Protein AF-0000000074462343 (afdb_homodimer)

Foldseek 3Di:
DAADDDDDWDDDAQKWKKKKWAAALDLPDATEIEIDIDHLPDLQCQQAEEEQEDQDDPVQDWDWHHYPNHIDIGGPQVRLVSSLVHHHPGIHMYDYCVPGFPPVDQVRNLRVLVNVLSVLLSHNEYEYELGEDDLLLVLLQVQLLVQLVCVVVVHPDDRDPDPSNVRNVLVSLPGLSLQAQLLCSNLLNHQWYWYDYHNDIDTLLSNLSSVVVVVVSHDLSNLVSSVSSNCNNVDDSDDPPDDPAAALLQVCQARLLGDDPDNLCSRSSNLSRHPCSVVQPVSRDDPVDFPQVNLVSVLCVQANVPWQWGDDHPFQKIKIKFKKFFFFWWADWDDDSWKIKTWTWGWAQFPVRDIDIFIAIWIFTDGPADGDTGFIWMGTPPHPFIFTWDDAQQAIEGNRGGTDTDDDDDPRHDDVVVCVVGHPGDMAIHIYMYHSDDDPPDSVVVLQNSLVSVVDPNLVSSLVSNLSSLLNLLSHQDLVVLRLVSSLLSLLSSLVVCCVRVNQPDLLNLLSLLSNLLSCQSSVAQVDQPVQFSDHCVVLNVLSCVQLVPDPPDGSQPQLHDCSVPDSSSPPPCSRVVNDDHDDDPVRRVSSVVNSVRSVDDGDGRHDDPD/DAADDDDDWDDDAQKWKKKKWAAALDLPDATEIEIDIDHLPDLQCQQAEEEQEDQDDPVQDWDWHHYPNHIDIGGPQVRLVSSLVHHHPGIHMYDYCVPGFPPVDQVRNLRVLVNVLSVLLSHNEYEYELGEDDLLLVLLQVQLLVQLVCVVVVHPDDRDPDPSNVRNVLVSLPGLSLQAQLLCSNLLNHQWYWYDYHNDIDTLLSNLSSVVVVVVSHDLSNLVSSVSSNCNNVDDSDDPPDDPAAALLQVCQARLLGDDPDNLCSRSSNLSRHPCSVVQPVSRDDPVDFPQVNLVSVLCVQANVVWQWGDDHPFQKIKIKFKKFFFWWWADWDDDSWKIKTWTWGWAQFPVRDIDIFIAIWIFTDGPADGDTGFIWMGTPPHPFIFTWDDAQQAIEGNRGGTDTDDDDDPRHDDVVVCVVRHPGDMAIHIYMYHSDDDPPDSVVVLQNSLVSVVDPNLVSSLVSNLSVLLNLLSHADLVVLRLVSSLLSLLSSLVVCCVRVNQPDLLNLLSLLSNLLSCQSSVAQVDQPVQFSDHCVVLNVLSCVQLVPDPPDGSQPQLPDCSVPDSSSPPPCSRVVNDDHDDDPVRRVSSVVNSVRSVDDTDGRHDDPD

Solvent-accessible surface area (backbone atoms only — not comparable to full-atom values): 66151 Å² total; per-residue (Å²): 112,58,73,60,73,87,74,82,72,62,88,68,82,54,50,46,36,35,35,35,39,48,43,42,77,54,80,82,56,82,54,42,32,40,74,43,75,40,72,58,78,65,73,76,56,44,78,30,30,29,57,44,67,55,66,70,59,77,87,72,40,71,39,75,34,27,41,71,79,13,34,40,79,39,35,47,54,53,50,53,49,50,59,67,68,46,26,49,83,46,65,44,46,32,34,40,66,87,69,45,36,59,82,88,37,65,69,57,42,38,54,47,59,71,39,43,42,56,52,29,44,40,21,49,28,30,41,36,46,76,46,68,70,52,71,50,33,65,54,16,51,49,52,27,34,52,39,22,43,24,56,72,69,68,41,88,65,72,77,74,83,52,61,63,46,51,53,6,40,49,51,56,68,64,42,66,64,52,38,36,33,56,47,52,38,48,40,58,40,16,42,30,48,36,36,33,40,46,83,43,41,43,36,24,45,30,48,25,49,6,44,57,74,49,40,91,71,47,52,70,52,46,51,53,51,31,51,36,33,44,52,16,46,52,46,76,70,42,74,82,69,71,70,91,51,41,45,54,51,52,50,45,44,42,45,57,70,42,39,58,97,49,73,62,42,64,52,48,33,46,43,64,46,23,64,50,43,85,77,39,72,87,62,53,71,55,85,84,55,53,62,44,57,50,52,46,51,50,50,29,65,70,47,34,82,81,53,46,70,34,62,43,85,95,49,62,42,35,20,38,44,42,46,24,25,76,35,36,32,31,33,37,62,45,75,57,97,62,32,28,43,32,35,32,42,35,50,33,37,40,93,82,73,45,76,42,79,41,52,29,62,44,33,32,66,46,48,66,54,82,72,50,52,67,28,34,30,28,36,44,64,84,35,92,46,41,22,34,32,34,85,49,68,48,31,32,32,51,61,32,77,47,46,67,72,47,92,64,90,58,90,86,48,57,58,64,71,59,46,62,73,46,42,66,62,69,72,35,61,42,54,33,38,40,60,51,56,88,75,74,76,60,66,73,52,52,39,54,47,44,16,61,43,67,74,51,56,67,68,61,16,43,50,48,44,36,49,33,38,44,50,48,35,50,61,62,41,37,74,73,90,58,39,30,59,70,23,40,56,49,30,50,50,36,31,51,50,33,33,73,73,64,28,72,81,31,67,64,29,50,47,31,48,49,54,38,43,43,44,32,42,74,51,44,43,28,78,47,68,40,76,77,48,76,43,80,37,40,69,42,40,53,49,48,34,60,67,67,68,49,69,78,97,67,64,49,44,62,78,81,36,82,64,35,82,79,41,68,65,80,71,41,64,37,63,62,71,68,66,55,87,65,91,90,60,89,77,47,60,70,51,47,56,53,38,52,64,61,61,64,74,77,74,80,78,73,61,74,69,90,120,112,57,73,59,75,86,72,83,71,60,87,67,82,53,50,46,37,36,35,35,38,48,43,44,79,54,79,82,55,82,54,43,32,38,73,42,76,40,71,58,77,64,73,78,56,45,78,32,32,28,57,44,68,55,65,71,59,77,88,74,42,72,38,76,35,28,42,71,79,13,35,41,80,39,35,46,54,52,48,51,50,50,58,66,68,48,25,50,83,46,64,45,46,32,35,39,66,86,71,46,36,59,82,88,35,64,69,57,41,39,53,46,60,70,39,44,44,57,53,30,44,40,22,49,28,31,42,36,47,76,47,68,71,51,70,50,34,64,55,16,51,49,51,26,36,53,38,21,41,25,56,73,70,69,40,86,64,72,77,75,84,52,62,63,45,51,53,7,40,48,50,58,69,64,41,68,64,52,40,36,34,56,46,52,38,47,40,58,42,16,41,32,46,36,38,32,40,46,82,43,42,42,36,23,45,31,48,26,48,7,45,59,74,47,38,92,72,49,53,69,52,46,51,52,53,32,50,36,33,44,51,15,48,51,45,75,69,41,73,84,66,72,68,91,49,40,47,53,52,52,50,46,43,42,45,56,70,42,40,56,97,50,71,63,43,61,53,47,34,45,41,66,47,24,64,51,44,85,78,38,72,87,63,52,71,56,86,84,57,52,63,42,59,52,53,47,50,51,51,30,65,70,47,33,81,84,52,46,68,33,61,43,86,96,49,60,43,35,20,36,42,43,47,26,27,75,34,35,31,30,33,37,61,46,76,56,97,61,32,27,41,32,36,33,43,35,51,33,37,39,94,82,73,44,77,41,79,42,53,29,64,44,32,31,68,46,48,66,54,82,72,49,54,66,27,32,31,27,37,43,64,84,34,91,46,40,21,35,31,34,86,48,69,49,31,31,32,52,61,34,77,49,46,66,73,46,92,66,92,58,90,85,48,58,58,63,71,58,45,62,72,46,43,65,62,71,71,34,59,42,53,34,38,41,61,49,56,87,75,76,75,61,67,72,53,51,39,54,47,46,15,60,44,68,73,51,55,67,67,61,15,42,51,48,44,35,48,35,36,44,51,46,36,49,63,62,40,37,74,75,90,58,38,3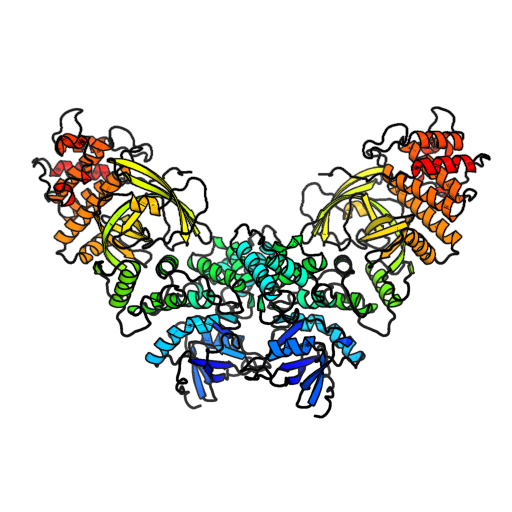1,58,71,24,40,56,49,30,50,50,35,30,50,49,33,34,72,75,64,28,73,82,32,68,65,28,50,47,33,49,50,53,38,43,45,45,32,44,76,51,43,44,27,77,48,70,42,74,77,47,76,44,82,38,40,69,42,41,53,51,48,31,60,69,66,66,46,64,85,97,63,60,50,45,62,78,78,38,82,66,37,81,79,43,69,65,86,70,39,65,37,62,63,71,67,64,55,88,65,88,90,60,89,78,46,60,68,51,47,55,53,38,51,65,60,61,64,73,77,74,81,78,75,62,74,70,90,120

Structure (mmCIF, N/CA/C/O backbone):
data_AF-0000000074462343-model_v1
#
loop_
_entity.id
_entity.type
_entity.pdbx_description
1 polymer 'Heterokaryon incompatibility domain-containing protein'
#
loop_
_atom_site.group_PDB
_atom_site.id
_atom_site.type_symbol
_atom_site.label_atom_id
_atom_site.label_alt_id
_atom_site.label_comp_id
_atom_site.label_asym_id
_atom_site.label_entity_id
_atom_site.label_seq_id
_atom_site.pdbx_PDB_ins_code
_atom_site.Cartn_x
_atom_site.Cartn_y
_atom_site.Cartn_z
_atom_site.occupancy
_atom_site.B_iso_or_equiv
_atom_site.auth_seq_id
_atom_site.auth_comp_id
_atom_site.auth_asym_id
_atom_site.auth_atom_id
_atom_site.pdbx_PDB_model_num
ATOM 1 N N . MET A 1 1 ? -38.562 -26.109 9.062 1 72.12 1 MET A N 1
ATOM 2 C CA . MET A 1 1 ? -38.406 -25.203 7.938 1 72.12 1 MET A CA 1
ATOM 3 C C . MET A 1 1 ? -38.188 -25.953 6.637 1 72.12 1 MET A C 1
ATOM 5 O O . MET A 1 1 ? -37.531 -27 6.617 1 72.12 1 MET A O 1
ATOM 9 N N . PRO A 1 2 ? -39.031 -25.703 5.617 1 83.88 2 PRO A N 1
ATOM 10 C CA . PRO A 1 2 ? -38.812 -26.391 4.34 1 83.88 2 PRO A CA 1
ATOM 11 C C . PRO A 1 2 ? -37.406 -26.266 3.816 1 83.88 2 PRO A C 1
ATOM 13 O O . PRO A 1 2 ? -36.688 -25.344 4.191 1 83.88 2 PRO A O 1
ATOM 16 N N . VAL A 1 3 ? -37.031 -27.266 3.111 1 89.31 3 VAL A N 1
ATOM 17 C CA . VAL A 1 3 ? -35.688 -27.297 2.547 1 89.31 3 VAL A CA 1
ATOM 18 C C . VAL A 1 3 ? -35.594 -26.328 1.365 1 89.31 3 VAL A C 1
ATOM 20 O O . VAL A 1 3 ? -36.531 -26.266 0.537 1 89.31 3 VAL A O 1
ATOM 23 N N . PHE A 1 4 ? -34.625 -25.672 1.251 1 93.88 4 PHE A N 1
ATOM 24 C CA . PHE A 1 4 ? -34.406 -24.625 0.249 1 93.88 4 PHE A CA 1
ATOM 25 C C . PHE A 1 4 ? -34.25 -25.234 -1.14 1 93.88 4 PHE A C 1
ATOM 27 O O . PHE A 1 4 ? -33.594 -26.266 -1.305 1 93.88 4 PHE A O 1
ATOM 34 N N . GLN A 1 5 ? -34.938 -24.625 -2.068 1 93.69 5 GLN A N 1
ATOM 35 C CA . GLN A 1 5 ? -34.812 -25.016 -3.469 1 93.69 5 GLN A CA 1
ATOM 36 C C . GLN A 1 5 ? -34.375 -23.844 -4.332 1 93.69 5 GLN A C 1
ATOM 38 O O . GLN A 1 5 ? -34.938 -22.75 -4.23 1 93.69 5 GLN A O 1
ATOM 43 N N . TYR A 1 6 ? -33.438 -24.109 -5.164 1 95.88 6 TYR A N 1
ATOM 44 C CA . TYR A 1 6 ? -32.906 -23.047 -6.016 1 95.88 6 TYR A CA 1
ATOM 45 C C . TYR A 1 6 ? -33.938 -22.672 -7.098 1 95.88 6 TYR A C 1
ATOM 47 O O . TYR A 1 6 ? -34.562 -23.547 -7.688 1 95.88 6 TYR A O 1
ATOM 55 N N . SER A 1 7 ? -34.031 -21.375 -7.309 1 92.94 7 SER A N 1
ATOM 56 C CA . SER A 1 7 ? -34.719 -20.906 -8.492 1 92.94 7 SER A CA 1
ATOM 57 C C . SER A 1 7 ? -33.812 -20.859 -9.703 1 92.94 7 SER A C 1
ATOM 59 O O . SER A 1 7 ? -32.594 -20.625 -9.562 1 92.94 7 SER A O 1
ATOM 61 N N . PRO A 1 8 ? -34.406 -21.094 -10.883 1 93.56 8 PRO A N 1
ATOM 62 C CA . PRO A 1 8 ? -33.562 -21.016 -12.07 1 93.56 8 PRO A CA 1
ATOM 63 C C . PRO A 1 8 ? -32.969 -19.625 -12.273 1 93.56 8 PRO A C 1
ATOM 65 O O . PRO A 1 8 ? -33.594 -18.625 -11.938 1 93.56 8 PRO A O 1
ATOM 68 N N . LEU A 1 9 ? -31.781 -19.609 -12.812 1 94.88 9 LEU A N 1
ATOM 69 C CA . LEU A 1 9 ? -31.109 -18.359 -13.133 1 94.88 9 LEU A CA 1
ATOM 70 C C . LEU A 1 9 ? -31.797 -17.656 -14.305 1 94.88 9 LEU A C 1
ATOM 72 O O . LEU A 1 9 ? -32.469 -18.312 -15.117 1 94.88 9 LEU A O 1
ATOM 76 N N . ASP A 1 10 ? -31.688 -16.312 -14.312 1 91.62 10 ASP A N 1
ATOM 77 C CA . ASP A 1 10 ? -32.219 -15.562 -15.438 1 91.62 10 ASP A CA 1
ATOM 78 C C . ASP A 1 10 ? -31.562 -16 -16.75 1 91.62 10 ASP A C 1
ATOM 80 O O . ASP A 1 10 ? -30.391 -16.406 -16.766 1 91.62 10 ASP A O 1
ATOM 84 N N . GLN A 1 11 ? -32.375 -15.773 -17.703 1 86.62 11 GLN A N 1
ATOM 85 C CA . GLN A 1 11 ? -31.875 -16.125 -19.031 1 86.62 11 GLN A CA 1
ATOM 86 C C . GLN A 1 11 ? -30.891 -15.086 -19.531 1 86.62 11 GLN A C 1
ATOM 88 O O . GLN A 1 11 ? -31 -13.898 -19.219 1 86.62 11 GLN A O 1
ATOM 93 N N . GLY A 1 12 ? -29.797 -15.469 -20.109 1 82.5 12 GLY A N 1
ATOM 94 C CA . GLY A 1 12 ? -28.812 -14.547 -20.656 1 82.5 12 GLY A CA 1
ATOM 95 C C . GLY A 1 12 ? -27.422 -14.742 -20.062 1 82.5 12 GLY A C 1
ATOM 96 O O . GLY A 1 12 ? -27.25 -15.547 -19.141 1 82.5 12 GLY A O 1
ATOM 97 N N . PRO A 1 13 ? -26.562 -13.898 -20.562 1 86.94 13 PRO A N 1
ATOM 98 C CA . PRO A 1 13 ? -25.172 -14.047 -20.109 1 86.94 13 PRO A CA 1
ATOM 99 C C . PRO A 1 13 ? -24.922 -13.352 -18.766 1 86.94 13 PRO A C 1
ATOM 101 O O . PRO A 1 13 ? -25.641 -12.406 -18.422 1 86.94 13 PRO A O 1
ATOM 104 N N . PHE A 1 14 ? -24.109 -13.922 -17.969 1 91.12 14 PHE A N 1
ATOM 105 C CA . PHE A 1 14 ? -23.562 -13.273 -16.781 1 91.12 14 PHE A CA 1
ATOM 106 C C . PHE A 1 14 ? -24.609 -13.18 -15.688 1 91.12 14 PHE A C 1
ATOM 108 O O . PHE A 1 14 ? -24.734 -12.141 -15.031 1 91.12 14 PHE A O 1
ATOM 115 N N . SER A 1 15 ? -25.406 -14.195 -15.648 1 94.19 15 SER A N 1
ATOM 116 C CA . SER A 1 15 ? -26.375 -14.281 -14.555 1 94.19 15 SER A CA 1
ATOM 117 C C . SER A 1 15 ? -25.797 -15.062 -13.375 1 94.19 15 SER A C 1
ATOM 119 O O . SER A 1 15 ? -25.125 -16.078 -13.562 1 94.19 15 SER A O 1
ATOM 121 N N . THR A 1 16 ? -26.031 -14.594 -12.211 1 95.81 16 THR A N 1
ATOM 122 C CA . THR A 1 16 ? -25.625 -15.281 -10.992 1 95.81 16 THR A CA 1
ATOM 123 C C . THR A 1 16 ? -26.625 -14.992 -9.867 1 95.81 16 THR A C 1
ATOM 125 O O . THR A 1 16 ? -27.766 -14.602 -10.117 1 95.81 16 THR A O 1
ATOM 128 N N . ARG A 1 17 ? -26.344 -15.406 -8.703 1 96.94 17 ARG A N 1
ATOM 129 C CA . ARG A 1 17 ? -27.141 -15.094 -7.52 1 96.94 17 ARG A CA 1
ATOM 130 C C . ARG A 1 17 ? -26.344 -14.289 -6.504 1 96.94 17 ARG A C 1
ATOM 132 O O . ARG A 1 17 ? -25.109 -14.281 -6.547 1 96.94 17 ARG A O 1
ATOM 139 N N . ILE A 1 18 ? -27.078 -13.562 -5.738 1 96.38 18 ILE A N 1
ATOM 140 C CA . ILE A 1 18 ? -26.453 -12.766 -4.691 1 96.38 18 ILE A CA 1
ATOM 141 C C . ILE A 1 18 ? -27.125 -13.039 -3.352 1 96.38 18 ILE A C 1
ATOM 143 O O . ILE A 1 18 ? -28.344 -13.25 -3.293 1 96.38 18 ILE A O 1
ATOM 147 N N . LEU A 1 19 ? -26.281 -13.109 -2.383 1 97.75 19 LEU A N 1
ATOM 148 C CA . LEU A 1 19 ? -26.719 -13.43 -1.034 1 97.75 19 LEU A CA 1
ATOM 149 C C . LEU A 1 19 ? -26.812 -12.18 -0.171 1 97.75 19 LEU A C 1
ATOM 151 O O . LEU A 1 19 ? -25.828 -11.445 -0.044 1 97.75 19 LEU A O 1
ATOM 155 N N . ARG A 1 20 ? -27.922 -11.906 0.387 1 96.75 20 ARG A N 1
ATOM 156 C CA . ARG A 1 20 ? -28.078 -10.852 1.382 1 96.75 20 ARG A CA 1
ATOM 157 C C . ARG A 1 20 ? -28.062 -11.422 2.795 1 96.75 20 ARG A C 1
ATOM 159 O O . ARG A 1 20 ? -28.969 -12.164 3.178 1 96.75 20 ARG A O 1
ATOM 166 N N . LEU A 1 21 ? -27.062 -11.148 3.543 1 97.31 21 LEU A N 1
ATOM 167 C CA . LEU A 1 21 ? -26.922 -11.57 4.934 1 97.31 21 LEU A CA 1
ATOM 168 C C . LEU A 1 21 ? -27.656 -10.609 5.867 1 97.31 21 LEU A C 1
ATOM 170 O O . LEU A 1 21 ? -27.25 -9.461 6.027 1 97.31 21 LEU A O 1
ATOM 174 N N . LEU A 1 22 ? -28.672 -11.109 6.516 1 97.12 22 LEU A N 1
ATOM 175 C CA . LEU A 1 22 ? -29.531 -10.25 7.336 1 97.12 22 LEU A CA 1
ATOM 176 C C . LEU A 1 22 ? -28.875 -9.969 8.688 1 97.12 22 LEU A C 1
ATOM 178 O O . LEU A 1 22 ? -28.25 -10.859 9.273 1 97.12 22 LEU A O 1
ATOM 182 N N . PRO A 1 23 ? -29.031 -8.758 9.156 1 94.31 23 PRO A N 1
ATOM 183 C CA . PRO A 1 23 ? -28.375 -8.367 10.398 1 94.31 23 PRO A CA 1
ATOM 184 C C . PRO A 1 23 ? -29.047 -8.945 11.641 1 94.31 23 PRO A C 1
ATOM 186 O O . PRO A 1 23 ? -30.172 -9.43 11.562 1 94.31 23 PRO A O 1
ATOM 189 N N . SER A 1 24 ? -28.25 -8.984 12.672 1 93.81 24 SER A N 1
ATOM 190 C CA . SER A 1 24 ? -28.766 -9.328 14 1 93.81 24 SER A CA 1
ATOM 191 C C . SER A 1 24 ? -27.906 -8.719 15.102 1 93.81 24 SER A C 1
ATOM 193 O O . SER A 1 24 ? -26.672 -8.773 15.039 1 93.81 24 SER A O 1
ATOM 195 N N . LYS A 1 25 ? -28.516 -8.117 16.109 1 89.69 25 LYS A N 1
ATOM 196 C CA . LYS A 1 25 ? -27.781 -7.562 17.234 1 89.69 25 LYS A CA 1
ATOM 197 C C . LYS A 1 25 ? -27.25 -8.672 18.141 1 89.69 25 LYS A C 1
ATOM 199 O O . LYS A 1 25 ? -26.25 -8.477 18.844 1 89.69 25 LYS A O 1
ATOM 204 N N . ASP A 1 26 ? -28 -9.812 18.031 1 91.44 26 ASP A N 1
ATOM 205 C CA . ASP A 1 26 ? -27.547 -10.984 18.781 1 91.44 26 ASP A CA 1
ATOM 206 C C . ASP A 1 26 ? -26.578 -11.828 17.953 1 91.44 26 ASP A C 1
ATOM 208 O O . ASP A 1 26 ? -26.969 -12.484 17 1 91.44 26 ASP A O 1
ATOM 212 N N . ARG A 1 27 ? -25.469 -11.914 18.406 1 84.75 27 ARG A N 1
ATOM 213 C CA . ARG A 1 27 ? -24.406 -12.617 17.672 1 84.75 27 ARG A CA 1
ATOM 214 C C . ARG A 1 27 ? -24.672 -14.125 17.641 1 84.75 27 ARG A C 1
ATOM 216 O O . ARG A 1 27 ? -24.219 -14.82 16.734 1 84.75 27 ARG A O 1
ATOM 223 N N . ALA A 1 28 ? -25.344 -14.594 18.531 1 89.25 28 ALA A N 1
ATOM 224 C CA . ALA A 1 28 ? -25.578 -16.031 18.641 1 89.25 28 ALA A CA 1
ATOM 225 C C . ALA A 1 28 ? -26.844 -16.438 17.891 1 89.25 28 ALA A C 1
ATOM 227 O O . ALA A 1 28 ? -27.125 -17.625 17.719 1 89.25 28 ALA A O 1
ATOM 228 N N . ALA A 1 29 ? -27.578 -15.508 17.375 1 94.38 29 ALA A N 1
ATOM 229 C CA . ALA A 1 29 ? -28.812 -15.805 16.656 1 94.38 29 ALA A CA 1
ATOM 230 C C . ALA A 1 29 ? -28.531 -16.594 15.383 1 94.38 29 ALA A C 1
ATOM 232 O O . ALA A 1 29 ? -27.453 -16.469 14.789 1 94.38 29 ALA A O 1
ATOM 233 N N . PRO A 1 30 ? -29.484 -17.438 15.039 1 96 30 PRO A N 1
ATOM 234 C CA . PRO A 1 30 ? -29.297 -18.172 13.781 1 96 30 PRO A CA 1
ATOM 235 C C . PRO A 1 30 ? -29.109 -17.25 12.586 1 96 30 PRO A C 1
ATOM 237 O O . PRO A 1 30 ? -29.688 -16.156 12.539 1 96 30 PRO A O 1
ATOM 240 N N . ILE A 1 31 ? -28.391 -17.688 11.617 1 97.38 31 ILE A N 1
ATOM 241 C CA . ILE A 1 31 ? -28.078 -16.891 10.43 1 97.38 31 ILE A CA 1
ATOM 242 C C . ILE A 1 31 ? -29.266 -16.922 9.461 1 97.38 31 ILE A C 1
ATOM 244 O O . ILE A 1 31 ? -29.766 -18 9.133 1 97.38 31 ILE A O 1
ATOM 248 N N . ALA A 1 32 ? -29.672 -15.805 9.094 1 97.75 32 ALA A N 1
ATOM 249 C CA . ALA A 1 32 ? -30.75 -15.656 8.109 1 97.75 32 ALA A CA 1
ATOM 250 C C . ALA A 1 32 ? -30.266 -14.891 6.883 1 97.75 32 ALA A C 1
ATOM 252 O O . ALA A 1 32 ? -29.531 -13.898 7.012 1 97.75 32 ALA A O 1
ATOM 253 N N . CYS A 1 33 ? -30.656 -15.422 5.672 1 98.06 33 CYS A N 1
ATOM 254 C CA . CYS A 1 33 ? -30.219 -14.805 4.426 1 98.06 33 CYS A CA 1
ATOM 255 C C . CYS A 1 33 ? -31.344 -14.75 3.412 1 98.06 33 CYS A C 1
ATOM 257 O O . CYS A 1 33 ? -32.406 -15.359 3.615 1 98.06 33 CYS A O 1
ATOM 259 N N . GLN A 1 34 ? -31.141 -13.93 2.479 1 97.56 34 GLN A N 1
ATOM 260 C CA . GLN A 1 34 ? -31.969 -13.883 1.28 1 97.56 34 GLN A CA 1
ATOM 261 C C . GLN A 1 34 ? -31.141 -14.07 0.021 1 97.56 34 GLN A C 1
ATOM 263 O O . GLN A 1 34 ? -30.016 -13.562 -0.067 1 97.56 34 GLN A O 1
ATOM 268 N N . LEU A 1 35 ? -31.641 -14.922 -0.888 1 97.5 35 LEU A N 1
ATOM 269 C CA . LEU A 1 35 ? -30.938 -15.203 -2.137 1 97.5 35 LEU A CA 1
ATOM 270 C C . LEU A 1 35 ? -31.766 -14.75 -3.336 1 97.5 35 LEU A C 1
ATOM 272 O O . LEU A 1 35 ? -32.969 -15.039 -3.42 1 97.5 35 LEU A O 1
ATOM 276 N N . SER A 1 36 ? -31.172 -13.961 -4.215 1 95.19 36 SER A N 1
ATOM 277 C CA . SER A 1 36 ? -31.875 -13.469 -5.395 1 95.19 36 SER A CA 1
ATOM 278 C C . SER A 1 36 ? -30.969 -13.492 -6.621 1 95.19 36 SER A C 1
ATOM 280 O O . SER A 1 36 ? -29.75 -13.531 -6.496 1 95.19 36 SER A O 1
ATOM 282 N N . ASN A 1 37 ? -31.578 -13.539 -7.773 1 94.69 37 ASN A N 1
ATOM 283 C CA . ASN A 1 37 ? -30.812 -13.461 -9.016 1 94.69 37 ASN A CA 1
ATOM 284 C C . ASN A 1 37 ? -30.156 -12.094 -9.188 1 94.69 37 ASN A C 1
ATOM 286 O O . ASN A 1 37 ? -30.672 -11.094 -8.68 1 94.69 37 ASN A O 1
ATOM 290 N N . TYR A 1 38 ? -29.062 -12.094 -9.812 1 93.25 38 TYR A N 1
ATOM 291 C CA . TYR A 1 38 ? -28.281 -10.883 -10.016 1 93.25 38 TYR A CA 1
ATOM 292 C C . TYR A 1 38 ? -27.578 -10.906 -11.375 1 93.25 38 TYR A C 1
ATOM 294 O O . TYR A 1 38 ? -27.094 -11.945 -11.812 1 93.25 38 TYR A O 1
ATOM 302 N N . SER A 1 39 ? -27.578 -9.758 -12.078 1 91.88 39 SER A N 1
ATOM 303 C CA . SER A 1 39 ? -26.922 -9.641 -13.383 1 91.88 39 SER A CA 1
ATOM 304 C C . SER A 1 39 ? -25.562 -8.953 -13.258 1 91.88 39 SER A C 1
ATOM 306 O O . SER A 1 39 ? -25.453 -7.887 -12.641 1 91.88 39 SER A O 1
ATOM 308 N N . LEU A 1 40 ? -24.547 -9.516 -13.859 1 90 40 LEU A N 1
ATOM 309 C CA . LEU A 1 40 ? -23.188 -8.961 -13.852 1 90 40 LEU A CA 1
ATOM 310 C C . LEU A 1 40 ? -22.969 -8.047 -15.055 1 90 40 LEU A C 1
ATOM 312 O O . LEU A 1 40 ? -21.844 -7.676 -15.352 1 90 40 LEU A O 1
ATOM 316 N N . LEU A 1 41 ? -23.969 -7.719 -15.727 1 84.06 41 LEU A N 1
ATOM 317 C CA . LEU A 1 41 ? -23.844 -6.941 -16.953 1 84.06 41 LEU A CA 1
ATOM 318 C C . LEU A 1 41 ? -23.312 -5.543 -16.672 1 84.06 41 LEU A C 1
ATOM 320 O O . LEU A 1 41 ? -22.5 -5.008 -17.438 1 84.06 41 LEU A O 1
ATOM 324 N N . ASP A 1 42 ? -23.75 -4.977 -15.57 1 75.69 42 ASP A N 1
ATOM 325 C CA . ASP A 1 42 ? -23.234 -3.66 -15.203 1 75.69 42 ASP A CA 1
ATOM 326 C C . ASP A 1 42 ? -21.922 -3.771 -14.445 1 75.69 42 ASP A C 1
ATOM 328 O O . ASP A 1 42 ? -21.906 -4.121 -13.266 1 75.69 42 ASP A O 1
ATOM 332 N N . ASP A 1 43 ? -20.859 -3.369 -15.062 1 65.88 43 ASP A N 1
ATOM 333 C CA . ASP A 1 43 ? -19.516 -3.623 -14.539 1 65.88 43 ASP A CA 1
ATOM 334 C C . ASP A 1 43 ? -19.062 -2.49 -13.617 1 65.88 43 ASP A C 1
ATOM 336 O O . ASP A 1 43 ? -17.984 -2.557 -13.023 1 65.88 43 ASP A O 1
ATOM 340 N N . THR A 1 44 ? -19.875 -1.553 -13.398 1 65.88 44 THR A N 1
ATOM 341 C CA . THR A 1 44 ? -19.406 -0.437 -12.594 1 65.88 44 THR A CA 1
ATOM 342 C C . THR A 1 44 ? -20.094 -0.416 -11.234 1 65.88 44 THR A C 1
ATOM 344 O O . THR A 1 44 ? -19.688 0.323 -10.336 1 65.88 44 THR A O 1
ATOM 347 N N . ALA A 1 45 ? -21.031 -1.249 -11 1 66.25 45 ALA A N 1
ATOM 348 C CA . ALA A 1 45 ? -21.906 -1.116 -9.836 1 66.25 45 ALA A CA 1
ATOM 349 C C . ALA A 1 45 ? -21.172 -1.52 -8.555 1 66.25 45 ALA A C 1
ATOM 351 O O . ALA A 1 45 ? -21.281 -0.849 -7.531 1 66.25 45 ALA A O 1
ATOM 352 N N . GLN A 1 46 ? -20.188 -2.443 -8.508 1 74.06 46 GLN A N 1
ATOM 353 C CA . GLN A 1 46 ? -19.453 -2.961 -7.355 1 74.06 46 GLN A CA 1
ATOM 354 C C . GLN A 1 46 ? -20.312 -2.961 -6.102 1 74.06 46 GLN A C 1
ATOM 356 O O . GLN A 1 46 ? -19.969 -2.32 -5.105 1 74.06 46 GLN A O 1
ATOM 361 N N . GLU A 1 47 ? -21.344 -3.834 -6.027 1 86.12 47 GLU A N 1
ATOM 362 C CA . GLU A 1 47 ? -22.406 -3.727 -5.031 1 86.12 47 GLU A CA 1
ATOM 363 C C . GLU A 1 47 ? -22.344 -4.883 -4.035 1 86.12 47 GLU A C 1
ATOM 365 O O . GLU A 1 47 ? -23.219 -5 -3.162 1 86.12 47 GLU A O 1
ATOM 370 N N . TYR A 1 48 ? -21.422 -5.723 -4.242 1 93 48 TYR A N 1
ATOM 371 C CA . TYR A 1 48 ? -21.328 -6.867 -3.342 1 93 48 TYR A CA 1
ATOM 372 C C . TYR A 1 48 ? -19.875 -7.164 -2.988 1 93 48 TYR A C 1
ATOM 374 O O . TYR A 1 48 ? -18.969 -6.691 -3.662 1 93 48 TYR A O 1
ATOM 382 N N . ASP A 1 49 ? -19.766 -7.871 -1.874 1 94.94 49 ASP A N 1
ATOM 383 C CA . ASP A 1 49 ? -18.484 -8.461 -1.524 1 94.94 49 ASP A CA 1
ATOM 384 C C . ASP A 1 49 ? -18.438 -9.945 -1.881 1 94.94 49 ASP A C 1
ATOM 386 O O . ASP A 1 49 ? -19.453 -10.641 -1.792 1 94.94 49 ASP A O 1
ATOM 390 N N . ALA A 1 50 ? -17.344 -10.367 -2.396 1 97.44 50 ALA A N 1
ATOM 391 C CA . ALA A 1 50 ? -17.172 -11.789 -2.689 1 97.44 50 ALA A CA 1
ATOM 392 C C . ALA A 1 50 ? -16.328 -12.477 -1.615 1 97.44 50 ALA A C 1
ATOM 394 O O . ALA A 1 50 ? -15.336 -11.914 -1.141 1 97.44 50 ALA A O 1
ATOM 395 N N . LEU A 1 51 ? -16.75 -13.641 -1.25 1 98.19 51 LEU A N 1
ATOM 396 C CA . LEU A 1 51 ? -16.062 -14.367 -0.18 1 98.19 51 LEU A CA 1
ATOM 397 C C . LEU A 1 51 ? -15.078 -15.367 -0.749 1 98.19 51 LEU A C 1
ATOM 399 O O . LEU A 1 51 ? -15.398 -16.109 -1.685 1 98.19 51 LEU A O 1
ATOM 403 N N . SER A 1 52 ? -13.844 -15.352 -0.317 1 97.81 52 SER A N 1
ATOM 404 C CA . SER A 1 52 ? -12.812 -16.359 -0.588 1 97.81 52 SER A CA 1
ATOM 405 C C . SER A 1 52 ? -12.469 -17.141 0.668 1 97.81 52 SER A C 1
ATOM 407 O O . SER A 1 52 ? -11.977 -16.578 1.648 1 97.81 52 SER A O 1
ATOM 409 N N . TYR A 1 53 ? -12.773 -18.422 0.664 1 96.69 53 TYR A N 1
ATOM 410 C CA . TYR A 1 53 ? -12.602 -19.281 1.832 1 96.69 53 TYR A CA 1
ATOM 411 C C . TYR A 1 53 ? -12.43 -20.734 1.419 1 96.69 53 TYR A C 1
ATOM 413 O O . TYR A 1 53 ? -12.562 -21.078 0.241 1 96.69 53 TYR A O 1
ATOM 421 N N . VAL A 1 54 ? -12.047 -21.562 2.381 1 94.06 54 VAL A N 1
ATOM 422 C CA . VAL A 1 54 ? -11.953 -23 2.135 1 94.06 54 VAL A CA 1
ATOM 423 C C . VAL A 1 54 ? -13.242 -23.688 2.6 1 94.06 54 VAL A C 1
ATOM 425 O O . VAL A 1 54 ? -13.742 -23.406 3.691 1 94.06 54 VAL A O 1
ATOM 428 N N . TRP A 1 55 ? -13.758 -24.469 1.785 1 88.31 55 TRP A N 1
ATOM 429 C CA . TRP A 1 55 ? -15.008 -25.156 2.113 1 88.31 55 TRP A CA 1
ATOM 430 C C . TRP A 1 55 ? -14.836 -26.031 3.344 1 88.31 55 TRP A C 1
ATOM 432 O O . TRP A 1 55 ? -15.719 -26.094 4.203 1 88.31 55 TRP A O 1
ATOM 442 N N . GLY A 1 56 ? -13.594 -26.609 3.504 1 80.81 56 GLY A N 1
ATOM 443 C CA . GLY A 1 56 ? -13.375 -27.578 4.566 1 80.81 56 GLY A CA 1
ATOM 444 C C . GLY A 1 56 ? -13.75 -28.984 4.164 1 80.81 56 GLY A C 1
ATOM 445 O O . GLY A 1 56 ? -14.227 -29.219 3.049 1 80.81 56 GLY A O 1
ATOM 446 N N . ASP A 1 57 ? -13.445 -29.875 5.117 1 78.25 57 ASP A N 1
ATOM 447 C CA . ASP A 1 57 ? -13.742 -31.297 4.883 1 78.25 57 ASP A CA 1
ATOM 448 C C . ASP A 1 57 ? -15.18 -31.625 5.262 1 78.25 57 ASP A C 1
ATOM 450 O O . ASP A 1 57 ? -15.703 -31.109 6.258 1 78.25 57 ASP A O 1
ATOM 454 N N . LYS A 1 58 ? -15.805 -32.312 4.473 1 75.5 58 LYS A N 1
ATOM 455 C CA . LYS A 1 58 ? -17.188 -32.719 4.734 1 75.5 58 LYS A CA 1
ATOM 456 C C . LYS A 1 58 ? -17.312 -33.344 6.117 1 75.5 58 LYS A C 1
ATOM 458 O O . LYS A 1 58 ? -18.359 -33.219 6.758 1 75.5 58 LYS A O 1
ATOM 463 N N . ALA A 1 59 ? -16.156 -33.969 6.5 1 73.12 59 ALA A N 1
ATOM 464 C CA . ALA A 1 59 ? -16.156 -34.656 7.77 1 73.12 59 ALA A CA 1
ATOM 465 C C . ALA A 1 59 ? -16.297 -33.719 8.945 1 73.12 59 ALA A C 1
ATOM 467 O O . ALA A 1 59 ? -16.672 -34.094 10.047 1 73.12 59 ALA A O 1
ATOM 468 N N . ASP A 1 60 ? -16.109 -32.406 8.688 1 79.12 60 ASP A N 1
ATOM 469 C CA . ASP A 1 60 ? -16.109 -31.422 9.758 1 79.12 60 ASP A CA 1
ATOM 470 C C . ASP A 1 60 ? -17.531 -31.094 10.195 1 79.12 60 ASP A C 1
ATOM 472 O O . ASP A 1 60 ? -17.75 -30.531 11.266 1 79.12 60 ASP A O 1
ATOM 476 N N . GLY A 1 61 ? -18.469 -31.469 9.508 1 83 61 GLY A N 1
ATOM 477 C CA . GLY A 1 61 ? -19.859 -31.25 9.898 1 83 61 GLY A CA 1
ATOM 478 C C . GLY A 1 61 ? -20.5 -30.094 9.148 1 83 61 GLY A C 1
ATOM 479 O O . GLY A 1 61 ? -19.844 -29.406 8.375 1 83 61 GLY A O 1
ATOM 480 N N . GLN A 1 62 ? -21.844 -30.047 9.289 1 90.62 62 GLN A N 1
ATOM 481 C CA . GLN A 1 62 ? -22.641 -29.016 8.617 1 90.62 62 GLN A CA 1
ATOM 482 C C . GLN A 1 62 ? -23.438 -28.203 9.633 1 90.62 62 GLN A C 1
ATOM 484 O O . GLN A 1 62 ? -23.656 -28.641 10.758 1 90.62 62 GLN A O 1
ATOM 489 N N . CYS A 1 63 ? -23.672 -26.984 9.297 1 93.62 63 CYS A N 1
ATOM 490 C CA . CYS A 1 63 ? -24.5 -26.078 10.07 1 93.62 63 CYS A CA 1
ATOM 491 C C . CYS A 1 63 ? -25.672 -25.562 9.234 1 93.62 63 CYS A C 1
ATOM 493 O O . CYS A 1 63 ? -25.594 -25.531 8.008 1 93.62 63 CYS A O 1
ATOM 495 N N . ASN A 1 64 ? -26.703 -25.203 9.945 1 94.19 64 ASN A N 1
ATOM 496 C CA . ASN A 1 64 ? -27.891 -24.75 9.234 1 94.19 64 ASN A CA 1
ATOM 497 C C . ASN A 1 64 ? -28 -23.219 9.219 1 94.19 64 ASN A C 1
ATOM 499 O O . ASN A 1 64 ? -27.719 -22.562 10.227 1 94.19 64 ASN A O 1
ATOM 503 N N . ILE A 1 65 ? -28.375 -22.719 8.062 1 96.94 65 ILE A N 1
ATOM 504 C CA . ILE A 1 65 ? -28.781 -21.328 7.914 1 96.94 65 ILE A CA 1
ATOM 505 C C . ILE A 1 65 ? -30.141 -21.234 7.227 1 96.94 65 ILE A C 1
ATOM 507 O O . ILE A 1 65 ? -30.672 -22.25 6.785 1 96.94 65 ILE A O 1
ATOM 511 N N . SER A 1 66 ? -30.688 -20.078 7.277 1 97.5 66 SER A N 1
ATOM 512 C CA . SER A 1 66 ? -31.953 -19.891 6.594 1 97.5 66 SER A CA 1
ATOM 513 C C . SER A 1 66 ? -31.797 -19.031 5.355 1 97.5 66 SER A C 1
ATOM 515 O O . SER A 1 66 ? -31.156 -17.969 5.406 1 97.5 66 SER A O 1
ATOM 517 N N . ILE A 1 67 ? -32.312 -19.516 4.258 1 97.69 67 ILE A N 1
ATOM 518 C CA . ILE A 1 67 ? -32.375 -18.734 3.025 1 97.69 67 ILE A CA 1
ATOM 519 C C . ILE A 1 67 ? -33.844 -18.562 2.602 1 97.69 67 ILE A C 1
ATOM 521 O O . ILE A 1 67 ? -34.531 -19.547 2.301 1 97.69 67 ILE A O 1
ATOM 525 N N . ASN A 1 68 ? -34.281 -17.359 2.518 1 96.62 68 ASN A N 1
ATOM 526 C CA . ASN A 1 68 ? -35.688 -17.109 2.174 1 96.62 68 ASN A CA 1
ATOM 527 C C . ASN A 1 68 ? -36.625 -17.891 3.072 1 96.62 68 ASN A C 1
ATOM 529 O O . ASN A 1 68 ? -37.562 -18.531 2.586 1 96.62 68 ASN A O 1
ATOM 533 N N . ASN A 1 69 ? -36.281 -17.938 4.301 1 94.94 69 ASN A N 1
ATOM 534 C CA . ASN A 1 69 ? -37.062 -18.594 5.34 1 94.94 69 ASN A CA 1
ATOM 535 C C . ASN A 1 69 ? -37.125 -20.109 5.145 1 94.94 69 ASN A C 1
ATOM 537 O O . ASN A 1 69 ? -38.062 -20.766 5.582 1 94.94 69 ASN A O 1
ATOM 541 N N . GLN A 1 70 ? -36.219 -20.594 4.473 1 96.88 70 GLN A N 1
ATOM 542 C CA . GLN A 1 70 ? -36.031 -22.031 4.289 1 96.88 70 GLN A CA 1
ATOM 543 C C . GLN A 1 70 ? -34.688 -22.5 4.797 1 96.88 70 GLN A C 1
ATOM 545 O O . GLN A 1 70 ? -33.719 -21.75 4.762 1 96.88 70 GLN A O 1
ATOM 550 N N . ALA A 1 71 ? -34.594 -23.719 5.121 1 96.56 71 ALA A N 1
ATOM 551 C CA . ALA A 1 71 ? -33.375 -24.266 5.711 1 96.56 71 ALA A CA 1
ATOM 552 C C . ALA A 1 71 ? -32.344 -24.594 4.629 1 96.56 71 ALA A C 1
ATOM 554 O O . ALA A 1 71 ? -32.719 -25.125 3.572 1 96.56 71 ALA A O 1
ATOM 555 N N . PHE A 1 72 ? -31.156 -24.328 4.879 1 96.62 72 PHE A N 1
ATOM 556 C CA . PHE A 1 72 ? -30.047 -24.609 3.984 1 96.62 72 PHE A CA 1
ATOM 557 C C . PHE A 1 72 ? -28.812 -25.031 4.773 1 96.62 72 PHE A C 1
ATOM 559 O O . PHE A 1 72 ? -28.453 -24.391 5.773 1 96.62 72 PHE A O 1
ATOM 566 N N . SER A 1 73 ? -28.141 -26.078 4.32 1 94.75 73 SER A N 1
ATOM 567 C CA . SER A 1 73 ? -26.984 -26.594 5.027 1 94.75 73 SER A CA 1
ATOM 568 C C . SER A 1 73 ? -25.688 -26.078 4.426 1 94.75 73 SER A C 1
ATOM 570 O O . SER A 1 73 ? -25.5 -26.125 3.209 1 94.75 73 SER A O 1
ATOM 572 N N . VAL A 1 74 ? -24.828 -25.562 5.27 1 95.38 74 VAL A N 1
ATOM 573 C CA . VAL A 1 74 ? -23.531 -25.094 4.828 1 95.38 74 VAL A CA 1
ATOM 574 C C . VAL A 1 74 ? -22.438 -25.719 5.688 1 95.38 74 VAL A C 1
ATOM 576 O O . VAL A 1 74 ? -22.703 -26.266 6.762 1 95.38 74 VAL A O 1
ATOM 579 N N . GLY A 1 75 ? -21.203 -25.75 5.184 1 94.75 75 GLY A N 1
ATOM 580 C CA . GLY A 1 75 ? -20.078 -26.219 5.98 1 94.75 75 GLY A CA 1
ATOM 581 C C . GLY A 1 75 ? -19.812 -25.375 7.203 1 94.75 75 GLY A C 1
ATOM 582 O O . GLY A 1 75 ? -20.188 -24.188 7.238 1 94.75 75 GLY A O 1
ATOM 583 N N . LYS A 1 76 ? -19.094 -25.875 8.156 1 94.81 76 LYS A N 1
ATOM 584 C CA . LYS A 1 76 ? -18.812 -25.203 9.414 1 94.81 76 LYS A CA 1
ATOM 585 C C . LYS A 1 76 ? -17.984 -23.938 9.18 1 94.81 76 LYS A C 1
ATOM 587 O O . LYS A 1 76 ? -18.203 -22.906 9.828 1 94.81 76 LYS A O 1
ATOM 592 N N . ASN A 1 77 ? -17.047 -24.078 8.289 1 95.38 77 ASN A N 1
ATOM 593 C CA . ASN A 1 77 ? -16.172 -22.938 8.023 1 95.38 77 ASN A CA 1
ATOM 594 C C . ASN A 1 77 ? -16.938 -21.766 7.422 1 95.38 77 ASN A C 1
ATOM 596 O O . ASN A 1 77 ? -16.703 -20.609 7.789 1 95.38 77 ASN A O 1
ATOM 600 N N . LEU A 1 78 ? -17.859 -22.031 6.492 1 96.88 78 LEU A N 1
ATOM 601 C CA . LEU A 1 78 ? -18.688 -20.969 5.918 1 96.88 78 LEU A CA 1
ATOM 602 C C . LEU A 1 78 ? -19.609 -20.375 6.969 1 96.88 78 LEU A C 1
ATOM 604 O O . LEU A 1 78 ? -19.812 -19.156 7.008 1 96.88 78 LEU A O 1
ATOM 608 N N . HIS A 1 79 ? -20.188 -21.25 7.781 1 96.94 79 HIS A N 1
ATOM 609 C CA . HIS A 1 79 ? -21.047 -20.781 8.852 1 96.94 79 HIS A CA 1
ATOM 610 C C . HIS A 1 79 ? -20.328 -19.797 9.758 1 96.94 79 HIS A C 1
ATOM 612 O O . HIS A 1 79 ? -20.859 -18.734 10.078 1 96.94 79 HIS A O 1
ATOM 618 N N . SER A 1 80 ? -19.125 -20.172 10.117 1 95.31 80 SER A N 1
ATOM 619 C CA . SER A 1 80 ? -18.312 -19.312 10.961 1 95.31 80 SER A CA 1
ATOM 620 C C . SER A 1 80 ? -18.016 -17.984 10.266 1 95.31 80 SER A C 1
ATOM 622 O O . SER A 1 80 ? -18.016 -16.922 10.898 1 95.31 80 SER A O 1
ATOM 624 N N . ALA A 1 81 ? -17.703 -18 8.992 1 96.38 81 ALA A N 1
ATOM 625 C CA . ALA A 1 81 ? -17.438 -16.797 8.227 1 96.38 81 ALA A CA 1
ATOM 626 C C . ALA A 1 81 ? -18.656 -15.867 8.219 1 96.38 81 ALA A C 1
ATOM 628 O O . ALA A 1 81 ? -18.516 -14.664 8.469 1 96.38 81 ALA A O 1
ATOM 629 N N . LEU A 1 82 ? -19.844 -16.438 7.98 1 97.25 82 LEU A N 1
ATOM 630 C CA . LEU A 1 82 ? -21.062 -15.648 7.918 1 97.25 82 LEU A CA 1
ATOM 631 C C . LEU A 1 82 ? -21.391 -15.039 9.273 1 97.25 82 LEU A C 1
ATOM 633 O O . LEU A 1 82 ? -21.859 -13.906 9.352 1 97.25 82 LEU A O 1
ATOM 637 N N . LEU A 1 83 ? -21.094 -15.812 10.312 1 95.5 83 LEU A N 1
ATOM 638 C CA . LEU A 1 83 ? -21.328 -15.305 11.664 1 95.5 83 LEU A CA 1
ATOM 639 C C . LEU A 1 83 ? -20.453 -14.078 11.938 1 95.5 83 LEU A C 1
ATOM 641 O O . LEU A 1 83 ? -20.922 -13.109 12.547 1 95.5 83 LEU A O 1
ATOM 645 N N . ARG A 1 84 ? -19.234 -14.156 11.516 1 92 84 ARG A N 1
ATOM 646 C CA . ARG A 1 84 ? -18.297 -13.062 11.734 1 92 84 ARG A CA 1
ATOM 647 C C . ARG A 1 84 ? -18.625 -11.867 10.844 1 92 84 ARG A C 1
ATOM 649 O O . ARG A 1 84 ? -18.406 -10.719 11.234 1 92 84 ARG A O 1
ATOM 656 N N . LEU A 1 85 ? -19.172 -12.062 9.664 1 93.06 85 LEU A N 1
ATOM 657 C CA . LEU A 1 85 ? -19.406 -11.016 8.672 1 93.06 85 LEU A CA 1
ATOM 658 C C . LEU A 1 85 ? -20.734 -10.312 8.922 1 93.06 85 LEU A C 1
ATOM 660 O O . LEU A 1 85 ? -20.969 -9.219 8.422 1 93.06 85 LEU A O 1
ATOM 664 N N . ARG A 1 86 ? -21.609 -10.969 9.664 1 93.94 86 ARG A N 1
ATOM 665 C CA . ARG A 1 86 ? -22.938 -10.406 9.93 1 93.94 86 ARG A CA 1
ATOM 666 C C . ARG A 1 86 ? -22.828 -9.117 10.742 1 93.94 86 ARG A C 1
ATOM 668 O O . ARG A 1 86 ? -22.125 -9.07 11.75 1 93.94 86 ARG A O 1
ATOM 675 N N . GLY A 1 87 ? -23.484 -8.07 10.281 1 88.94 87 GLY A N 1
ATOM 676 C CA . GLY A 1 87 ? -23.547 -6.824 11.016 1 88.94 87 GLY A CA 1
ATOM 677 C C . GLY A 1 87 ? -24.703 -6.777 12.016 1 88.94 87 GLY A C 1
ATOM 678 O O . GLY A 1 87 ? -25.672 -7.523 11.883 1 88.94 87 GLY A O 1
ATOM 679 N N . PRO A 1 88 ? -24.578 -5.859 12.945 1 89.69 88 PRO A N 1
ATOM 680 C CA . PRO A 1 88 ? -25.625 -5.75 13.961 1 89.69 88 PRO A CA 1
ATOM 681 C C . PRO A 1 88 ? -26.859 -5.004 13.453 1 89.69 88 PRO A C 1
ATOM 683 O O . PRO A 1 88 ? -27.984 -5.336 13.828 1 89.69 88 PRO A O 1
ATOM 686 N N . ASN A 1 89 ? -26.656 -4.059 12.531 1 88.88 89 ASN A N 1
ATOM 687 C CA . ASN A 1 89 ? -27.75 -3.156 12.203 1 88.88 89 ASN A CA 1
ATOM 688 C C . ASN A 1 89 ? -28.125 -3.24 10.727 1 88.88 89 ASN A C 1
ATOM 690 O O . ASN A 1 89 ? -29.281 -2.992 10.359 1 88.88 89 ASN A O 1
ATOM 694 N N . PHE A 1 90 ? -27.203 -3.555 9.938 1 90.19 90 PHE A N 1
ATOM 695 C CA . PHE A 1 90 ? -27.453 -3.477 8.508 1 90.19 90 PHE A CA 1
ATOM 696 C C . PHE A 1 90 ? -27.109 -4.793 7.82 1 90.19 90 PHE A C 1
ATOM 698 O O . PHE A 1 90 ? -26.219 -5.516 8.273 1 90.19 90 PHE A O 1
ATOM 705 N N . GLU A 1 91 ? -27.797 -5.109 6.758 1 92.88 91 GLU A N 1
ATOM 706 C CA . GLU A 1 91 ? -27.531 -6.305 5.969 1 92.88 91 GLU A CA 1
ATOM 707 C C . GLU A 1 91 ? -26.25 -6.145 5.145 1 92.88 91 GLU A C 1
ATOM 709 O O . GLU A 1 91 ? -25.797 -5.023 4.914 1 92.88 91 GLU A O 1
ATOM 714 N N . ARG A 1 92 ? -25.719 -7.219 4.77 1 93.31 92 ARG A N 1
ATOM 715 C CA . ARG A 1 92 ? -24.547 -7.262 3.891 1 93.31 92 ARG A CA 1
ATOM 716 C C . ARG A 1 92 ? -24.844 -8.07 2.633 1 93.31 92 ARG A C 1
ATOM 718 O O . ARG A 1 92 ? -25.516 -9.109 2.695 1 93.31 92 ARG A O 1
ATOM 725 N N . THR A 1 93 ? -24.422 -7.555 1.498 1 95.06 93 THR A N 1
ATOM 726 C CA . THR A 1 93 ? -24.562 -8.258 0.229 1 95.06 93 THR A CA 1
ATOM 727 C C . THR A 1 93 ? -23.281 -9.008 -0.127 1 95.06 93 THR A C 1
ATOM 729 O O . THR A 1 93 ? -22.219 -8.398 -0.248 1 95.06 93 THR A O 1
ATOM 732 N N . LEU A 1 94 ? -23.453 -10.359 -0.349 1 97.12 94 LEU A N 1
ATOM 733 C CA . LEU A 1 94 ? -22.266 -11.203 -0.541 1 97.12 94 LEU A CA 1
ATOM 734 C C . LEU A 1 94 ? -22.469 -12.133 -1.733 1 97.12 94 LEU A C 1
ATOM 736 O O . LEU A 1 94 ? -23.594 -12.461 -2.098 1 97.12 94 LEU A O 1
ATOM 740 N N . TRP A 1 95 ? -21.406 -12.438 -2.348 1 97.75 95 TRP A N 1
ATOM 741 C CA . TRP A 1 95 ? -21.359 -13.594 -3.234 1 97.75 95 TRP A CA 1
ATOM 742 C C . TRP A 1 95 ? -20.547 -14.719 -2.613 1 97.75 95 TRP A C 1
ATOM 744 O O . TRP A 1 95 ? -19.391 -14.523 -2.232 1 97.75 95 TRP A O 1
ATOM 754 N N . VAL A 1 96 ? -21.188 -15.859 -2.451 1 98.06 96 VAL A N 1
ATOM 755 C CA . VAL A 1 96 ? -20.594 -17.047 -1.86 1 98.06 96 VAL A CA 1
ATOM 756 C C . VAL A 1 96 ? -20.797 -18.25 -2.787 1 98.06 96 VAL A C 1
ATOM 758 O O . VAL A 1 96 ? -21.938 -18.656 -3.02 1 98.06 96 VAL A O 1
ATOM 761 N N . ASP A 1 97 ? -19.766 -18.828 -3.271 1 96.25 97 ASP A N 1
ATOM 762 C CA . ASP A 1 97 ? -19.875 -19.875 -4.293 1 96.25 97 ASP A CA 1
ATOM 763 C C . ASP A 1 97 ? -20.75 -21.031 -3.814 1 96.25 97 ASP A C 1
ATOM 765 O O . ASP A 1 97 ? -21.594 -21.531 -4.559 1 96.25 97 ASP A O 1
ATOM 769 N N . ALA A 1 98 ? -20.578 -21.469 -2.527 1 95.25 98 ALA A N 1
ATOM 770 C CA . ALA A 1 98 ? -21.281 -22.625 -1.993 1 95.25 98 ALA A CA 1
ATOM 771 C C . ALA A 1 98 ? -22.781 -22.375 -1.924 1 95.25 98 ALA A C 1
ATOM 773 O O . ALA A 1 98 ? -23.578 -23.312 -1.859 1 95.25 98 ALA A O 1
ATOM 774 N N . VAL A 1 99 ? -23.172 -21.109 -1.959 1 97.38 99 VAL A N 1
ATOM 775 C CA . VAL A 1 99 ? -24.578 -20.766 -1.788 1 97.38 99 VAL A CA 1
ATOM 776 C C . VAL A 1 99 ? -25.125 -20.188 -3.09 1 97.38 99 VAL A C 1
ATOM 778 O O . VAL A 1 99 ? -26.234 -20.562 -3.518 1 97.38 99 VAL A O 1
ATOM 781 N N . CYS A 1 100 ? -24.391 -19.359 -3.742 1 97.88 100 CYS A N 1
ATOM 782 C CA . CYS A 1 100 ? -24.875 -18.641 -4.914 1 97.88 100 CYS A CA 1
ATOM 783 C C . CYS A 1 100 ? -24.875 -19.547 -6.145 1 97.88 100 CYS A C 1
ATOM 785 O O . CYS A 1 100 ? -25.516 -19.219 -7.148 1 97.88 100 CYS A O 1
ATOM 787 N N . ILE A 1 101 ? -24.188 -20.625 -6.062 1 96.75 101 ILE A N 1
ATOM 788 C CA . ILE A 1 101 ? -24.188 -21.625 -7.125 1 96.75 101 ILE A CA 1
ATOM 789 C C . ILE A 1 101 ? -24.922 -22.875 -6.652 1 96.75 101 ILE A C 1
ATOM 791 O O . ILE A 1 101 ? -24.672 -23.375 -5.551 1 96.75 101 ILE A O 1
ATOM 795 N N . ASP A 1 102 ? -25.797 -23.422 -7.438 1 96.56 102 ASP A N 1
ATOM 796 C CA . ASP A 1 102 ? -26.359 -24.75 -7.164 1 96.56 102 ASP A CA 1
ATOM 797 C C . ASP A 1 102 ? -25.328 -25.844 -7.414 1 96.56 102 ASP A C 1
ATOM 799 O O . ASP A 1 102 ? -25.188 -26.328 -8.539 1 96.56 102 ASP A O 1
ATOM 803 N N . GLN A 1 103 ? -24.719 -26.281 -6.371 1 92.19 103 GLN A N 1
ATOM 804 C CA . GLN A 1 103 ? -23.594 -27.188 -6.461 1 92.19 103 GLN A CA 1
ATOM 805 C C . GLN A 1 103 ? -24.031 -28.562 -6.949 1 92.19 103 GLN A C 1
ATOM 807 O O . GLN A 1 103 ? -23.219 -29.375 -7.371 1 92.19 103 GLN A O 1
ATOM 812 N N . ASN A 1 104 ? -25.328 -28.812 -6.91 1 92.44 104 ASN A N 1
ATOM 813 C CA . ASN A 1 104 ? -25.859 -30.109 -7.344 1 92.44 104 ASN A CA 1
ATOM 814 C C . ASN A 1 104 ? -26.297 -30.078 -8.805 1 92.44 104 ASN A C 1
ATOM 816 O O . ASN A 1 104 ? -26.734 -31.094 -9.344 1 92.44 104 ASN A O 1
ATOM 820 N N . ASN A 1 105 ? -26.203 -28.953 -9.383 1 94.25 105 ASN A N 1
ATOM 821 C CA . ASN A 1 105 ? -26.5 -28.766 -10.805 1 94.25 105 ASN A CA 1
ATOM 822 C C . ASN A 1 105 ? -25.219 -28.531 -11.609 1 94.25 105 ASN A C 1
ATOM 824 O O . ASN A 1 105 ? -24.734 -27.406 -11.711 1 94.25 105 ASN A O 1
ATOM 828 N N . MET A 1 106 ? -24.781 -29.625 -12.289 1 92.31 106 MET A N 1
ATOM 829 C CA . MET A 1 106 ? -23.469 -29.609 -12.93 1 92.31 106 MET A CA 1
ATOM 830 C C . MET A 1 106 ? -23.438 -28.594 -14.07 1 92.31 106 MET A C 1
ATOM 832 O O . MET A 1 106 ? -22.422 -27.938 -14.281 1 92.31 106 MET A O 1
ATOM 836 N N . ARG A 1 107 ? -24.453 -28.516 -14.797 1 91.56 107 ARG A N 1
ATOM 837 C CA . ARG A 1 107 ? -24.516 -27.547 -15.891 1 91.56 107 ARG A CA 1
ATOM 838 C C . ARG A 1 107 ? -24.391 -26.125 -15.367 1 91.56 107 ARG A C 1
ATOM 840 O O . ARG A 1 107 ? -23.641 -25.312 -15.914 1 91.56 107 ARG A O 1
ATOM 847 N N . GLU A 1 108 ? -25.125 -25.828 -14.344 1 94 108 GLU A N 1
ATOM 848 C CA . GLU A 1 108 ? -25.031 -24.516 -13.727 1 94 108 GLU A CA 1
ATOM 849 C C . GLU A 1 108 ? -23.641 -24.25 -13.172 1 94 108 GLU A C 1
ATOM 851 O O . GLU A 1 108 ? -23.094 -23.156 -13.312 1 94 108 GLU A O 1
ATOM 856 N N . LYS A 1 109 ? -23.125 -25.25 -12.578 1 93.81 109 LYS A N 1
ATOM 857 C CA . LYS A 1 109 ? -21.781 -25.141 -12.008 1 93.81 109 LYS A CA 1
ATOM 858 C C . LYS A 1 109 ? -20.766 -24.75 -13.078 1 93.81 109 LYS A C 1
ATOM 860 O O . LYS A 1 109 ? -19.984 -23.828 -12.883 1 93.81 109 LYS A O 1
ATOM 865 N N . GLU A 1 110 ? -20.812 -25.453 -14.172 1 93.56 110 GLU A N 1
ATOM 866 C CA . GLU A 1 110 ? -19.891 -25.203 -15.273 1 93.56 110 GLU A CA 1
ATOM 867 C C . GLU A 1 110 ? -20.062 -23.781 -15.82 1 93.56 110 GLU A C 1
ATOM 869 O O . GLU A 1 110 ? -19.078 -23.094 -16.109 1 93.56 110 GLU A O 1
ATOM 874 N N . GLU A 1 111 ? -21.219 -23.359 -15.883 1 93.31 111 GLU A N 1
ATOM 875 C CA . GLU A 1 111 ? -21.5 -22.016 -16.375 1 93.31 111 GLU A CA 1
ATOM 876 C C . GLU A 1 111 ? -21.016 -20.953 -15.383 1 93.31 111 GLU A C 1
ATOM 878 O O . GLU A 1 111 ? -20.438 -19.938 -15.789 1 93.31 111 GLU A O 1
ATOM 883 N N . GLN A 1 112 ? -21.25 -21.156 -14.117 1 94.88 112 GLN A N 1
ATOM 884 C CA . GLN A 1 112 ? -20.859 -20.188 -13.094 1 94.88 112 GLN A CA 1
ATOM 885 C C . GLN A 1 112 ? -19.344 -20.109 -12.961 1 94.88 112 GLN A C 1
ATOM 887 O O . GLN A 1 112 ? -18.797 -19.047 -12.672 1 94.88 112 GLN A O 1
ATOM 892 N N . ILE A 1 113 ? -18.672 -21.219 -13.188 1 93.56 113 ILE A N 1
ATOM 893 C CA . ILE A 1 113 ? -17.219 -21.219 -13.172 1 93.56 113 ILE A CA 1
ATOM 894 C C . ILE A 1 113 ? -16.688 -20.266 -14.242 1 93.56 113 ILE A C 1
ATOM 896 O O . ILE A 1 113 ? -15.727 -19.531 -14.008 1 93.56 113 ILE A O 1
ATOM 900 N N . GLN A 1 114 ? -17.344 -20.234 -15.336 1 91.5 114 GLN A N 1
ATOM 901 C CA . GLN A 1 114 ? -16.938 -19.344 -16.406 1 91.5 114 GLN A CA 1
ATOM 902 C C . GLN A 1 114 ? -17.188 -17.891 -16.047 1 91.5 114 GLN A C 1
ATOM 904 O O . GLN A 1 114 ? -16.531 -16.984 -16.562 1 91.5 114 GLN A O 1
ATOM 909 N N . ASN A 1 115 ? -18.094 -17.656 -15.109 1 93.12 115 ASN A N 1
ATOM 910 C CA . ASN A 1 115 ? -18.438 -16.297 -14.688 1 93.12 115 ASN A CA 1
ATOM 911 C C . ASN A 1 115 ? -17.609 -15.859 -13.484 1 93.12 115 ASN A C 1
ATOM 913 O O . ASN A 1 115 ? -17.578 -14.672 -13.148 1 93.12 115 ASN A O 1
ATOM 917 N N . MET A 1 116 ? -16.906 -16.75 -12.891 1 93.31 116 MET A N 1
ATOM 918 C CA . MET A 1 116 ? -16.25 -16.484 -11.617 1 93.31 116 MET A CA 1
ATOM 919 C C . MET A 1 116 ? -15.219 -15.359 -11.766 1 93.31 116 MET A C 1
ATOM 921 O O . MET A 1 116 ? -15.055 -14.539 -10.859 1 93.31 116 MET A O 1
ATOM 925 N N . ALA A 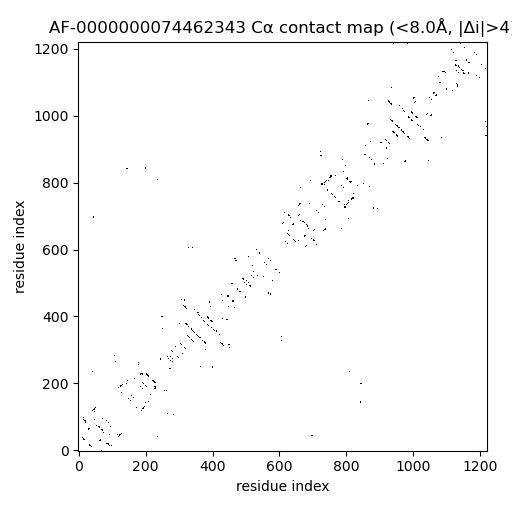1 117 ? -14.5 -15.352 -12.914 1 90.38 117 ALA A N 1
ATOM 926 C CA . ALA A 1 117 ? -13.539 -14.273 -13.141 1 90.38 117 ALA A CA 1
ATOM 927 C C . ALA A 1 117 ? -14.211 -12.906 -13.047 1 90.38 117 ALA A C 1
ATOM 929 O O . ALA A 1 117 ? -13.727 -12.016 -12.352 1 90.38 117 ALA A O 1
ATOM 930 N N . ARG A 1 118 ? -15.305 -12.789 -13.648 1 90.38 118 ARG A N 1
ATOM 931 C CA . ARG A 1 118 ? -16.047 -11.539 -13.656 1 90.38 118 ARG A CA 1
ATOM 932 C C . ARG A 1 118 ? -16.609 -11.227 -12.281 1 90.38 118 ARG A C 1
ATOM 934 O O . ARG A 1 118 ? -16.656 -10.062 -11.867 1 90.38 118 ARG A O 1
ATOM 941 N N . ILE A 1 119 ? -17.094 -12.203 -11.586 1 93.5 119 ILE A N 1
ATOM 942 C CA . ILE A 1 119 ? -17.656 -12.062 -10.25 1 93.5 119 ILE A CA 1
ATOM 943 C C . ILE A 1 119 ? -16.625 -11.461 -9.305 1 93.5 119 ILE A C 1
ATOM 945 O O . ILE A 1 119 ? -16.906 -10.477 -8.617 1 93.5 119 ILE A O 1
ATOM 949 N N . TYR A 1 120 ? -15.461 -11.953 -9.305 1 92.88 120 TYR A N 1
ATOM 950 C CA . TYR A 1 120 ? -14.43 -11.477 -8.391 1 92.88 120 TYR A CA 1
ATOM 951 C C . TYR A 1 120 ? -13.844 -10.148 -8.875 1 92.88 120 TYR A C 1
ATOM 953 O O . TYR A 1 120 ? -13.469 -9.305 -8.062 1 92.88 120 TYR A O 1
ATOM 961 N N . GLU A 1 121 ? -13.844 -9.961 -10.125 1 89.88 121 GLU A N 1
ATOM 962 C CA . GLU A 1 121 ? -13.375 -8.695 -10.688 1 89.88 121 GLU A CA 1
ATOM 963 C C . GLU A 1 121 ? -14.305 -7.547 -10.328 1 89.88 121 GLU A C 1
ATOM 965 O O . GLU A 1 121 ? -13.859 -6.422 -10.086 1 89.88 121 GLU A O 1
ATOM 970 N N . GLN A 1 122 ? -15.57 -7.82 -10.273 1 89.88 122 GLN A N 1
ATOM 971 C CA . GLN A 1 122 ? -16.562 -6.77 -10.102 1 89.88 122 GLN A CA 1
ATOM 972 C C . GLN A 1 122 ? -16.938 -6.602 -8.633 1 89.88 122 GLN A C 1
ATOM 974 O O . GLN A 1 122 ? -17.688 -5.691 -8.281 1 89.88 122 GLN A O 1
ATOM 979 N N . ALA A 1 123 ? -16.422 -7.469 -7.801 1 92.62 123 ALA A N 1
ATOM 980 C CA . ALA A 1 123 ? -16.719 -7.359 -6.375 1 92.62 123 ALA A CA 1
ATOM 981 C C . ALA A 1 123 ? -16.156 -6.066 -5.797 1 92.62 123 ALA A C 1
ATOM 983 O O . ALA A 1 123 ? -15.07 -5.617 -6.195 1 92.62 123 ALA A O 1
ATOM 984 N N . SER A 1 124 ? -16.922 -5.445 -4.91 1 90.31 124 SER A N 1
ATOM 985 C CA . SER A 1 124 ? -16.406 -4.273 -4.207 1 90.31 124 SER A CA 1
ATOM 986 C C . SER A 1 124 ? -15.156 -4.613 -3.408 1 90.31 124 SER A C 1
ATOM 988 O O . SER A 1 124 ? -14.18 -3.859 -3.42 1 90.31 124 SER A O 1
ATOM 990 N N . GLN A 1 125 ? -15.266 -5.695 -2.752 1 92.44 125 GLN A N 1
ATOM 991 C CA . GLN A 1 125 ? -14.125 -6.254 -2.037 1 92.44 125 GLN A CA 1
ATOM 992 C C . GLN A 1 125 ? -14.188 -7.777 -1.996 1 92.44 125 GLN A C 1
ATOM 994 O O . GLN A 1 125 ? -15.273 -8.359 -2.066 1 92.44 125 GLN A O 1
ATOM 999 N N . VAL A 1 126 ? -13.023 -8.352 -2.066 1 96.31 126 VAL A N 1
ATOM 1000 C CA . VAL A 1 126 ? -12.922 -9.789 -1.812 1 96.31 126 VAL A CA 1
ATOM 1001 C C . VAL A 1 126 ? -12.523 -10.023 -0.357 1 96.31 126 VAL A C 1
ATOM 1003 O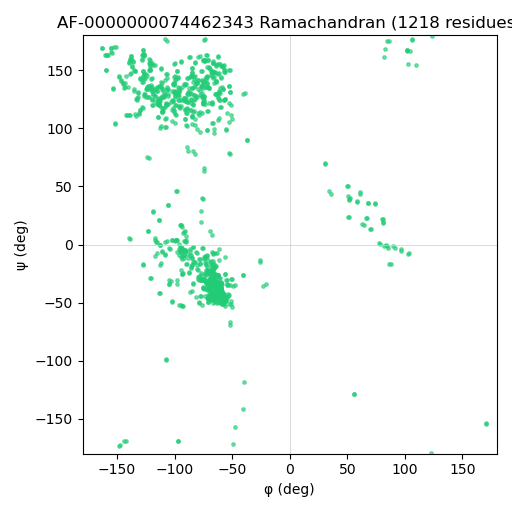 O . VAL A 1 126 ? -11.477 -9.555 0.092 1 96.31 126 VAL A O 1
ATOM 1006 N N . MET A 1 127 ? -13.422 -10.703 0.358 1 96.94 127 MET A N 1
ATOM 1007 C CA . MET A 1 127 ? -13.188 -11.039 1.761 1 96.94 127 MET A CA 1
ATOM 1008 C C . MET A 1 127 ? -12.523 -12.398 1.893 1 96.94 127 MET A C 1
ATOM 1010 O O . MET A 1 127 ? -13.164 -13.43 1.681 1 96.94 127 MET A O 1
ATOM 1014 N N . VAL A 1 128 ? -11.242 -12.398 2.252 1 97.88 128 VAL A N 1
ATOM 1015 C CA . VAL A 1 128 ? -10.523 -13.648 2.479 1 97.88 128 VAL A CA 1
ATOM 1016 C C . VAL A 1 128 ? -10.742 -14.117 3.916 1 97.88 128 VAL A C 1
ATOM 1018 O O . VAL A 1 128 ? -10.391 -13.414 4.867 1 97.88 128 VAL A O 1
ATOM 1021 N N . TRP A 1 129 ? -11.375 -15.25 4.047 1 97.88 129 TRP A N 1
ATOM 1022 C CA . TRP A 1 129 ? -11.609 -15.867 5.348 1 97.88 129 TRP A CA 1
ATOM 1023 C C . TRP A 1 129 ? -10.609 -16.984 5.617 1 97.88 129 TRP A C 1
ATOM 1025 O O . TRP A 1 129 ? -10.641 -18.031 4.961 1 97.88 129 TRP A O 1
ATOM 1035 N N . LEU A 1 130 ? -9.742 -16.781 6.672 1 96.94 130 LEU A N 1
ATOM 1036 C CA . LEU A 1 130 ? -8.672 -17.734 6.949 1 96.94 130 LEU A CA 1
ATOM 1037 C C . LEU A 1 130 ? -9.07 -18.688 8.07 1 96.94 130 LEU A C 1
ATOM 1039 O O . LEU A 1 130 ? -8.25 -19.484 8.523 1 96.94 130 LEU A O 1
ATOM 1043 N N . GLY A 1 131 ? -10.328 -18.562 8.547 1 95.94 131 GLY A N 1
ATOM 1044 C CA . GLY A 1 131 ? -10.812 -19.453 9.594 1 95.94 131 GLY A CA 1
ATOM 1045 C C . GLY A 1 131 ? -10.914 -18.766 10.945 1 95.94 131 GLY A C 1
ATOM 1046 O O . GLY A 1 131 ? -10.578 -17.594 11.078 1 95.94 131 GLY A O 1
ATOM 1047 N N . GLU A 1 132 ? -11.414 -19.516 11.867 1 94.75 132 GLU A N 1
ATOM 1048 C CA . GLU A 1 132 ? -11.547 -19 13.234 1 94.75 132 GLU A CA 1
ATOM 1049 C C . GLU A 1 132 ? -10.195 -18.891 13.922 1 94.75 132 GLU A C 1
ATOM 1051 O O . GLU A 1 132 ? -9.203 -19.469 13.461 1 94.75 132 GLU A O 1
ATOM 1056 N N . GLU A 1 133 ? -10.156 -18.141 14.992 1 95.56 133 GLU A N 1
ATOM 1057 C CA . GLU A 1 133 ? -8.938 -18 15.773 1 95.56 133 GLU A CA 1
ATOM 1058 C C . GLU A 1 133 ? -8.422 -19.359 16.25 1 95.56 133 GLU A C 1
ATOM 1060 O O . GLU A 1 133 ? -9.195 -20.156 16.766 1 95.56 133 GLU A O 1
ATOM 1065 N N . ALA A 1 134 ? -7.211 -19.625 15.914 1 95.31 134 ALA A N 1
ATOM 1066 C CA . ALA A 1 134 ? -6.551 -20.859 16.328 1 95.31 134 ALA A CA 1
ATOM 1067 C C . ALA A 1 134 ? -5.031 -20.719 16.25 1 95.31 134 ALA A C 1
ATOM 1069 O O . ALA A 1 134 ? -4.516 -19.875 15.508 1 95.31 134 ALA A O 1
ATOM 1070 N N . ASP A 1 135 ? -4.293 -21.422 17.094 1 95.19 135 ASP A N 1
ATOM 1071 C CA . ASP A 1 135 ? -2.84 -21.547 17.031 1 95.19 135 ASP A CA 1
ATOM 1072 C C . ASP A 1 135 ? -2.17 -20.188 17.125 1 95.19 135 ASP A C 1
ATOM 1074 O O . ASP A 1 135 ? -1.267 -19.875 16.344 1 95.19 135 ASP A O 1
ATOM 1078 N N . ASN A 1 136 ? -2.691 -19.281 17.906 1 94.12 136 ASN A N 1
ATOM 1079 C CA . ASN A 1 136 ? -2.152 -17.953 18.156 1 94.12 136 ASN A CA 1
ATOM 1080 C C . ASN A 1 136 ? -2.244 -17.078 16.906 1 94.12 136 ASN A C 1
ATOM 1082 O O . ASN A 1 136 ? -1.34 -16.281 16.641 1 94.12 136 ASN A O 1
ATOM 1086 N N . SER A 1 137 ? -3.35 -17.297 16.156 1 95.25 137 SER A N 1
ATOM 1087 C CA . SER A 1 137 ? -3.502 -16.578 14.898 1 95.25 137 SER A CA 1
ATOM 1088 C C . SER A 1 137 ? -3.65 -15.078 15.141 1 95.25 137 SER A C 1
ATOM 1090 O O . SER A 1 137 ? -3.164 -14.266 14.352 1 95.25 137 SER A O 1
ATOM 1092 N N . THR A 1 138 ? -4.289 -14.672 16.281 1 93.31 138 THR A N 1
ATOM 1093 C CA . THR A 1 138 ? -4.461 -13.25 16.578 1 93.31 138 THR A CA 1
ATOM 1094 C C . THR A 1 138 ? -3.107 -12.578 16.781 1 93.31 138 THR A C 1
ATOM 1096 O O . THR A 1 138 ? -2.855 -11.508 16.219 1 93.31 138 THR A O 1
ATOM 1099 N N . ARG A 1 139 ? -2.258 -13.211 17.516 1 92.25 139 ARG A N 1
ATOM 1100 C CA . ARG A 1 139 ? -0.92 -12.68 17.766 1 92.25 139 ARG A CA 1
ATOM 1101 C C . ARG A 1 139 ? -0.075 -12.695 16.5 1 92.25 139 ARG A C 1
ATOM 1103 O O . ARG A 1 139 ? 0.727 -11.789 16.266 1 92.25 139 ARG A O 1
ATOM 1110 N N . ALA A 1 140 ? -0.285 -13.734 15.742 1 94.25 140 ALA A N 1
ATOM 1111 C CA . ALA A 1 140 ? 0.433 -13.852 14.469 1 94.25 140 ALA A CA 1
ATOM 1112 C C . ALA A 1 140 ? 0.066 -12.703 13.531 1 94.25 140 ALA A C 1
ATOM 1114 O O . ALA A 1 140 ? 0.944 -12.078 12.93 1 94.25 140 ALA A O 1
ATOM 1115 N N . LEU A 1 141 ? -1.215 -12.43 13.438 1 95 141 LEU A N 1
ATOM 1116 C CA . LEU A 1 141 ? -1.696 -11.383 12.547 1 95 141 LEU A CA 1
ATOM 1117 C C . LEU A 1 141 ? -1.235 -10.008 13.023 1 95 141 LEU A C 1
ATOM 1119 O O . LEU A 1 141 ? -0.904 -9.148 12.203 1 95 141 LEU A O 1
ATOM 1123 N N . GLU A 1 142 ? -1.195 -9.812 14.312 1 91.88 142 GLU A N 1
ATOM 1124 C CA . GLU A 1 142 ? -0.679 -8.555 14.844 1 91.88 142 GLU A CA 1
ATOM 1125 C C . GLU A 1 142 ? 0.806 -8.391 14.539 1 91.88 142 GLU A C 1
ATOM 1127 O O . GLU A 1 142 ? 1.258 -7.293 14.203 1 91.88 142 GLU A O 1
ATOM 1132 N N . ALA A 1 143 ? 1.542 -9.445 14.672 1 91.94 143 ALA A N 1
ATOM 1133 C CA . ALA A 1 143 ? 2.963 -9.398 14.336 1 91.94 143 ALA A CA 1
ATOM 1134 C C . ALA A 1 143 ? 3.172 -9.062 12.867 1 91.94 143 ALA A C 1
ATOM 1136 O O . ALA A 1 143 ? 4.094 -8.32 12.523 1 91.94 143 ALA A O 1
ATOM 1137 N N . ILE A 1 144 ? 2.314 -9.594 12.031 1 93.56 144 ILE A N 1
ATOM 1138 C CA . ILE A 1 144 ? 2.377 -9.336 10.602 1 93.56 144 ILE A CA 1
ATOM 1139 C C . ILE A 1 144 ? 2.045 -7.867 10.328 1 93.56 144 ILE A C 1
ATOM 1141 O O . ILE A 1 144 ? 2.725 -7.207 9.539 1 93.56 144 ILE A O 1
ATOM 1145 N N . ARG A 1 145 ? 1.037 -7.367 10.977 1 92.38 145 ARG A N 1
ATOM 1146 C CA . ARG A 1 145 ? 0.652 -5.969 10.812 1 92.38 145 ARG A CA 1
ATOM 1147 C C . ARG A 1 145 ? 1.784 -5.035 11.234 1 92.38 145 ARG A C 1
ATOM 1149 O O . ARG A 1 145 ? 2.105 -4.082 10.516 1 92.38 145 ARG A O 1
ATOM 1156 N N . VAL A 1 146 ? 2.396 -5.305 12.383 1 88.94 146 VAL A N 1
ATOM 1157 C CA . VAL A 1 146 ? 3.473 -4.477 12.922 1 88.94 146 VAL A CA 1
ATOM 1158 C C . VAL A 1 146 ? 4.664 -4.492 11.969 1 88.94 146 VAL A C 1
ATOM 1160 O O . VAL A 1 146 ? 5.316 -3.467 11.758 1 88.94 146 VAL A O 1
ATOM 1163 N N . ALA A 1 147 ? 4.906 -5.637 11.422 1 90.75 147 ALA A N 1
ATOM 1164 C CA . ALA A 1 147 ? 5.984 -5.734 10.438 1 90.75 147 ALA A CA 1
ATOM 1165 C C . ALA A 1 147 ? 5.699 -4.859 9.219 1 90.75 147 ALA A C 1
ATOM 1167 O O . ALA A 1 147 ? 6.602 -4.195 8.703 1 90.75 147 ALA A O 1
ATOM 1168 N N . ALA A 1 148 ? 4.461 -4.902 8.758 1 92.12 148 ALA A N 1
ATOM 1169 C CA . ALA A 1 148 ? 4.066 -4.078 7.621 1 92.12 148 ALA A CA 1
ATOM 1170 C C . ALA A 1 148 ? 4.23 -2.594 7.934 1 92.12 148 ALA A C 1
ATOM 1172 O O . ALA A 1 148 ? 4.711 -1.826 7.098 1 92.12 148 ALA A O 1
ATOM 1173 N N . GLU A 1 149 ? 3.783 -2.221 9.117 1 86.75 149 GLU A N 1
ATOM 1174 C CA . GLU A 1 149 ? 3.922 -0.835 9.555 1 86.75 149 GLU A CA 1
ATOM 1175 C C . GLU A 1 149 ? 5.387 -0.414 9.594 1 86.75 149 GLU A C 1
ATOM 1177 O O . GLU A 1 149 ? 5.723 0.719 9.242 1 86.75 149 GLU A O 1
ATOM 1182 N N . GLY A 1 150 ? 6.238 -1.279 10.047 1 83.75 150 GLY A N 1
ATOM 1183 C CA . GLY A 1 150 ? 7.668 -1.02 10.07 1 83.75 150 GLY A CA 1
ATOM 1184 C C . GLY A 1 150 ? 8.266 -0.807 8.695 1 83.75 150 GLY A C 1
ATOM 1185 O O . GLY A 1 150 ? 9.086 0.091 8.5 1 83.75 150 GLY A O 1
ATOM 1186 N N . VAL A 1 151 ? 7.836 -1.642 7.801 1 83.5 151 VAL A N 1
ATOM 1187 C CA . VAL A 1 151 ? 8.305 -1.506 6.426 1 83.5 151 VAL A CA 1
ATOM 1188 C C . VAL A 1 151 ? 7.91 -0.136 5.875 1 83.5 151 VAL A C 1
ATOM 1190 O O . VAL A 1 151 ? 8.719 0.54 5.238 1 83.5 151 VAL A O 1
ATOM 1193 N N . PHE A 1 152 ? 6.789 0.266 6.195 1 82.06 152 PHE A N 1
ATOM 1194 C CA . PHE A 1 152 ? 6.285 1.556 5.742 1 82.06 152 PHE A CA 1
ATOM 1195 C C . PHE A 1 152 ? 7.074 2.699 6.367 1 82.06 152 PHE A C 1
ATOM 1197 O O . PHE A 1 152 ? 7.359 3.697 5.707 1 82.06 152 PHE A O 1
ATOM 1204 N N . ALA A 1 153 ? 7.379 2.535 7.586 1 74.44 153 ALA A N 1
ATOM 1205 C CA . ALA A 1 153 ? 8.102 3.572 8.312 1 74.44 153 ALA A CA 1
ATOM 1206 C C . ALA A 1 153 ? 9.578 3.598 7.914 1 74.44 153 ALA A C 1
ATOM 1208 O O . ALA A 1 153 ? 10.312 4.516 8.281 1 74.44 153 ALA A O 1
ATOM 1209 N N . GLY A 1 154 ? 10 2.691 7.059 1 72.38 154 GLY A N 1
ATOM 1210 C CA . GLY A 1 154 ? 11.398 2.617 6.676 1 72.38 154 GLY A CA 1
ATOM 1211 C C . GLY A 1 154 ? 12.297 2.137 7.797 1 72.38 154 GLY A C 1
ATOM 1212 O O . GLY A 1 154 ? 13.492 2.447 7.82 1 72.38 154 GLY A O 1
ATOM 1213 N N . GLU A 1 155 ? 11.773 1.634 8.797 1 66.5 155 GLU A N 1
ATOM 1214 C CA . GLU A 1 155 ? 12.539 1.129 9.93 1 66.5 155 GLU A CA 1
ATOM 1215 C C . GLU A 1 155 ? 12.953 -0.325 9.719 1 66.5 155 GLU A C 1
ATOM 1217 O O . GLU A 1 155 ? 12.219 -1.097 9.094 1 66.5 155 GLU A O 1
ATOM 1222 N N . PRO A 1 156 ? 14.203 -0.539 9.953 1 64.62 156 PRO A N 1
ATOM 1223 C CA . PRO A 1 156 ? 14.57 -1.956 9.898 1 64.62 156 PRO A CA 1
ATOM 1224 C C . PRO A 1 156 ? 13.719 -2.818 10.836 1 64.62 156 PRO A C 1
ATOM 1226 O O . PRO A 1 156 ? 13.633 -2.535 12.031 1 64.62 156 PRO A O 1
ATOM 1229 N N . TYR A 1 157 ? 12.758 -3.414 10.289 1 63.22 157 TYR A N 1
ATOM 1230 C CA . TYR A 1 157 ? 11.945 -4.273 11.156 1 63.22 157 TYR A CA 1
ATOM 1231 C C . TYR A 1 157 ? 12.711 -5.531 11.539 1 63.22 157 TYR A C 1
ATOM 1233 O O . TYR A 1 157 ? 13.195 -6.266 10.672 1 63.22 157 TYR A O 1
ATOM 1241 N N . VAL A 1 158 ? 12.922 -5.508 12.859 1 69.25 158 VAL A N 1
ATOM 1242 C CA . VAL A 1 158 ? 13.531 -6.711 13.414 1 69.25 158 VAL A CA 1
ATOM 1243 C C . VAL A 1 158 ? 12.438 -7.684 13.859 1 69.25 158 VAL A C 1
ATOM 1245 O O . VAL A 1 158 ? 11.562 -7.328 14.648 1 69.25 158 VAL A O 1
ATOM 1248 N N . LEU A 1 159 ? 12.406 -8.844 13.195 1 75.62 159 LEU A N 1
ATOM 1249 C CA . LEU A 1 159 ? 11.445 -9.875 13.562 1 75.62 159 LEU A CA 1
ATOM 1250 C C . LEU A 1 159 ? 11.516 -10.164 15.062 1 75.62 159 LEU A C 1
ATOM 1252 O O . LEU A 1 159 ? 12.602 -10.195 15.641 1 75.62 159 LEU A O 1
ATOM 1256 N N . PRO A 1 160 ? 10.289 -10.172 15.664 1 74.88 160 PRO A N 1
ATOM 1257 C CA . PRO A 1 160 ? 10.289 -10.492 17.094 1 74.88 160 PRO A CA 1
ATOM 1258 C C . PRO A 1 160 ? 11.023 -11.797 17.406 1 74.88 160 PRO A C 1
ATOM 1260 O O . PRO A 1 160 ? 11 -12.734 16.594 1 74.88 160 PRO A O 1
ATOM 1263 N N . SER A 1 161 ? 11.797 -11.742 18.422 1 72.44 161 SER A N 1
ATOM 1264 C CA . SER A 1 161 ? 12.547 -12.922 18.844 1 72.44 161 SER A CA 1
ATOM 1265 C C . SER A 1 161 ? 11.68 -13.867 19.672 1 72.44 161 SER A C 1
ATOM 1267 O O . SER A 1 161 ? 12.047 -15.016 19.906 1 72.44 161 SER A O 1
ATOM 1269 N N . GLU A 1 162 ? 10.516 -13.359 19.938 1 77 162 GLU A N 1
ATOM 1270 C CA . GLU A 1 162 ? 9.648 -14.188 20.766 1 77 162 GLU A CA 1
ATOM 1271 C C . GLU A 1 162 ? 9.102 -15.375 19.984 1 77 162 GLU A C 1
ATOM 1273 O O . GLU A 1 162 ? 8.758 -15.25 18.812 1 77 162 GLU A O 1
ATOM 1278 N N . SER A 1 163 ? 9.023 -16.469 20.641 1 76.62 163 SER A N 1
ATOM 1279 C CA . SER A 1 163 ? 8.617 -17.734 20.031 1 76.62 163 SER A CA 1
ATOM 1280 C C . SER A 1 163 ? 7.145 -17.719 19.641 1 76.62 163 SER A C 1
ATOM 1282 O O . SER A 1 163 ? 6.762 -18.266 18.609 1 76.62 163 SER A O 1
ATOM 1284 N N . ILE A 1 164 ? 6.391 -16.969 20.359 1 75.81 164 ILE A N 1
ATOM 1285 C CA . ILE A 1 164 ? 4.949 -17.078 20.188 1 75.81 164 ILE A CA 1
ATOM 1286 C C . ILE A 1 164 ? 4.543 -16.469 18.844 1 75.81 164 ILE A C 1
ATOM 1288 O O . ILE A 1 164 ? 3.877 -17.125 18.031 1 75.81 164 ILE A O 1
ATOM 1292 N N . PRO A 1 165 ? 5.012 -15.406 18.562 1 84.38 165 PRO A N 1
ATOM 1293 C CA . PRO A 1 165 ? 4.664 -14.867 17.25 1 84.38 165 PRO A CA 1
ATOM 1294 C C . PRO A 1 165 ? 5.234 -15.695 16.094 1 84.38 165 PRO A C 1
ATOM 1296 O O . PRO A 1 165 ? 4.582 -15.852 15.062 1 84.38 165 PRO A O 1
ATOM 1299 N N . ILE A 1 166 ? 6.324 -16.266 16.359 1 88.44 166 ILE A N 1
ATOM 1300 C CA . ILE A 1 166 ? 6.961 -17.047 15.297 1 88.44 166 ILE A CA 1
ATOM 1301 C C . ILE A 1 166 ? 6.148 -18.312 15.023 1 88.44 166 ILE A C 1
ATOM 1303 O O . ILE A 1 166 ? 5.824 -18.609 13.875 1 88.44 166 ILE A O 1
ATOM 1307 N N . GLU A 1 167 ? 5.781 -18.969 16.078 1 92 167 GLU A N 1
ATOM 1308 C CA . GLU A 1 167 ? 4.992 -20.188 15.93 1 92 167 GLU A CA 1
ATOM 1309 C C . GLU A 1 167 ? 3.605 -19.875 15.375 1 92 167 GLU A C 1
ATOM 1311 O O . GLU A 1 167 ? 3.062 -20.656 14.586 1 92 167 GLU A O 1
ATOM 1316 N N . GLY A 1 168 ? 3.082 -18.812 15.797 1 94.62 168 GLY A N 1
ATOM 1317 C CA . GLY A 1 168 ? 1.793 -18.406 15.266 1 94.62 168 GLY A CA 1
ATOM 1318 C C . GLY A 1 168 ? 1.821 -18.125 13.773 1 94.62 168 GLY A C 1
ATOM 1319 O O . GLY A 1 168 ? 0.932 -18.562 13.039 1 94.62 168 GLY A O 1
ATOM 1320 N N . VAL A 1 169 ? 2.85 -17.469 13.375 1 94.62 169 VAL A N 1
ATOM 1321 C CA . VAL A 1 169 ? 2.992 -17.125 11.961 1 94.62 169 VAL A CA 1
ATOM 1322 C C . VAL A 1 169 ? 3.219 -18.391 11.141 1 94.62 169 VAL A C 1
ATOM 1324 O O . VAL A 1 169 ? 2.621 -18.562 10.078 1 94.62 169 VAL A O 1
ATOM 1327 N N . LYS A 1 170 ? 4.027 -19.281 11.633 1 93.81 170 LYS A N 1
ATOM 1328 C CA . LYS A 1 170 ? 4.27 -20.547 10.953 1 93.81 170 LYS A CA 1
ATOM 1329 C C . LYS A 1 170 ? 2.979 -21.344 10.789 1 93.81 170 LYS A C 1
ATOM 1331 O O . LYS A 1 170 ? 2.705 -21.875 9.711 1 93.81 170 LYS A O 1
ATOM 1336 N N . SER A 1 171 ? 2.266 -21.344 11.805 1 95.94 171 SER A N 1
ATOM 1337 C CA . SER A 1 171 ? 1 -22.078 11.773 1 95.94 171 SER A CA 1
ATOM 1338 C C . SER A 1 171 ? 0.012 -21.422 10.812 1 95.94 171 SER A C 1
ATOM 1340 O O . SER A 1 171 ? -0.749 -22.109 10.133 1 95.94 171 SER A O 1
ATOM 1342 N N . LEU A 1 172 ? -0 -20.125 10.789 1 96.06 172 LEU A N 1
ATOM 1343 C CA . LEU A 1 172 ? -0.875 -19.391 9.875 1 96.06 172 LEU A CA 1
ATOM 1344 C C . LEU A 1 172 ? -0.557 -19.75 8.422 1 96.06 172 LEU A C 1
ATOM 1346 O O . LEU A 1 172 ? -1.467 -19.938 7.613 1 96.06 172 LEU A O 1
ATOM 1350 N N . PHE A 1 173 ? 0.72 -19.938 8.148 1 95 173 PHE A N 1
ATOM 1351 C CA . PHE A 1 173 ? 1.164 -20.219 6.789 1 95 173 PHE A CA 1
ATOM 1352 C C . PHE A 1 173 ? 0.801 -21.641 6.375 1 95 173 PHE A C 1
ATOM 1354 O O . PHE A 1 173 ? 0.874 -21.984 5.195 1 95 173 PHE A O 1
ATOM 1361 N N . GLN A 1 174 ? 0.368 -22.406 7.316 1 94.25 174 GLN A N 1
ATOM 1362 C CA . GLN A 1 174 ? 0.016 -23.797 7.027 1 94.25 174 GLN A CA 1
ATOM 1363 C C . GLN A 1 174 ? -1.478 -23.938 6.746 1 94.25 174 GLN A C 1
ATOM 1365 O O . GLN A 1 174 ? -1.946 -25.016 6.379 1 94.25 174 GLN A O 1
ATOM 1370 N N . ARG A 1 175 ? -2.174 -22.875 6.844 1 94.81 175 ARG A N 1
ATOM 1371 C CA . ARG A 1 175 ? -3.605 -22.953 6.57 1 94.81 175 ARG A CA 1
ATOM 1372 C C . ARG A 1 175 ? -3.863 -23.281 5.102 1 94.81 175 ARG A C 1
ATOM 1374 O O . ARG A 1 175 ? -3.162 -22.781 4.219 1 94.81 175 ARG A O 1
ATOM 1381 N N . ARG A 1 176 ? -4.859 -24.031 4.859 1 93.31 176 ARG A N 1
ATOM 1382 C CA . ARG A 1 176 ? -5.109 -24.656 3.562 1 93.31 176 ARG A CA 1
ATOM 1383 C C . ARG A 1 176 ? -5.457 -23.594 2.516 1 93.31 176 ARG A C 1
ATOM 1385 O O . ARG A 1 176 ? -5.301 -23.828 1.315 1 93.31 176 ARG A O 1
ATOM 1392 N N . TRP A 1 177 ? -5.961 -22.469 2.934 1 95.38 177 TRP A N 1
ATOM 1393 C CA . TRP A 1 177 ? -6.359 -21.422 2.006 1 95.38 177 TRP A CA 1
ATOM 1394 C C . TRP A 1 177 ? -5.207 -21.047 1.079 1 95.38 177 TRP A C 1
ATOM 1396 O O . TRP A 1 177 ? -5.402 -20.891 -0.128 1 95.38 177 TRP A O 1
ATOM 1406 N N . PHE A 1 178 ? -3.971 -21.094 1.566 1 94.5 178 PHE A N 1
ATOM 1407 C CA . PHE A 1 178 ? -2.809 -20.609 0.823 1 94.5 178 PHE A CA 1
ATOM 1408 C C . PHE A 1 178 ? -2.463 -21.578 -0.308 1 94.5 178 PHE A C 1
ATOM 1410 O O . PHE A 1 178 ? -1.712 -21.234 -1.22 1 94.5 178 PHE A O 1
ATOM 1417 N N . TYR A 1 179 ? -3.051 -22.703 -0.271 1 92.56 179 TYR A N 1
ATOM 1418 C CA . TYR A 1 179 ? -2.533 -23.75 -1.155 1 92.56 179 TYR A CA 1
ATOM 1419 C C . TYR A 1 179 ? -3.57 -24.141 -2.197 1 92.56 179 TYR A C 1
ATOM 1421 O O . TYR A 1 179 ? -3.293 -24.953 -3.08 1 92.56 179 TYR A O 1
ATOM 1429 N N . ARG A 1 180 ? -4.672 -23.484 -2.174 1 92.38 180 ARG A N 1
ATOM 1430 C CA . ARG A 1 180 ? -5.742 -23.875 -3.09 1 92.38 180 ARG A CA 1
ATOM 1431 C C . ARG A 1 180 ? -5.613 -23.141 -4.418 1 92.38 180 ARG A C 1
ATOM 1433 O O . ARG A 1 180 ? -5.285 -21.953 -4.449 1 92.38 180 ARG A O 1
ATOM 1440 N N . MET A 1 181 ? -5.938 -23.844 -5.461 1 93.69 181 MET A N 1
ATOM 1441 C CA . MET A 1 181 ? -5.789 -23.328 -6.82 1 93.69 181 MET A CA 1
ATOM 1442 C C . MET A 1 181 ? -6.766 -22.188 -7.082 1 93.69 181 MET A C 1
ATOM 1444 O O . MET A 1 181 ? -6.402 -21.188 -7.703 1 93.69 181 MET A O 1
ATOM 1448 N N . TRP A 1 182 ? -7.988 -22.25 -6.609 1 94.12 182 TRP A N 1
ATOM 1449 C CA . TRP A 1 182 ? -9.031 -21.281 -6.922 1 94.12 182 TRP A CA 1
ATOM 1450 C C . TRP A 1 182 ? -8.695 -19.922 -6.336 1 94.12 182 TRP A C 1
ATOM 1452 O O . TRP A 1 182 ? -9.164 -18.891 -6.836 1 94.12 182 TRP A O 1
ATOM 1462 N N . ILE A 1 183 ? -7.914 -19.906 -5.32 1 93.81 183 ILE A N 1
ATOM 1463 C CA . ILE A 1 183 ? -7.605 -18.656 -4.633 1 93.81 183 ILE A CA 1
ATOM 1464 C C . ILE A 1 183 ? -6.836 -17.719 -5.574 1 93.81 183 ILE A C 1
ATOM 1466 O O . ILE A 1 183 ? -6.949 -16.5 -5.48 1 93.81 183 ILE A O 1
ATOM 1470 N N . LEU A 1 184 ? -6.129 -18.312 -6.52 1 92.12 184 LEU A N 1
ATOM 1471 C CA . LEU A 1 184 ? -5.336 -17.531 -7.457 1 92.12 184 LEU A CA 1
ATOM 1472 C C . LEU A 1 184 ? -6.227 -16.609 -8.281 1 92.12 184 LEU A C 1
ATOM 1474 O O . LEU A 1 184 ? -5.914 -15.43 -8.461 1 92.12 184 LEU A O 1
ATOM 1478 N N . GLN A 1 185 ? -7.305 -17.141 -8.688 1 92.12 185 GLN A N 1
ATOM 1479 C CA . GLN A 1 185 ? -8.25 -16.328 -9.461 1 92.12 185 GLN A CA 1
ATOM 1480 C C . GLN A 1 185 ? -9.008 -15.359 -8.562 1 92.12 185 GLN A C 1
ATOM 1482 O O . GLN A 1 185 ? -9.258 -14.219 -8.945 1 92.12 185 GLN A O 1
ATOM 1487 N N . GLU A 1 186 ? -9.328 -15.805 -7.379 1 94.88 186 GLU A N 1
ATOM 1488 C CA . GLU A 1 186 ? -10.133 -15.023 -6.449 1 94.88 186 GLU A CA 1
ATOM 1489 C C . GLU A 1 186 ? -9.391 -13.766 -6.004 1 94.88 186 GLU A C 1
ATOM 1491 O O . GLU A 1 186 ? -9.953 -12.664 -6.027 1 94.88 186 GLU A O 1
ATOM 1496 N N . VAL A 1 187 ? -8.133 -13.93 -5.703 1 93.62 187 VAL A N 1
ATOM 1497 C CA . VAL A 1 187 ? -7.363 -12.781 -5.234 1 93.62 187 VAL A CA 1
ATOM 1498 C C . VAL A 1 187 ? -6.652 -12.117 -6.414 1 93.62 187 VAL A C 1
ATOM 1500 O O . VAL A 1 187 ? -6.391 -10.914 -6.395 1 93.62 187 VAL A O 1
ATOM 1503 N N . GLY A 1 188 ? -6.391 -12.883 -7.48 1 90.88 188 GLY A N 1
ATOM 1504 C CA . GLY A 1 188 ? -5.691 -12.352 -8.641 1 90.88 188 GLY A CA 1
ATOM 1505 C C . GLY A 1 188 ? -6.512 -11.344 -9.422 1 90.88 188 GLY A C 1
ATOM 1506 O O . GLY A 1 188 ? -5.957 -10.453 -10.078 1 90.88 188 GLY A O 1
ATOM 1507 N N . LEU A 1 189 ? -7.824 -11.43 -9.289 1 90.69 189 LEU A N 1
ATOM 1508 C CA . LEU A 1 189 ? -8.695 -10.539 -10.055 1 90.69 189 LEU A CA 1
ATOM 1509 C C . LEU A 1 189 ? -9.328 -9.492 -9.148 1 90.69 189 LEU A C 1
ATOM 1511 O O . LEU A 1 189 ? -9.984 -8.562 -9.633 1 90.69 189 LEU A O 1
ATOM 1515 N N . ALA A 1 190 ? -9.141 -9.664 -7.844 1 92.25 190 ALA A N 1
ATOM 1516 C CA . ALA A 1 190 ? -9.719 -8.734 -6.875 1 92.25 190 ALA A CA 1
ATOM 1517 C C . ALA A 1 190 ? -9.062 -7.359 -6.977 1 92.25 190 ALA A C 1
ATOM 1519 O O . ALA A 1 190 ? -7.879 -7.25 -7.301 1 92.25 190 ALA A O 1
ATOM 1520 N N . ARG A 1 191 ? -9.82 -6.352 -6.699 1 88.88 191 ARG A N 1
ATOM 1521 C CA . ARG A 1 191 ? -9.289 -4.992 -6.699 1 88.88 191 ARG A CA 1
ATOM 1522 C C . ARG A 1 191 ? -9.062 -4.492 -5.273 1 88.88 191 ARG A C 1
ATOM 1524 O O . ARG A 1 191 ? -8.219 -3.627 -5.043 1 88.88 191 ARG A O 1
ATOM 1531 N N . ASN A 1 192 ? -9.852 -4.938 -4.418 1 90.88 192 ASN A N 1
ATOM 1532 C CA . ASN A 1 192 ? -9.75 -4.688 -2.982 1 90.88 192 ASN A CA 1
ATOM 1533 C C . ASN A 1 192 ? -9.891 -5.977 -2.178 1 90.88 192 ASN A C 1
ATOM 1535 O O . ASN A 1 192 ? -10.797 -6.773 -2.432 1 90.88 192 ASN A O 1
ATOM 1539 N N . ILE A 1 193 ? -8.922 -6.188 -1.331 1 95.38 193 ILE A N 1
ATOM 1540 C CA . ILE A 1 193 ? -8.93 -7.434 -0.577 1 95.38 193 ILE A CA 1
ATOM 1541 C C . ILE A 1 193 ? -8.891 -7.133 0.919 1 95.38 193 ILE A C 1
ATOM 1543 O O . ILE A 1 193 ? -8.148 -6.254 1.362 1 95.38 193 ILE A O 1
ATOM 1547 N N . GLN A 1 194 ? -9.703 -7.785 1.649 1 94.81 194 GLN A N 1
ATOM 1548 C CA . GLN A 1 194 ? -9.68 -7.781 3.107 1 94.81 194 GLN A CA 1
ATOM 1549 C C . GLN A 1 194 ? -9.406 -9.172 3.66 1 94.81 194 GLN A C 1
ATOM 1551 O O . GLN A 1 194 ? -9.93 -10.164 3.15 1 94.81 194 GLN A O 1
ATOM 1556 N N . ILE A 1 195 ? -8.492 -9.242 4.617 1 96.44 195 ILE A N 1
ATOM 1557 C CA . ILE A 1 195 ? -8.156 -10.5 5.273 1 96.44 195 ILE A CA 1
ATOM 1558 C C . ILE A 1 195 ? -8.867 -10.586 6.621 1 96.44 195 ILE A C 1
ATOM 1560 O O . ILE A 1 195 ? -8.828 -9.648 7.414 1 96.44 195 ILE A O 1
ATOM 1564 N N . GLN A 1 196 ? -9.492 -11.688 6.82 1 95.81 196 GLN A N 1
ATOM 1565 C CA . GLN A 1 196 ? -10.156 -11.906 8.102 1 95.81 196 GLN A CA 1
ATOM 1566 C C . GLN A 1 196 ? -9.812 -13.273 8.68 1 95.81 196 GLN A C 1
ATOM 1568 O O . GLN A 1 196 ? -9.812 -14.273 7.961 1 95.81 196 GLN A O 1
ATOM 1573 N N . CYS A 1 197 ? -9.438 -13.336 9.906 1 96.44 197 CYS A N 1
ATOM 1574 C CA . CYS A 1 197 ? -9.211 -14.531 10.711 1 96.44 197 CYS A CA 1
ATOM 1575 C C . CYS A 1 197 ? -9.742 -14.344 12.125 1 96.44 197 CYS A C 1
ATOM 1577 O O . CYS A 1 197 ? -9.195 -13.555 12.898 1 96.44 197 CYS A O 1
ATOM 1579 N N . GLY A 1 198 ? -10.781 -15.062 12.438 1 94 198 GLY A N 1
ATOM 1580 C CA . GLY A 1 198 ? -11.445 -14.75 13.695 1 94 198 GLY A CA 1
ATOM 1581 C C . GLY A 1 198 ? -11.883 -13.305 13.797 1 94 198 GLY A C 1
ATOM 1582 O O . GLY A 1 198 ? -12.555 -12.789 12.906 1 94 198 GLY A O 1
ATOM 1583 N N . PRO A 1 199 ? -11.523 -12.648 14.883 1 90.12 199 PRO A N 1
ATOM 1584 C CA . PRO A 1 199 ? -11.961 -11.258 15.047 1 90.12 199 PRO A CA 1
ATOM 1585 C C . PRO A 1 199 ? -11.031 -10.266 14.352 1 90.12 199 PRO A C 1
ATOM 1587 O O . PRO A 1 199 ? -11.359 -9.086 14.242 1 90.12 199 PRO A O 1
ATOM 1590 N N . VAL A 1 200 ? -9.906 -10.727 13.93 1 92.12 200 VAL A N 1
ATOM 1591 C CA . VAL A 1 200 ? -8.891 -9.82 13.391 1 92.12 200 VAL A CA 1
ATOM 1592 C C . VAL A 1 200 ? -9.141 -9.586 11.906 1 92.12 200 VAL A C 1
ATOM 1594 O O . VAL A 1 200 ? -9.383 -10.539 11.156 1 92.12 200 VAL A O 1
ATOM 1597 N N . ARG A 1 201 ? -9.164 -8.383 11.539 1 92.81 201 ARG A N 1
ATOM 1598 C CA . ARG A 1 201 ? -9.312 -7.965 10.148 1 92.81 201 ARG A CA 1
ATOM 1599 C C . ARG A 1 201 ? -8.188 -7.02 9.742 1 92.81 201 ARG A C 1
ATOM 1601 O O . ARG A 1 201 ? -7.719 -6.215 10.547 1 92.81 201 ARG A O 1
ATOM 1608 N N . MET A 1 202 ? -7.734 -7.055 8.484 1 92.38 202 MET A N 1
ATOM 1609 C CA . MET A 1 202 ? -6.766 -6.094 7.969 1 92.38 202 MET A CA 1
ATOM 1610 C C . MET A 1 202 ? -6.797 -6.051 6.445 1 92.38 202 MET A C 1
ATOM 1612 O O . MET A 1 202 ? -7.332 -6.961 5.805 1 92.38 202 MET A O 1
ATOM 1616 N N . SER A 1 203 ? -6.25 -5.035 5.895 1 93.56 203 SER A N 1
ATOM 1617 C CA . SER A 1 203 ? -6.199 -4.914 4.441 1 93.56 203 SER A CA 1
ATOM 1618 C C . SER A 1 203 ? -5.281 -5.969 3.83 1 93.56 203 SER A C 1
ATOM 1620 O O . SER A 1 203 ? -4.289 -6.367 4.441 1 93.56 203 SER A O 1
ATOM 1622 N N . GLY A 1 204 ? -5.633 -6.344 2.662 1 96.06 204 GLY A N 1
ATOM 1623 C CA . GLY A 1 204 ? -4.793 -7.293 1.951 1 96.06 204 GLY A CA 1
ATOM 1624 C C . GLY A 1 204 ? -3.381 -6.793 1.726 1 96.06 204 GLY A C 1
ATOM 1625 O O . GLY A 1 204 ? -2.42 -7.559 1.827 1 96.06 204 GLY A O 1
ATOM 1626 N N . TYR A 1 205 ? -3.234 -5.523 1.449 1 94.56 205 TYR A N 1
ATOM 1627 C CA . TYR A 1 205 ? -1.912 -4.957 1.209 1 94.56 205 TYR A CA 1
ATOM 1628 C C . TYR A 1 205 ? -1.052 -5.031 2.465 1 94.56 205 TYR A C 1
ATOM 1630 O O . TYR A 1 205 ? 0.125 -5.395 2.4 1 94.56 205 TYR A O 1
ATOM 1638 N N . THR A 1 206 ? -1.637 -4.656 3.596 1 94.88 206 THR A N 1
ATOM 1639 C CA . THR A 1 206 ? -0.925 -4.715 4.867 1 94.88 206 THR A CA 1
ATOM 1640 C C . THR A 1 206 ? -0.494 -6.145 5.18 1 94.88 206 THR A C 1
ATOM 1642 O O . THR A 1 206 ? 0.656 -6.387 5.551 1 94.88 206 THR A O 1
ATOM 1645 N N . PHE A 1 207 ? -1.396 -6.984 4.992 1 96.06 207 PHE A N 1
ATOM 1646 C CA . PHE A 1 207 ? -1.148 -8.406 5.219 1 96.06 207 PHE A CA 1
ATOM 1647 C C . PHE A 1 207 ? -0.003 -8.906 4.348 1 96.06 207 PHE A C 1
ATOM 1649 O O . PHE A 1 207 ? 0.942 -9.516 4.844 1 96.06 207 PHE A O 1
ATOM 1656 N N . ALA A 1 208 ? -0.07 -8.641 3.086 1 94.81 208 ALA A N 1
ATOM 1657 C CA . ALA A 1 208 ? 0.925 -9.102 2.125 1 94.81 208 ALA A CA 1
ATOM 1658 C C . ALA A 1 208 ? 2.293 -8.492 2.41 1 94.81 208 ALA A C 1
ATOM 1660 O O . ALA A 1 208 ? 3.314 -9.18 2.34 1 94.81 208 ALA A O 1
ATOM 1661 N N . THR A 1 209 ? 2.334 -7.211 2.748 1 92.44 209 THR A N 1
ATOM 1662 C CA . THR A 1 209 ? 3.58 -6.527 3.076 1 92.44 209 THR A CA 1
ATOM 1663 C C . THR A 1 209 ? 4.219 -7.137 4.324 1 92.44 209 THR A C 1
ATOM 1665 O O . THR A 1 209 ? 5.434 -7.324 4.375 1 92.44 209 THR A O 1
ATOM 1668 N N . GLY A 1 210 ? 3.393 -7.422 5.246 1 92.94 210 GLY A N 1
ATOM 1669 C CA . GLY A 1 210 ? 3.896 -8.055 6.453 1 92.94 210 GLY A CA 1
ATOM 1670 C C . GLY A 1 210 ? 4.449 -9.445 6.215 1 92.94 210 GLY A C 1
ATOM 1671 O O . GLY A 1 210 ? 5.484 -9.812 6.781 1 92.94 210 GLY A O 1
ATOM 1672 N N . ILE A 1 211 ? 3.773 -10.203 5.402 1 92.38 211 ILE A N 1
ATOM 1673 C CA . ILE A 1 211 ? 4.207 -11.562 5.098 1 92.38 211 ILE A CA 1
ATOM 1674 C C . ILE A 1 211 ? 5.574 -11.523 4.414 1 92.38 211 ILE A C 1
ATOM 1676 O O . ILE A 1 211 ? 6.418 -12.391 4.652 1 92.38 211 ILE A O 1
ATOM 1680 N N . GLN A 1 212 ? 5.777 -10.57 3.6 1 85.12 212 GLN A N 1
ATOM 1681 C CA . GLN A 1 212 ? 7.07 -10.445 2.936 1 85.12 212 GLN A CA 1
ATOM 1682 C C . GLN A 1 212 ? 8.195 -10.266 3.949 1 85.12 212 GLN A C 1
ATOM 1684 O O . GLN A 1 212 ? 9.297 -10.797 3.764 1 85.12 212 GLN A O 1
ATOM 1689 N N . ALA A 1 213 ? 7.879 -9.547 4.98 1 84 213 ALA A N 1
ATOM 1690 C CA . ALA A 1 213 ? 8.859 -9.367 6.043 1 84 213 ALA A CA 1
ATOM 1691 C C . ALA A 1 213 ? 9.133 -10.688 6.766 1 84 213 ALA A C 1
ATOM 1693 O O . ALA A 1 213 ? 10.25 -10.93 7.23 1 84 213 ALA A O 1
ATOM 1694 N N . TRP A 1 214 ? 8.141 -11.547 6.801 1 87.62 214 TRP A N 1
ATOM 1695 C CA . TRP A 1 214 ? 8.242 -12.867 7.414 1 87.62 214 TRP A CA 1
ATOM 1696 C C . TRP A 1 214 ? 8.594 -13.93 6.375 1 87.62 214 TRP A C 1
ATOM 1698 O O . TRP A 1 214 ? 8.383 -15.125 6.605 1 87.62 214 TRP A O 1
ATOM 1708 N N . GLY A 1 215 ? 9.062 -13.562 5.258 1 84.38 215 GLY A N 1
ATOM 1709 C CA . GLY A 1 215 ? 9.234 -14.367 4.059 1 84.38 215 GLY A CA 1
ATOM 1710 C C . GLY A 1 215 ? 10.086 -15.602 4.293 1 84.38 215 GLY A C 1
ATOM 1711 O O . GLY A 1 215 ? 9.93 -16.609 3.607 1 84.38 215 GLY A O 1
ATOM 1712 N N . SER A 1 216 ? 10.969 -15.594 5.277 1 83.75 216 SER A N 1
ATOM 1713 C CA . SER A 1 216 ? 11.859 -16.719 5.539 1 83.75 216 SER A CA 1
ATOM 1714 C C . SER A 1 216 ? 11.078 -17.938 6.031 1 83.75 216 SER A C 1
ATOM 1716 O O . SER A 1 216 ? 11.539 -19.062 5.898 1 83.75 216 SER A O 1
ATOM 1718 N N . TYR A 1 217 ? 9.883 -17.688 6.504 1 87.06 217 TYR A N 1
ATOM 1719 C CA . TYR A 1 217 ? 9.07 -18.781 7.031 1 87.06 217 TYR A CA 1
ATOM 1720 C C . TYR A 1 217 ? 7.969 -19.156 6.051 1 87.06 217 TYR A C 1
ATOM 1722 O O . TYR A 1 217 ? 7.215 -20.109 6.293 1 87.06 217 TYR A O 1
ATOM 1730 N N . ALA A 1 218 ? 7.859 -18.453 4.973 1 88.25 218 ALA A N 1
ATOM 1731 C CA . ALA A 1 218 ? 6.77 -18.672 4.023 1 88.25 218 ALA A CA 1
ATOM 1732 C C . ALA A 1 218 ? 7.219 -19.531 2.854 1 88.25 218 ALA A C 1
ATOM 1734 O O . ALA A 1 218 ? 8.305 -19.328 2.301 1 88.25 218 ALA A O 1
ATOM 1735 N N . GLY A 1 219 ? 6.414 -20.531 2.547 1 82.5 219 GLY A N 1
ATOM 1736 C CA . GLY A 1 219 ? 6.672 -21.344 1.368 1 82.5 219 GLY A CA 1
ATOM 1737 C C . GLY A 1 219 ? 6.324 -20.641 0.07 1 82.5 219 GLY A C 1
ATOM 1738 O O . GLY A 1 219 ? 5.777 -19.531 0.085 1 82.5 219 GLY A O 1
ATOM 1739 N N . PRO A 1 220 ? 6.578 -21.234 -1.038 1 78.69 220 PRO A N 1
ATOM 1740 C CA . PRO A 1 220 ? 6.367 -20.609 -2.35 1 78.69 220 PRO A CA 1
ATOM 1741 C C . PRO A 1 220 ? 4.902 -20.281 -2.615 1 78.69 220 PRO A C 1
ATOM 1743 O O . PRO A 1 220 ? 4.602 -19.234 -3.199 1 78.69 220 PRO A O 1
ATOM 1746 N N . CYS A 1 221 ? 4.047 -21.172 -2.219 1 84.25 221 CYS A N 1
ATOM 1747 C CA . CYS A 1 221 ? 2.629 -20.922 -2.455 1 84.25 221 CYS A CA 1
ATOM 1748 C C . CYS A 1 221 ? 2.16 -19.672 -1.703 1 84.25 221 CYS A C 1
ATOM 1750 O O . CYS A 1 221 ? 1.421 -18.859 -2.25 1 84.25 221 CYS A O 1
ATOM 1752 N N . VAL A 1 222 ? 2.668 -19.594 -0.479 1 90 222 VAL A N 1
ATOM 1753 C CA . VAL A 1 222 ? 2.297 -18.453 0.352 1 90 222 VAL A CA 1
ATOM 1754 C C . VAL A 1 222 ? 2.822 -17.172 -0.277 1 90 222 VAL A C 1
ATOM 1756 O O . VAL A 1 222 ? 2.09 -16.172 -0.388 1 90 222 VAL A O 1
ATOM 1759 N N . LEU A 1 223 ? 4.016 -17.188 -0.737 1 84.88 223 LEU A N 1
ATOM 1760 C CA . LEU A 1 223 ? 4.637 -16 -1.312 1 84.88 223 LEU A CA 1
ATOM 1761 C C . LEU A 1 223 ? 3.965 -15.617 -2.627 1 84.88 223 LEU A C 1
ATOM 1763 O O . LEU A 1 223 ? 3.787 -14.43 -2.918 1 84.88 223 LEU A O 1
ATOM 1767 N N . SER A 1 224 ? 3.592 -16.594 -3.389 1 82.69 224 SER A N 1
ATOM 1768 C CA . SER A 1 224 ? 2.922 -16.312 -4.656 1 82.69 224 SER A CA 1
ATOM 1769 C C . SER A 1 224 ? 1.565 -15.656 -4.438 1 82.69 224 SER A C 1
ATOM 1771 O O . SER A 1 224 ? 1.236 -14.672 -5.094 1 82.69 224 SER A O 1
ATOM 1773 N N . THR A 1 225 ? 0.812 -16.234 -3.557 1 88.5 225 THR A N 1
ATOM 1774 C CA . THR A 1 225 ? -0.504 -15.68 -3.244 1 88.5 225 THR A CA 1
ATOM 1775 C C . THR A 1 225 ? -0.383 -14.273 -2.662 1 88.5 225 THR A C 1
ATOM 1777 O O . THR A 1 225 ? -1.169 -13.391 -2.998 1 88.5 225 THR A O 1
ATOM 1780 N N . THR A 1 226 ? 0.588 -14.141 -1.847 1 89.06 226 THR A N 1
ATOM 1781 C CA . THR A 1 226 ? 0.812 -12.852 -1.195 1 89.06 226 THR A CA 1
ATOM 1782 C C . THR A 1 226 ? 1.17 -11.781 -2.223 1 89.06 226 THR A C 1
ATOM 1784 O O . THR A 1 226 ? 0.754 -10.633 -2.094 1 89.06 226 THR A O 1
ATOM 1787 N N . ARG A 1 227 ? 1.835 -12.125 -3.18 1 85.38 227 ARG A N 1
ATOM 1788 C CA . ARG A 1 227 ? 2.186 -11.18 -4.238 1 85.38 227 ARG A CA 1
ATOM 1789 C C . ARG A 1 227 ? 0.945 -10.727 -5 1 85.38 227 ARG A C 1
ATOM 1791 O O . ARG A 1 227 ? 0.82 -9.547 -5.348 1 85.38 227 ARG A O 1
ATOM 1798 N N . LEU A 1 228 ? 0.131 -11.664 -5.301 1 87.19 228 LEU A N 1
ATOM 1799 C CA . LEU A 1 228 ? -1.12 -11.328 -5.973 1 87.19 228 LEU A CA 1
ATOM 1800 C C . LEU A 1 228 ? -1.952 -10.367 -5.129 1 87.19 228 LEU A C 1
ATOM 1802 O O . LEU A 1 228 ? -2.486 -9.391 -5.645 1 87.19 228 LEU A O 1
ATOM 1806 N N . ILE A 1 229 ? -1.963 -10.648 -3.857 1 93.38 229 ILE A N 1
ATOM 1807 C CA . ILE A 1 229 ? -2.738 -9.828 -2.932 1 93.38 229 ILE A CA 1
ATOM 1808 C C . ILE A 1 229 ? -2.158 -8.422 -2.887 1 93.38 229 ILE A C 1
ATOM 1810 O O . ILE A 1 229 ? -2.9 -7.434 -2.926 1 93.38 229 ILE A O 1
ATOM 1814 N N . ARG A 1 230 ? -0.864 -8.297 -2.83 1 90.56 230 ARG A N 1
ATOM 1815 C CA . ARG A 1 230 ? -0.189 -7.016 -2.664 1 90.56 230 ARG A CA 1
ATOM 1816 C C . ARG A 1 230 ? -0.412 -6.117 -3.877 1 90.56 230 ARG A C 1
ATOM 1818 O O . ARG A 1 230 ? -0.498 -4.895 -3.744 1 90.56 230 ARG A O 1
ATOM 1825 N N . GLY A 1 231 ? -0.538 -6.719 -5.008 1 88.38 231 GLY A N 1
ATOM 1826 C CA . GLY A 1 231 ? -0.687 -5.945 -6.23 1 88.38 231 GLY A CA 1
ATOM 1827 C C . GLY A 1 231 ? -2.125 -5.562 -6.523 1 88.38 231 GLY A C 1
ATOM 1828 O O . GLY A 1 231 ? -2.385 -4.688 -7.352 1 88.38 231 GLY A O 1
ATOM 1829 N N . ALA A 1 232 ? -3.064 -6.078 -5.812 1 90.31 232 ALA A N 1
ATOM 1830 C CA . ALA A 1 232 ? -4.488 -5.938 -6.113 1 90.31 232 ALA A CA 1
ATOM 1831 C C . ALA A 1 232 ? -4.922 -4.477 -6.055 1 90.31 232 ALA A C 1
ATOM 1833 O O . ALA A 1 232 ? -5.668 -4.012 -6.918 1 90.31 232 ALA A O 1
ATOM 1834 N N . ILE A 1 233 ? -4.398 -3.75 -5.152 1 90.69 233 ILE A N 1
ATOM 1835 C CA . ILE A 1 233 ? -4.887 -2.408 -4.848 1 90.69 233 ILE A CA 1
ATOM 1836 C C . ILE A 1 233 ? -4.484 -1.448 -5.965 1 90.69 233 ILE A C 1
ATOM 1838 O O . ILE A 1 233 ? -5.023 -0.343 -6.066 1 90.69 233 ILE A O 1
ATOM 1842 N N . PHE A 1 234 ? -3.549 -1.771 -6.848 1 89.12 234 PHE A N 1
ATOM 1843 C CA . PHE A 1 234 ? -3.051 -0.892 -7.898 1 89.12 234 PHE A CA 1
ATOM 1844 C C . PHE A 1 234 ? -3.824 -1.106 -9.195 1 89.12 234 PHE A C 1
ATOM 1846 O O . PHE A 1 234 ? -3.652 -0.357 -10.156 1 89.12 234 PHE A O 1
ATOM 1853 N N . ARG A 1 235 ? -4.707 -2.082 -9.156 1 86.69 235 ARG A N 1
ATOM 1854 C CA . ARG A 1 235 ? -5.504 -2.348 -10.352 1 86.69 235 ARG A CA 1
ATOM 1855 C C . ARG A 1 235 ? -6.543 -1.251 -10.578 1 86.69 235 ARG A C 1
ATOM 1857 O O . ARG A 1 235 ? -7.066 -0.686 -9.617 1 86.69 235 ARG A O 1
ATOM 1864 N N . PRO A 1 236 ? -6.77 -0.974 -11.844 1 80.25 236 PRO A N 1
ATOM 1865 C CA . PRO A 1 236 ? -7.793 0.038 -12.117 1 80.25 236 PRO A CA 1
ATOM 1866 C C . PRO A 1 236 ? -9.172 -0.368 -11.594 1 80.25 236 PRO A C 1
ATOM 1868 O O . PRO A 1 236 ? -9.57 -1.529 -11.727 1 80.25 236 PRO A O 1
ATOM 1871 N N . GLN A 1 237 ? -9.781 0.505 -10.914 1 73.38 237 GLN A N 1
ATOM 1872 C CA . GLN A 1 237 ? -11.094 0.217 -10.344 1 73.38 237 GLN A CA 1
ATOM 1873 C C . GLN A 1 237 ? -12.211 0.728 -11.25 1 73.38 237 GLN A C 1
ATOM 1875 O O . GLN A 1 237 ? -13.391 0.552 -10.945 1 73.38 237 GLN A O 1
ATOM 1880 N N . TYR A 1 238 ? -11.75 1.492 -12.258 1 64.31 238 TYR A N 1
ATOM 1881 C CA . TYR A 1 238 ? -12.75 2.021 -13.188 1 64.31 238 TYR A CA 1
ATOM 1882 C C . TYR A 1 238 ? -12.469 1.546 -14.609 1 64.31 238 TYR A C 1
ATOM 1884 O O . TYR A 1 238 ? -11.312 1.444 -15.023 1 64.31 238 TYR A O 1
ATOM 1892 N N . GLY A 1 239 ? -13.422 1.211 -15.203 1 57.66 239 GLY A N 1
ATOM 1893 C CA . GLY A 1 239 ? -13.336 0.866 -16.609 1 57.66 239 GLY A CA 1
ATOM 1894 C C . GLY A 1 239 ? -12.867 -0.558 -16.844 1 57.66 239 GLY A C 1
ATOM 1895 O O . GLY A 1 239 ? -12.656 -1.315 -15.898 1 57.66 239 GLY A O 1
ATOM 1896 N N . THR A 1 240 ? -12.984 -1.024 -18.016 1 51.41 240 THR A N 1
ATOM 1897 C CA . THR A 1 240 ? -12.703 -2.377 -18.484 1 51.41 240 THR A CA 1
ATOM 1898 C C . THR A 1 240 ? -11.203 -2.594 -18.641 1 51.41 240 THR A C 1
ATOM 1900 O O . THR A 1 240 ? -10.75 -3.104 -19.656 1 51.41 240 THR A O 1
ATOM 1903 N N . LEU A 1 241 ? -10.43 -1.707 -17.953 1 51.28 241 LEU A N 1
ATOM 1904 C CA . LEU A 1 241 ? -9.023 -1.954 -18.266 1 51.28 241 LEU A CA 1
ATOM 1905 C C . LEU A 1 241 ? -8.609 -3.357 -17.828 1 51.28 241 LEU A C 1
ATOM 1907 O O . LEU A 1 241 ? -8.898 -3.773 -16.703 1 51.28 241 LEU A O 1
ATOM 1911 N N . SER A 1 242 ? -8.469 -4.098 -18.875 1 53.22 242 SER A N 1
ATOM 1912 C CA . SER A 1 242 ? -8.094 -5.504 -18.781 1 53.22 242 SER A CA 1
ATOM 1913 C C . SER A 1 242 ? -6.859 -5.691 -17.906 1 53.22 242 SER A C 1
ATOM 1915 O O . SER A 1 242 ? -5.895 -4.934 -18.016 1 53.22 242 SER A O 1
ATOM 1917 N N . MET A 1 243 ? -7.016 -6.277 -16.781 1 59.28 243 MET A N 1
ATOM 1918 C CA . MET A 1 243 ? -5.883 -6.758 -16 1 59.28 243 MET A CA 1
ATOM 1919 C C . MET A 1 243 ? -4.828 -7.395 -16.891 1 59.28 243 MET A C 1
ATOM 1921 O O . MET A 1 243 ? -5.152 -7.965 -17.938 1 59.28 243 MET A O 1
ATOM 1925 N N . ASN A 1 244 ? -3.549 -7.02 -16.781 1 61.53 244 ASN A N 1
ATOM 1926 C CA . ASN A 1 244 ? -2.461 -7.68 -17.5 1 61.53 244 ASN A CA 1
ATOM 1927 C C . ASN A 1 244 ? -2.473 -9.188 -17.266 1 61.53 244 ASN A C 1
ATOM 1929 O O . ASN A 1 244 ? -1.796 -9.688 -16.359 1 61.53 244 ASN A O 1
ATOM 1933 N N . LYS A 1 245 ? -3.391 -9.781 -18 1 78.62 245 LYS A N 1
ATOM 1934 C CA . LYS A 1 245 ? -3.51 -11.234 -17.938 1 78.62 245 LYS A CA 1
ATOM 1935 C C . LYS A 1 245 ? -2.279 -11.922 -18.531 1 78.62 245 LYS A C 1
ATOM 1937 O O . LYS A 1 245 ? -1.58 -11.336 -19.359 1 78.62 245 LYS A O 1
ATOM 1942 N N . LEU A 1 246 ? -1.986 -13.062 -17.969 1 86.94 246 LEU A N 1
ATOM 1943 C CA . LEU A 1 246 ? -0.858 -13.883 -18.406 1 86.94 246 LEU A CA 1
ATOM 1944 C C . LEU A 1 246 ? -1.324 -15.016 -19.312 1 86.94 246 LEU A C 1
ATOM 1946 O O . LEU A 1 246 ? -2.512 -15.352 -19.328 1 86.94 246 LEU A O 1
ATOM 1950 N N . SER A 1 247 ? -0.393 -15.438 -20.094 1 92.25 247 SER A N 1
ATOM 1951 C CA . SER A 1 247 ? -0.724 -16.609 -20.891 1 92.25 247 SER A CA 1
ATOM 1952 C C . SER A 1 247 ? -0.97 -17.828 -20 1 92.25 247 SER A C 1
ATOM 1954 O O . SER A 1 247 ? -0.487 -17.891 -18.875 1 92.25 247 SER A O 1
ATOM 1956 N N . LEU A 1 248 ? -1.747 -18.766 -20.5 1 93.94 248 LEU A N 1
ATOM 1957 C CA . LEU A 1 248 ? -2.02 -19.984 -19.75 1 93.94 248 LEU A CA 1
ATOM 1958 C C . LEU A 1 248 ? -0.729 -20.734 -19.453 1 93.94 248 LEU A C 1
ATOM 1960 O O . LEU A 1 248 ? -0.594 -21.359 -18.391 1 93.94 248 LEU A O 1
ATOM 1964 N N . ALA A 1 249 ? 0.244 -20.656 -20.359 1 94.06 249 ALA A N 1
ATOM 1965 C CA . ALA A 1 249 ? 1.535 -21.312 -20.172 1 94.06 249 ALA A CA 1
ATOM 1966 C C . ALA A 1 249 ? 2.266 -20.75 -18.953 1 94.06 249 ALA A C 1
ATOM 1968 O O . ALA A 1 249 ? 2.807 -21.5 -18.141 1 94.06 249 ALA A O 1
ATOM 1969 N N . GLU A 1 250 ? 2.238 -19.5 -18.875 1 92.56 250 GLU A N 1
ATOM 1970 C CA . GLU A 1 250 ? 2.877 -18.844 -17.75 1 92.56 250 GLU A CA 1
ATOM 1971 C C . GLU A 1 250 ? 2.174 -19.203 -16.438 1 92.56 250 GLU A C 1
ATOM 1973 O O . GLU A 1 250 ? 2.828 -19.5 -15.438 1 92.56 250 GLU A O 1
ATOM 1978 N N . LEU A 1 251 ? 0.911 -19.172 -16.453 1 92.5 251 LEU A N 1
ATOM 1979 C CA . LEU A 1 251 ? 0.126 -19.438 -15.258 1 92.5 251 LEU A CA 1
ATOM 1980 C C . LEU A 1 251 ? 0.357 -20.859 -14.766 1 92.5 251 LEU A C 1
ATOM 1982 O O . LEU A 1 251 ? 0.525 -21.078 -13.562 1 92.5 251 LEU A O 1
ATOM 1986 N N . VAL A 1 252 ? 0.34 -21.734 -15.656 1 93.69 252 VAL A N 1
ATOM 1987 C CA . VAL A 1 252 ? 0.568 -23.141 -15.289 1 93.69 252 VAL A CA 1
ATOM 1988 C C . VAL A 1 252 ? 1.968 -23.297 -14.703 1 93.69 252 VAL A C 1
ATOM 1990 O O . VAL A 1 252 ? 2.146 -23.953 -13.68 1 93.69 252 VAL A O 1
ATOM 1993 N N . ASN A 1 253 ? 2.939 -22.688 -15.328 1 91.38 253 ASN A N 1
ATOM 1994 C CA . ASN A 1 253 ? 4.312 -22.766 -14.836 1 91.38 253 ASN A CA 1
ATOM 1995 C C . ASN A 1 253 ? 4.445 -22.188 -13.43 1 91.38 253 ASN A C 1
ATOM 1997 O O . ASN A 1 253 ? 5.254 -22.656 -12.633 1 91.38 253 ASN A O 1
ATOM 2001 N N . MET A 1 254 ? 3.646 -21.328 -13.18 1 89.38 254 MET A N 1
ATOM 2002 C CA . MET A 1 254 ? 3.77 -20.594 -11.922 1 89.38 254 MET A CA 1
ATOM 2003 C C . MET A 1 254 ? 3.027 -21.312 -10.797 1 89.38 254 MET A C 1
ATOM 2005 O O . MET A 1 254 ? 3.377 -21.172 -9.625 1 89.38 254 MET A O 1
ATOM 2009 N N . HIS A 1 255 ? 1.981 -22.172 -11.18 1 90.62 255 HIS A N 1
ATOM 2010 C CA . HIS A 1 255 ? 1.058 -22.484 -10.094 1 90.62 255 HIS A CA 1
ATOM 2011 C C . HIS A 1 255 ? 0.638 -23.938 -10.125 1 90.62 255 HIS A C 1
ATOM 2013 O O . HIS A 1 255 ? -0.195 -24.375 -9.328 1 90.62 255 HIS A O 1
ATOM 2019 N N . HIS A 1 256 ? 1.124 -24.75 -10.906 1 89.88 256 HIS A N 1
ATOM 2020 C CA . HIS A 1 256 ? 0.574 -26.078 -11.117 1 89.88 256 HIS A CA 1
ATOM 2021 C C . HIS A 1 256 ? 0.737 -26.953 -9.875 1 89.88 256 HIS A C 1
ATOM 2023 O O . HIS A 1 256 ? 0.142 -28.031 -9.773 1 89.88 256 HIS A O 1
ATOM 2029 N N . THR A 1 257 ? 1.422 -26.516 -8.852 1 87.62 257 THR A N 1
ATOM 2030 C CA . THR A 1 257 ? 1.576 -27.297 -7.629 1 87.62 257 THR A CA 1
ATOM 2031 C C . THR A 1 257 ? 0.486 -26.953 -6.621 1 87.62 257 THR A C 1
ATOM 2033 O O . THR A 1 257 ? 0.375 -27.578 -5.57 1 87.62 257 THR A O 1
ATOM 2036 N N . SER A 1 258 ? -0.295 -25.969 -6.84 1 90.62 258 SER A N 1
ATOM 2037 C CA . SER A 1 258 ? -1.429 -25.641 -5.977 1 90.62 258 SER A CA 1
ATOM 2038 C C . SER A 1 258 ? -2.43 -26.797 -5.938 1 90.62 258 SER A C 1
ATOM 2040 O O . SER A 1 258 ? -2.531 -27.578 -6.891 1 90.62 258 SER A O 1
ATOM 2042 N N . GLU A 1 259 ? -3.146 -26.812 -4.895 1 90.31 259 GLU A N 1
ATOM 2043 C CA . GLU A 1 259 ? -4 -27.969 -4.645 1 90.31 259 GLU A CA 1
ATOM 2044 C C . GLU A 1 259 ? -5.434 -27.703 -5.102 1 90.31 259 GLU A C 1
ATOM 2046 O O . GLU A 1 259 ? -5.867 -26.562 -5.176 1 90.31 259 GLU A O 1
ATOM 2051 N N . ALA A 1 260 ? -6.059 -28.797 -5.512 1 91.75 260 ALA A N 1
ATOM 2052 C CA . ALA A 1 260 ? -7.48 -28.812 -5.836 1 91.75 260 ALA A CA 1
ATOM 2053 C C . ALA A 1 260 ? -8.117 -30.156 -5.477 1 91.75 260 ALA A C 1
ATOM 2055 O O . ALA A 1 260 ? -7.477 -31.203 -5.609 1 91.75 260 ALA A O 1
ATOM 2056 N N . SER A 1 261 ? -9.336 -30.156 -4.957 1 88.5 261 SER A N 1
ATOM 2057 C CA . SER A 1 261 ? -10.055 -31.375 -4.637 1 88.5 261 SER A CA 1
ATOM 2058 C C . SER A 1 261 ? -10.352 -32.188 -5.895 1 88.5 261 SER A C 1
ATOM 2060 O O . SER A 1 261 ? -10.266 -33.438 -5.879 1 88.5 261 SER A O 1
ATOM 2062 N N . ILE A 1 262 ? -10.727 -31.5 -6.906 1 91.75 262 ILE A N 1
ATOM 2063 C CA . ILE A 1 262 ? -10.945 -32.094 -8.227 1 91.75 262 ILE A CA 1
ATOM 2064 C C . ILE A 1 262 ? -9.836 -31.641 -9.172 1 91.75 262 ILE A C 1
ATOM 2066 O O . ILE A 1 262 ? -9.602 -30.453 -9.352 1 91.75 262 ILE A O 1
ATOM 2070 N N . LEU A 1 263 ? -9.172 -32.594 -9.844 1 94.62 263 LEU A N 1
ATOM 2071 C CA . LEU A 1 263 ? -7.988 -32.312 -10.648 1 94.62 263 LEU A CA 1
ATOM 2072 C C . LEU A 1 263 ? -8.312 -31.312 -11.766 1 94.62 263 LEU A C 1
ATOM 2074 O O . LEU A 1 263 ? -7.488 -30.469 -12.117 1 94.62 263 LEU A O 1
ATOM 2078 N N . HIS A 1 264 ? -9.555 -31.406 -12.289 1 96 264 HIS A N 1
ATOM 2079 C CA . HIS A 1 264 ? -9.984 -30.531 -13.367 1 96 264 HIS A CA 1
ATOM 2080 C C . HIS A 1 264 ? -9.805 -29.062 -12.984 1 96 264 HIS A C 1
ATOM 2082 O O . HIS A 1 264 ? -9.492 -28.219 -13.828 1 96 264 HIS A O 1
ATOM 2088 N N . ASP A 1 265 ? -9.93 -28.797 -11.719 1 94.81 265 ASP A N 1
ATOM 2089 C CA . ASP A 1 265 ? -9.922 -27.422 -11.211 1 94.81 265 ASP A CA 1
ATOM 2090 C C . ASP A 1 265 ? -8.523 -26.828 -11.273 1 94.81 265 ASP A C 1
ATOM 2092 O O . ASP A 1 265 ? -8.359 -25.609 -11.211 1 94.81 265 ASP A O 1
ATOM 2096 N N . LYS A 1 266 ? -7.52 -27.641 -11.398 1 95.06 266 LYS A N 1
ATOM 2097 C CA . LYS A 1 266 ? -6.16 -27.125 -11.547 1 95.06 266 LYS A CA 1
ATOM 2098 C C . LYS A 1 266 ? -5.992 -26.391 -12.875 1 95.06 266 LYS A C 1
ATOM 2100 O O . LYS A 1 266 ? -5.094 -25.562 -13.023 1 95.06 266 LYS A O 1
ATOM 2105 N N . ILE A 1 267 ? -6.855 -26.719 -13.758 1 95.94 267 ILE A N 1
ATOM 2106 C CA . ILE A 1 267 ? -6.824 -26.062 -15.062 1 95.94 267 ILE A CA 1
ATOM 2107 C C . ILE A 1 267 ? -7.914 -25 -15.133 1 95.94 267 ILE A C 1
ATOM 2109 O O . ILE A 1 267 ? -7.645 -23.844 -15.469 1 95.94 267 ILE A O 1
ATOM 2113 N N . TYR A 1 268 ? -9.148 -25.344 -14.75 1 95.88 268 TYR A N 1
ATOM 2114 C CA . TYR A 1 268 ? -10.289 -24.453 -14.883 1 95.88 268 TYR A CA 1
ATOM 2115 C C . TYR A 1 268 ? -10.078 -23.172 -14.086 1 95.88 268 TYR A C 1
ATOM 2117 O O . TYR A 1 268 ? -10.477 -22.078 -14.523 1 95.88 268 TYR A O 1
ATOM 2125 N N . ALA A 1 269 ? -9.438 -23.266 -12.992 1 94.69 269 ALA A N 1
ATOM 2126 C CA . ALA A 1 269 ? -9.227 -22.109 -12.109 1 94.69 269 ALA A CA 1
ATOM 2127 C C . ALA A 1 269 ? -8.297 -21.094 -12.758 1 94.69 269 ALA A C 1
ATOM 2129 O O . ALA A 1 269 ? -8.289 -19.922 -12.367 1 94.69 269 ALA A O 1
ATOM 2130 N N . LEU A 1 270 ? -7.492 -21.516 -13.688 1 94.19 270 LEU A N 1
ATOM 2131 C CA . LEU A 1 270 ? -6.5 -20.641 -14.305 1 94.19 270 LEU A CA 1
ATOM 2132 C C . LEU A 1 270 ? -7.078 -19.938 -15.531 1 94.19 270 LEU A C 1
ATOM 2134 O O . LEU A 1 270 ? -6.512 -18.953 -16.016 1 94.19 270 LEU A O 1
ATOM 2138 N N . LEU A 1 271 ? -8.164 -20.453 -16.016 1 93.75 271 LEU A N 1
ATOM 2139 C CA . LEU A 1 271 ? -8.695 -19.953 -17.281 1 93.75 271 LEU A CA 1
ATOM 2140 C C . LEU A 1 271 ? -9.125 -18.5 -17.172 1 93.75 271 LEU A C 1
ATOM 2142 O O . LEU A 1 271 ? -8.891 -17.703 -18.078 1 93.75 271 LEU A O 1
ATOM 2146 N N . GLY A 1 272 ? -9.688 -18.172 -16.078 1 89.56 272 GLY A N 1
ATOM 2147 C CA . GLY A 1 272 ? -10.141 -16.797 -15.867 1 89.56 272 GLY A CA 1
ATOM 2148 C C . GLY A 1 272 ? -9.008 -15.797 -15.797 1 89.56 272 GLY A C 1
ATOM 2149 O O . GLY A 1 272 ? -9.211 -14.602 -16.016 1 89.56 272 GLY A O 1
ATOM 2150 N N . LEU A 1 273 ? -7.844 -16.266 -15.523 1 90.19 273 LEU A N 1
ATOM 2151 C CA . LEU A 1 273 ? -6.66 -15.422 -15.391 1 90.19 273 LEU A CA 1
ATOM 2152 C C . LEU A 1 273 ? -5.887 -15.359 -16.703 1 90.19 273 LEU A C 1
ATOM 2154 O O . LEU A 1 273 ? -4.969 -14.547 -16.859 1 90.19 273 LEU A O 1
ATOM 2158 N N . SER A 1 274 ? -6.258 -16.172 -17.547 1 92.25 274 SER A N 1
ATOM 2159 C CA . SER A 1 274 ? -5.469 -16.359 -18.766 1 92.25 274 SER A CA 1
ATOM 2160 C C . SER A 1 274 ? -5.867 -15.367 -19.844 1 92.25 274 SER A C 1
ATOM 2162 O O . SER A 1 274 ? -7.051 -15.055 -20 1 92.25 274 SER A O 1
ATOM 2164 N N . SER A 1 275 ? -4.906 -14.906 -20.625 1 89.88 275 SER A N 1
ATOM 2165 C CA . SER A 1 275 ? -5.137 -13.984 -21.734 1 89.88 275 SER A CA 1
ATOM 2166 C C . SER A 1 275 ? -5.535 -14.727 -23 1 89.88 275 SER A C 1
ATOM 2168 O O . SER A 1 275 ? -6.09 -14.125 -23.922 1 89.88 275 SER A O 1
ATOM 2170 N N . ASP A 1 276 ? -5.277 -15.984 -23.031 1 89.88 276 ASP A N 1
ATOM 2171 C CA . ASP A 1 276 ? -5.441 -16.688 -24.297 1 89.88 276 ASP A CA 1
ATOM 2172 C C . ASP A 1 276 ? -6.414 -17.859 -24.156 1 89.88 276 ASP A C 1
ATOM 2174 O O . ASP A 1 276 ? -6.488 -18.734 -25.016 1 89.88 276 ASP A O 1
ATOM 2178 N N . SER A 1 277 ? -7.105 -17.891 -23.047 1 84.88 277 SER A N 1
ATOM 2179 C CA . SER A 1 277 ? -8.031 -19 -22.828 1 84.88 277 SER A CA 1
ATOM 2180 C C . SER A 1 277 ? -9.125 -19.016 -23.891 1 84.88 277 SER A C 1
ATOM 2182 O O . SER A 1 277 ? -9.695 -20.062 -24.188 1 84.88 277 SER A O 1
ATOM 2184 N N . HIS A 1 278 ? -9.453 -17.938 -24.453 1 85.56 278 HIS A N 1
ATOM 2185 C CA . HIS A 1 278 ? -10.484 -17.844 -25.469 1 85.56 278 HIS A CA 1
ATOM 2186 C C . HIS A 1 278 ? -10.094 -18.625 -26.734 1 85.56 278 HIS A C 1
ATOM 2188 O O . HIS A 1 278 ? -10.953 -19.016 -27.516 1 85.56 278 HIS A O 1
ATOM 2194 N N . LYS A 1 279 ? -8.844 -18.891 -26.844 1 88.69 279 LYS A N 1
ATOM 2195 C CA . LYS A 1 279 ? -8.336 -19.625 -28 1 88.69 279 LYS A CA 1
ATOM 2196 C C . LYS A 1 279 ? -8.422 -21.141 -27.781 1 88.69 279 LYS A C 1
ATOM 2198 O O . LYS A 1 279 ? -8.117 -21.922 -28.672 1 88.69 279 LYS A O 1
ATOM 2203 N N . ALA A 1 280 ? -8.82 -21.516 -26.594 1 88.5 280 ALA A N 1
ATOM 2204 C CA . ALA A 1 280 ? -8.836 -22.938 -26.25 1 88.5 280 ALA A CA 1
ATOM 2205 C C . ALA A 1 280 ? -10.227 -23.391 -25.828 1 88.5 280 ALA A C 1
ATOM 2207 O O . ALA A 1 280 ? -10.43 -23.781 -24.672 1 88.5 280 ALA A O 1
ATOM 2208 N N . PRO A 1 281 ? -11.125 -23.531 -26.766 1 87.75 281 PRO A N 1
ATOM 2209 C CA . PRO A 1 281 ? -12.484 -23.938 -26.406 1 87.75 281 PRO A CA 1
ATOM 2210 C C . PRO A 1 281 ? -12.539 -25.328 -25.766 1 87.75 281 PRO A C 1
ATOM 2212 O O . PRO A 1 281 ? -13.43 -25.609 -24.953 1 87.75 281 PRO A O 1
ATOM 2215 N N . GLY A 1 282 ? -11.648 -26.156 -26.062 1 92.25 282 GLY A N 1
ATOM 2216 C CA . GLY A 1 282 ? -11.609 -27.516 -25.516 1 92.25 282 GLY A CA 1
ATOM 2217 C C . GLY A 1 282 ? -11.219 -27.547 -24.047 1 92.25 282 GLY A C 1
ATOM 2218 O O . GLY A 1 282 ? -11.383 -28.578 -23.391 1 92.25 282 GLY A O 1
ATOM 2219 N N . LEU A 1 283 ? -10.797 -26.406 -23.562 1 95.38 283 LEU A N 1
ATOM 2220 C CA . LEU A 1 283 ? -10.352 -26.359 -22.172 1 95.38 283 LEU A CA 1
ATOM 2221 C C . LEU A 1 283 ? -11.422 -25.734 -21.281 1 95.38 283 LEU A C 1
ATOM 2223 O O . LEU A 1 283 ? -11.242 -25.641 -20.062 1 95.38 283 LEU A O 1
ATOM 2227 N N . LEU A 1 284 ? -12.578 -25.422 -21.844 1 94.5 284 LEU A N 1
ATOM 2228 C CA . LEU A 1 284 ? -13.648 -24.828 -21.047 1 94.5 284 LEU A CA 1
ATOM 2229 C C . LEU A 1 284 ? -14.172 -25.844 -20.016 1 94.5 284 LEU A C 1
ATOM 2231 O O . LEU A 1 284 ? -14.094 -27.047 -20.234 1 94.5 284 LEU A O 1
ATOM 2235 N N . PRO A 1 285 ? -14.75 -25.375 -18.969 1 94.25 285 PRO A N 1
ATOM 2236 C CA . PRO A 1 285 ? -15.18 -26.281 -17.891 1 94.25 285 PRO A CA 1
ATOM 2237 C C . PRO A 1 285 ? -16.203 -27.312 -18.359 1 94.25 285 PRO A C 1
ATOM 2239 O O . PRO A 1 285 ? -17.234 -26.953 -18.922 1 94.25 285 PRO A O 1
ATOM 2242 N N . ASN A 1 286 ? -15.898 -28.531 -18.281 1 95.12 286 ASN A N 1
ATOM 2243 C CA . ASN A 1 286 ? -16.672 -29.734 -18.578 1 95.12 286 ASN A CA 1
ATOM 2244 C C . ASN A 1 286 ? -16.203 -30.906 -17.734 1 95.12 286 ASN A C 1
ATOM 2246 O O . ASN A 1 286 ? -15.211 -31.562 -18.047 1 95.12 286 ASN A O 1
ATOM 2250 N N . TYR A 1 287 ? -16.969 -31.25 -16.719 1 93.62 287 TYR A N 1
ATOM 2251 C CA . TYR A 1 287 ? -16.516 -32.25 -15.773 1 93.62 287 TYR A CA 1
ATOM 2252 C C . TYR A 1 287 ? -16.828 -33.656 -16.297 1 93.62 287 TYR A C 1
ATOM 2254 O O . TYR A 1 287 ? -16.469 -34.656 -15.656 1 93.62 287 TYR A O 1
ATOM 2262 N N . GLN A 1 288 ? -17.438 -33.625 -17.406 1 93.69 288 GLN A N 1
ATOM 2263 C CA . GLN A 1 288 ? -17.688 -34.938 -18.031 1 93.69 288 GLN A CA 1
ATOM 2264 C C . GLN A 1 288 ? -16.453 -35.438 -18.75 1 93.69 288 GLN A C 1
ATOM 2266 O O . GLN A 1 288 ? -16.328 -36.656 -19 1 93.69 288 GLN A O 1
ATOM 2271 N N . VAL A 1 289 ? -15.57 -34.562 -19.078 1 95.06 289 VAL A N 1
ATOM 2272 C CA . VAL A 1 289 ? -14.312 -34.969 -19.703 1 95.06 289 VAL A CA 1
ATOM 2273 C C . VAL A 1 289 ? -13.375 -35.531 -18.641 1 95.06 289 VAL A C 1
ATOM 2275 O O . VAL A 1 289 ? -13.297 -35.031 -17.531 1 95.06 289 VAL A O 1
ATOM 2278 N N . SER A 1 290 ? -12.727 -36.656 -18.938 1 96.5 290 SER A N 1
ATOM 2279 C CA . SER A 1 290 ? -11.797 -37.219 -17.984 1 96.5 290 SER A CA 1
ATOM 2280 C C . SER A 1 290 ? -10.578 -36.344 -17.781 1 96.5 290 SER A C 1
ATOM 2282 O O . SER A 1 290 ? -10.234 -35.531 -18.641 1 96.5 290 SER A O 1
ATOM 2284 N N . TRP A 1 291 ? -9.945 -36.469 -16.672 1 96 291 TRP A N 1
ATOM 2285 C CA . TRP A 1 291 ? -8.734 -35.719 -16.375 1 96 291 TRP A CA 1
ATOM 2286 C C . TRP A 1 291 ? -7.66 -36 -17.438 1 96 291 TRP A C 1
ATOM 2288 O O . TRP A 1 291 ? -6.973 -35.062 -17.875 1 96 291 TRP A O 1
ATOM 2298 N N . GLU A 1 292 ? -7.508 -37.25 -17.844 1 96.06 292 GLU A N 1
ATOM 2299 C CA . GLU A 1 292 ? -6.504 -37.625 -18.828 1 96.06 292 GLU A CA 1
ATOM 2300 C C . GLU A 1 292 ? -6.676 -36.844 -20.125 1 96.06 292 GLU A C 1
ATOM 2302 O O . GLU A 1 292 ? -5.715 -36.281 -20.656 1 96.06 292 GLU A O 1
ATOM 2307 N N . GLN A 1 293 ? -7.844 -36.844 -20.531 1 96.31 293 GLN A N 1
ATOM 2308 C CA . GLN A 1 293 ? -8.141 -36.156 -21.781 1 96.31 293 GLN A CA 1
ATOM 2309 C C . GLN A 1 293 ? -7.922 -34.656 -21.656 1 96.31 293 GLN A C 1
ATOM 2311 O O . GLN A 1 293 ? -7.371 -34 -22.562 1 96.31 293 GLN A O 1
ATOM 2316 N N . LEU A 1 294 ? -8.406 -34.062 -20.531 1 97.12 294 LEU A N 1
ATOM 2317 C CA . LEU A 1 294 ? -8.258 -32.625 -20.312 1 97.12 294 LEU A CA 1
ATOM 2318 C C . LEU A 1 294 ? -6.781 -32.25 -20.25 1 97.12 294 LEU A C 1
ATOM 2320 O O . LEU A 1 294 ? -6.371 -31.234 -20.828 1 97.12 294 LEU A O 1
ATOM 2324 N N . PHE A 1 295 ? -6.031 -33.062 -19.562 1 97.19 295 PHE A N 1
ATOM 2325 C CA . PHE A 1 295 ? -4.602 -32.812 -19.406 1 97.19 295 PHE A CA 1
ATOM 2326 C C . PHE A 1 295 ? -3.896 -32.875 -20.766 1 97.19 295 PHE A C 1
ATOM 2328 O O . PHE A 1 295 ? -3.014 -32.062 -21.047 1 97.19 295 PHE A O 1
ATOM 2335 N N . GLN A 1 296 ? -4.234 -33.781 -21.594 1 96.88 296 GLN A N 1
ATOM 2336 C CA . GLN A 1 296 ? -3.689 -33.875 -22.953 1 96.88 296 GLN A CA 1
ATOM 2337 C C . GLN A 1 296 ? -4.039 -32.656 -23.781 1 96.88 296 GLN A C 1
ATOM 2339 O O . GLN A 1 296 ? -3.188 -32.094 -24.5 1 96.88 296 GLN A O 1
ATOM 2344 N N . ARG A 1 297 ? -5.289 -32.219 -23.656 1 96.31 297 ARG A N 1
ATOM 2345 C CA . ARG A 1 297 ? -5.727 -31.047 -24.391 1 96.31 297 ARG A CA 1
ATOM 2346 C C . ARG A 1 297 ? -4.914 -29.812 -24 1 96.31 297 ARG A C 1
ATOM 2348 O O . ARG A 1 297 ? -4.566 -29 -24.844 1 96.31 297 ARG A O 1
ATOM 2355 N N . LEU A 1 298 ? -4.691 -29.703 -22.672 1 97 298 LEU A N 1
ATOM 2356 C CA . LEU A 1 298 ? -3.895 -28.594 -22.188 1 97 298 LEU A CA 1
ATOM 2357 C C . LEU A 1 298 ? -2.504 -28.594 -22.812 1 97 298 LEU A C 1
ATOM 2359 O O . LEU A 1 298 ? -2.037 -27.562 -23.312 1 97 298 LEU A O 1
ATOM 2363 N N . ILE A 1 299 ? -1.849 -29.734 -22.781 1 96.56 299 ILE A N 1
ATOM 2364 C CA . ILE A 1 299 ? -0.481 -29.844 -23.281 1 96.56 299 ILE A CA 1
ATOM 2365 C C . ILE A 1 299 ? -0.449 -29.531 -24.766 1 96.56 299 ILE A C 1
ATOM 2367 O O . ILE A 1 299 ? 0.432 -28.812 -25.234 1 96.56 299 ILE A O 1
ATOM 2371 N N . ARG A 1 300 ? -1.385 -30.031 -25.5 1 95.62 300 ARG A N 1
ATOM 2372 C CA . ARG A 1 300 ? -1.443 -29.766 -26.938 1 95.62 300 ARG A CA 1
ATOM 2373 C C . ARG A 1 300 ? -1.707 -28.281 -27.203 1 95.62 300 ARG A C 1
ATOM 2375 O O . ARG A 1 300 ? -1.205 -27.719 -28.188 1 95.62 300 ARG A O 1
ATOM 2382 N N . PHE A 1 301 ? -2.469 -27.719 -26.328 1 95.62 301 PHE A N 1
ATOM 2383 C CA . PHE A 1 301 ? -2.697 -26.281 -26.438 1 95.62 301 PHE A CA 1
ATOM 2384 C C . PHE A 1 301 ? -1.413 -25.5 -26.188 1 95.62 301 PHE A C 1
ATOM 2386 O O . PHE A 1 301 ? -1.133 -24.516 -26.859 1 95.62 301 PHE A O 1
ATOM 2393 N N . LEU A 1 302 ? -0.679 -25.891 -25.172 1 95.25 302 LEU A N 1
ATOM 2394 C CA . LEU A 1 302 ? 0.541 -25.172 -24.797 1 95.25 302 LEU A CA 1
ATOM 2395 C C . LEU A 1 302 ? 1.637 -25.391 -25.828 1 95.25 302 LEU A C 1
ATOM 2397 O O . LEU A 1 302 ? 2.488 -24.516 -26.031 1 95.25 302 LEU A O 1
ATOM 2401 N N . LEU A 1 303 ? 1.663 -26.484 -26.453 1 95 303 LEU A N 1
ATOM 2402 C CA . LEU A 1 303 ? 2.688 -26.812 -27.438 1 95 303 LEU A CA 1
ATOM 2403 C C . LEU A 1 303 ? 2.109 -26.781 -28.859 1 95 303 LEU A C 1
ATOM 2405 O O . LEU A 1 303 ? 1.872 -25.703 -29.406 1 95 303 LEU A O 1
ATOM 2409 N N . ASN A 1 304 ? 1.788 -27.859 -29.359 1 91.88 304 ASN A N 1
ATOM 2410 C CA . ASN A 1 304 ? 1.141 -27.969 -30.672 1 91.88 304 ASN A CA 1
ATOM 2411 C C . ASN A 1 304 ? 0.324 -29.25 -30.781 1 91.88 304 ASN A C 1
ATOM 2413 O O . ASN A 1 304 ? 0.539 -30.203 -30.016 1 91.88 304 ASN A O 1
ATOM 2417 N N . GLU A 1 305 ? -0.515 -29.312 -31.766 1 90.44 305 GLU A N 1
ATOM 2418 C CA . GLU A 1 305 ? -1.457 -30.422 -31.906 1 90.44 305 GLU A CA 1
ATOM 2419 C C . GLU A 1 305 ? -0.75 -31.688 -32.375 1 90.44 305 GLU A C 1
ATOM 2421 O O . GLU A 1 305 ? -1.264 -32.781 -32.188 1 90.44 305 GLU A O 1
ATOM 2426 N N . GLN A 1 306 ? 0.382 -31.609 -32.781 1 89.19 306 GLN A N 1
ATOM 2427 C CA . GLN A 1 306 ? 1.057 -32.75 -33.406 1 89.19 306 GLN A CA 1
ATOM 2428 C C . GLN A 1 306 ? 1.876 -33.531 -32.375 1 89.19 306 GLN A C 1
ATOM 2430 O O . GLN A 1 306 ? 2.334 -34.625 -32.656 1 89.19 306 GLN A O 1
ATOM 2435 N N . VAL A 1 307 ? 1.979 -33.062 -31.188 1 92.75 307 VAL A N 1
ATOM 2436 C CA . VAL A 1 307 ? 2.799 -33.719 -30.188 1 92.75 307 VAL A CA 1
ATOM 2437 C C . VAL A 1 307 ? 2.072 -34.969 -29.672 1 92.75 307 VAL A C 1
ATOM 2439 O O . VAL A 1 307 ? 0.841 -35 -29.609 1 92.75 307 VAL A O 1
ATOM 2442 N N . SER A 1 308 ? 2.857 -36 -29.438 1 95.12 308 SER A N 1
ATOM 2443 C CA . SER A 1 308 ? 2.312 -37.188 -28.812 1 95.12 308 SER A CA 1
ATOM 2444 C C . SER A 1 308 ? 2.377 -37.094 -27.281 1 95.12 308 SER A C 1
ATOM 2446 O O . SER A 1 308 ? 3.455 -36.906 -26.719 1 95.12 308 SER A O 1
ATOM 2448 N N . VAL A 1 309 ? 1.193 -37.219 -26.719 1 96.5 309 VAL A N 1
ATOM 2449 C CA . VAL A 1 309 ? 1.118 -37.031 -25.281 1 96.5 309 VAL A CA 1
ATOM 2450 C C . VAL A 1 309 ? 0.443 -38.219 -24.625 1 96.5 309 VAL A C 1
ATOM 2452 O O . VAL A 1 309 ? -0.609 -38.688 -25.094 1 96.5 309 VAL A O 1
ATOM 2455 N N . LYS A 1 310 ? 1.07 -38.75 -23.625 1 96.19 310 LYS A N 1
ATOM 2456 C CA . LYS A 1 310 ? 0.486 -39.812 -22.781 1 96.19 310 LYS A CA 1
ATOM 2457 C C . LYS A 1 310 ? 0.293 -39.312 -21.344 1 96.19 310 LYS A C 1
ATOM 2459 O O . LYS A 1 310 ? 1.178 -38.656 -20.781 1 96.19 310 LYS A O 1
ATOM 2464 N N . THR A 1 311 ? -0.865 -39.562 -20.859 1 95.25 311 THR A N 1
ATOM 2465 C CA . THR A 1 311 ? -1.17 -39.25 -19.453 1 95.25 311 THR A CA 1
ATOM 2466 C C . THR A 1 311 ? -1.738 -40.5 -18.766 1 95.25 311 THR A C 1
ATOM 2468 O O . THR A 1 311 ? -2.033 -41.5 -19.406 1 95.25 311 THR A O 1
ATOM 2471 N N . TRP A 1 312 ? -1.755 -40.531 -17.484 1 92.19 312 TRP A N 1
ATOM 2472 C CA . TRP A 1 312 ? -2.229 -41.656 -16.688 1 92.19 312 TRP A CA 1
ATOM 2473 C C . TRP A 1 312 ? -3.393 -41.25 -15.789 1 92.19 312 TRP A C 1
ATOM 2475 O O . TRP A 1 312 ? -3.414 -40.125 -15.273 1 92.19 312 TRP A O 1
ATOM 2485 N N . PRO A 1 313 ? -4.324 -42.125 -15.641 1 92 313 PRO A N 1
ATOM 2486 C CA . PRO A 1 313 ? -5.504 -41.812 -14.844 1 92 313 PRO A CA 1
ATOM 2487 C C . PRO A 1 313 ? -5.148 -41.375 -13.43 1 92 313 PRO A C 1
ATOM 2489 O O . PRO A 1 313 ? -4.41 -42.062 -12.727 1 92 313 PRO A O 1
ATOM 2492 N N . GLY A 1 314 ? -5.652 -40.188 -13.086 1 90.19 314 GLY A N 1
ATOM 2493 C CA . GLY A 1 314 ? -5.523 -39.688 -11.719 1 90.19 314 GLY A CA 1
ATOM 2494 C C . GLY A 1 314 ? -4.145 -39.125 -11.414 1 90.19 314 GLY A C 1
ATOM 2495 O O . GLY A 1 314 ? -3.879 -38.688 -10.289 1 90.19 314 GLY A O 1
ATOM 2496 N N . ARG A 1 315 ? -3.273 -39.156 -12.383 1 90.81 315 ARG A N 1
ATOM 2497 C CA . ARG A 1 315 ? -1.916 -38.656 -12.141 1 90.81 315 ARG A CA 1
ATOM 2498 C C . ARG A 1 315 ? -1.677 -37.344 -12.82 1 90.81 315 ARG A C 1
ATOM 2500 O O . ARG A 1 315 ? -2.252 -37.062 -13.875 1 90.81 315 ARG A O 1
ATOM 2507 N N . GLU A 1 316 ? -0.902 -36.562 -12.195 1 93.94 316 GLU A N 1
ATOM 2508 C CA . GLU A 1 316 ? -0.532 -35.281 -12.758 1 93.94 316 GLU A CA 1
ATOM 2509 C C . GLU A 1 316 ? 0.832 -35.344 -13.438 1 93.94 316 GLU A C 1
ATOM 2511 O O . GLU A 1 316 ? 1.713 -34.531 -13.156 1 93.94 316 GLU A O 1
ATOM 2516 N N . ILE A 1 317 ? 1.005 -36.375 -14.211 1 93.62 317 ILE A N 1
ATOM 2517 C CA . ILE A 1 317 ? 2.232 -36.594 -14.961 1 93.62 317 ILE A CA 1
ATOM 2518 C C . ILE A 1 317 ? 1.9 -36.812 -16.438 1 93.62 317 ILE A C 1
ATOM 2520 O O . ILE A 1 317 ? 0.892 -37.438 -16.781 1 93.62 317 ILE A O 1
ATOM 2524 N N . ALA A 1 318 ? 2.736 -36.281 -17.297 1 95.75 318 ALA A N 1
ATOM 2525 C CA . ALA A 1 318 ? 2.561 -36.469 -18.734 1 95.75 318 ALA A CA 1
ATOM 2526 C C . ALA A 1 318 ? 3.881 -36.812 -19.406 1 95.75 318 ALA A C 1
ATOM 2528 O O . ALA A 1 318 ? 4.938 -36.312 -19.031 1 95.75 318 ALA A O 1
ATOM 2529 N N . GLY A 1 319 ? 3.836 -37.812 -20.25 1 95.69 319 GLY A N 1
ATOM 2530 C CA . GLY A 1 319 ? 4.918 -38.094 -21.188 1 95.69 319 GLY A CA 1
ATOM 2531 C C . GLY A 1 319 ? 4.711 -37.469 -22.547 1 95.69 319 GLY A C 1
ATOM 2532 O O . GLY A 1 319 ? 3.67 -37.656 -23.172 1 95.69 319 GLY A O 1
ATOM 2533 N N . ILE A 1 320 ? 5.676 -36.688 -22.969 1 96.81 320 ILE A N 1
ATOM 2534 C CA . ILE A 1 320 ? 5.555 -35.938 -24.203 1 96.81 320 ILE A CA 1
ATOM 2535 C C . ILE A 1 320 ? 6.648 -36.344 -25.172 1 96.81 320 ILE A C 1
ATOM 2537 O O . ILE A 1 320 ? 7.836 -36.312 -24.844 1 96.81 320 ILE A O 1
ATOM 2541 N N . GLN A 1 321 ? 6.32 -36.75 -26.328 1 95.56 321 GLN A N 1
ATOM 2542 C CA . GLN A 1 321 ? 7.242 -37.031 -27.422 1 95.56 321 GLN A CA 1
ATOM 2543 C C . GLN A 1 321 ? 7.164 -35.969 -28.5 1 95.56 321 GLN A C 1
ATOM 2545 O O . GLN A 1 321 ? 6.098 -35.75 -29.094 1 95.56 321 GLN A O 1
ATOM 2550 N N . CYS A 1 322 ? 8.25 -35.375 -28.688 1 94.69 322 CYS A N 1
ATOM 2551 C CA . CYS A 1 322 ? 8.258 -34.312 -29.688 1 94.69 322 CYS A CA 1
ATOM 2552 C C . CYS A 1 322 ? 9.648 -34.156 -30.281 1 94.69 322 CYS A C 1
ATOM 2554 O O . CYS A 1 322 ? 10.594 -34.812 -29.875 1 94.69 322 CYS A O 1
ATOM 2556 N N . SER A 1 323 ? 9.703 -33.375 -31.328 1 94.19 323 SER A N 1
ATOM 2557 C CA . SER A 1 323 ? 10.977 -32.969 -31.922 1 94.19 323 SER A CA 1
ATOM 2558 C C . SER A 1 323 ? 11.359 -31.562 -31.484 1 94.19 323 SER A C 1
ATOM 2560 O O . SER A 1 323 ? 10.492 -30.719 -31.234 1 94.19 323 SER A O 1
ATOM 2562 N N . GLY A 1 324 ? 12.641 -31.406 -31.312 1 93.5 324 GLY A N 1
ATOM 2563 C CA . GLY A 1 324 ? 13.102 -30.078 -30.922 1 93.5 324 GLY A CA 1
ATOM 2564 C C . GLY A 1 324 ? 14.586 -29.875 -31.141 1 93.5 324 GLY A C 1
ATOM 2565 O O . GLY A 1 324 ? 15.305 -30.797 -31.516 1 93.5 324 GLY A O 1
ATOM 2566 N N . ARG A 1 325 ? 14.984 -28.578 -31 1 92.12 325 ARG A N 1
ATOM 2567 C CA . ARG A 1 325 ? 16.375 -28.188 -31.141 1 92.12 325 ARG A CA 1
ATOM 2568 C C . ARG A 1 325 ? 16.969 -27.766 -29.812 1 92.12 325 ARG A C 1
ATOM 2570 O O . ARG A 1 325 ? 16.375 -26.953 -29.094 1 92.12 325 ARG A O 1
ATOM 2577 N N . ILE A 1 326 ? 18.125 -28.422 -29.5 1 91.31 326 ILE A N 1
ATOM 2578 C CA . ILE A 1 326 ? 18.859 -27.969 -28.312 1 91.31 326 ILE A CA 1
ATOM 2579 C C . ILE A 1 326 ? 19.594 -26.656 -28.625 1 91.31 326 ILE A C 1
ATOM 2581 O O . ILE A 1 326 ? 20.422 -26.609 -29.531 1 91.31 326 ILE A O 1
ATOM 2585 N N . LEU A 1 327 ? 19.297 -25.641 -27.844 1 90 327 LEU A N 1
ATOM 2586 C CA . LEU A 1 327 ? 19.812 -24.312 -28.172 1 90 327 LEU A CA 1
ATOM 2587 C C . LEU A 1 327 ? 20.969 -23.938 -27.25 1 90 327 LEU A C 1
ATOM 2589 O O . LEU A 1 327 ? 21.828 -23.125 -27.625 1 90 327 LEU A O 1
ATOM 2593 N N . GLY A 1 328 ? 20.891 -24.391 -26 1 89 328 GLY A N 1
ATOM 2594 C CA . GLY A 1 328 ? 21.938 -23.984 -25.078 1 89 328 GLY A CA 1
ATOM 2595 C C . GLY A 1 328 ? 21.641 -24.344 -23.641 1 89 328 GLY A C 1
ATOM 2596 O O . GLY A 1 328 ? 20.969 -25.344 -23.375 1 89 328 GLY A O 1
ATOM 2597 N N . PHE A 1 329 ? 22.344 -23.453 -22.688 1 89.69 329 PHE A N 1
ATOM 2598 C CA . PHE A 1 329 ? 22.25 -23.766 -21.266 1 89.69 329 PHE A CA 1
ATOM 2599 C C . PHE A 1 329 ? 22.016 -22.516 -20.438 1 89.69 329 PHE A C 1
ATOM 2601 O O . PHE A 1 329 ? 22.422 -21.422 -20.844 1 89.69 329 PHE A O 1
ATOM 2608 N N . ILE A 1 330 ? 21.375 -22.828 -19.312 1 92.25 330 ILE A N 1
ATOM 2609 C CA . ILE A 1 330 ? 21.266 -21.781 -18.297 1 92.25 330 ILE A CA 1
ATOM 2610 C C . ILE A 1 330 ? 22.594 -21.625 -17.578 1 92.25 330 ILE A C 1
ATOM 2612 O O . ILE A 1 330 ? 23.188 -22.609 -17.125 1 92.25 330 ILE A O 1
ATOM 2616 N N . VAL A 1 331 ? 23.047 -20.438 -17.484 1 89.56 331 VAL A N 1
ATOM 2617 C CA . VAL A 1 331 ? 24.312 -20.188 -16.797 1 89.56 331 VAL A CA 1
ATOM 2618 C C . VAL A 1 331 ? 24.031 -19.781 -15.359 1 89.56 331 VAL A C 1
ATOM 2620 O O . VAL A 1 331 ? 24.625 -20.328 -14.422 1 89.56 331 VAL A O 1
ATOM 2623 N N . THR A 1 332 ? 23.172 -18.812 -15.289 1 91.25 332 THR A N 1
ATOM 2624 C CA . THR A 1 332 ? 22.766 -18.375 -13.961 1 91.25 332 THR A CA 1
ATOM 2625 C C . THR A 1 332 ? 21.25 -18.109 -13.922 1 91.25 332 THR A C 1
ATOM 2627 O O . THR A 1 332 ? 20.656 -17.781 -14.945 1 91.25 332 THR A O 1
ATOM 2630 N N . ALA A 1 333 ? 20.703 -18.391 -12.766 1 91.75 333 ALA A N 1
ATOM 2631 C CA . ALA A 1 333 ? 19.312 -18.094 -12.492 1 91.75 333 ALA A CA 1
ATOM 2632 C C . ALA A 1 333 ? 19.156 -17.359 -11.156 1 91.75 333 ALA A C 1
ATOM 2634 O O . ALA A 1 333 ? 19.422 -17.938 -10.102 1 91.75 333 ALA A O 1
ATOM 2635 N N . ASP A 1 334 ? 18.766 -16.125 -11.242 1 89.12 334 ASP A N 1
ATOM 2636 C CA . ASP A 1 334 ? 18.562 -15.312 -10.047 1 89.12 334 ASP A CA 1
ATOM 2637 C C . ASP A 1 334 ? 17.078 -15.023 -9.828 1 89.12 334 ASP A C 1
ATOM 2639 O O . ASP A 1 334 ? 16.453 -14.336 -10.625 1 89.12 334 ASP A O 1
ATOM 2643 N N . ASP A 1 335 ? 16.656 -15.523 -8.727 1 82 335 ASP A N 1
ATOM 2644 C CA . ASP A 1 335 ? 15.234 -15.367 -8.414 1 82 335 ASP A CA 1
ATOM 2645 C C . ASP A 1 335 ? 14.984 -14.07 -7.645 1 82 335 ASP A C 1
ATOM 2647 O O . ASP A 1 335 ? 15.711 -13.75 -6.703 1 82 335 ASP A O 1
ATOM 2651 N N . THR A 1 336 ? 14.156 -13.312 -8.219 1 74.44 336 THR A N 1
ATOM 2652 C CA . THR A 1 336 ? 13.578 -12.219 -7.449 1 74.44 336 THR A CA 1
ATOM 2653 C C . THR A 1 336 ? 12.211 -12.617 -6.895 1 74.44 336 THR A C 1
ATOM 2655 O O . THR A 1 336 ? 11.852 -13.797 -6.891 1 74.44 336 THR A O 1
ATOM 2658 N N . HIS A 1 337 ? 11.453 -11.664 -6.352 1 65.81 337 HIS A N 1
ATOM 2659 C CA . HIS A 1 337 ? 10.164 -11.969 -5.75 1 65.81 337 HIS A CA 1
ATOM 2660 C C . HIS A 1 337 ? 9.148 -12.383 -6.809 1 65.81 337 HIS A C 1
ATOM 2662 O O . HIS A 1 337 ? 8.305 -13.25 -6.555 1 65.81 337 HIS A O 1
ATOM 2668 N N . THR A 1 338 ? 9.336 -11.844 -8.023 1 70.19 338 THR A N 1
ATOM 2669 C CA . THR A 1 338 ? 8.297 -12.086 -9.016 1 70.19 338 THR A CA 1
ATOM 2670 C C . THR A 1 338 ? 8.891 -12.648 -10.305 1 70.19 338 THR A C 1
ATOM 2672 O O . THR A 1 338 ? 8.172 -13.203 -11.133 1 70.19 338 THR A O 1
ATOM 2675 N N . LYS A 1 339 ? 10.117 -12.492 -10.414 1 81.25 339 LYS A N 1
ATOM 2676 C CA . LYS A 1 339 ? 10.742 -12.836 -11.68 1 81.25 339 LYS A CA 1
ATOM 2677 C C . LYS A 1 339 ? 12.039 -13.609 -11.461 1 81.25 339 LYS A C 1
ATOM 2679 O O . LYS A 1 339 ? 12.578 -13.633 -10.352 1 81.25 339 LYS A O 1
ATOM 2684 N N . THR A 1 340 ? 12.359 -14.289 -12.453 1 87 340 THR A N 1
ATOM 2685 C CA . THR A 1 340 ? 13.656 -14.953 -12.516 1 87 340 THR A CA 1
ATOM 2686 C C . THR A 1 340 ? 14.5 -14.367 -13.648 1 87 340 THR A C 1
ATOM 2688 O O . THR A 1 340 ? 14.094 -14.383 -14.805 1 87 340 THR A O 1
ATOM 2691 N N . ASN A 1 341 ? 15.617 -13.859 -13.258 1 88.5 341 ASN A N 1
ATOM 2692 C CA . ASN A 1 341 ? 16.578 -13.367 -14.242 1 88.5 341 ASN A CA 1
ATOM 2693 C C . ASN A 1 341 ? 17.562 -14.453 -14.656 1 88.5 341 ASN A C 1
ATOM 2695 O O . ASN A 1 341 ? 18.234 -15.047 -13.805 1 88.5 341 ASN A O 1
ATOM 2699 N N . LEU A 1 342 ? 17.562 -14.648 -15.938 1 90.19 342 LEU A N 1
ATOM 2700 C CA . LEU A 1 342 ? 18.375 -15.742 -16.469 1 90.19 342 LEU A CA 1
ATOM 2701 C C . LEU A 1 342 ? 19.5 -15.219 -17.344 1 90.19 342 LEU A C 1
ATOM 2703 O O . LEU A 1 342 ? 19.312 -14.25 -18.078 1 90.19 342 LEU A O 1
ATOM 2707 N N . GLN A 1 343 ? 20.672 -15.773 -17.125 1 88.5 343 GLN A N 1
ATOM 2708 C CA . GLN A 1 343 ? 21.734 -15.695 -18.109 1 88.5 343 GLN A CA 1
ATOM 2709 C C . GLN A 1 343 ? 21.859 -17 -18.891 1 88.5 343 GLN A C 1
ATOM 2711 O O . GLN A 1 343 ? 22.047 -18.078 -18.312 1 88.5 343 GLN A O 1
ATOM 2716 N N . VAL A 1 344 ? 21.75 -16.844 -20.156 1 88.69 344 VAL A N 1
ATOM 2717 C CA . VAL A 1 344 ? 21.656 -18.031 -21 1 88.69 344 VAL A CA 1
ATOM 2718 C C . VAL A 1 344 ? 22.75 -17.984 -22.062 1 88.69 344 VAL A C 1
ATOM 2720 O O . VAL A 1 344 ? 23.031 -16.938 -22.641 1 88.69 344 VAL A O 1
ATOM 2723 N N . LEU A 1 345 ? 23.375 -19.047 -22.219 1 84.12 345 LEU A N 1
ATOM 2724 C CA . LEU A 1 345 ? 24.328 -19.234 -23.297 1 84.12 345 LEU A CA 1
ATOM 2725 C C . LEU A 1 345 ? 23.719 -20.062 -24.422 1 84.12 345 LEU A C 1
ATOM 2727 O O . LEU A 1 345 ? 23.359 -21.234 -24.234 1 84.12 345 LEU A O 1
ATOM 2731 N N . LEU A 1 346 ? 23.594 -19.422 -25.547 1 86.06 346 LEU A N 1
ATOM 2732 C CA . LEU A 1 346 ? 23.047 -20.125 -26.719 1 86.06 346 LEU A CA 1
ATOM 2733 C C . LEU A 1 346 ? 24.141 -20.422 -27.734 1 86.06 346 LEU A C 1
ATOM 2735 O O . LEU A 1 346 ? 25.094 -19.656 -27.875 1 86.06 346 LEU A O 1
ATOM 2739 N N . THR A 1 347 ? 23.922 -21.594 -28.297 1 79.12 347 THR A N 1
ATOM 2740 C CA . THR A 1 347 ? 24.906 -22 -29.297 1 79.12 347 THR A CA 1
ATOM 2741 C C . THR A 1 347 ? 24.203 -22.312 -30.625 1 79.12 347 THR A C 1
ATOM 2743 O O . THR A 1 347 ? 23.016 -22.625 -30.641 1 79.12 347 THR A O 1
ATOM 2746 N N . GLY A 1 348 ? 24.906 -22.016 -31.672 1 75 348 GLY A N 1
ATOM 2747 C CA . GLY A 1 348 ? 24.359 -22.312 -33 1 75 348 GLY A CA 1
ATOM 2748 C C . GLY A 1 348 ? 25.422 -22.406 -34.062 1 75 348 GLY A C 1
ATOM 2749 O O . GLY A 1 348 ? 26.609 -22.297 -33.781 1 75 348 GLY A O 1
ATOM 2750 N N . VAL A 1 349 ? 24.969 -23.016 -35.156 1 66.69 349 VAL A N 1
ATOM 2751 C CA . VAL A 1 349 ? 25.828 -23.062 -36.344 1 66.69 349 VAL A CA 1
ATOM 2752 C C . VAL A 1 349 ? 25.359 -22.016 -37.344 1 66.69 349 VAL A C 1
ATOM 2754 O O . VAL A 1 349 ? 24.203 -22 -37.75 1 66.69 349 VAL A O 1
ATOM 2757 N N . ALA A 1 350 ? 26.156 -20.906 -37.469 1 58.09 350 ALA A N 1
ATOM 2758 C CA . ALA A 1 350 ? 25.797 -19.891 -38.438 1 58.09 350 ALA A CA 1
ATOM 2759 C C . ALA A 1 350 ? 25.844 -20.453 -39.875 1 58.09 350 ALA A C 1
ATOM 2761 O O . ALA A 1 350 ? 26.391 -21.516 -40.094 1 58.09 350 ALA A O 1
ATOM 2762 N N . ASN A 1 351 ? 25.094 -19.891 -40.875 1 55.47 351 ASN A N 1
ATOM 2763 C CA . ASN A 1 351 ? 25.031 -20.266 -42.281 1 55.47 351 ASN A CA 1
ATOM 2764 C C . ASN A 1 351 ? 26.406 -20.609 -42.844 1 55.47 351 ASN A C 1
ATOM 2766 O O . ASN A 1 351 ? 26.531 -21.422 -43.75 1 55.47 351 ASN A O 1
ATOM 2770 N N . THR A 1 352 ? 27.438 -20.094 -42.312 1 52.69 352 THR A N 1
ATOM 2771 C CA . THR A 1 352 ? 28.75 -20.328 -42.906 1 52.69 352 THR A CA 1
ATOM 2772 C C . THR A 1 352 ? 29.453 -21.5 -42.219 1 52.69 352 THR A C 1
ATOM 2774 O O . THR A 1 352 ? 30.625 -21.75 -42.469 1 52.69 352 THR A O 1
ATOM 2777 N N . GLY A 1 353 ? 28.766 -22.281 -41.531 1 55.66 353 GLY A N 1
ATOM 2778 C CA . GLY A 1 353 ? 29.344 -23.469 -40.938 1 55.66 353 GLY A CA 1
ATOM 2779 C C . GLY A 1 353 ? 30.094 -23.203 -39.625 1 55.66 353 GLY A C 1
ATOM 2780 O O . GLY A 1 353 ? 30.625 -24.109 -39 1 55.66 353 GLY A O 1
ATOM 2781 N N . HIS A 1 354 ? 30.141 -21.875 -39.188 1 58.5 354 HIS A N 1
ATOM 2782 C CA . HIS A 1 354 ? 30.875 -21.562 -37.969 1 58.5 354 HIS A CA 1
ATOM 2783 C C . HIS A 1 354 ? 29.969 -21.562 -36.75 1 58.5 354 HIS A C 1
ATOM 2785 O O . HIS A 1 354 ? 28.828 -21.125 -36.812 1 58.5 354 HIS A O 1
ATOM 2791 N N . LYS A 1 355 ? 30.484 -22.172 -35.75 1 63.97 355 LYS A N 1
ATOM 2792 C CA . LYS A 1 355 ? 29.766 -22.203 -34.469 1 63.97 355 LYS A CA 1
ATOM 2793 C C . LYS A 1 355 ? 29.75 -20.828 -33.812 1 63.97 355 LYS A C 1
ATOM 2795 O O . LYS A 1 355 ? 30.766 -20.125 -33.812 1 63.97 355 LYS A O 1
ATOM 2800 N N . LYS A 1 356 ? 28.594 -20.312 -33.562 1 74.69 356 LYS A N 1
ATOM 2801 C CA . LYS A 1 356 ? 28.406 -19.016 -32.938 1 74.69 356 LYS A CA 1
ATOM 2802 C C . LYS A 1 356 ? 27.812 -19.141 -31.547 1 74.69 356 LYS A C 1
ATOM 2804 O O . LYS A 1 356 ? 27.047 -20.078 -31.266 1 74.69 356 LYS A O 1
ATOM 2809 N N . LEU A 1 357 ? 28.391 -18.375 -30.641 1 79.5 357 LEU A N 1
ATOM 2810 C CA . LEU A 1 357 ? 27.891 -18.281 -29.266 1 79.5 357 LEU A CA 1
ATOM 2811 C C . LEU A 1 357 ? 27.203 -16.938 -29.016 1 79.5 357 LEU A C 1
ATOM 2813 O O . LEU A 1 357 ? 27.688 -15.906 -29.484 1 79.5 357 LEU A O 1
ATOM 2817 N N . TRP A 1 358 ? 26.047 -17.125 -28.406 1 83.44 358 TRP A N 1
ATOM 2818 C CA . TRP A 1 358 ? 25.328 -15.914 -28.031 1 83.44 358 TRP A CA 1
ATOM 2819 C C . TRP A 1 358 ? 25.047 -15.875 -26.531 1 83.44 358 TRP A C 1
ATOM 2821 O O . TRP A 1 358 ? 24.594 -16.859 -25.953 1 83.44 358 TRP A O 1
ATOM 2831 N N . LYS A 1 359 ? 25.422 -14.828 -25.906 1 85.44 359 LYS A N 1
ATOM 2832 C CA . LYS A 1 359 ? 25.031 -14.57 -24.531 1 85.44 359 LYS A CA 1
ATOM 2833 C C . LYS A 1 359 ? 23.734 -13.773 -24.453 1 85.44 359 LYS A C 1
ATOM 2835 O O . LYS A 1 359 ? 23.594 -12.766 -25.141 1 85.44 359 LYS A O 1
ATOM 2840 N N . VAL A 1 360 ? 22.844 -14.344 -23.719 1 88.38 360 VAL A N 1
ATOM 2841 C CA . VAL A 1 360 ? 21.547 -13.688 -23.672 1 88.38 360 VAL A CA 1
ATOM 2842 C C . VAL A 1 360 ? 21.094 -13.523 -22.234 1 88.38 360 VAL A C 1
ATOM 2844 O O . VAL A 1 360 ? 21.375 -14.383 -21.391 1 88.38 360 VAL A O 1
ATOM 2847 N N . LYS A 1 361 ? 20.469 -12.414 -21.953 1 89.75 361 LYS A N 1
ATOM 2848 C CA . LYS A 1 361 ? 19.781 -12.164 -20.688 1 89.75 361 LYS A CA 1
ATOM 2849 C C . LYS A 1 361 ? 18.266 -12.242 -20.844 1 89.75 361 LYS A C 1
ATOM 2851 O O . LYS A 1 361 ? 17.688 -11.547 -21.688 1 89.75 361 LYS A O 1
ATOM 2856 N N . TRP A 1 362 ? 17.703 -13.172 -20.062 1 89.69 362 TRP A N 1
ATOM 2857 C CA . TRP A 1 362 ? 16.25 -13.344 -20.125 1 89.69 362 TRP A CA 1
ATOM 2858 C C . TRP A 1 362 ? 15.633 -13.109 -18.75 1 89.69 362 TRP A C 1
ATOM 2860 O O . TRP A 1 362 ? 16.297 -13.266 -17.719 1 89.69 362 TRP A O 1
ATOM 2870 N N . THR A 1 363 ? 14.414 -12.648 -18.781 1 89.88 363 THR A N 1
ATOM 2871 C CA . THR A 1 363 ? 13.594 -12.586 -17.578 1 89.88 363 THR A CA 1
ATOM 2872 C C . THR A 1 363 ? 12.258 -13.289 -17.797 1 89.88 363 THR A C 1
ATOM 2874 O O . THR A 1 363 ? 11.586 -13.07 -18.797 1 89.88 363 THR A O 1
ATOM 2877 N N . ILE A 1 364 ? 11.977 -14.172 -16.891 1 90.19 364 ILE A N 1
ATOM 2878 C CA . ILE A 1 364 ? 10.695 -14.867 -16.953 1 90.19 364 ILE A CA 1
ATOM 2879 C C . ILE A 1 364 ? 9.992 -14.758 -15.594 1 90.19 364 ILE A C 1
ATOM 2881 O O . ILE A 1 364 ? 10.609 -14.383 -14.594 1 90.19 364 ILE A O 1
ATOM 2885 N N . ARG A 1 365 ? 8.719 -15.039 -15.648 1 87.44 365 ARG A N 1
ATOM 2886 C CA . ARG A 1 365 ? 8.008 -15.102 -14.375 1 87.44 365 ARG A CA 1
ATOM 2887 C C . ARG A 1 365 ? 8.492 -16.266 -13.531 1 87.44 365 ARG A C 1
ATOM 2889 O O . ARG A 1 365 ? 8.914 -17.297 -14.07 1 87.44 365 ARG A O 1
ATOM 2896 N N . LYS A 1 366 ? 8.445 -16.062 -12.297 1 84.81 366 LYS A N 1
ATOM 2897 C CA . LYS A 1 366 ? 8.969 -17.094 -11.398 1 84.81 366 LYS A CA 1
ATOM 2898 C C . LYS A 1 366 ? 8.172 -18.391 -11.539 1 84.81 366 LYS A C 1
ATOM 2900 O O . LYS A 1 366 ? 6.945 -18.391 -11.445 1 84.81 366 LYS A O 1
ATOM 2905 N N . SER A 1 367 ? 8.844 -19.469 -11.797 1 87.44 367 SER A N 1
ATOM 2906 C CA . SER A 1 367 ? 8.242 -20.781 -11.945 1 87.44 367 SER A CA 1
ATOM 2907 C C . SER A 1 367 ? 8.266 -21.562 -10.633 1 87.44 367 SER A C 1
ATOM 2909 O O . SER A 1 367 ? 9.023 -21.219 -9.719 1 87.44 367 SER A O 1
ATOM 2911 N N . VAL A 1 368 ? 7.379 -22.531 -10.508 1 84.31 368 VAL A N 1
ATOM 2912 C CA . VAL A 1 368 ? 7.32 -23.375 -9.32 1 84.31 368 VAL A CA 1
ATOM 2913 C C . VAL A 1 368 ? 8.617 -24.156 -9.18 1 84.31 368 VAL A C 1
ATOM 2915 O O . VAL A 1 368 ? 9.18 -24.266 -8.086 1 84.31 368 VAL A O 1
ATOM 2918 N N . GLU A 1 369 ? 9.086 -24.703 -10.32 1 85.19 369 GLU A N 1
ATOM 2919 C CA . GLU A 1 369 ? 10.344 -25.438 -10.305 1 85.19 369 GLU A CA 1
ATOM 2920 C C . GLU A 1 369 ? 11.539 -24.484 -10.414 1 85.19 369 GLU A C 1
ATOM 2922 O O . GLU A 1 369 ? 11.523 -23.547 -11.211 1 85.19 369 GLU A O 1
ATOM 2927 N N . SER A 1 370 ? 12.516 -24.734 -9.609 1 88.69 370 SER A N 1
ATOM 2928 C CA . SER A 1 370 ? 13.703 -23.891 -9.633 1 88.69 370 SER A CA 1
ATOM 2929 C C . SER A 1 370 ? 14.562 -24.188 -10.867 1 88.69 370 SER A C 1
ATOM 2931 O O . SER A 1 370 ? 14.867 -25.344 -11.148 1 88.69 370 SER A O 1
ATOM 2933 N N . ILE A 1 371 ? 14.859 -23.172 -11.562 1 93.38 371 ILE A N 1
ATOM 2934 C CA . ILE A 1 371 ? 15.789 -23.281 -12.68 1 93.38 371 ILE A CA 1
ATOM 2935 C C . ILE A 1 371 ? 17.219 -23.297 -12.148 1 93.38 371 ILE A C 1
ATOM 2937 O O . ILE A 1 371 ? 17.562 -22.531 -11.242 1 93.38 371 ILE A O 1
ATOM 2941 N N . LYS A 1 372 ? 18 -24.172 -12.617 1 91.31 372 LYS A N 1
ATOM 2942 C CA . LYS A 1 372 ? 19.375 -24.344 -12.133 1 91.31 372 LYS A CA 1
ATOM 2943 C C . LYS A 1 372 ? 20.391 -24.188 -13.258 1 91.31 372 LYS A C 1
ATOM 2945 O O . LYS A 1 372 ? 20.047 -24.312 -14.438 1 91.31 372 LYS A O 1
ATOM 2950 N N . PRO A 1 373 ? 21.609 -23.906 -12.805 1 88.75 373 PRO A N 1
ATOM 2951 C CA . PRO A 1 373 ? 22.672 -23.906 -13.82 1 88.75 373 PRO A CA 1
ATOM 2952 C C . PRO A 1 373 ? 22.781 -25.25 -14.539 1 88.75 373 PRO A C 1
ATOM 2954 O O . PRO A 1 373 ? 22.656 -26.312 -13.914 1 88.75 373 PRO A O 1
ATOM 2957 N N . MET A 1 374 ? 22.875 -25.188 -15.922 1 87.75 374 MET A N 1
ATOM 2958 C CA . MET A 1 374 ? 23.094 -26.344 -16.781 1 87.75 374 MET A CA 1
ATOM 2959 C C . MET A 1 374 ? 21.766 -26.938 -17.234 1 87.75 374 MET A C 1
ATOM 2961 O O . MET A 1 374 ? 21.734 -27.922 -17.969 1 87.75 374 MET A O 1
ATOM 2965 N N . ASP A 1 375 ? 20.703 -26.344 -16.719 1 93.44 375 ASP A N 1
ATOM 2966 C CA . ASP A 1 375 ? 19.453 -26.703 -17.391 1 93.44 375 ASP A CA 1
ATOM 2967 C C . ASP A 1 375 ? 19.531 -26.406 -18.875 1 93.44 375 ASP A C 1
ATOM 2969 O O . ASP A 1 375 ? 20.219 -25.453 -19.297 1 93.44 375 ASP A O 1
ATOM 2973 N N . ILE A 1 376 ? 18.875 -27.172 -19.625 1 94.5 376 ILE A N 1
ATOM 2974 C CA . ILE A 1 376 ? 19 -27.109 -21.078 1 94.5 376 ILE A CA 1
ATOM 2975 C C . ILE A 1 376 ? 17.875 -26.25 -21.656 1 94.5 376 ILE A C 1
ATOM 2977 O O . ILE A 1 376 ? 16.719 -26.359 -21.234 1 94.5 376 ILE A O 1
ATOM 2981 N N . VAL A 1 377 ? 18.266 -25.375 -22.578 1 94.88 377 VAL A N 1
ATOM 2982 C CA . VAL A 1 377 ? 17.281 -24.578 -23.328 1 94.88 377 VAL A CA 1
ATOM 2983 C C . VAL A 1 377 ? 17.047 -25.203 -24.688 1 94.88 377 VAL A C 1
ATOM 2985 O O . VAL A 1 377 ? 17.984 -25.453 -25.438 1 94.88 377 VAL A O 1
ATOM 2988 N N . CYS A 1 378 ? 15.82 -25.438 -25.016 1 95.12 378 CYS A N 1
ATOM 2989 C CA . CYS A 1 378 ? 15.508 -26.047 -26.297 1 95.12 378 CYS A CA 1
ATOM 2990 C C . CYS A 1 378 ? 14.289 -25.375 -26.938 1 95.12 378 CYS A C 1
ATOM 2992 O O . CYS A 1 378 ? 13.562 -24.641 -26.266 1 95.12 378 CYS A O 1
ATOM 2994 N N . LEU A 1 379 ? 14.188 -25.547 -28.203 1 95 379 LEU A N 1
ATOM 2995 C CA . LEU A 1 379 ? 13.031 -25.094 -28.969 1 95 379 LEU A CA 1
ATOM 2996 C C . LEU A 1 379 ? 12.258 -26.266 -29.547 1 95 379 LEU A C 1
ATOM 2998 O O . LEU A 1 379 ? 12.758 -26.984 -30.406 1 95 379 LEU A O 1
ATOM 3002 N N . LEU A 1 380 ? 11.062 -26.453 -28.969 1 94.94 380 LEU A N 1
ATOM 3003 C CA . LEU A 1 380 ? 10.227 -27.562 -29.453 1 94.94 380 LEU A CA 1
ATOM 3004 C C . LEU A 1 380 ? 9.562 -27.188 -30.781 1 94.94 380 LEU A C 1
ATOM 3006 O O . LEU A 1 380 ? 9.25 -26.016 -31.016 1 94.94 380 LEU A O 1
ATOM 3010 N N . GLN A 1 381 ? 9.359 -28.156 -31.531 1 91.88 381 GLN A N 1
ATOM 3011 C CA . GLN A 1 381 ? 8.812 -27.922 -32.875 1 91.88 381 GLN A CA 1
ATOM 3012 C C . GLN A 1 381 ? 7.422 -27.297 -32.781 1 91.88 381 GLN A C 1
ATOM 3014 O O . GLN A 1 381 ? 6.555 -27.781 -32.062 1 91.88 381 GLN A O 1
ATOM 3019 N N . GLY A 1 382 ? 7.297 -26.234 -33.531 1 89.31 382 GLY A N 1
ATOM 3020 C CA . GLY A 1 382 ? 5.996 -25.594 -33.625 1 89.31 382 GLY A CA 1
ATOM 3021 C C . GLY A 1 382 ? 5.727 -24.609 -32.531 1 89.31 382 GLY A C 1
ATOM 3022 O O . GLY A 1 382 ? 4.648 -24 -32.469 1 89.31 382 GLY A O 1
ATOM 3023 N N . VAL A 1 383 ? 6.602 -24.453 -31.609 1 93 383 VAL A N 1
ATOM 3024 C CA . VAL A 1 383 ? 6.426 -23.531 -30.469 1 93 383 VAL A CA 1
ATOM 3025 C C . VAL A 1 383 ? 7.438 -22.406 -30.562 1 93 383 VAL A C 1
ATOM 3027 O O . VAL A 1 383 ? 8.648 -22.641 -30.641 1 93 383 VAL A O 1
ATOM 3030 N N . PRO A 1 384 ? 7.004 -21.219 -30.562 1 90.31 384 PRO A N 1
ATOM 3031 C CA . PRO A 1 384 ? 7.934 -20.094 -30.734 1 90.31 384 PRO A CA 1
ATOM 3032 C C . PRO A 1 384 ? 8.75 -19.812 -29.469 1 90.31 384 PRO A C 1
ATOM 3034 O O . PRO A 1 384 ? 9.875 -19.312 -29.547 1 90.31 384 PRO A O 1
ATOM 3037 N N . ASP A 1 385 ? 8.25 -20.078 -28.281 1 93.75 385 ASP A N 1
ATOM 3038 C CA . ASP A 1 385 ? 8.938 -19.828 -27.016 1 93.75 385 ASP A CA 1
ATOM 3039 C C . ASP A 1 385 ? 9.844 -21 -26.656 1 93.75 385 ASP A C 1
ATOM 3041 O O . ASP A 1 385 ? 9.508 -22.156 -26.906 1 93.75 385 ASP A O 1
ATOM 3045 N N . PRO A 1 386 ? 10.953 -20.719 -26.047 1 95.25 386 PRO A N 1
ATOM 3046 C CA . PRO A 1 386 ? 11.836 -21.812 -25.625 1 95.25 386 PRO A CA 1
ATOM 3047 C C . PRO A 1 386 ? 11.312 -22.578 -24.422 1 95.25 386 PRO A C 1
ATOM 3049 O O . PRO A 1 386 ? 10.461 -22.062 -23.688 1 95.25 386 PRO A O 1
ATOM 3052 N N . SER A 1 387 ? 11.773 -23.797 -24.266 1 96.75 387 SER A N 1
ATOM 3053 C CA . SER A 1 387 ? 11.531 -24.625 -23.094 1 96.75 387 SER A CA 1
ATOM 3054 C C . SER A 1 387 ? 12.82 -24.844 -22.297 1 96.75 387 SER A C 1
ATOM 3056 O O . SER A 1 387 ? 13.914 -24.734 -22.844 1 96.75 387 SER A O 1
ATOM 3058 N N . ILE A 1 388 ? 12.68 -25.031 -21.062 1 97 388 ILE A N 1
ATOM 3059 C CA . ILE A 1 388 ? 13.797 -25.391 -20.203 1 97 388 ILE A CA 1
ATOM 3060 C C . ILE A 1 388 ? 13.602 -26.812 -19.672 1 97 388 ILE A C 1
ATOM 3062 O O . ILE A 1 388 ? 12.602 -27.094 -19 1 97 388 ILE A O 1
ATOM 3066 N N . ILE A 1 389 ? 14.555 -27.656 -19.969 1 96.31 389 ILE A N 1
ATOM 3067 C CA . ILE A 1 389 ? 14.461 -29.062 -19.562 1 96.31 389 ILE A CA 1
ATOM 3068 C C . ILE A 1 389 ? 15.719 -29.469 -18.797 1 96.31 389 ILE A C 1
ATOM 3070 O O . ILE A 1 389 ? 16.719 -28.734 -18.797 1 96.31 389 ILE A O 1
ATOM 3074 N N . ARG A 1 390 ? 15.578 -30.641 -18.078 1 95.44 390 ARG A N 1
ATOM 3075 C CA . ARG A 1 390 ? 16.672 -31.156 -17.266 1 95.44 390 ARG A CA 1
ATOM 3076 C C . ARG A 1 390 ? 16.875 -32.656 -17.5 1 95.44 390 ARG A C 1
ATOM 3078 O O . ARG A 1 390 ? 15.906 -33.438 -17.484 1 95.44 390 ARG A O 1
ATOM 3085 N N . TYR A 1 391 ? 18.172 -32.969 -17.875 1 93.94 391 TYR A N 1
ATOM 3086 C CA . TYR A 1 391 ? 18.484 -34.375 -17.984 1 93.94 391 TYR A CA 1
ATOM 3087 C C . TYR A 1 391 ? 18.297 -35.094 -16.641 1 93.94 391 TYR A C 1
ATOM 3089 O O . TYR A 1 391 ? 18.828 -34.656 -15.625 1 93.94 391 TYR A O 1
ATOM 3097 N N . THR A 1 392 ? 17.438 -36.156 -16.703 1 90.69 392 THR A N 1
ATOM 3098 C CA . THR A 1 392 ? 17.203 -36.938 -15.492 1 90.69 392 THR A CA 1
ATOM 3099 C C . THR A 1 392 ? 17.078 -38.406 -15.82 1 90.69 392 THR A C 1
ATOM 3101 O O . THR A 1 392 ? 16.094 -38.844 -16.406 1 90.69 392 THR A O 1
ATOM 3104 N N . ASP A 1 393 ? 17.953 -39.188 -15.461 1 87.75 393 ASP A N 1
ATOM 3105 C CA . ASP A 1 393 ? 17.953 -40.656 -15.5 1 87.75 393 ASP A CA 1
ATOM 3106 C C . ASP A 1 393 ? 17.562 -41.156 -16.891 1 87.75 393 ASP A C 1
ATOM 3108 O O . ASP A 1 393 ? 16.625 -41.938 -17.031 1 87.75 393 ASP A O 1
ATOM 3112 N N . GLY A 1 394 ? 18.156 -40.688 -17.891 1 90.81 394 GLY A N 1
ATOM 3113 C CA . GLY A 1 394 ? 18.047 -41.25 -19.219 1 90.81 394 GLY A CA 1
ATOM 3114 C C . GLY A 1 394 ? 17.031 -40.562 -20.094 1 90.81 394 GLY A C 1
ATOM 3115 O O . GLY A 1 394 ? 16.812 -40.938 -21.234 1 90.81 394 GLY A O 1
ATOM 3116 N N . CYS A 1 395 ? 16.297 -39.625 -19.547 1 93.44 395 CYS A N 1
ATOM 3117 C CA . CYS A 1 395 ? 15.391 -38.812 -20.328 1 93.44 395 CYS A CA 1
ATOM 3118 C C . CYS A 1 395 ? 15.375 -37.375 -19.828 1 93.44 395 CYS A C 1
ATOM 3120 O O . CYS A 1 395 ? 16.297 -36.938 -19.125 1 93.44 395 CYS A O 1
ATOM 3122 N N . PHE A 1 396 ? 14.398 -36.625 -20.344 1 95.44 396 PHE A N 1
ATOM 3123 C CA . PHE A 1 396 ? 14.367 -35.219 -19.953 1 95.44 396 PHE A CA 1
ATOM 3124 C C . PHE A 1 396 ? 13.133 -34.906 -19.109 1 95.44 396 PHE A C 1
ATOM 3126 O O . PHE A 1 396 ? 12.047 -35.438 -19.375 1 95.44 396 PHE A O 1
ATOM 3133 N N . ARG A 1 397 ? 13.336 -34.156 -18.062 1 94.31 397 ARG A N 1
ATOM 3134 C CA . ARG A 1 397 ? 12.242 -33.594 -17.281 1 94.31 397 ARG A CA 1
ATOM 3135 C C . ARG A 1 397 ? 11.984 -32.156 -17.656 1 94.31 397 ARG A C 1
ATOM 3137 O O . ARG A 1 397 ? 12.922 -31.406 -17.922 1 94.31 397 ARG A O 1
ATOM 3144 N N . VAL A 1 398 ? 10.734 -31.828 -17.672 1 95.38 398 VAL A N 1
ATOM 3145 C CA . VAL A 1 398 ? 10.375 -30.453 -18 1 95.38 398 VAL A CA 1
ATOM 3146 C C . VAL A 1 398 ? 10.5 -29.578 -16.766 1 95.38 398 VAL A C 1
ATOM 3148 O O . VAL A 1 398 ? 9.922 -29.891 -15.719 1 95.38 398 VAL A O 1
ATOM 3151 N N . VAL A 1 399 ? 11.258 -28.516 -16.844 1 95.06 399 VAL A N 1
ATOM 3152 C CA . VAL A 1 399 ? 11.336 -27.5 -15.805 1 95.06 399 VAL A CA 1
ATOM 3153 C C . VAL A 1 399 ? 10.352 -26.375 -16.109 1 95.06 399 VAL A C 1
ATOM 3155 O O . VAL A 1 399 ? 9.531 -26.016 -15.266 1 95.06 399 VAL A O 1
ATOM 3158 N N . VAL A 1 400 ? 10.438 -25.844 -17.281 1 96.06 400 VAL A N 1
ATOM 3159 C CA . VAL A 1 400 ? 9.508 -24.875 -17.844 1 96.06 400 VAL A CA 1
ATOM 3160 C C . VAL A 1 400 ? 9.078 -25.312 -19.234 1 96.06 400 VAL A C 1
ATOM 3162 O O . VAL A 1 400 ? 9.906 -25.422 -20.141 1 96.06 400 VAL A O 1
ATOM 3165 N N . LEU A 1 401 ? 7.871 -25.578 -19.359 1 95.25 401 LEU A N 1
ATOM 3166 C CA . LEU A 1 401 ? 7.402 -26.109 -20.641 1 95.25 401 LEU A CA 1
ATOM 3167 C C . LEU A 1 401 ? 7.469 -25.031 -21.734 1 95.25 401 LEU A C 1
ATOM 3169 O O . LEU A 1 401 ? 7.934 -25.312 -22.844 1 95.25 401 LEU A O 1
ATOM 3173 N N . ARG A 1 402 ? 6.992 -23.922 -21.438 1 94.81 402 ARG A N 1
ATOM 3174 C CA . ARG A 1 402 ? 7.051 -22.766 -22.328 1 94.81 402 ARG A CA 1
ATOM 3175 C C . ARG A 1 402 ? 7.496 -21.516 -21.594 1 94.81 402 ARG A C 1
ATOM 3177 O O . ARG A 1 402 ? 6.766 -21 -20.734 1 94.81 402 ARG A O 1
ATOM 3184 N N . ALA A 1 403 ? 8.664 -21.047 -21.875 1 93.38 403 ALA A N 1
ATOM 3185 C CA . ALA A 1 403 ? 9.203 -19.844 -21.219 1 93.38 403 ALA A CA 1
ATOM 3186 C C . ALA A 1 403 ? 8.812 -18.594 -21.984 1 93.38 403 ALA A C 1
ATOM 3188 O O . ALA A 1 403 ? 9.445 -18.25 -22.984 1 93.38 403 ALA A O 1
ATOM 3189 N N . VAL A 1 404 ? 7.848 -17.922 -21.469 1 90.25 404 VAL A N 1
ATOM 3190 C CA . VAL A 1 404 ? 7.473 -16.656 -22.062 1 90.25 404 VAL A CA 1
ATOM 3191 C C . VAL A 1 404 ? 8.445 -15.562 -21.625 1 90.25 404 VAL A C 1
ATOM 3193 O O . VAL A 1 404 ? 8.469 -15.188 -20.453 1 90.25 404 VAL A O 1
ATOM 3196 N N . LEU A 1 405 ? 9.258 -15.062 -22.578 1 88.25 405 LEU A N 1
ATOM 3197 C CA . LEU A 1 405 ? 10.336 -14.125 -22.281 1 88.25 405 LEU A CA 1
ATOM 3198 C C . LEU A 1 405 ? 9.805 -12.703 -22.188 1 88.25 405 LEU A C 1
ATOM 3200 O O . LEU A 1 405 ? 8.992 -12.281 -23.016 1 88.25 405 LEU A O 1
ATOM 3204 N N . GLN A 1 406 ? 10.172 -12.109 -21.094 1 83.06 406 GLN A N 1
ATOM 3205 C CA . GLN A 1 406 ? 9.812 -10.703 -20.922 1 83.06 406 GLN A CA 1
ATOM 3206 C C . GLN A 1 406 ? 10.836 -9.797 -21.594 1 83.06 406 GLN A C 1
ATOM 3208 O O . GLN A 1 406 ? 12.008 -10.156 -21.734 1 83.06 406 GLN A O 1
ATOM 3213 N N . LYS A 1 407 ? 10.477 -8.664 -22.016 1 66.12 407 LYS A N 1
ATOM 3214 C CA . LYS A 1 407 ? 11.359 -7.719 -22.703 1 66.12 407 LYS A CA 1
ATOM 3215 C C . LYS A 1 407 ? 12.422 -7.184 -21.75 1 66.12 407 LYS A C 1
ATOM 3217 O O . LYS A 1 407 ? 12.109 -6.73 -20.641 1 66.12 407 LYS A O 1
ATOM 3222 N N . THR A 1 408 ? 13.594 -7.605 -21.828 1 64.5 408 THR A N 1
ATOM 3223 C CA . THR A 1 408 ? 14.688 -7.074 -21.016 1 64.5 408 THR A CA 1
ATOM 3224 C C . THR A 1 408 ? 15.469 -6.023 -21.797 1 64.5 408 THR A C 1
ATOM 3226 O O . THR A 1 408 ? 15.75 -6.207 -22.984 1 64.5 408 THR A O 1
ATOM 3229 N N . TYR A 1 409 ? 15.453 -4.75 -21.203 1 55.0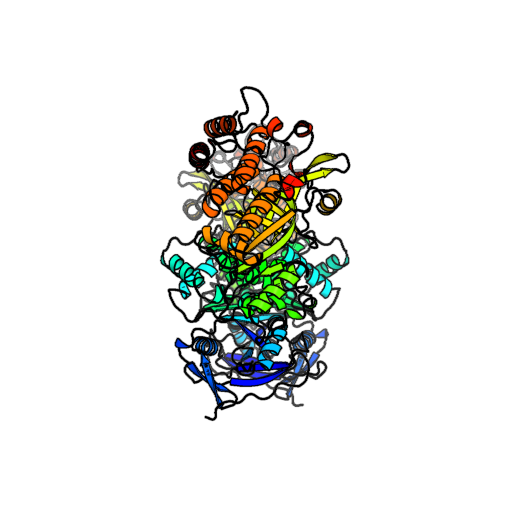6 409 TYR A N 1
ATOM 3230 C CA . TYR A 1 409 ? 16.203 -3.654 -21.812 1 55.06 409 TYR A CA 1
ATOM 3231 C C . TYR A 1 409 ? 17.625 -3.602 -21.297 1 55.06 409 TYR A C 1
ATOM 3233 O O . TYR A 1 409 ? 17.859 -3.664 -20.078 1 55.06 409 TYR A O 1
ATOM 3241 N N . GLY A 1 410 ? 18.5 -4.418 -21.812 1 55.41 410 GLY A N 1
ATOM 3242 C CA . GLY A 1 410 ? 19.859 -4.219 -21.328 1 55.41 410 GLY A CA 1
ATOM 3243 C C . GLY A 1 410 ? 20.891 -4.246 -22.438 1 55.41 410 GLY A C 1
ATOM 3244 O O . GLY A 1 410 ? 20.688 -4.891 -23.469 1 55.41 410 GLY A O 1
ATOM 3245 N N . ALA A 1 411 ? 21.859 -3.592 -22.281 1 63.97 411 ALA A N 1
ATOM 3246 C CA . ALA A 1 411 ? 23.016 -3.562 -23.172 1 63.97 411 ALA A CA 1
ATOM 3247 C C . ALA A 1 411 ? 23.719 -4.91 -23.203 1 63.97 411 ALA A C 1
ATOM 3249 O O . ALA A 1 411 ? 23.844 -5.578 -22.172 1 63.97 411 ALA A O 1
ATOM 3250 N N . GLY A 1 412 ? 24.016 -5.527 -24.391 1 69.75 412 GLY A N 1
ATOM 3251 C CA . GLY A 1 412 ? 24.891 -6.672 -24.594 1 69.75 412 GLY A CA 1
ATOM 3252 C C . GLY A 1 412 ? 24.125 -7.969 -24.812 1 69.75 412 GLY A C 1
ATOM 3253 O O . GLY A 1 412 ? 24.719 -8.992 -25.141 1 69.75 412 GLY A O 1
ATOM 3254 N N . SER A 1 413 ? 22.781 -7.984 -24.641 1 79.19 413 SER A N 1
ATOM 3255 C CA . SER A 1 413 ? 22 -9.203 -24.828 1 79.19 413 SER A CA 1
ATOM 3256 C C . SER A 1 413 ? 21.562 -9.352 -26.281 1 79.19 413 SER A C 1
ATOM 3258 O O . SER A 1 413 ? 21.094 -8.391 -26.891 1 79.19 413 SER A O 1
ATOM 3260 N N . ALA A 1 414 ? 21.859 -10.586 -26.812 1 80 414 ALA A N 1
ATOM 3261 C CA . ALA A 1 414 ? 21.453 -10.859 -28.188 1 80 414 ALA A CA 1
ATOM 3262 C C . ALA A 1 414 ? 19.953 -11.016 -28.281 1 80 414 ALA A C 1
ATOM 3264 O O . ALA A 1 414 ? 19.281 -11.328 -27.297 1 80 414 ALA A O 1
ATOM 3265 N N . ASP A 1 415 ? 19.5 -10.82 -29.469 1 83.31 415 ASP A N 1
ATOM 3266 C CA . ASP A 1 415 ? 18.078 -10.938 -29.75 1 83.31 415 ASP A CA 1
ATOM 3267 C C . ASP A 1 415 ? 17.703 -12.391 -30.047 1 83.31 415 ASP A C 1
ATOM 3269 O O . ASP A 1 415 ? 18.203 -12.984 -31 1 83.31 415 ASP A O 1
ATOM 3273 N N . PHE A 1 416 ? 16.797 -12.914 -29.359 1 86 416 PHE A N 1
ATOM 3274 C CA . PHE A 1 416 ? 16.422 -14.32 -29.469 1 86 416 PHE A CA 1
ATOM 3275 C C . PHE A 1 416 ? 15.766 -14.594 -30.812 1 86 416 PHE A C 1
ATOM 3277 O O . PHE A 1 416 ? 15.938 -15.672 -31.391 1 86 416 PHE A O 1
ATOM 3284 N N . GLN A 1 417 ? 14.984 -13.625 -31.281 1 83.69 417 GLN A N 1
ATOM 3285 C CA . GLN A 1 417 ? 14.344 -13.812 -32.562 1 83.69 417 GLN A CA 1
ATOM 3286 C C . GLN A 1 417 ? 15.375 -13.977 -33.688 1 83.69 417 GLN A C 1
ATOM 3288 O O . GLN A 1 417 ? 15.188 -14.781 -34.594 1 83.69 417 GLN A O 1
ATOM 3293 N N . GLN A 1 418 ? 16.391 -13.227 -33.531 1 82.38 418 GLN A N 1
ATOM 3294 C CA . GLN A 1 418 ? 17.469 -13.336 -34.5 1 82.38 418 GLN A CA 1
ATOM 3295 C C . GLN A 1 418 ? 18.172 -14.68 -34.375 1 82.38 418 GLN A C 1
ATOM 3297 O O . GLN A 1 418 ? 18.531 -15.289 -35.375 1 82.38 418 GLN A O 1
ATOM 3302 N N . ILE A 1 419 ? 18.312 -15.125 -33.188 1 82.56 419 ILE A N 1
ATOM 3303 C CA . ILE A 1 419 ? 19 -16.391 -32.969 1 82.56 419 ILE A CA 1
ATOM 3304 C C . ILE A 1 419 ? 18.156 -17.547 -33.5 1 82.56 419 ILE A C 1
ATOM 3306 O O . ILE A 1 419 ? 18.688 -18.469 -34.094 1 82.56 419 ILE A O 1
ATOM 3310 N N . ARG A 1 420 ? 16.922 -17.469 -33.312 1 83.56 420 ARG A N 1
ATOM 3311 C CA . ARG A 1 420 ? 16 -18.5 -33.781 1 83.56 420 ARG A CA 1
ATOM 3312 C C . ARG A 1 420 ? 16.062 -18.641 -35.312 1 83.56 420 ARG A C 1
ATOM 3314 O O . ARG A 1 420 ? 16.016 -19.75 -35.844 1 83.56 420 ARG A O 1
ATOM 3321 N N . SER A 1 421 ? 16.234 -17.531 -35.938 1 81.31 421 SER A N 1
ATOM 3322 C CA . SER A 1 421 ? 16.25 -17.531 -37.375 1 81.31 421 SER A CA 1
ATOM 3323 C C . SER A 1 421 ? 17.594 -18 -37.938 1 81.31 421 SER A C 1
ATOM 3325 O O . SER A 1 421 ? 17.656 -18.609 -39 1 81.31 421 SER A O 1
ATOM 3327 N N . GLN A 1 422 ? 18.625 -17.781 -37.125 1 75.12 422 GLN A N 1
ATOM 3328 C CA . GLN A 1 422 ? 19.969 -18.078 -37.625 1 75.12 422 GLN A CA 1
ATOM 3329 C C . GLN A 1 422 ? 20.391 -19.484 -37.219 1 75.12 422 GLN A C 1
ATOM 3331 O O . GLN A 1 422 ? 21.297 -20.062 -37.844 1 75.12 422 GLN A O 1
ATOM 3336 N N . ASN A 1 423 ? 19.734 -19.938 -36.188 1 74.62 423 ASN A N 1
ATOM 3337 C CA . ASN A 1 423 ? 20.188 -21.203 -35.656 1 74.62 423 ASN A CA 1
ATOM 3338 C C . ASN A 1 423 ? 19.703 -22.375 -36.5 1 74.62 423 ASN A C 1
ATOM 3340 O O . ASN A 1 423 ? 18.516 -22.641 -36.594 1 74.62 423 ASN A O 1
ATOM 3344 N N . ASN A 1 424 ? 20.641 -23.047 -37.125 1 74.25 424 ASN A N 1
ATOM 3345 C CA . ASN A 1 424 ? 20.359 -24.125 -38.062 1 74.25 424 ASN A CA 1
ATOM 3346 C C . ASN A 1 424 ? 20.672 -25.484 -37.438 1 74.25 424 ASN A C 1
ATOM 3348 O O . ASN A 1 424 ? 21.016 -26.438 -38.156 1 74.25 424 ASN A O 1
ATOM 3352 N N . ARG A 1 425 ? 20.453 -25.594 -36.188 1 79.81 425 ARG A N 1
ATOM 3353 C CA . ARG A 1 425 ? 20.672 -26.875 -35.562 1 79.81 425 ARG A CA 1
ATOM 3354 C C . ARG A 1 425 ? 19.594 -27.875 -35.938 1 79.81 425 ARG A C 1
ATOM 3356 O O . ARG A 1 425 ? 18.438 -27.5 -36.156 1 79.81 425 ARG A O 1
ATOM 3363 N N . PRO A 1 426 ? 20.062 -29.125 -36.062 1 82.44 426 PRO A N 1
ATOM 3364 C CA . PRO A 1 426 ? 19.062 -30.125 -36.438 1 82.44 426 PRO A CA 1
ATOM 3365 C C . PRO A 1 426 ? 18.078 -30.406 -35.312 1 82.44 426 PRO A C 1
ATOM 3367 O O . PRO A 1 426 ? 18.422 -30.281 -34.125 1 82.44 426 PRO A O 1
ATOM 3370 N N . SER A 1 427 ? 16.953 -30.797 -35.688 1 89.88 427 SER A N 1
ATOM 3371 C CA . SER A 1 427 ? 15.938 -31.219 -34.75 1 89.88 427 SER A CA 1
ATOM 3372 C C . SER A 1 427 ? 16.172 -32.656 -34.281 1 89.88 427 SER A C 1
ATOM 3374 O O . SER A 1 427 ? 16.594 -33.5 -35.062 1 89.88 427 SER A O 1
ATOM 3376 N N . ARG A 1 428 ? 15.984 -32.875 -33.062 1 92.12 428 ARG A N 1
ATOM 3377 C CA . ARG A 1 428 ? 16.141 -34.188 -32.469 1 92.12 428 ARG A CA 1
ATOM 3378 C C . ARG A 1 428 ? 14.844 -34.656 -31.797 1 92.12 428 ARG A C 1
ATOM 3380 O O . ARG A 1 428 ? 13.984 -33.812 -31.469 1 92.12 428 ARG A O 1
ATOM 3387 N N . SER A 1 429 ? 14.727 -35.969 -31.672 1 93.5 429 SER A N 1
ATOM 3388 C CA . SER A 1 429 ? 13.602 -36.531 -30.922 1 93.5 429 SER A CA 1
ATOM 3389 C C . SER A 1 429 ? 13.797 -36.375 -29.422 1 93.5 429 SER A C 1
ATOM 3391 O O . SER A 1 429 ? 14.812 -36.812 -28.875 1 93.5 429 SER A O 1
ATOM 3393 N N . LEU A 1 430 ? 12.859 -35.812 -28.797 1 95.94 430 LEU A N 1
ATOM 3394 C CA . LEU A 1 430 ? 12.938 -35.562 -27.359 1 95.94 430 LEU A CA 1
ATOM 3395 C C . LEU A 1 430 ? 11.82 -36.281 -26.625 1 95.94 430 LEU A C 1
ATOM 3397 O O . LEU A 1 430 ? 10.664 -36.281 -27.062 1 95.94 430 LEU A O 1
ATOM 3401 N N . HIS A 1 431 ? 12.18 -36.969 -25.578 1 96.25 431 HIS A N 1
ATOM 3402 C CA . HIS A 1 431 ? 11.25 -37.625 -24.656 1 96.25 431 HIS A CA 1
ATOM 3403 C C . HIS A 1 431 ? 11.195 -36.875 -23.328 1 96.25 431 HIS A C 1
ATOM 3405 O O . HIS A 1 431 ? 12.094 -37.031 -22.5 1 96.25 431 HIS A O 1
ATOM 3411 N N . LEU A 1 432 ? 10.062 -36.219 -23.125 1 96.38 432 LEU A N 1
ATOM 3412 C CA . LEU A 1 432 ? 9.938 -35.344 -21.969 1 96.38 432 LEU A CA 1
ATOM 3413 C C . LEU A 1 432 ? 8.938 -35.906 -20.969 1 96.38 432 LEU A C 1
ATOM 3415 O O . LEU A 1 432 ? 7.91 -36.469 -21.359 1 96.38 432 LEU A O 1
ATOM 3419 N N . ILE A 1 433 ? 9.242 -35.812 -19.703 1 94.81 433 ILE A N 1
ATOM 3420 C CA . ILE A 1 433 ? 8.305 -36.094 -18.609 1 94.81 433 ILE A CA 1
ATOM 3421 C C . ILE A 1 433 ? 7.988 -34.812 -17.844 1 94.81 433 ILE A C 1
ATOM 3423 O O . ILE A 1 433 ? 8.898 -34.125 -17.359 1 94.81 433 ILE A O 1
ATOM 3427 N N . TRP A 1 434 ? 6.75 -34.469 -17.844 1 94.75 434 TRP A N 1
ATOM 3428 C CA . TRP A 1 434 ? 6.281 -33.281 -17.109 1 94.75 434 TRP A CA 1
ATOM 3429 C C . TRP A 1 434 ? 5.434 -33.688 -15.906 1 94.75 434 TRP A C 1
ATOM 3431 O O . TRP A 1 434 ? 4.355 -34.281 -16.062 1 94.75 434 TRP A O 1
ATOM 3441 N N . SER A 1 435 ? 5.922 -33.406 -14.727 1 92.12 435 SER A N 1
ATOM 3442 C CA . SER A 1 435 ? 5.23 -33.781 -13.508 1 92.12 435 SER A CA 1
ATOM 3443 C C . SER A 1 435 ? 4.852 -32.562 -12.672 1 92.12 435 SER A C 1
ATOM 3445 O O . SER A 1 435 ? 5.688 -31.703 -12.414 1 92.12 435 SER A O 1
ATOM 3447 N N . TRP A 1 436 ? 3.564 -32.531 -12.281 1 90.12 436 TRP A N 1
ATOM 3448 C CA . TRP A 1 436 ? 3.078 -31.5 -11.391 1 90.12 436 TRP A CA 1
ATOM 3449 C C . TRP A 1 436 ? 3.195 -31.922 -9.93 1 90.12 436 TRP A C 1
ATOM 3451 O O . TRP A 1 436 ? 3.021 -31.109 -9.023 1 90.12 436 TRP A O 1
ATOM 3461 N N . GLU A 1 437 ? 3.623 -33.156 -9.789 1 78.62 437 GLU A N 1
ATOM 3462 C CA . GLU A 1 437 ? 3.795 -33.688 -8.445 1 78.62 437 GLU A CA 1
ATOM 3463 C C . GLU A 1 437 ? 5.207 -33.438 -7.926 1 78.62 437 GLU A C 1
ATOM 3465 O O . GLU A 1 437 ? 6.148 -33.312 -8.711 1 78.62 437 GLU A O 1
ATOM 3470 N N . GLU A 1 438 ? 5.34 -33.062 -6.715 1 62 438 GLU A N 1
ATOM 3471 C CA . GLU A 1 438 ? 6.648 -32.75 -6.137 1 62 438 GLU A CA 1
ATOM 3472 C C . GLU A 1 438 ? 7.629 -33.906 -6.383 1 62 438 GLU A C 1
ATOM 3474 O O . GLU A 1 438 ? 8.773 -33.656 -6.777 1 62 438 GLU A O 1
ATOM 3479 N N . GLN A 1 439 ? 7.453 -35.062 -5.762 1 61.16 439 GLN A N 1
ATOM 3480 C CA . GLN A 1 439 ? 8.516 -36.062 -5.797 1 61.16 439 GLN A CA 1
ATOM 3481 C C . GLN A 1 439 ? 8.094 -37.281 -6.613 1 61.16 439 GLN A C 1
ATOM 3483 O O . GLN A 1 439 ? 7.031 -37.844 -6.371 1 61.16 439 GLN A O 1
ATOM 3488 N N . ILE A 1 440 ? 8.648 -37.25 -7.852 1 56.16 440 ILE A N 1
ATOM 3489 C CA . ILE A 1 440 ? 8.523 -38.531 -8.531 1 56.16 440 ILE A CA 1
ATOM 3490 C C . ILE A 1 440 ? 9.508 -39.531 -7.926 1 56.16 440 ILE A C 1
ATOM 3492 O O . ILE A 1 440 ? 10.719 -39.375 -8.055 1 56.16 440 ILE A O 1
ATOM 3496 N N . SER A 1 441 ? 9.383 -39.906 -6.758 1 53.56 441 SER A N 1
ATOM 3497 C CA . SER A 1 441 ? 10.234 -40.938 -6.195 1 53.56 441 SER A CA 1
ATOM 3498 C C . SER A 1 441 ? 9.703 -42.344 -6.523 1 53.56 441 SER A C 1
ATOM 3500 O O . SER A 1 441 ? 8.492 -42.562 -6.523 1 53.56 441 SER A O 1
ATOM 3502 N N . PRO A 1 442 ? 10.828 -43.312 -6.867 1 53.81 442 PRO A N 1
ATOM 3503 C CA . PRO A 1 442 ? 12.273 -43.219 -7.09 1 53.81 442 PRO A CA 1
ATOM 3504 C C . PRO A 1 442 ? 12.625 -42.719 -8.492 1 53.81 442 PRO A C 1
ATOM 3506 O O . PRO A 1 442 ? 11.773 -42.719 -9.375 1 53.81 442 PRO A O 1
ATOM 3509 N N . SER A 1 443 ? 13.852 -42.219 -8.789 1 52.38 443 SER A N 1
ATOM 3510 C CA . SER A 1 443 ? 14.406 -41.719 -10.055 1 52.38 443 SER A CA 1
ATOM 3511 C C . SER A 1 443 ? 14.133 -42.719 -11.188 1 52.38 443 SER A C 1
ATOM 3513 O O . SER A 1 443 ? 13.953 -42.281 -12.336 1 52.38 443 SER A O 1
ATOM 3515 N N . SER A 1 444 ? 14.172 -44 -10.852 1 52.31 444 SER A N 1
ATOM 3516 C CA . SER A 1 444 ? 14.023 -45.031 -11.867 1 52.31 444 SER A CA 1
ATOM 3517 C C . SER A 1 444 ? 12.641 -45 -12.508 1 52.31 444 SER A C 1
ATOM 3519 O O . SER A 1 444 ? 12.461 -45.438 -13.641 1 52.31 444 SER A O 1
ATOM 3521 N N . ALA A 1 445 ? 11.82 -44.219 -11.984 1 80.06 445 ALA A N 1
ATOM 3522 C CA . ALA A 1 445 ? 10.414 -44.219 -12.383 1 80.06 445 ALA A CA 1
ATOM 3523 C C . ALA A 1 445 ? 10.188 -43.281 -13.562 1 80.06 445 ALA A C 1
ATOM 3525 O O . ALA A 1 445 ? 9.297 -43.5 -14.383 1 80.06 445 ALA A O 1
ATOM 3526 N N . ILE A 1 446 ? 11.203 -42.531 -13.797 1 88.31 446 ILE A N 1
ATOM 3527 C CA . ILE A 1 446 ? 10.984 -41.562 -14.852 1 88.31 446 ILE A CA 1
ATOM 3528 C C . ILE A 1 446 ? 11.25 -42.188 -16.219 1 88.31 446 ILE A C 1
ATOM 3530 O O . ILE A 1 446 ? 10.508 -41.969 -17.172 1 88.31 446 ILE A O 1
ATOM 3534 N N . LEU A 1 447 ? 12.32 -43.031 -16.312 1 91.31 447 LEU A N 1
ATOM 3535 C CA . LEU A 1 447 ? 12.641 -43.719 -17.547 1 91.31 447 LEU A CA 1
ATOM 3536 C C . LEU A 1 447 ? 11.516 -44.656 -17.953 1 91.31 447 LEU A C 1
ATOM 3538 O O . LEU A 1 447 ? 11.172 -44.75 -19.125 1 91.31 447 LEU A O 1
ATOM 3542 N N . ASP A 1 448 ? 10.953 -45.281 -16.938 1 91.38 448 ASP A N 1
ATOM 3543 C CA . ASP A 1 448 ? 9.852 -46.188 -17.219 1 91.38 448 ASP A CA 1
ATOM 3544 C C . ASP A 1 448 ? 8.633 -45.438 -17.75 1 91.38 448 ASP A C 1
ATOM 3546 O O . ASP A 1 448 ? 7.945 -45.938 -18.656 1 91.38 448 ASP A O 1
ATOM 3550 N N . LEU A 1 449 ? 8.391 -44.344 -17.203 1 91.88 449 LEU A N 1
ATOM 3551 C CA . LEU A 1 449 ? 7.281 -43.5 -17.656 1 91.88 449 LEU A CA 1
ATOM 3552 C C . LEU A 1 449 ? 7.508 -43.031 -19.094 1 91.88 449 LEU A C 1
ATOM 3554 O O . LEU A 1 449 ? 6.586 -43.062 -19.922 1 91.88 449 LEU A O 1
ATOM 3558 N N . ALA A 1 450 ? 8.766 -42.625 -19.359 1 94.25 450 ALA A N 1
ATOM 3559 C CA . ALA A 1 450 ? 9.102 -42.156 -20.703 1 94.25 450 ALA A CA 1
ATOM 3560 C C . ALA A 1 450 ? 8.945 -43.312 -21.719 1 94.25 450 ALA A C 1
ATOM 3562 O O . ALA A 1 450 ? 8.469 -43.094 -22.828 1 94.25 450 ALA A O 1
ATOM 3563 N N . ALA A 1 451 ? 9.359 -44.469 -21.297 1 94.19 451 ALA A N 1
ATOM 3564 C CA . ALA A 1 451 ? 9.258 -45.656 -22.156 1 94.19 451 ALA A CA 1
ATOM 3565 C C . ALA A 1 451 ? 7.797 -46 -22.438 1 94.19 451 ALA A C 1
ATOM 3567 O O . ALA A 1 451 ? 7.434 -46.344 -23.562 1 94.19 451 ALA A O 1
ATOM 3568 N N . GLU A 1 452 ? 6.992 -45.906 -21.453 1 93.38 452 GLU A N 1
ATOM 3569 C CA . GLU A 1 452 ? 5.57 -46.188 -21.609 1 93.38 452 GLU A CA 1
ATOM 3570 C C . GLU A 1 452 ? 4.906 -45.219 -22.578 1 93.38 452 GLU A C 1
ATOM 3572 O O . GLU A 1 452 ? 3.969 -45.594 -23.297 1 93.38 452 GLU A O 1
ATOM 3577 N N . ALA A 1 453 ? 5.398 -44.062 -22.609 1 94.31 453 ALA A N 1
ATOM 3578 C CA . ALA A 1 453 ? 4.801 -43.031 -23.438 1 94.31 453 ALA A CA 1
ATOM 3579 C C . ALA A 1 453 ? 5.094 -43.25 -24.922 1 94.31 453 ALA A C 1
ATOM 3581 O O . ALA A 1 453 ? 4.375 -42.781 -25.797 1 94.31 453 ALA A O 1
ATOM 3582 N N . VAL A 1 454 ? 6.133 -43.875 -25.328 1 92.94 454 VAL A N 1
ATOM 3583 C CA . VAL A 1 454 ? 6.516 -44.156 -26.703 1 92.94 454 VAL A CA 1
ATOM 3584 C C . VAL A 1 454 ? 5.539 -45.125 -27.344 1 92.94 454 VAL A C 1
ATOM 3586 O O . VAL A 1 454 ? 5.305 -45.094 -28.547 1 92.94 454 VAL A O 1
ATOM 3589 N N . GLY A 1 455 ? 4.832 -46.031 -26.672 1 85.38 455 GLY A N 1
ATOM 3590 C CA . GLY A 1 455 ? 3.836 -46.938 -27.203 1 85.38 455 GLY A CA 1
ATOM 3591 C C . GLY A 1 455 ? 4.445 -48.156 -27.859 1 85.38 455 GLY A C 1
ATOM 3592 O O . GLY A 1 455 ? 3.859 -48.75 -28.781 1 85.38 455 GLY A O 1
ATOM 3593 N N . LEU A 1 456 ? 5.715 -48.5 -27.562 1 88.25 456 LEU A N 1
ATOM 3594 C CA . LEU A 1 456 ? 6.387 -49.688 -28.031 1 88.25 456 LEU A CA 1
ATOM 3595 C C . LEU A 1 456 ? 6.547 -50.719 -26.891 1 88.25 456 LEU A C 1
ATOM 3597 O O . LEU A 1 456 ? 6.086 -50.469 -25.781 1 88.25 456 LEU A O 1
ATOM 3601 N N . GLY A 1 457 ? 7.062 -51.844 -27.281 1 86.75 457 GLY A N 1
ATOM 3602 C CA . GLY A 1 457 ? 7.426 -52.781 -26.234 1 86.75 457 GLY A CA 1
ATOM 3603 C C . GLY A 1 457 ? 8.414 -52.188 -25.234 1 86.75 457 GLY A C 1
ATOM 3604 O O . GLY A 1 457 ? 9.172 -51.281 -25.562 1 86.75 457 GLY A O 1
ATOM 3605 N N . THR A 1 458 ? 8.406 -52.656 -24.156 1 88.69 458 THR A N 1
ATOM 3606 C CA . THR A 1 458 ? 9.172 -52.094 -23.047 1 88.69 458 THR A CA 1
ATOM 3607 C C . THR A 1 458 ? 10.648 -51.969 -23.406 1 88.69 458 THR A C 1
ATOM 3609 O O . THR A 1 458 ? 11.25 -50.906 -23.266 1 88.69 458 THR A O 1
ATOM 3612 N N . TYR A 1 459 ? 11.219 -53 -23.922 1 90.38 459 TYR A N 1
ATOM 3613 C CA . TYR A 1 459 ? 12.648 -53 -24.234 1 90.38 459 TYR A CA 1
ATOM 3614 C C . TYR A 1 459 ? 12.953 -52.062 -25.391 1 90.38 459 TYR A C 1
ATOM 3616 O O . TYR A 1 459 ? 13.922 -51.281 -25.359 1 90.38 459 TYR A O 1
ATOM 3624 N N . SER A 1 460 ? 12.094 -52.156 -26.422 1 93.12 460 SER A N 1
ATOM 3625 C CA . SER A 1 460 ? 12.281 -51.281 -27.578 1 93.12 460 SER A CA 1
ATOM 3626 C C . SER A 1 460 ? 12.094 -49.812 -27.203 1 93.12 460 SER A C 1
ATOM 3628 O O . SER A 1 460 ? 12.797 -48.938 -27.734 1 93.12 460 SER A O 1
ATOM 3630 N N . ALA A 1 461 ? 11.164 -49.625 -26.312 1 94.94 461 ALA A N 1
ATOM 3631 C CA . ALA A 1 461 ? 10.891 -48.25 -25.891 1 94.94 461 ALA A CA 1
ATOM 3632 C C . ALA A 1 461 ? 12.055 -47.688 -25.078 1 94.94 461 ALA A C 1
ATOM 3634 O O . ALA A 1 461 ? 12.461 -46.562 -25.281 1 94.94 461 ALA A O 1
ATOM 3635 N N . ILE A 1 462 ? 12.562 -48.469 -24.172 1 94.25 462 ILE A N 1
ATOM 3636 C CA . ILE A 1 462 ? 13.695 -48.062 -23.359 1 94.25 462 ILE A CA 1
ATOM 3637 C C . ILE A 1 462 ? 14.898 -47.75 -24.25 1 94.25 462 ILE A C 1
ATOM 3639 O O . ILE A 1 462 ? 15.578 -46.75 -24.078 1 94.25 462 ILE A O 1
ATOM 3643 N N . ARG A 1 463 ? 15.094 -48.625 -25.234 1 93.88 463 ARG A N 1
ATOM 3644 C CA . ARG A 1 463 ? 16.172 -48.438 -26.203 1 93.88 463 ARG A CA 1
ATOM 3645 C C . ARG A 1 463 ? 16.031 -47.125 -26.953 1 93.88 463 ARG A C 1
ATOM 3647 O O . ARG A 1 463 ? 17 -46.375 -27.047 1 93.88 463 ARG A O 1
ATOM 3654 N N . LYS A 1 464 ? 14.906 -46.938 -27.359 1 94.56 464 LYS A N 1
ATOM 3655 C CA . LYS A 1 464 ? 14.656 -45.719 -28.156 1 94.56 464 LYS A CA 1
ATOM 3656 C C . LYS A 1 464 ? 14.844 -44.469 -27.328 1 94.56 464 LYS A C 1
ATOM 3658 O O . LYS A 1 464 ? 15.508 -43.531 -27.75 1 94.56 464 LYS A O 1
ATOM 3663 N N . VAL A 1 465 ? 14.25 -44.438 -26.125 1 96.19 465 VAL A N 1
ATOM 3664 C CA . VAL A 1 465 ? 14.305 -43.25 -25.266 1 96.19 465 VAL A CA 1
ATOM 3665 C C . VAL A 1 465 ? 15.766 -42.938 -24.922 1 96.19 465 VAL A C 1
ATOM 3667 O O . VAL A 1 465 ? 16.203 -41.812 -25.047 1 96.19 465 VAL A O 1
ATOM 3670 N N . LEU A 1 466 ? 16.484 -43.938 -24.484 1 95.5 466 LEU A N 1
ATOM 3671 C CA . LEU A 1 466 ? 17.859 -43.719 -24.062 1 95.5 466 LEU A CA 1
ATOM 3672 C C . LEU A 1 466 ? 18.734 -43.281 -25.234 1 95.5 466 LEU A C 1
ATOM 3674 O O . LEU A 1 466 ? 19.562 -42.375 -25.078 1 95.5 466 LEU A O 1
ATOM 3678 N N . TRP A 1 467 ? 18.516 -43.875 -26.344 1 94.5 467 TRP A N 1
ATOM 3679 C CA . TRP A 1 467 ? 19.375 -43.531 -27.484 1 94.5 467 TRP A CA 1
ATOM 3680 C C . TRP A 1 467 ? 19.047 -42.125 -27.969 1 94.5 467 TRP A C 1
ATOM 3682 O O . TRP A 1 467 ? 19.953 -41.344 -28.266 1 94.5 467 TRP A O 1
ATOM 3692 N N . ASP A 1 468 ? 17.75 -41.844 -28.188 1 94.69 468 ASP A N 1
ATOM 3693 C CA . ASP A 1 468 ? 17.375 -40.5 -28.594 1 94.69 468 ASP A CA 1
ATOM 3694 C C . ASP A 1 468 ? 17.938 -39.469 -27.641 1 94.69 468 ASP A C 1
ATOM 3696 O O . ASP A 1 468 ? 18.391 -38.406 -28.078 1 94.69 468 ASP A O 1
ATOM 3700 N N . THR A 1 469 ? 17.859 -39.719 -26.344 1 95.81 469 THR A N 1
ATOM 3701 C CA . THR A 1 469 ? 18.391 -38.812 -25.344 1 95.81 469 THR A CA 1
ATOM 3702 C C . THR A 1 469 ? 19.891 -38.656 -25.5 1 95.81 469 THR A C 1
ATOM 3704 O O . THR A 1 469 ? 20.438 -37.562 -25.344 1 95.81 469 THR A O 1
ATOM 3707 N N . ASN A 1 470 ? 20.578 -39.719 -25.75 1 92.75 470 ASN A N 1
ATOM 3708 C CA . ASN A 1 470 ? 22.016 -39.688 -26 1 92.75 470 ASN A CA 1
ATOM 3709 C C . ASN A 1 470 ? 22.359 -38.75 -27.156 1 92.75 470 ASN A C 1
ATOM 3711 O O . ASN A 1 470 ? 23.25 -37.938 -27.031 1 92.75 470 ASN A O 1
ATOM 3715 N N . VAL A 1 471 ? 21.625 -38.938 -28.188 1 90.38 471 VAL A N 1
ATOM 3716 C CA . VAL A 1 471 ? 21.859 -38.125 -29.375 1 90.38 471 VAL A CA 1
ATOM 3717 C C . VAL A 1 471 ? 21.594 -36.656 -29.062 1 90.38 471 VAL A C 1
ATOM 3719 O O . VAL A 1 471 ? 22.375 -35.75 -29.438 1 90.38 471 VAL A O 1
ATOM 3722 N N . ALA A 1 472 ? 20.531 -36.406 -28.406 1 92.06 472 ALA A N 1
ATOM 3723 C CA . ALA A 1 472 ? 20.172 -35.031 -28.047 1 92.06 472 ALA A CA 1
ATOM 3724 C C . ALA A 1 472 ? 21.234 -34.375 -27.156 1 92.06 472 ALA A C 1
ATOM 3726 O O . ALA A 1 472 ? 21.578 -33.219 -27.328 1 92.06 472 ALA A O 1
ATOM 3727 N N . MET A 1 473 ? 21.75 -35.125 -26.188 1 90.75 473 MET A N 1
ATOM 3728 C CA . MET A 1 473 ? 22.75 -34.594 -25.266 1 90.75 473 MET A CA 1
ATOM 3729 C C . MET A 1 473 ? 24.062 -34.312 -25.984 1 90.75 473 MET A C 1
ATOM 3731 O O . MET A 1 473 ? 24.797 -33.406 -25.609 1 90.75 473 MET A O 1
ATOM 3735 N N . HIS A 1 474 ? 24.344 -35.031 -26.953 1 85.81 474 HIS A N 1
ATOM 3736 C CA . HIS A 1 474 ? 25.547 -34.75 -27.734 1 85.81 474 HIS A CA 1
ATOM 3737 C C . HIS A 1 474 ? 25.484 -33.375 -28.391 1 85.81 474 HIS A C 1
ATOM 3739 O O . HIS A 1 474 ? 26.531 -32.781 -28.656 1 85.81 474 HIS A O 1
ATOM 3745 N N . GLU A 1 475 ? 24.25 -32.969 -28.609 1 83 475 GLU A N 1
ATOM 3746 C CA . GLU A 1 475 ? 24.094 -31.641 -29.188 1 83 475 GLU A CA 1
ATOM 3747 C C . GLU A 1 475 ? 24.562 -30.547 -28.234 1 83 475 GLU A C 1
ATOM 3749 O O . GLU A 1 475 ? 24.828 -29.422 -28.641 1 83 475 GLU A O 1
ATOM 3754 N N . THR A 1 476 ? 24.688 -30.891 -27 1 82 476 THR A N 1
ATOM 3755 C CA . THR A 1 476 ? 25.125 -29.906 -26.016 1 82 476 THR A CA 1
ATOM 3756 C C . THR A 1 476 ? 26.641 -29.766 -26.031 1 82 476 THR A C 1
ATOM 3758 O O . THR A 1 476 ? 27.188 -28.812 -25.453 1 82 476 THR A O 1
ATOM 3761 N N . ALA A 1 477 ? 27.281 -30.656 -26.609 1 76.31 477 ALA A N 1
ATOM 3762 C CA . ALA A 1 477 ? 28.75 -30.625 -26.672 1 76.31 477 ALA A CA 1
ATOM 3763 C C . ALA A 1 477 ? 29.219 -29.578 -27.672 1 76.31 477 ALA A C 1
ATOM 3765 O O . ALA A 1 477 ? 28.75 -29.547 -28.812 1 76.31 477 ALA A O 1
ATOM 3766 N N . TYR A 1 478 ? 30.016 -28.672 -27.188 1 68.19 478 TYR A N 1
ATOM 3767 C CA . TYR A 1 478 ? 30.562 -27.641 -28.047 1 68.19 478 TYR A CA 1
ATOM 3768 C C . TYR A 1 478 ? 32 -27.344 -27.703 1 68.19 478 TYR A C 1
ATOM 3770 O O . TYR A 1 478 ? 32.406 -27.391 -26.547 1 68.19 478 TYR A O 1
ATOM 3778 N N . ASN A 1 479 ? 32.75 -27.25 -28.797 1 54.84 479 ASN A N 1
ATOM 3779 C CA . ASN A 1 479 ? 34.188 -27.109 -28.688 1 54.84 479 ASN A CA 1
ATOM 3780 C C . ASN A 1 479 ? 34.562 -25.797 -28.016 1 54.84 479 ASN A C 1
ATOM 3782 O O . ASN A 1 479 ? 35.594 -25.719 -27.344 1 54.84 479 ASN A O 1
ATOM 3786 N N . TYR A 1 480 ? 33.594 -24.922 -28.219 1 54 480 TYR A N 1
ATOM 3787 C CA . TYR A 1 480 ? 34.031 -23.672 -27.609 1 54 480 TYR A CA 1
ATOM 3788 C C . TYR A 1 480 ? 34.094 -23.797 -26.094 1 54 480 TYR A C 1
ATOM 3790 O O . TYR A 1 480 ? 33.125 -24.203 -25.453 1 54 480 TYR A O 1
ATOM 3798 N N . ASN A 1 481 ? 35.25 -23.547 -25.531 1 57.03 481 ASN A N 1
ATOM 3799 C CA . ASN A 1 481 ? 35.594 -23.594 -24.109 1 57.03 481 ASN A CA 1
ATOM 3800 C C . ASN A 1 481 ? 35.469 -25 -23.547 1 57.03 481 ASN A C 1
ATOM 3802 O O . ASN A 1 481 ? 35.188 -25.172 -22.359 1 57.03 481 ASN A O 1
ATOM 3806 N N . ASN A 1 482 ? 35.438 -25.953 -24.578 1 58.31 482 ASN A N 1
ATOM 3807 C CA . ASN A 1 482 ? 35.469 -27.375 -24.203 1 58.31 482 ASN A CA 1
ATOM 3808 C C . ASN A 1 482 ? 34.281 -27.766 -23.344 1 58.31 482 ASN A C 1
ATOM 3810 O O . ASN A 1 482 ? 34.438 -28.391 -22.297 1 58.31 482 ASN A O 1
ATOM 3814 N N . THR A 1 483 ? 33.125 -27.25 -23.781 1 71.19 483 THR A N 1
ATOM 3815 C CA . THR A 1 483 ? 31.922 -27.609 -23.047 1 71.19 483 THR A CA 1
ATOM 3816 C C . THR A 1 483 ? 31.391 -28.953 -23.484 1 71.19 483 THR A C 1
ATOM 3818 O O . THR A 1 483 ? 30.484 -29.031 -24.344 1 71.19 483 THR A O 1
ATOM 3821 N N . TYR A 1 484 ? 32.062 -30.047 -22.984 1 77.12 484 TYR A N 1
ATOM 3822 C CA . TYR A 1 484 ? 31.641 -31.391 -23.344 1 77.12 484 TYR A CA 1
ATOM 3823 C C . TYR A 1 484 ? 31.141 -32.156 -22.125 1 77.12 484 TYR A C 1
ATOM 3825 O O . TYR A 1 484 ? 30.516 -33.219 -22.266 1 77.12 484 TYR A O 1
ATOM 3833 N N . TRP A 1 485 ? 31.297 -31.594 -21.094 1 78.06 485 TRP A N 1
ATOM 3834 C CA . TRP A 1 485 ? 31.125 -32.375 -19.891 1 78.06 485 TRP A CA 1
ATOM 3835 C C . TRP A 1 485 ? 29.656 -32.688 -19.656 1 78.06 485 TRP A C 1
ATOM 3837 O O . TRP A 1 485 ? 29.312 -33.781 -19.203 1 78.06 485 TRP A O 1
ATOM 3847 N N . PRO A 1 486 ? 28.766 -31.781 -20.031 1 81.75 486 PRO A N 1
ATOM 3848 C CA . PRO A 1 486 ? 27.375 -32.219 -19.859 1 81.75 486 PRO A CA 1
ATOM 3849 C C . PRO A 1 486 ? 27.016 -33.438 -20.719 1 81.75 486 PRO A C 1
ATOM 3851 O O . PRO A 1 486 ? 26.344 -34.344 -20.25 1 81.75 486 PRO A O 1
ATOM 3854 N N . ALA A 1 487 ? 27.438 -33.344 -21.875 1 85.62 487 ALA A N 1
ATOM 3855 C CA . ALA A 1 487 ? 27.203 -34.469 -22.781 1 85.62 487 ALA A CA 1
ATOM 3856 C C . ALA A 1 487 ? 27.891 -35.75 -22.281 1 85.62 487 ALA A C 1
ATOM 3858 O O . ALA A 1 487 ? 27.328 -36.844 -22.375 1 85.62 487 ALA A O 1
ATOM 3859 N N . MET A 1 488 ? 29.062 -35.562 -21.781 1 85.81 488 MET A N 1
ATOM 3860 C CA . MET A 1 488 ? 29.828 -36.688 -21.281 1 85.81 488 MET A CA 1
ATOM 3861 C C . MET A 1 488 ? 29.109 -37.344 -20.109 1 85.81 488 MET A C 1
ATOM 3863 O O . MET A 1 488 ? 28.938 -38.562 -20.094 1 85.81 488 MET A O 1
ATOM 3867 N N . LEU A 1 489 ? 28.719 -36.562 -19.172 1 87.81 489 LEU A N 1
ATOM 3868 C CA . LEU A 1 489 ? 28.062 -37.094 -17.984 1 87.81 489 LEU A CA 1
ATOM 3869 C C . LEU A 1 489 ? 26.766 -37.812 -18.344 1 87.81 489 LEU A C 1
ATOM 3871 O O . LEU A 1 489 ? 26.453 -38.844 -17.781 1 87.81 489 LEU A O 1
ATOM 3875 N N . ALA A 1 490 ? 26.109 -37.281 -19.297 1 91.19 490 ALA A N 1
ATOM 3876 C CA . ALA A 1 490 ? 24.859 -37.906 -19.734 1 91.19 490 ALA A CA 1
ATOM 3877 C C . ALA A 1 490 ? 25.141 -39.219 -20.453 1 91.19 490 ALA A C 1
ATOM 3879 O O . ALA A 1 490 ? 24.453 -40.219 -20.219 1 91.19 490 ALA A O 1
ATOM 3880 N N . ALA A 1 491 ? 26.062 -39.156 -21.328 1 90.62 491 ALA A N 1
ATOM 3881 C CA . ALA A 1 491 ? 26.406 -40.375 -22.078 1 90.62 491 ALA A CA 1
ATOM 3882 C C . ALA A 1 491 ? 26.859 -41.5 -21.156 1 90.62 491 ALA A C 1
ATOM 3884 O O . ALA A 1 491 ? 26.531 -42.656 -21.375 1 90.62 491 ALA A O 1
ATOM 3885 N N . GLU A 1 492 ? 27.656 -41.125 -20.188 1 91.12 492 GLU A N 1
ATOM 3886 C CA . GLU A 1 492 ? 28.078 -42.094 -19.188 1 91.12 492 GLU A CA 1
ATOM 3887 C C . GLU A 1 492 ? 26.891 -42.719 -18.469 1 91.12 492 GLU A C 1
ATOM 3889 O O . GLU A 1 492 ? 26.828 -43.938 -18.297 1 91.12 492 GLU A O 1
ATOM 3894 N N . ASP A 1 493 ? 26.062 -41.938 -18.062 1 92.31 493 ASP A N 1
ATOM 3895 C CA . ASP A 1 493 ? 24.859 -42.375 -17.359 1 92.31 493 ASP A CA 1
ATOM 3896 C C . ASP A 1 493 ? 24 -43.281 -18.266 1 92.31 493 ASP A C 1
ATOM 3898 O O . ASP A 1 493 ? 23.469 -44.281 -17.812 1 92.31 493 ASP A O 1
ATOM 3902 N N . ILE A 1 494 ? 23.844 -42.906 -19.5 1 94.31 494 ILE A N 1
ATOM 3903 C CA . ILE A 1 494 ? 23.031 -43.625 -20.438 1 94.31 494 ILE A CA 1
ATOM 3904 C C . ILE A 1 494 ? 23.641 -45 -20.703 1 94.31 494 ILE A C 1
ATOM 3906 O O . ILE A 1 494 ? 22.938 -46 -20.828 1 94.31 494 ILE A O 1
ATOM 3910 N N . LEU A 1 495 ? 24.938 -45 -20.797 1 92.06 495 LEU A N 1
ATOM 3911 C CA . LEU A 1 495 ? 25.625 -46.281 -20.922 1 92.06 495 LEU A CA 1
ATOM 3912 C C . LEU A 1 495 ? 25.312 -47.188 -19.734 1 92.06 495 LEU A C 1
ATOM 3914 O O . LEU A 1 495 ? 25.016 -48.375 -19.922 1 92.06 495 LEU A O 1
ATOM 3918 N N . ARG A 1 496 ? 25.391 -46.625 -18.609 1 92.06 496 ARG A N 1
ATOM 3919 C CA . ARG A 1 496 ? 25.062 -47.406 -17.406 1 92.06 496 ARG A CA 1
ATOM 3920 C C . ARG A 1 496 ? 23.625 -47.906 -17.453 1 92.06 496 ARG A C 1
ATOM 3922 O O . ARG A 1 496 ? 23.375 -49.094 -17.172 1 92.06 496 ARG A O 1
ATOM 3929 N N . LEU A 1 497 ? 22.719 -47.125 -17.828 1 92 497 LEU A N 1
ATOM 3930 C CA . LEU A 1 497 ? 21.312 -47.469 -17.859 1 92 497 LEU A CA 1
ATOM 3931 C C . LEU A 1 497 ? 21.047 -48.531 -18.922 1 92 497 LEU A C 1
ATOM 3933 O O . LEU A 1 497 ? 20.25 -49.438 -18.719 1 92 497 LEU A O 1
ATOM 3937 N N . LEU A 1 498 ? 21.688 -48.406 -20.062 1 93.44 498 LEU A N 1
ATOM 3938 C CA . LEU A 1 498 ? 21.547 -49.406 -21.125 1 93.44 498 LEU A CA 1
ATOM 3939 C C . LEU A 1 498 ? 22.078 -50.781 -20.672 1 93.44 498 LEU A C 1
ATOM 3941 O O . LEU A 1 498 ? 21.453 -51.812 -20.906 1 93.44 498 LEU A O 1
ATOM 3945 N N . ALA A 1 499 ? 23.203 -50.75 -19.984 1 90.62 499 ALA A N 1
ATOM 3946 C CA . ALA A 1 499 ? 23.781 -51.969 -19.469 1 90.62 499 ALA A CA 1
ATOM 3947 C C . ALA A 1 499 ? 22.859 -52.625 -18.438 1 90.62 499 ALA A C 1
ATOM 3949 O O . ALA A 1 499 ? 22.703 -53.844 -18.422 1 90.62 499 ALA A O 1
ATOM 3950 N N . GLU A 1 500 ? 22.266 -51.812 -17.672 1 89.88 500 GLU A N 1
ATOM 3951 C CA . GLU A 1 500 ? 21.406 -52.281 -16.594 1 89.88 500 GLU A CA 1
ATOM 3952 C C . GLU A 1 500 ? 20.078 -52.812 -17.125 1 89.88 500 GLU A C 1
ATOM 3954 O O . GLU A 1 500 ? 19.562 -53.812 -16.656 1 89.88 500 GLU A O 1
ATOM 3959 N N . ARG A 1 501 ? 19.547 -52.125 -18.156 1 91.56 501 ARG A N 1
ATOM 3960 C CA . ARG A 1 501 ? 18.172 -52.438 -18.578 1 91.56 501 ARG A CA 1
ATOM 3961 C C . ARG A 1 501 ? 18.156 -53.375 -19.766 1 91.56 501 ARG A C 1
ATOM 3963 O O . ARG A 1 501 ? 17.172 -54.094 -19.969 1 91.56 501 ARG A O 1
ATOM 3970 N N . LEU A 1 502 ? 19.172 -53.312 -20.641 1 91.75 502 LEU A N 1
ATOM 3971 C CA . LEU A 1 502 ? 19.156 -54.125 -21.844 1 91.75 502 LEU A CA 1
ATOM 3972 C C . LEU A 1 502 ? 20.25 -55.188 -21.797 1 91.75 502 LEU A C 1
ATOM 3974 O O . LEU A 1 502 ? 20.234 -56.156 -22.562 1 91.75 502 LEU A O 1
ATOM 3978 N N . GLY A 1 503 ? 21.203 -54.969 -20.922 1 87.5 503 GLY A N 1
ATOM 3979 C CA . GLY A 1 503 ? 22.266 -55.938 -20.797 1 87.5 503 GLY A CA 1
ATOM 3980 C C . GLY A 1 503 ? 23.562 -55.5 -21.438 1 87.5 503 GLY A C 1
ATOM 3981 O O . GLY A 1 503 ? 23.562 -54.625 -22.312 1 87.5 503 GLY A O 1
ATOM 3982 N N . TYR A 1 504 ? 24.641 -56.156 -21.156 1 83.38 504 TYR A N 1
ATOM 3983 C CA . TYR A 1 504 ? 25.984 -55.812 -21.578 1 83.38 504 TYR A CA 1
ATOM 3984 C C . TYR A 1 504 ? 26.219 -56.188 -23.031 1 83.38 504 TYR A C 1
ATOM 3986 O O . TYR A 1 504 ? 27.062 -55.594 -23.719 1 83.38 504 TYR A O 1
ATOM 3994 N N . ARG A 1 505 ? 25.453 -57.188 -23.469 1 81.69 505 ARG A N 1
ATOM 3995 C CA . ARG A 1 505 ? 25.703 -57.719 -24.797 1 81.69 505 ARG A CA 1
ATOM 3996 C C . ARG A 1 505 ? 24.812 -57.062 -25.844 1 81.69 505 ARG A C 1
ATOM 3998 O O . ARG A 1 505 ? 24.984 -57.281 -27.047 1 81.69 505 ARG A O 1
ATOM 4005 N N . ASP A 1 506 ? 23.938 -56.219 -25.344 1 87.88 506 ASP A N 1
ATOM 4006 C CA . ASP A 1 506 ? 23.031 -55.531 -26.266 1 87.88 506 ASP A CA 1
ATOM 4007 C C . ASP A 1 506 ? 23.797 -54.625 -27.203 1 87.88 506 ASP A C 1
ATOM 4009 O O . ASP A 1 506 ? 24.719 -53.906 -26.766 1 87.88 506 ASP A O 1
ATOM 4013 N N . LEU A 1 507 ? 23.422 -54.562 -28.453 1 84.19 507 LEU A N 1
ATOM 4014 C CA . LEU A 1 507 ? 24.109 -53.781 -29.469 1 84.19 507 LEU A CA 1
ATOM 4015 C C . LEU A 1 507 ? 24.062 -52.281 -29.125 1 84.19 507 LEU A C 1
ATOM 4017 O O . LEU A 1 507 ? 24.984 -51.562 -29.438 1 84.19 507 LEU A O 1
ATOM 4021 N N . THR A 1 508 ? 22.984 -51.875 -28.562 1 90.25 508 THR A N 1
ATOM 4022 C CA . THR A 1 508 ? 22.859 -50.469 -28.234 1 90.25 508 THR A CA 1
ATOM 4023 C C . THR A 1 508 ? 23.797 -50.062 -27.094 1 90.25 508 THR A C 1
ATOM 4025 O O . THR A 1 508 ? 24.312 -48.969 -27.062 1 90.25 508 THR A O 1
ATOM 4028 N N . THR A 1 509 ? 24 -50.938 -26.156 1 89.12 509 THR A N 1
ATOM 4029 C CA . THR A 1 509 ? 24.984 -50.719 -25.094 1 89.12 509 THR A CA 1
ATOM 4030 C C . THR A 1 509 ? 26.375 -50.531 -25.672 1 89.12 509 THR A C 1
ATOM 4032 O O . THR A 1 509 ? 27.125 -49.656 -25.234 1 89.12 509 THR A O 1
ATOM 4035 N N . ARG A 1 510 ? 26.641 -51.25 -26.656 1 82.56 510 ARG A N 1
ATOM 4036 C CA . ARG A 1 510 ? 27.938 -51.125 -27.312 1 82.56 510 ARG A CA 1
ATOM 4037 C C . ARG A 1 510 ? 28.062 -49.781 -28.047 1 82.56 510 ARG A C 1
ATOM 4039 O O . ARG A 1 510 ? 29.125 -49.156 -28.047 1 82.56 510 ARG A O 1
ATOM 4046 N N . ARG A 1 511 ? 27.031 -49.5 -28.688 1 84.44 511 ARG A N 1
ATOM 4047 C CA . ARG A 1 511 ? 27.016 -48.219 -29.375 1 84.44 511 ARG A CA 1
ATOM 4048 C C . ARG A 1 511 ? 27.203 -47.062 -28.375 1 84.44 511 ARG A C 1
ATOM 4050 O O . ARG A 1 511 ? 27.859 -46.062 -28.688 1 84.44 511 ARG A O 1
ATOM 4057 N N . ALA A 1 512 ? 26.578 -47.219 -27.266 1 88.88 512 ALA A N 1
ATOM 4058 C CA . ALA A 1 512 ? 26.703 -46.188 -26.234 1 88.88 512 ALA A CA 1
ATOM 4059 C C . ALA A 1 512 ? 28.141 -46.062 -25.734 1 88.88 512 ALA A C 1
ATOM 4061 O O . ALA A 1 512 ? 28.609 -44.969 -25.406 1 88.88 512 ALA A O 1
ATOM 4062 N N . LEU A 1 513 ? 28.75 -47.188 -25.656 1 83.62 513 LEU A N 1
ATOM 4063 C CA . LEU A 1 513 ? 30.156 -47.188 -25.328 1 83.62 513 LEU A CA 1
ATOM 4064 C C . LEU A 1 513 ? 30.953 -46.344 -26.328 1 83.62 513 LEU A C 1
ATOM 4066 O O . LEU A 1 513 ? 31.828 -45.562 -25.938 1 83.62 513 LEU A O 1
ATOM 4070 N N . TYR A 1 514 ? 30.609 -46.562 -27.484 1 79.12 514 TYR A N 1
ATOM 4071 C CA . TYR A 1 514 ? 31.25 -45.781 -28.531 1 79.12 514 TYR A CA 1
ATOM 4072 C C . TYR A 1 514 ? 30.938 -44.312 -28.375 1 79.12 514 TYR A C 1
ATOM 4074 O O . TYR A 1 514 ? 31.797 -43.469 -28.625 1 79.12 514 TYR A O 1
ATOM 4082 N N . SER A 1 515 ? 29.75 -44 -28.094 1 83.94 515 SER A N 1
ATOM 4083 C CA . SER A 1 515 ? 29.328 -42.625 -27.859 1 83.94 515 SER A CA 1
ATOM 4084 C C . SER A 1 515 ? 30.172 -41.969 -26.766 1 83.94 515 SER A C 1
ATOM 4086 O O . SER A 1 515 ? 30.609 -40.844 -26.906 1 83.94 515 SER A O 1
ATOM 4088 N N . VAL A 1 516 ? 30.391 -42.656 -25.672 1 85.31 516 VAL A N 1
ATOM 4089 C CA . VAL A 1 516 ? 31.203 -42.156 -24.562 1 85.31 516 VAL A CA 1
ATOM 4090 C C . VAL A 1 516 ? 32.656 -41.938 -25.031 1 85.31 516 VAL A C 1
ATOM 4092 O O . VAL A 1 516 ? 33.25 -40.906 -24.75 1 85.31 516 VAL A O 1
ATOM 4095 N N . ALA A 1 517 ? 33.094 -42.844 -25.719 1 79.44 517 ALA A N 1
ATOM 4096 C CA . ALA A 1 517 ? 34.469 -42.781 -26.188 1 79.44 517 ALA A CA 1
ATOM 4097 C C . ALA A 1 517 ? 34.688 -41.594 -27.094 1 79.44 517 ALA A C 1
ATOM 4099 O O . ALA A 1 517 ? 35.75 -40.938 -27.047 1 79.44 517 ALA A O 1
ATOM 4100 N N . LEU A 1 518 ? 33.719 -41.344 -27.859 1 77.94 518 LEU A N 1
ATOM 4101 C CA . LEU A 1 518 ? 33.812 -40.188 -28.75 1 77.94 518 LEU A CA 1
ATOM 4102 C C . LEU A 1 518 ? 33.938 -38.875 -27.938 1 77.94 518 LEU A C 1
ATOM 4104 O O . LEU A 1 518 ? 34.75 -38.031 -28.281 1 77.94 518 LEU A O 1
ATOM 4108 N N . LEU A 1 519 ? 33.219 -38.719 -26.922 1 80.69 519 LEU A N 1
ATOM 4109 C CA . LEU A 1 519 ? 33.219 -37.531 -26.094 1 80.69 519 LEU A CA 1
ATOM 4110 C C . LEU A 1 519 ? 34.531 -37.438 -25.328 1 80.69 519 LEU A C 1
ATOM 4112 O O . LEU A 1 519 ? 35.094 -36.344 -25.156 1 80.69 519 LEU A O 1
ATOM 4116 N N . TYR A 1 520 ? 34.969 -38.562 -24.875 1 78.69 520 TYR A N 1
ATOM 4117 C CA . TYR A 1 520 ? 36.25 -38.594 -24.172 1 78.69 520 TYR A CA 1
ATOM 4118 C C . TYR A 1 520 ? 37.406 -38.125 -25.078 1 78.69 520 TYR A C 1
ATOM 4120 O O . TYR A 1 520 ? 38.312 -37.438 -24.625 1 78.69 520 TYR A O 1
ATOM 4128 N N . SER A 1 521 ? 37.312 -38.469 -26.172 1 75 521 SER A N 1
ATOM 4129 C CA . SER A 1 521 ? 38.375 -38.125 -27.141 1 75 521 SER A CA 1
ATOM 4130 C C . SER A 1 521 ? 38.312 -36.656 -27.516 1 75 521 SER A C 1
ATOM 4132 O O . SER A 1 521 ? 39.344 -35.969 -27.484 1 75 521 SER A O 1
ATOM 4134 N N . LYS A 1 522 ? 37.156 -36.156 -27.766 1 71.12 522 LYS A N 1
ATOM 4135 C CA . LYS A 1 522 ? 36.969 -34.75 -28.219 1 71.12 522 LYS A CA 1
ATOM 4136 C C . LYS A 1 522 ? 37.25 -33.781 -27.094 1 71.12 522 LYS A C 1
ATOM 4138 O O . LYS A 1 522 ? 37.844 -32.719 -27.312 1 71.12 522 LYS A O 1
ATOM 4143 N N . GLY A 1 523 ? 36.844 -34.188 -26 1 70.12 523 GLY A N 1
ATOM 4144 C CA . GLY A 1 523 ? 37 -33.281 -24.875 1 70.12 523 GLY A CA 1
ATOM 4145 C C . GLY A 1 523 ? 38.312 -33.469 -24.125 1 70.12 523 GLY A C 1
ATOM 4146 O O . GLY A 1 523 ? 38.562 -32.781 -23.125 1 70.12 523 GLY A O 1
ATOM 4147 N N . ASN A 1 524 ? 39.062 -34.375 -24.688 1 72.62 524 ASN A N 1
ATOM 4148 C CA . ASN A 1 524 ? 40.312 -34.75 -24 1 72.62 524 ASN A CA 1
ATOM 4149 C C . ASN A 1 524 ? 40.062 -35.094 -22.531 1 72.62 524 ASN A C 1
ATOM 4151 O O . ASN A 1 524 ? 40.75 -34.625 -21.641 1 72.62 524 ASN A O 1
ATOM 4155 N N . ILE A 1 525 ? 39 -35.781 -22.438 1 73.5 525 ILE A N 1
ATOM 4156 C CA . ILE A 1 525 ? 38.594 -36.125 -21.094 1 73.5 525 ILE A CA 1
ATOM 4157 C C . ILE A 1 525 ? 39.469 -37.25 -20.547 1 73.5 525 ILE A C 1
ATOM 4159 O O . ILE A 1 525 ? 39.719 -38.219 -21.25 1 73.5 525 ILE A O 1
ATOM 4163 N N . GLY A 1 526 ? 39.906 -37.156 -19.297 1 66.25 526 GLY A N 1
ATOM 4164 C CA . GLY A 1 526 ? 40.781 -38.156 -18.672 1 66.25 526 GLY A CA 1
ATOM 4165 C C . GLY A 1 526 ? 42.25 -37.875 -18.922 1 66.25 526 GLY A C 1
ATOM 4166 O O . GLY A 1 526 ? 43.094 -38.531 -18.328 1 66.25 526 GLY A O 1
ATOM 4167 N N . ASP A 1 527 ? 42.531 -37.031 -19.906 1 65 527 ASP A N 1
ATOM 4168 C CA . ASP A 1 527 ? 43.906 -36.625 -20.078 1 65 527 ASP A CA 1
ATOM 4169 C C . ASP A 1 527 ? 44.281 -35.562 -19.047 1 65 527 ASP A C 1
ATOM 4171 O O . ASP A 1 527 ? 45.375 -35.625 -18.453 1 65 527 ASP A O 1
ATOM 4175 N N . LYS A 1 528 ? 43.344 -34.562 -18.875 1 64 528 LYS A N 1
ATOM 4176 C CA . LYS A 1 528 ? 43.5 -33.531 -17.844 1 64 528 LYS A CA 1
ATOM 4177 C C . LYS A 1 528 ? 42.25 -33.438 -16.969 1 64 528 LYS A C 1
ATOM 4179 O O . LYS A 1 528 ? 41.188 -33.844 -17.391 1 64 528 LYS A O 1
ATOM 4184 N N . ARG A 1 529 ? 42.531 -33.156 -15.719 1 62.66 529 ARG A N 1
ATOM 4185 C CA . ARG A 1 529 ? 41.438 -32.906 -14.789 1 62.66 529 ARG A CA 1
ATOM 4186 C C . ARG A 1 529 ? 40.5 -31.844 -15.336 1 62.66 529 ARG A C 1
ATOM 4188 O O . ARG A 1 529 ? 40.969 -30.844 -15.898 1 62.66 529 ARG A O 1
ATOM 4195 N N . ILE A 1 530 ? 39.281 -32.219 -15.469 1 61.97 530 ILE A N 1
ATOM 4196 C CA . ILE A 1 530 ? 38.312 -31.219 -15.867 1 61.97 530 ILE A CA 1
ATOM 4197 C C . ILE A 1 530 ? 38.156 -30.172 -14.766 1 61.97 530 ILE A C 1
ATOM 4199 O O . ILE A 1 530 ? 37.562 -30.453 -13.711 1 61.97 530 ILE A O 1
ATOM 4203 N N . PRO A 1 531 ? 38.781 -29.094 -14.914 1 58.34 531 PRO A N 1
ATOM 4204 C CA . PRO A 1 531 ? 38.906 -28.109 -13.828 1 58.34 531 PRO A CA 1
ATOM 4205 C C . PRO A 1 531 ? 37.562 -27.703 -13.234 1 58.34 531 PRO A C 1
ATOM 4207 O O . PRO A 1 531 ? 37.469 -27.516 -12.023 1 58.34 531 PRO A O 1
ATOM 4210 N N . LEU A 1 532 ? 36.625 -27.656 -14.086 1 59.81 532 LEU A N 1
ATOM 4211 C CA . LEU A 1 532 ? 35.344 -27.141 -13.586 1 59.81 532 LEU A CA 1
ATOM 4212 C C . LEU A 1 532 ? 34.688 -28.156 -12.656 1 59.81 532 LEU A C 1
ATOM 4214 O O . LEU A 1 532 ? 33.906 -27.781 -11.781 1 59.81 532 LEU A O 1
ATOM 4218 N N . LEU A 1 533 ? 35.094 -29.391 -12.82 1 63.62 533 LEU A N 1
ATOM 4219 C CA . LEU A 1 533 ? 34.375 -30.422 -12.086 1 63.62 533 LEU A CA 1
ATOM 4220 C C . LEU A 1 533 ? 35.281 -31.125 -11.102 1 63.62 533 LEU A C 1
ATOM 4222 O O . LEU A 1 533 ? 34.844 -31.891 -10.242 1 63.62 533 LEU A O 1
ATOM 4226 N N . ASN A 1 534 ? 36.344 -30.766 -10.977 1 65.38 534 ASN A N 1
ATOM 4227 C CA . ASN A 1 534 ? 37.312 -31.516 -10.18 1 65.38 534 ASN A CA 1
ATOM 4228 C C . ASN A 1 534 ? 37.094 -33.031 -10.312 1 65.38 534 ASN A C 1
ATOM 4230 O O . ASN A 1 534 ? 36.938 -33.719 -9.312 1 65.38 534 ASN A O 1
ATOM 4234 N N . LEU A 1 535 ? 36.875 -33.406 -11.484 1 76.31 535 LEU A N 1
ATOM 4235 C CA . LEU A 1 535 ? 36.594 -34.812 -11.781 1 76.31 535 LEU A CA 1
ATOM 4236 C C . LEU A 1 535 ? 37.688 -35.438 -12.625 1 76.31 535 LEU A C 1
ATOM 4238 O O . LEU A 1 535 ? 38.156 -34.844 -13.609 1 76.31 535 LEU A O 1
ATOM 4242 N N . ASP A 1 536 ? 38.188 -36.531 -12.062 1 77.75 536 ASP A N 1
ATOM 4243 C CA . ASP A 1 536 ? 39.25 -37.281 -12.742 1 77.75 536 ASP A CA 1
ATOM 4244 C C . ASP A 1 536 ? 38.719 -38.5 -13.484 1 77.75 536 ASP A C 1
ATOM 4246 O O . ASP A 1 536 ? 38.031 -39.312 -12.891 1 77.75 536 ASP A O 1
ATOM 4250 N N . ARG A 1 537 ? 38.938 -38.531 -14.836 1 83.62 537 ARG A N 1
ATOM 4251 C CA . ARG A 1 537 ? 38.469 -39.625 -15.656 1 83.62 537 ARG A CA 1
ATOM 4252 C C . ARG A 1 537 ? 39.625 -40.344 -16.344 1 83.62 537 ARG A C 1
ATOM 4254 O O . ARG A 1 537 ? 39.469 -40.969 -17.391 1 83.62 537 ARG A O 1
ATOM 4261 N N . THR A 1 538 ? 40.75 -40.312 -15.734 1 83 538 THR A N 1
ATOM 4262 C CA . THR A 1 538 ? 41.938 -40.938 -16.328 1 83 538 THR A CA 1
ATOM 4263 C C . THR A 1 538 ? 41.781 -42.438 -16.438 1 83 538 THR A C 1
ATOM 4265 O O . THR A 1 538 ? 42.062 -43.031 -17.484 1 83 538 THR A O 1
ATOM 4268 N N . LYS A 1 539 ? 41.375 -43.031 -15.344 1 83.25 539 LYS A N 1
ATOM 4269 C CA . LYS A 1 539 ? 41.219 -44.5 -15.344 1 83.25 539 LYS A CA 1
ATOM 4270 C C . LYS A 1 539 ? 40.125 -44.906 -16.328 1 83.25 539 LYS A C 1
ATOM 4272 O O . LYS A 1 539 ? 40.281 -45.938 -17 1 83.25 539 LYS A O 1
ATOM 4277 N N . ALA A 1 540 ? 39.125 -44.156 -16.391 1 86 540 ALA A N 1
ATOM 4278 C CA . ALA A 1 540 ? 38.062 -44.469 -17.328 1 86 540 ALA A CA 1
ATOM 4279 C C . ALA A 1 540 ? 38.531 -44.375 -18.781 1 86 540 ALA A C 1
ATOM 4281 O O . ALA A 1 540 ? 38.188 -45.219 -19.609 1 86 540 ALA A O 1
ATOM 4282 N N . ARG A 1 541 ? 39.312 -43.406 -19.047 1 85.19 541 ARG A N 1
ATOM 4283 C CA . ARG A 1 541 ? 39.844 -43.25 -20.391 1 85.19 541 ARG A CA 1
ATOM 4284 C C . ARG A 1 541 ? 40.75 -44.438 -20.766 1 85.19 541 ARG A C 1
ATOM 4286 O O . ARG A 1 541 ? 40.688 -44.938 -21.891 1 85.19 541 ARG A O 1
ATOM 4293 N N . ASP A 1 542 ? 41.531 -44.875 -19.812 1 81.69 542 ASP A N 1
ATOM 4294 C CA . ASP A 1 542 ? 42.406 -46 -20.047 1 81.69 542 ASP A CA 1
ATOM 4295 C C . ASP A 1 542 ? 41.594 -47.25 -20.375 1 81.69 542 ASP A C 1
ATOM 4297 O O . ASP A 1 542 ? 41.969 -48 -21.281 1 81.69 542 ASP A O 1
ATOM 4301 N N . ILE A 1 543 ? 40.625 -47.438 -19.672 1 83.5 543 ILE A N 1
ATOM 4302 C CA . ILE A 1 543 ? 39.781 -48.625 -19.891 1 83.5 543 ILE A CA 1
ATOM 4303 C C . ILE A 1 543 ? 39.156 -48.531 -21.266 1 83.5 543 ILE A C 1
ATOM 4305 O O . ILE A 1 543 ? 39.094 -49.531 -22.016 1 83.5 543 ILE A O 1
ATOM 4309 N N . LEU A 1 544 ? 38.688 -47.344 -21.594 1 82.75 544 LEU A N 1
ATOM 4310 C CA . LEU A 1 544 ? 38.031 -47.125 -22.891 1 82.75 544 LEU A CA 1
ATOM 4311 C C . LEU A 1 544 ? 39.031 -47.375 -24.031 1 82.75 544 LEU A C 1
ATOM 4313 O O . LEU A 1 544 ? 38.656 -47.938 -25.062 1 82.75 544 LEU A O 1
ATOM 4317 N N . GLN A 1 545 ? 40.188 -47 -23.875 1 77.75 545 GLN A N 1
ATOM 4318 C CA . GLN A 1 545 ? 41.219 -47.156 -24.891 1 77.75 545 GLN A CA 1
ATOM 4319 C C . GLN A 1 545 ? 41.5 -48.656 -25.125 1 77.75 545 GLN A C 1
ATOM 4321 O O . GLN A 1 545 ? 41.656 -49.094 -26.281 1 77.75 545 GLN A O 1
ATOM 4326 N N . ARG A 1 546 ? 41.469 -49.375 -24.094 1 76.12 546 ARG A N 1
ATOM 4327 C CA . ARG A 1 546 ? 41.719 -50.812 -24.203 1 76.12 546 ARG A CA 1
ATOM 4328 C C . ARG A 1 546 ? 40.531 -51.5 -24.859 1 76.12 546 ARG A C 1
ATOM 4330 O O . ARG A 1 546 ? 40.719 -52.406 -25.672 1 76.12 546 ARG A O 1
ATOM 4337 N N . MET A 1 547 ? 39.438 -51.062 -24.547 1 76.88 547 MET A N 1
ATOM 4338 C CA . MET A 1 547 ? 38.25 -51.688 -25.047 1 76.88 547 MET A CA 1
ATOM 4339 C C . MET A 1 547 ? 38.062 -51.406 -26.547 1 76.88 547 MET A C 1
ATOM 4341 O O . MET A 1 547 ? 37.594 -52.281 -27.281 1 76.88 547 MET A O 1
ATOM 4345 N N . CYS A 1 548 ? 38.406 -50.312 -26.891 1 69.06 548 CYS A N 1
ATOM 4346 C CA . CYS A 1 548 ? 38.219 -49.906 -28.281 1 69.06 548 CYS A CA 1
ATOM 4347 C C . CYS A 1 548 ? 39.438 -50.25 -29.109 1 69.06 548 CYS A C 1
ATOM 4349 O O . CYS A 1 548 ? 39.469 -49.938 -30.312 1 69.06 548 CYS A O 1
ATOM 4351 N N . GLU A 1 549 ? 40.5 -51.031 -28.547 1 63.62 549 GLU A N 1
ATOM 4352 C CA . GLU A 1 549 ? 41.719 -51.469 -29.188 1 63.62 549 GLU A CA 1
ATOM 4353 C C . GLU A 1 549 ? 42.438 -50.281 -29.844 1 63.62 549 GLU A C 1
ATOM 4355 O O . GLU A 1 549 ? 42.875 -50.375 -30.984 1 63.62 549 GLU A O 1
ATOM 4360 N N . ILE A 1 550 ? 42.188 -49.219 -29.391 1 56.5 550 ILE A N 1
ATOM 4361 C CA . ILE A 1 550 ? 42.906 -48.062 -29.891 1 56.5 550 ILE A CA 1
ATOM 4362 C C . ILE A 1 550 ? 44.281 -47.969 -29.219 1 56.5 550 ILE A C 1
ATOM 4364 O O . ILE A 1 550 ? 44.406 -47.938 -28 1 56.5 550 ILE A O 1
ATOM 4368 N N . ARG A 1 551 ? 45.438 -48.438 -29.906 1 48.38 551 ARG A N 1
ATOM 4369 C CA . ARG A 1 551 ? 46.781 -48.312 -29.391 1 48.38 551 ARG A CA 1
ATOM 4370 C C . ARG A 1 551 ? 47.062 -46.906 -28.891 1 48.38 551 ARG A C 1
ATOM 4372 O O . ARG A 1 551 ? 46.25 -46 -29.047 1 48.38 551 ARG A O 1
ATOM 4379 N N . LEU A 1 552 ? 48.5 -46.375 -28.797 1 45.19 552 LEU A N 1
ATOM 4380 C CA . LEU A 1 552 ? 49.031 -45.156 -28.203 1 45.19 552 LEU A CA 1
ATOM 4381 C C . LEU A 1 552 ? 48.125 -43.969 -28.5 1 45.19 552 LEU A C 1
ATOM 4383 O O . LEU A 1 552 ? 47.125 -44.125 -29.234 1 45.19 552 LEU A O 1
ATOM 4387 N N . LYS A 1 553 ? 48.688 -42.625 -28.797 1 46.81 553 LYS A N 1
ATOM 4388 C CA . LYS A 1 553 ? 48.344 -41.219 -28.812 1 46.81 553 LYS A CA 1
ATOM 4389 C C . LYS A 1 553 ? 47.125 -40.938 -29.688 1 46.81 553 LYS A C 1
ATOM 4391 O O . LYS A 1 553 ? 46.75 -39.781 -29.953 1 46.81 553 LYS A O 1
ATOM 4396 N N . LYS A 1 554 ? 46.625 -41.875 -30.5 1 48.84 554 LYS A N 1
ATOM 4397 C CA . LYS A 1 554 ? 45.75 -41.531 -31.625 1 48.84 554 LYS A CA 1
ATOM 4398 C C . LYS A 1 554 ? 44.281 -41.469 -31.203 1 48.84 554 LYS A C 1
ATOM 4400 O O . LYS A 1 554 ? 43.875 -42.188 -30.297 1 48.84 554 LYS A O 1
ATOM 4405 N N . ASP A 1 555 ? 43.406 -40.312 -31.656 1 51.81 555 ASP A N 1
ATOM 4406 C CA . ASP A 1 555 ? 42.094 -39.688 -31.469 1 51.81 555 ASP A CA 1
ATOM 4407 C C . ASP A 1 555 ? 41 -40.719 -31.656 1 51.81 555 ASP A C 1
ATOM 4409 O O . ASP A 1 555 ? 41.031 -41.531 -32.594 1 51.81 555 ASP A O 1
ATOM 4413 N N . PHE A 1 556 ? 40.344 -41.188 -30.562 1 51.69 556 PHE A N 1
ATOM 4414 C CA . PHE A 1 556 ? 39.094 -41.938 -30.609 1 51.69 556 PHE A CA 1
ATOM 4415 C C . PHE A 1 556 ? 38.312 -41.594 -31.875 1 51.69 556 PHE A C 1
ATOM 4417 O O . PHE A 1 556 ? 37.406 -42.312 -32.25 1 51.69 556 PHE A O 1
ATOM 4424 N N . ALA A 1 557 ? 38.719 -40.562 -32.438 1 52.22 557 ALA A N 1
ATOM 4425 C CA . ALA A 1 557 ? 38.031 -40.094 -33.656 1 52.22 557 ALA A CA 1
ATOM 4426 C C . ALA A 1 557 ? 38.156 -41.094 -34.781 1 52.22 557 ALA A C 1
ATOM 4428 O O . ALA A 1 557 ? 37.281 -41.188 -35.656 1 52.22 557 ALA A O 1
ATOM 4429 N N . LEU A 1 558 ? 39.156 -41.875 -34.781 1 51.03 558 LEU A N 1
ATOM 4430 C CA . LEU A 1 558 ? 39.406 -42.812 -35.906 1 51.03 558 LEU A CA 1
ATOM 4431 C C . LEU A 1 558 ? 38.406 -43.938 -35.875 1 51.03 558 LEU A C 1
ATOM 4433 O O . LEU A 1 558 ? 38.219 -44.625 -36.875 1 51.03 558 LEU A O 1
ATOM 4437 N N . LEU A 1 559 ? 37.844 -44.156 -34.75 1 49.53 559 LEU A N 1
ATOM 4438 C CA . LEU A 1 559 ? 36.844 -45.219 -34.656 1 49.53 559 LEU A CA 1
ATOM 4439 C C . LEU A 1 559 ? 35.594 -44.875 -35.406 1 49.53 559 LEU A C 1
ATOM 4441 O O . LEU A 1 559 ? 34.875 -45.75 -35.875 1 49.53 559 LEU A O 1
ATOM 4445 N N . VAL A 1 560 ? 35.281 -43.625 -35.438 1 47.91 560 VAL A N 1
ATOM 4446 C CA . VAL A 1 560 ? 34 -43.25 -35.969 1 47.91 560 VAL A CA 1
ATOM 4447 C C . VAL A 1 560 ? 34.125 -42.844 -37.438 1 47.91 560 VAL A C 1
ATOM 4449 O O . VAL A 1 560 ? 33.156 -42.688 -38.156 1 47.91 560 VAL A O 1
ATOM 4452 N N . GLY A 1 561 ? 35.406 -42.875 -38.094 1 44.94 561 GLY A N 1
ATOM 4453 C CA . GLY A 1 561 ? 35.719 -42.531 -39.438 1 44.94 561 GLY A CA 1
ATOM 4454 C C . GLY A 1 561 ? 36.531 -41.25 -39.562 1 44.94 561 GLY A C 1
ATOM 4455 O O . GLY A 1 561 ? 36.656 -40.5 -38.594 1 44.94 561 GLY A O 1
ATOM 4456 N N . ARG A 1 562 ? 37.344 -41.031 -40.656 1 42.44 562 ARG A N 1
ATOM 4457 C CA . ARG A 1 562 ? 38.312 -40 -40.969 1 42.44 562 ARG A CA 1
ATOM 4458 C C . ARG A 1 562 ? 37.688 -38.594 -40.812 1 42.44 562 ARG A C 1
ATOM 4460 O O . ARG A 1 562 ? 38.375 -37.656 -40.438 1 42.44 562 ARG A O 1
ATOM 4467 N N . ASP A 1 563 ? 36.562 -38.344 -41.406 1 39.25 563 ASP A N 1
ATOM 4468 C CA . ASP A 1 563 ? 36 -37 -41.406 1 39.25 563 ASP A CA 1
ATOM 4469 C C . ASP A 1 563 ? 35.531 -36.625 -40 1 39.25 563 ASP A C 1
ATOM 4471 O O . ASP A 1 563 ? 34.781 -35.656 -39.844 1 39.25 563 ASP A O 1
ATOM 4475 N N . TYR A 1 564 ? 35.844 -37.281 -39.188 1 43.28 564 TYR A N 1
ATOM 4476 C CA . TYR A 1 564 ? 35.438 -37.031 -37.812 1 43.28 564 TYR A CA 1
ATOM 4477 C C . TYR A 1 564 ? 36.062 -35.781 -37.281 1 43.28 564 TYR A C 1
ATOM 4479 O O . TYR A 1 564 ? 35.469 -35.031 -36.5 1 43.28 564 TYR A O 1
ATOM 4487 N N . PHE A 1 565 ? 37.219 -35.594 -37.562 1 42.25 565 PHE A N 1
ATOM 4488 C CA . PHE A 1 565 ? 37.875 -34.375 -37.094 1 42.25 565 PHE A CA 1
ATOM 4489 C C . PHE A 1 565 ? 37.062 -33.125 -37.438 1 42.25 565 PHE A C 1
ATOM 4491 O O . PHE A 1 565 ? 37.094 -32.156 -36.688 1 42.25 565 PHE A O 1
ATOM 4498 N N . ARG A 1 566 ? 36.688 -33.094 -38.625 1 42.56 566 ARG A N 1
ATOM 4499 C CA . ARG A 1 566 ? 35.938 -31.891 -39.031 1 42.56 566 ARG A CA 1
ATOM 4500 C C . ARG A 1 566 ? 34.469 -31.984 -38.625 1 42.56 566 ARG A C 1
ATOM 4502 O O . ARG A 1 566 ? 33.781 -30.984 -38.562 1 42.56 566 ARG A O 1
ATOM 4509 N N . ARG A 1 567 ? 33.844 -33.188 -38.875 1 42.41 567 ARG A N 1
ATOM 4510 C CA . ARG A 1 567 ? 32.406 -33.312 -38.781 1 42.41 567 ARG A CA 1
ATOM 4511 C C . ARG A 1 567 ? 31.969 -33.594 -37.344 1 42.41 567 ARG A C 1
ATOM 4513 O O . ARG A 1 567 ? 32.594 -34.375 -36.625 1 42.41 567 ARG A O 1
ATOM 4520 N N . MET A 1 568 ? 31.375 -32.719 -36.688 1 47.38 568 MET A N 1
ATOM 4521 C CA . MET A 1 568 ? 30.578 -32.969 -35.5 1 47.38 568 MET A CA 1
ATOM 4522 C C . MET A 1 568 ? 29.797 -34.281 -35.625 1 47.38 568 MET A C 1
ATOM 4524 O O . MET A 1 568 ? 29.047 -34.469 -36.594 1 47.38 568 MET A O 1
ATOM 4528 N N . TYR A 1 569 ? 30.25 -35.438 -35.25 1 48.03 569 TYR A N 1
ATOM 4529 C CA . TYR A 1 569 ? 29.688 -36.781 -35.25 1 48.03 569 TYR A CA 1
ATOM 4530 C C . TYR A 1 569 ? 28.172 -36.75 -35.312 1 48.03 569 TYR A C 1
ATOM 4532 O O . TYR A 1 569 ? 27.531 -37.656 -35.875 1 48.03 569 TYR A O 1
ATOM 4540 N N . ILE A 1 570 ? 27.594 -35.781 -34.719 1 56.62 570 ILE A N 1
ATOM 4541 C CA . ILE A 1 570 ? 26.156 -35.719 -34.469 1 56.62 570 ILE A CA 1
ATOM 4542 C C . ILE A 1 570 ? 25.391 -35.688 -35.781 1 56.62 570 ILE A C 1
ATOM 4544 O O . ILE A 1 570 ? 24.203 -36.031 -35.812 1 56.62 570 ILE A O 1
ATOM 4548 N N . ASN A 1 571 ? 26.281 -35.562 -36.906 1 58.09 571 ASN A N 1
ATOM 4549 C CA . ASN A 1 571 ? 25.5 -35.406 -38.125 1 58.09 571 ASN A CA 1
ATOM 4550 C C . ASN A 1 571 ? 25.531 -36.688 -38.969 1 58.09 571 ASN A C 1
ATOM 4552 O O . ASN A 1 571 ? 24.953 -36.719 -40.062 1 58.09 571 ASN A O 1
ATOM 4556 N N . GLU A 1 572 ? 26.219 -37.75 -38.406 1 64.56 572 GLU A N 1
ATOM 4557 C CA . GLU A 1 572 ? 26.125 -39.031 -39.156 1 64.56 572 GLU A CA 1
ATOM 4558 C C . GLU A 1 572 ? 24.75 -39.656 -38.969 1 64.56 572 GLU A C 1
ATOM 4560 O O . GLU A 1 572 ? 24.328 -39.906 -37.844 1 64.56 572 GLU A O 1
ATOM 4565 N N . PRO A 1 573 ? 24.109 -39.969 -40.031 1 73.12 573 PRO A N 1
ATOM 4566 C CA . PRO A 1 573 ? 22.766 -40.5 -39.938 1 73.12 573 PRO A CA 1
ATOM 4567 C C . PRO A 1 573 ? 22.688 -41.812 -39.125 1 73.12 573 PRO A C 1
ATOM 4569 O O . PRO A 1 573 ? 21.719 -42.031 -38.406 1 73.12 573 PRO A O 1
ATOM 4572 N N . GLY A 1 574 ? 23.75 -42.562 -39.25 1 75.06 574 GLY A N 1
ATOM 4573 C CA . GLY A 1 574 ? 23.75 -43.812 -38.5 1 75.06 574 GLY A CA 1
ATOM 4574 C C . GLY A 1 574 ? 23.812 -43.625 -37 1 75.06 574 GLY A C 1
ATOM 4575 O O . GLY A 1 574 ? 23.219 -44.406 -36.25 1 75.06 574 GLY A O 1
ATOM 4576 N N . PHE A 1 575 ? 24.547 -42.594 -36.594 1 78.06 575 PHE A N 1
ATOM 4577 C CA . PHE A 1 575 ? 24.609 -42.312 -35.156 1 78.06 575 PHE A CA 1
ATOM 4578 C C . PHE A 1 575 ? 23.266 -41.781 -34.656 1 78.06 575 PHE A C 1
ATOM 4580 O O . PHE A 1 575 ? 22.797 -42.188 -33.594 1 78.06 575 PHE A O 1
ATOM 4587 N N . VAL A 1 576 ? 22.641 -41.031 -35.438 1 80.56 576 VAL A N 1
ATOM 4588 C CA . VAL A 1 576 ? 21.391 -40.406 -35.031 1 80.56 576 VAL A CA 1
ATOM 4589 C C . VAL A 1 576 ? 20.297 -41.469 -34.969 1 80.56 576 VAL A C 1
ATOM 4591 O O . VAL A 1 576 ? 19.484 -41.469 -34.031 1 80.56 576 VAL A O 1
ATOM 4594 N N . SER A 1 577 ? 20.344 -42.375 -35.906 1 81.38 577 SER A N 1
ATOM 4595 C CA . SER A 1 577 ? 19.297 -43.375 -35.969 1 81.38 577 SER A CA 1
ATOM 4596 C C . SER A 1 577 ? 19.594 -44.531 -35.031 1 81.38 577 SER A C 1
ATOM 4598 O O . SER A 1 577 ? 18.719 -45.344 -34.719 1 81.38 577 SER A O 1
ATOM 4600 N N . GLY A 1 578 ? 20.828 -44.625 -34.562 1 74.44 578 GLY A N 1
ATOM 4601 C CA . GLY A 1 578 ? 21.219 -45.719 -33.688 1 74.44 578 GLY A CA 1
ATOM 4602 C C . GLY A 1 578 ? 21.531 -47 -34.438 1 74.44 578 GLY A C 1
ATOM 4603 O O . GLY A 1 578 ? 21.328 -48.094 -33.938 1 74.44 578 GLY A O 1
ATOM 4604 N N . ASP A 1 579 ? 21.828 -46.875 -35.656 1 77.12 579 ASP A N 1
ATOM 4605 C CA . ASP A 1 579 ? 22.094 -48.062 -36.469 1 77.12 579 ASP A CA 1
ATOM 4606 C C . ASP A 1 579 ? 23.562 -48.094 -36.906 1 77.12 579 ASP A C 1
ATOM 4608 O O . ASP A 1 579 ? 23.906 -48.844 -37.844 1 77.12 579 ASP A O 1
ATOM 4612 N N . MET A 1 580 ? 24.359 -47.469 -36.281 1 75.06 580 MET A N 1
ATOM 4613 C CA . MET A 1 580 ? 25.766 -47.469 -36.625 1 75.06 580 MET A CA 1
ATOM 4614 C C . MET A 1 580 ? 26.422 -48.812 -36.312 1 75.06 580 MET A C 1
ATOM 4616 O O . MET A 1 580 ? 26.109 -49.406 -35.281 1 75.06 580 MET A O 1
ATOM 4620 N N . GLU A 1 581 ? 27.188 -49.281 -37.188 1 69.5 581 GLU A N 1
ATOM 4621 C CA . GLU A 1 581 ? 27.922 -50.5 -36.969 1 69.5 581 GLU A CA 1
ATOM 4622 C C . GLU A 1 581 ? 29.109 -50.25 -36.031 1 69.5 581 GLU A C 1
ATOM 4624 O O . GLU A 1 581 ? 29.781 -49.25 -36.125 1 69.5 581 GLU A O 1
ATOM 4629 N N . VAL A 1 582 ? 29.109 -50.938 -34.969 1 69.31 582 VAL A N 1
ATOM 4630 C CA . VAL A 1 582 ? 30.219 -50.812 -34.031 1 69.31 582 VAL A CA 1
ATOM 4631 C C . VAL A 1 582 ? 31.109 -52.062 -34.094 1 69.31 582 VAL A C 1
ATOM 4633 O O . VAL A 1 582 ? 30.609 -53.188 -34.25 1 69.31 582 VAL A O 1
ATOM 4636 N N . PRO A 1 583 ? 32.406 -51.875 -34.125 1 60.56 583 PRO A N 1
ATOM 4637 C CA . PRO A 1 583 ? 33.281 -53.031 -34.188 1 60.56 583 PRO A CA 1
ATOM 4638 C C . PRO A 1 583 ? 33.125 -53.969 -33 1 60.56 583 PRO A C 1
ATOM 4640 O O . PRO A 1 583 ? 32.812 -53.531 -31.891 1 60.56 583 PRO A O 1
ATOM 4643 N N . TYR A 1 584 ? 33.031 -55.438 -33.219 1 53.38 584 TYR A N 1
ATOM 4644 C CA . TYR A 1 584 ? 32.844 -56.469 -32.188 1 53.38 584 TYR A CA 1
ATOM 4645 C C . TYR A 1 584 ? 34.156 -56.875 -31.578 1 53.38 584 TYR A C 1
ATOM 4647 O O . TYR A 1 584 ? 35.125 -57.156 -32.281 1 53.38 584 TYR A O 1
ATOM 4655 N N . ASN A 1 585 ? 34.469 -56.406 -30.359 1 56.22 585 ASN A N 1
ATOM 4656 C CA . ASN A 1 585 ? 35.594 -57 -29.656 1 56.22 585 ASN A CA 1
ATOM 4657 C C . ASN A 1 585 ? 35.125 -57.906 -28.531 1 56.22 585 ASN A C 1
ATOM 4659 O O . ASN A 1 585 ? 34.188 -57.594 -27.828 1 56.22 585 ASN A O 1
ATOM 4663 N N . VAL A 1 586 ? 35.562 -59.219 -28.328 1 51.12 586 VAL A N 1
ATOM 4664 C CA . VAL A 1 586 ? 35.219 -60.344 -27.453 1 51.12 586 VAL A CA 1
ATOM 4665 C C . VAL A 1 586 ? 35.344 -59.906 -26 1 51.12 586 VAL A C 1
ATOM 4667 O O . VAL A 1 586 ? 34.562 -60.344 -25.156 1 51.12 586 VAL A O 1
ATOM 4670 N N . ARG A 1 587 ? 36.406 -59.312 -25.453 1 59.31 587 ARG A N 1
ATOM 4671 C CA . ARG A 1 587 ? 36.656 -59.062 -24.047 1 59.31 587 ARG A CA 1
ATOM 4672 C C . ARG A 1 587 ? 35.812 -57.906 -23.547 1 59.31 587 ARG A C 1
ATOM 4674 O O . ARG A 1 587 ? 36.219 -57.219 -22.594 1 59.31 587 ARG A O 1
ATOM 4681 N N . PHE A 1 588 ? 34.656 -57.781 -23.938 1 66.81 588 PHE A N 1
ATOM 4682 C CA . PHE A 1 588 ? 33.812 -56.625 -23.859 1 66.81 588 PHE A CA 1
ATOM 4683 C C . PHE A 1 588 ? 33.125 -56.531 -22.5 1 66.81 588 PHE A C 1
ATOM 4685 O O . PHE A 1 588 ? 33.125 -55.469 -21.859 1 66.81 588 PHE A O 1
ATOM 4692 N N . THR A 1 589 ? 32.781 -57.656 -21.875 1 68.69 589 THR A N 1
ATOM 4693 C CA . THR A 1 589 ? 31.891 -57.625 -20.703 1 68.69 589 THR A CA 1
ATOM 4694 C C . THR A 1 589 ? 32.656 -57.219 -19.453 1 68.69 589 THR A C 1
ATOM 4696 O O . THR A 1 589 ? 32.219 -56.375 -18.688 1 68.69 589 THR A O 1
ATOM 4699 N N . THR A 1 590 ? 33.812 -57.875 -19.219 1 73.69 590 THR A N 1
ATOM 4700 C CA . THR A 1 590 ? 34.562 -57.594 -18 1 73.69 590 THR A CA 1
ATOM 4701 C C . THR A 1 590 ? 35.062 -56.156 -18.016 1 73.69 590 THR A C 1
ATOM 4703 O O . THR A 1 590 ? 35.031 -55.469 -16.984 1 73.69 590 THR A O 1
ATOM 4706 N N . SER A 1 591 ? 35.406 -55.688 -19.094 1 82.19 591 SER A N 1
ATOM 4707 C CA . SER A 1 591 ? 35.938 -54.344 -19.203 1 82.19 591 SER A CA 1
ATOM 4708 C C . SER A 1 591 ? 34.844 -53.312 -19.016 1 82.19 591 SER A C 1
ATOM 4710 O O . SER A 1 591 ? 35.094 -52.219 -18.469 1 82.19 591 SER A O 1
ATOM 4712 N N . LEU A 1 592 ? 33.75 -53.719 -19.453 1 85.5 592 LEU A N 1
ATOM 4713 C CA . LEU A 1 592 ? 32.625 -52.781 -19.312 1 85.5 592 LEU A CA 1
ATOM 4714 C C . LEU A 1 592 ? 32.25 -52.594 -17.844 1 85.5 592 LEU A C 1
ATOM 4716 O O . LEU A 1 592 ? 31.906 -51.5 -17.422 1 85.5 592 LEU A O 1
ATOM 4720 N N . GLU A 1 593 ? 32.25 -53.688 -17.094 1 86.25 593 GLU A N 1
ATOM 4721 C CA . GLU A 1 593 ? 31.953 -53.594 -15.664 1 86.25 593 GLU A CA 1
ATOM 4722 C C . GLU A 1 593 ? 32.938 -52.688 -14.938 1 86.25 593 GLU A C 1
ATOM 4724 O O . GLU A 1 593 ? 32.562 -51.906 -14.062 1 86.25 593 GLU A O 1
ATOM 4729 N N . ASP A 1 594 ? 34.188 -52.844 -15.367 1 86.44 594 ASP A N 1
ATOM 4730 C CA . ASP A 1 594 ? 35.219 -52 -14.773 1 86.44 594 ASP A CA 1
ATOM 4731 C C . ASP A 1 594 ? 34.969 -50.531 -15.117 1 86.44 594 ASP A C 1
ATOM 4733 O O . ASP A 1 594 ? 35.156 -49.656 -14.266 1 86.44 594 ASP A O 1
ATOM 4737 N N . LEU A 1 595 ? 34.625 -50.281 -16.297 1 87.81 595 LEU A N 1
ATOM 4738 C CA . LEU A 1 595 ? 34.375 -48.906 -16.734 1 87.81 595 LEU A CA 1
ATOM 4739 C C . LEU A 1 595 ? 33.188 -48.312 -15.961 1 87.81 595 LEU A C 1
ATOM 4741 O O . LEU A 1 595 ? 33.281 -47.156 -15.5 1 87.81 595 LEU A O 1
ATOM 4745 N N . LEU A 1 596 ? 32.156 -49.062 -15.82 1 90 596 LEU A N 1
ATOM 4746 C CA . LEU A 1 596 ? 30.953 -48.594 -15.133 1 90 596 LEU A CA 1
ATOM 4747 C C . LEU A 1 596 ? 31.234 -48.281 -13.672 1 90 596 LEU A C 1
ATOM 4749 O O . LEU A 1 596 ? 30.672 -47.344 -13.102 1 90 596 LEU A O 1
ATOM 4753 N N . ARG A 1 597 ? 32.062 -48.938 -13.047 1 86.94 597 ARG A N 1
ATOM 4754 C CA . ARG A 1 597 ? 32.5 -48.656 -11.672 1 86.94 597 ARG A CA 1
ATOM 4755 C C . ARG A 1 597 ? 33.25 -47.312 -11.594 1 86.94 597 ARG A C 1
ATOM 4757 O O . ARG A 1 597 ? 33.094 -46.562 -10.625 1 86.94 597 ARG A O 1
ATOM 4764 N N . GLU A 1 598 ? 34 -47.062 -12.641 1 84.12 598 GLU A N 1
ATOM 4765 C CA . GLU A 1 598 ? 34.812 -45.844 -12.648 1 84.12 598 GLU A CA 1
ATOM 4766 C C . GLU A 1 598 ? 33.938 -44.594 -12.891 1 84.12 598 GLU A C 1
ATOM 4768 O O . GLU A 1 598 ? 34.281 -43.5 -12.422 1 84.12 598 GLU A O 1
ATOM 4773 N N . ILE A 1 599 ? 32.875 -44.719 -13.609 1 83.44 599 ILE A N 1
ATOM 4774 C CA . ILE A 1 599 ? 32.125 -43.531 -14 1 83.44 599 ILE A CA 1
ATOM 4775 C C . ILE A 1 599 ? 30.938 -43.344 -13.062 1 83.44 599 ILE A C 1
ATOM 4777 O O . ILE A 1 599 ? 30.109 -42.469 -13.266 1 83.44 599 ILE A O 1
ATOM 4781 N N . GLU A 1 600 ? 30.719 -44.062 -12.078 1 78.31 600 GLU A N 1
ATOM 4782 C CA . GLU A 1 600 ? 29.578 -44 -11.164 1 78.31 600 GLU A CA 1
ATOM 4783 C C . GLU A 1 600 ? 29.562 -42.688 -10.391 1 78.31 600 GLU A C 1
ATOM 4785 O O . GLU A 1 600 ? 28.5 -42.156 -10.062 1 78.31 600 GLU A O 1
ATOM 4790 N N . HIS A 1 601 ? 30.672 -42.062 -10.219 1 64.44 601 HIS A N 1
ATOM 4791 C CA . HIS A 1 601 ? 30.719 -40.844 -9.445 1 64.44 601 HIS A CA 1
ATOM 4792 C C . HIS A 1 601 ? 30.344 -39.625 -10.305 1 64.44 601 HIS A C 1
ATOM 4794 O O . HIS A 1 601 ? 30.906 -39.438 -11.391 1 64.44 601 HIS A O 1
ATOM 4800 N N . ARG A 1 602 ? 29.25 -38.906 -9.852 1 62.97 602 ARG A N 1
ATOM 4801 C CA . ARG A 1 602 ? 28.812 -37.719 -10.57 1 62.97 602 ARG A CA 1
ATOM 4802 C C . ARG A 1 602 ? 29.016 -36.469 -9.727 1 62.97 602 ARG A C 1
ATOM 4804 O O . ARG A 1 602 ? 28.594 -36.406 -8.57 1 62.97 602 ARG A O 1
ATOM 4811 N N . PRO A 1 603 ? 29.859 -35.438 -10.305 1 56.88 603 PRO A N 1
ATOM 4812 C CA . PRO A 1 603 ? 30.062 -34.188 -9.547 1 56.88 603 PRO A CA 1
ATOM 4813 C C . PRO A 1 603 ? 28.922 -33.188 -9.719 1 56.88 603 PRO A C 1
ATOM 4815 O O . PRO A 1 603 ? 28.078 -33.344 -10.617 1 56.88 603 PRO A O 1
ATOM 4818 N N . THR A 1 604 ? 28.766 -32.25 -8.703 1 55.28 604 THR A N 1
ATOM 4819 C CA . THR A 1 604 ? 27.844 -31.109 -8.844 1 55.28 604 THR A CA 1
ATOM 4820 C C . THR A 1 604 ? 28.453 -30.047 -9.766 1 55.28 604 THR A C 1
ATOM 4822 O O . THR A 1 604 ? 29.625 -29.719 -9.648 1 55.28 604 THR A O 1
ATOM 4825 N N . LEU A 1 605 ? 27.797 -29.672 -10.883 1 48.41 605 LEU A N 1
ATOM 4826 C CA . LEU A 1 605 ? 28.25 -28.75 -11.922 1 48.41 605 LEU A CA 1
ATOM 4827 C C . LEU A 1 605 ? 27.844 -27.312 -11.578 1 48.41 605 LEU A C 1
ATOM 4829 O O . LEU A 1 605 ? 26.688 -27.047 -11.25 1 48.41 605 LEU A O 1
ATOM 4833 N N . LYS A 1 606 ? 28.781 -26.391 -11.281 1 54.22 606 LYS A N 1
ATOM 4834 C CA . LYS A 1 606 ? 28.547 -24.953 -11.164 1 54.22 606 LYS A CA 1
ATOM 4835 C C . LYS A 1 606 ? 29.234 -24.188 -12.281 1 54.22 606 LYS A C 1
ATOM 4837 O O . LYS A 1 606 ? 30.391 -24.484 -12.617 1 54.22 606 LYS A O 1
ATOM 4842 N N . LEU A 1 607 ? 28.516 -23.281 -13.125 1 47.5 607 LEU A N 1
ATOM 4843 C CA . LEU A 1 607 ? 29.094 -22.453 -14.18 1 47.5 607 LEU A CA 1
ATOM 4844 C C . LEU A 1 607 ? 29.359 -21.031 -13.672 1 47.5 607 LEU A C 1
ATOM 4846 O O . LEU A 1 607 ? 28.641 -20.547 -12.797 1 47.5 607 LEU A O 1
ATOM 4850 N N . SER A 1 608 ? 30.469 -20.422 -14.156 1 51.97 608 SER A N 1
ATOM 4851 C CA . SER A 1 608 ? 30.734 -19.016 -13.859 1 51.97 608 SER A CA 1
ATOM 4852 C C . SER A 1 608 ? 29.719 -18.109 -14.539 1 51.97 608 SER A C 1
ATOM 4854 O O . SER A 1 608 ? 29.266 -18.406 -15.648 1 51.97 608 SER A O 1
ATOM 4856 N N . PRO A 1 609 ? 29.344 -16.984 -13.852 1 52.62 609 PRO A N 1
ATOM 4857 C CA . PRO A 1 609 ? 28.406 -16.047 -14.469 1 52.62 609 PRO A CA 1
ATOM 4858 C C . PRO A 1 609 ? 28.922 -15.477 -15.789 1 52.62 609 PRO A C 1
ATOM 4860 O O . PRO A 1 609 ? 30.125 -15.266 -15.945 1 52.62 609 PRO A O 1
ATOM 4863 N N . LEU A 1 610 ? 28.062 -15.281 -16.672 1 53.38 610 LEU A N 1
ATOM 4864 C CA . LEU A 1 610 ? 28.422 -14.828 -18.016 1 53.38 610 LEU A CA 1
ATOM 4865 C C . LEU A 1 610 ? 28.75 -13.336 -18 1 53.38 610 LEU A C 1
ATOM 4867 O O . LEU A 1 610 ? 29.453 -12.844 -18.891 1 53.38 610 LEU A O 1
ATOM 4871 N N . PHE A 1 611 ? 28.062 -12.609 -17.062 1 58.28 611 PHE A N 1
ATOM 4872 C CA . PHE A 1 611 ? 28.203 -11.156 -17.016 1 58.28 611 PHE A CA 1
ATOM 4873 C C . PHE A 1 611 ? 28.656 -10.719 -15.625 1 58.28 611 PHE A C 1
ATOM 4875 O O . PHE A 1 611 ? 28.312 -11.336 -14.617 1 58.28 611 PHE A O 1
ATOM 4882 N N . MET B 1 1 ? -43.281 18.609 -1.526 1 72.56 1 MET B N 1
ATOM 4883 C CA . MET B 1 1 ? -42.781 17.734 -0.463 1 72.56 1 MET B CA 1
ATOM 4884 C C . MET B 1 1 ? -42.469 18.547 0.795 1 72.56 1 MET B C 1
ATOM 4886 O O . MET B 1 1 ? -42 19.672 0.711 1 72.56 1 MET B O 1
ATOM 4890 N N . PRO B 1 2 ? -43.031 18.156 1.94 1 84.19 2 PRO B N 1
ATOM 4891 C CA . PRO B 1 2 ? -42.719 18.891 3.17 1 84.19 2 PRO B CA 1
ATOM 4892 C C . PRO B 1 2 ? -41.219 19.016 3.422 1 84.19 2 PRO B C 1
ATOM 4894 O O . PRO B 1 2 ? -40.438 18.203 2.904 1 84.19 2 PRO B O 1
ATOM 4897 N N . VAL B 1 3 ? -40.938 20.078 4.055 1 89.38 3 VAL B N 1
ATOM 4898 C CA . VAL B 1 3 ? -39.531 20.328 4.363 1 89.38 3 VAL B CA 1
ATOM 4899 C C . VAL B 1 3 ? -39.062 19.406 5.496 1 89.38 3 VAL B C 1
ATOM 4901 O O . VAL B 1 3 ? -39.781 19.203 6.473 1 89.38 3 VAL B O 1
ATOM 4904 N N . PHE B 1 4 ? -37.969 18.922 5.426 1 93.94 4 PHE B N 1
ATOM 4905 C CA . PHE B 1 4 ? -37.406 17.953 6.355 1 93.94 4 PHE B CA 1
ATOM 4906 C C . PHE B 1 4 ? -37.125 18.594 7.703 1 93.94 4 PHE B C 1
ATOM 4908 O O . PHE B 1 4 ? -36.625 19.734 7.762 1 93.94 4 PHE B O 1
ATOM 4915 N N . GLN B 1 5 ? -37.5 17.906 8.727 1 93.69 5 GLN B N 1
ATOM 4916 C CA . GLN B 1 5 ? -37.188 18.328 10.086 1 93.69 5 GLN B CA 1
ATOM 4917 C C . GLN B 1 5 ? -36.438 17.25 10.836 1 93.69 5 GLN B C 1
ATOM 4919 O O . GLN B 1 5 ? -36.812 16.078 10.82 1 93.69 5 GLN B O 1
ATOM 4924 N N . TYR B 1 6 ? -35.406 17.688 11.484 1 95.94 6 TYR B N 1
ATOM 4925 C CA . TYR B 1 6 ? -34.562 16.734 12.219 1 95.94 6 TYR B CA 1
ATOM 4926 C C . TYR B 1 6 ? -35.281 16.219 13.461 1 95.94 6 TYR B C 1
ATOM 4928 O O . TYR B 1 6 ? -35.938 16.984 14.164 1 95.94 6 TYR B O 1
ATOM 4936 N N . SER B 1 7 ? -35.125 14.938 13.664 1 92.88 7 SER B N 1
ATOM 4937 C CA . SER B 1 7 ? -35.5 14.367 14.953 1 92.88 7 SER B CA 1
ATOM 4938 C C . SER B 1 7 ? -34.375 14.492 15.969 1 92.88 7 SER B C 1
ATOM 4940 O O . SER B 1 7 ? -33.188 14.453 15.602 1 92.88 7 SER B O 1
ATOM 4942 N N . PRO B 1 8 ? -34.812 14.656 17.234 1 93.44 8 PRO B N 1
ATOM 4943 C CA . PRO B 1 8 ? -33.75 14.727 18.25 1 93.44 8 PRO B CA 1
ATOM 4944 C C . PRO B 1 8 ? -32.906 13.453 18.312 1 93.44 8 PRO B C 1
ATOM 4946 O O . PRO B 1 8 ? -33.406 12.359 18.094 1 93.44 8 PRO B O 1
ATOM 4949 N N . LEU B 1 9 ? -31.641 13.641 18.641 1 94.81 9 LEU B N 1
ATOM 4950 C CA . LEU B 1 9 ? -30.734 12.508 18.797 1 94.81 9 LEU B CA 1
ATOM 4951 C C . LEU B 1 9 ? -31.062 11.727 20.062 1 94.81 9 LEU B C 1
ATOM 4953 O O . LEU B 1 9 ? -31.656 12.273 21 1 94.81 9 LEU B O 1
ATOM 4957 N N . ASP B 1 10 ? -30.734 10.438 20.031 1 91.56 10 ASP B N 1
ATOM 4958 C CA . ASP B 1 10 ? -30.906 9.617 21.219 1 91.56 10 ASP B CA 1
ATOM 4959 C C . ASP B 1 10 ? -30.109 10.18 22.406 1 91.56 10 ASP B C 1
ATOM 4961 O O . ASP B 1 10 ? -29.047 10.773 22.203 1 91.56 10 ASP B O 1
ATOM 4965 N N . GLN B 1 11 ? -30.719 9.82 23.484 1 86.56 11 GLN B N 1
ATOM 4966 C CA . GLN B 1 11 ? -30.047 10.281 24.703 1 86.56 11 GLN B CA 1
ATOM 4967 C C . GLN B 1 11 ? -28.812 9.43 25 1 86.56 11 GLN B C 1
ATOM 4969 O O . GLN B 1 11 ? -28.797 8.234 24.703 1 86.56 11 GLN B O 1
ATOM 4974 N N . GLY B 1 12 ? -27.719 10.008 25.375 1 82.75 12 GLY B N 1
ATOM 4975 C CA . GLY B 1 12 ? -26.516 9.273 25.703 1 82.75 12 GLY B CA 1
ATOM 4976 C C . GLY B 1 12 ? -25.312 9.688 24.891 1 82.75 12 GLY B C 1
ATOM 4977 O O . GLY B 1 12 ? -25.422 10.5 23.969 1 82.75 12 GLY B O 1
ATOM 4978 N N . PRO B 1 13 ? -24.234 9 25.219 1 87.12 13 PRO B N 1
ATOM 4979 C CA . PRO B 1 13 ? -23 9.367 24.516 1 87.12 13 PRO B CA 1
ATOM 4980 C C . PRO B 1 13 ? -22.891 8.703 23.141 1 87.12 13 PRO B C 1
ATOM 4982 O O . PRO B 1 13 ? -23.5 7.66 22.906 1 87.12 13 PRO B O 1
ATOM 4985 N N . PHE B 1 14 ? -22.328 9.391 22.219 1 91.12 14 PHE B N 1
ATOM 4986 C CA . PHE B 1 14 ? -21.906 8.828 20.953 1 91.12 14 PHE B CA 1
ATOM 4987 C C . PHE B 1 14 ? -23.109 8.539 20.047 1 91.12 14 PHE B C 1
ATOM 4989 O O . PHE B 1 14 ? -23.172 7.488 19.406 1 91.12 14 PHE B O 1
ATOM 4996 N N . SER B 1 15 ? -24.062 9.406 20.172 1 94.19 15 SER B N 1
ATOM 4997 C CA . SER B 1 15 ? -25.219 9.32 19.266 1 94.19 15 SER B CA 1
ATOM 4998 C C . SER B 1 15 ? -25 10.164 18.016 1 94.19 15 SER B C 1
ATOM 5000 O O . SER B 1 15 ? -24.469 11.273 18.094 1 94.19 15 SER B O 1
ATOM 5002 N N . THR B 1 16 ? -25.344 9.648 16.922 1 95.81 16 THR B N 1
ATOM 5003 C CA . THR B 1 16 ? -25.297 10.367 15.648 1 95.81 16 THR B CA 1
ATOM 5004 C C . THR B 1 16 ? -26.422 9.906 14.719 1 95.81 16 THR B C 1
ATOM 5006 O O . THR B 1 16 ? -27.406 9.328 15.172 1 95.81 16 THR B O 1
ATOM 5009 N N . ARG B 1 17 ? -26.422 10.336 13.523 1 97 17 ARG B N 1
ATOM 5010 C CA . ARG B 1 17 ? -27.375 9.883 12.508 1 97 17 ARG B CA 1
ATOM 5011 C C . ARG B 1 17 ? -26.641 9.211 11.352 1 97 17 ARG B C 1
ATOM 5013 O O . ARG B 1 17 ? -25.438 9.414 11.164 1 97 17 ARG B O 1
ATOM 5020 N N . ILE B 1 18 ? -27.375 8.352 10.719 1 96.38 18 ILE B N 1
ATOM 5021 C CA . ILE B 1 18 ? -26.828 7.652 9.562 1 96.38 18 ILE B CA 1
ATOM 5022 C C . ILE B 1 18 ? -27.766 7.797 8.375 1 96.38 18 ILE B C 1
ATOM 5024 O O . ILE B 1 18 ? -29 7.805 8.539 1 96.38 18 ILE B O 1
ATOM 5028 N N . LEU B 1 19 ? -27.141 7.984 7.266 1 97.69 19 LEU B N 1
ATOM 5029 C CA . LEU B 1 19 ? -27.875 8.211 6.027 1 97.69 19 LEU B CA 1
ATOM 5030 C C . LEU B 1 19 ? -27.906 6.953 5.172 1 97.69 19 LEU B C 1
ATOM 5032 O O . LEU B 1 19 ? -26.859 6.391 4.855 1 97.69 19 LEU B O 1
ATOM 5036 N N . ARG B 1 20 ? -29.047 6.5 4.809 1 96.75 20 ARG B N 1
ATOM 5037 C CA . ARG B 1 20 ? -29.203 5.418 3.84 1 96.75 20 ARG B CA 1
ATOM 5038 C C . ARG B 1 20 ? -29.531 5.965 2.459 1 96.75 20 ARG B C 1
ATOM 5040 O O . ARG B 1 20 ? -30.609 6.551 2.264 1 96.75 20 ARG B O 1
ATOM 5047 N N . LEU B 1 21 ? -28.672 5.844 1.541 1 97.31 21 LEU B N 1
ATOM 5048 C CA . LEU B 1 21 ? -28.859 6.258 0.156 1 97.31 21 LEU B CA 1
ATOM 5049 C C . LEU B 1 21 ? -29.578 5.176 -0.64 1 97.31 21 LEU B C 1
ATOM 5051 O O . LEU B 1 21 ? -29.016 4.109 -0.893 1 97.31 21 LEU B O 1
ATOM 5055 N N . LEU B 1 22 ? -30.781 5.488 -1.08 1 97.12 22 LEU B N 1
ATOM 5056 C CA . LEU B 1 22 ? -31.609 4.488 -1.743 1 97.12 22 LEU B CA 1
ATOM 5057 C C . LEU B 1 22 ? -31.188 4.305 -3.195 1 97.12 22 LEU B C 1
ATOM 5059 O O . LEU B 1 22 ? -30.828 5.273 -3.871 1 97.12 22 LEU B O 1
ATOM 5063 N N . PRO B 1 23 ? -31.219 3.068 -3.643 1 94.31 23 PRO B N 1
ATOM 5064 C CA . PRO B 1 23 ? -30.734 2.77 -4.992 1 94.31 23 PRO B CA 1
ATOM 5065 C C . PRO B 1 23 ? -31.719 3.207 -6.078 1 94.31 23 PRO B C 1
ATOM 5067 O O . PRO B 1 23 ? -32.875 3.502 -5.785 1 94.31 23 PRO B O 1
ATOM 5070 N N . SER B 1 24 ? -31.156 3.373 -7.246 1 93.88 24 SER B N 1
ATOM 5071 C CA . SER B 1 24 ? -31.953 3.602 -8.445 1 93.88 24 SER B CA 1
ATOM 5072 C C . SER B 1 24 ? -31.219 3.123 -9.695 1 93.88 24 SER B C 1
ATOM 5074 O O . SER B 1 24 ? -30.031 3.377 -9.859 1 93.88 24 SER B O 1
ATOM 5076 N N . LYS B 1 25 ? -31.875 2.406 -10.578 1 89.62 25 LYS B N 1
ATOM 5077 C CA . LYS B 1 25 ? -31.297 1.964 -11.836 1 89.62 25 LYS B CA 1
ATOM 5078 C C . LYS B 1 25 ? -31.125 3.131 -12.805 1 89.62 25 LYS B C 1
ATOM 5080 O O . LYS B 1 25 ? -30.25 3.094 -13.688 1 89.62 25 LYS B O 1
ATOM 5085 N N . ASP B 1 26 ? -32 4.137 -12.539 1 91.38 26 ASP B N 1
ATOM 5086 C CA . ASP B 1 26 ? -31.906 5.359 -13.336 1 91.38 26 ASP B CA 1
ATOM 5087 C C . ASP B 1 26 ? -30.953 6.355 -12.695 1 91.38 26 ASP B C 1
ATOM 5089 O O . ASP B 1 26 ? -31.266 6.949 -11.664 1 91.38 26 ASP B O 1
ATOM 5093 N N . ARG B 1 27 ? -29.969 6.641 -13.32 1 84.69 27 ARG B N 1
ATOM 5094 C CA . ARG B 1 27 ? -28.938 7.516 -12.789 1 84.69 27 ARG B CA 1
ATOM 5095 C C . ARG B 1 27 ? -29.438 8.953 -12.68 1 84.69 27 ARG B C 1
ATOM 5097 O O . ARG B 1 27 ? -28.938 9.727 -11.859 1 84.69 27 ARG B O 1
ATOM 5104 N N . ALA B 1 28 ? -30.328 9.297 -13.445 1 89.12 28 ALA B N 1
ATOM 5105 C CA . ALA B 1 28 ? -30.812 10.672 -13.484 1 89.12 28 ALA B CA 1
ATOM 5106 C C . ALA B 1 28 ? -31.969 10.875 -12.508 1 89.12 28 ALA B C 1
ATOM 5108 O O . ALA B 1 28 ? -32.406 12.008 -12.273 1 89.12 28 ALA B O 1
ATOM 5109 N N . ALA B 1 29 ? -32.438 9.836 -11.875 1 94.38 29 ALA B N 1
ATOM 5110 C CA . ALA B 1 29 ? -33.531 9.938 -10.938 1 94.38 29 ALA B CA 1
ATOM 5111 C C . ALA B 1 29 ? -33.156 10.781 -9.727 1 94.38 29 ALA B C 1
ATOM 5113 O O . ALA B 1 29 ? -32 10.844 -9.344 1 94.38 29 ALA B O 1
ATOM 5114 N N . PRO B 1 30 ? -34.156 11.461 -9.203 1 95.94 30 PRO B N 1
ATOM 5115 C CA . PRO B 1 30 ? -33.875 12.234 -7.992 1 95.94 30 PRO B CA 1
ATOM 5116 C C . PRO B 1 30 ? -33.312 11.375 -6.863 1 95.94 30 PRO B C 1
ATOM 5118 O O . PRO B 1 30 ? -33.688 10.203 -6.73 1 95.94 30 PRO B O 1
ATOM 5121 N N . ILE B 1 31 ? -32.531 11.945 -6.043 1 97.38 31 ILE B N 1
ATOM 5122 C CA . ILE B 1 31 ? -31.875 11.227 -4.949 1 97.38 31 ILE B CA 1
ATOM 5123 C C . ILE B 1 31 ? -32.844 11.078 -3.781 1 97.38 31 ILE B C 1
ATOM 5125 O O . ILE B 1 31 ? -33.469 12.062 -3.35 1 97.38 31 ILE B O 1
ATOM 5129 N N . ALA B 1 32 ? -32.969 9.906 -3.354 1 97.75 32 ALA B N 1
ATOM 5130 C CA . ALA B 1 32 ? -33.812 9.602 -2.193 1 97.75 32 ALA B CA 1
ATOM 5131 C C . ALA B 1 32 ? -33 8.945 -1.088 1 97.75 32 ALA B C 1
ATOM 5133 O O . ALA B 1 32 ? -32.156 8.078 -1.358 1 97.75 32 ALA B O 1
ATOM 5134 N N . CYS B 1 33 ? -33.25 9.438 0.188 1 98.06 33 CYS B N 1
ATOM 5135 C CA . CYS B 1 33 ? -32.469 8.922 1.323 1 98.06 33 CYS B CA 1
ATOM 5136 C C . CYS B 1 33 ? -33.406 8.688 2.525 1 98.06 33 CYS B C 1
ATOM 5138 O O . CYS B 1 33 ? -34.562 9.117 2.525 1 98.06 33 CYS B O 1
ATOM 5140 N N . GLN B 1 34 ? -32.875 7.93 3.385 1 97.56 34 GLN B N 1
ATOM 5141 C CA . GLN B 1 34 ? -33.469 7.762 4.711 1 97.56 34 GLN B CA 1
ATOM 5142 C C . GLN B 1 34 ? -32.438 8.102 5.801 1 97.56 34 GLN B C 1
ATOM 5144 O O . GLN B 1 34 ? -31.266 7.785 5.676 1 97.56 34 GLN B O 1
ATOM 5149 N N . LEU B 1 35 ? -32.906 8.867 6.801 1 97.56 35 LEU B N 1
ATOM 5150 C CA . LEU B 1 35 ? -32.062 9.273 7.906 1 97.56 35 LEU B CA 1
ATOM 5151 C C . LEU B 1 35 ? -32.562 8.703 9.227 1 97.56 35 LEU B C 1
ATOM 5153 O O . LEU B 1 35 ? -33.75 8.789 9.531 1 97.56 35 LEU B O 1
ATOM 5157 N N . SER B 1 36 ? -31.688 8.047 9.969 1 95.19 36 SER B N 1
ATOM 5158 C CA . SER B 1 36 ? -32.062 7.453 11.25 1 95.19 36 SER B CA 1
ATOM 5159 C C . SER B 1 36 ? -30.969 7.652 12.289 1 95.19 36 SER B C 1
ATOM 5161 O O . SER B 1 36 ? -29.812 7.898 11.945 1 95.19 36 SER B O 1
ATOM 5163 N N . ASN B 1 37 ? -31.359 7.602 13.531 1 94.69 37 ASN B N 1
ATOM 5164 C CA . ASN B 1 37 ? -30.391 7.668 14.617 1 94.69 37 ASN B CA 1
ATOM 5165 C C . ASN B 1 37 ? -29.5 6.43 14.648 1 94.69 37 ASN B C 1
ATOM 5167 O O . ASN B 1 37 ? -29.906 5.352 14.219 1 94.69 37 ASN B O 1
ATOM 5171 N N . TYR B 1 38 ? -28.328 6.629 15.062 1 93.25 38 TYR B N 1
ATOM 5172 C CA . TYR B 1 38 ? -27.312 5.574 15.102 1 93.25 38 TYR B CA 1
ATOM 5173 C C . TYR B 1 38 ? -26.406 5.734 16.312 1 93.25 38 TYR B C 1
ATOM 5175 O O . TYR B 1 38 ? -26.016 6.848 16.672 1 93.25 38 TYR B O 1
ATOM 5183 N N . SER B 1 39 ? -26.062 4.609 16.984 1 91.88 39 SER B N 1
ATOM 5184 C CA . SER B 1 39 ? -25.188 4.629 18.141 1 91.88 39 SER B CA 1
ATOM 5185 C C . SER B 1 39 ? -23.781 4.172 17.766 1 91.88 39 SER B C 1
ATOM 5187 O O . SER B 1 39 ? -23.609 3.135 17.125 1 91.88 39 SER B O 1
ATOM 5189 N N . LEU B 1 40 ? -22.781 4.914 18.188 1 90.12 40 LEU B N 1
ATOM 5190 C CA . LEU B 1 40 ? -21.375 4.594 17.922 1 90.12 40 LEU B CA 1
ATOM 5191 C C . LEU B 1 40 ? -20.797 3.75 19.047 1 90.12 40 LEU B C 1
ATOM 5193 O O . LEU B 1 40 ? -19.578 3.576 19.141 1 90.12 40 LEU B O 1
ATOM 5197 N N . LEU B 1 41 ? -21.562 3.268 19.906 1 83.94 41 LEU B N 1
ATOM 5198 C CA . LEU B 1 41 ? -21.094 2.541 21.078 1 83.94 41 LEU B CA 1
ATOM 5199 C C . LEU B 1 41 ? -20.391 1.246 20.656 1 83.94 41 LEU B C 1
ATOM 5201 O O . LEU B 1 41 ? -19.391 0.867 21.266 1 83.94 41 LEU B O 1
ATOM 5205 N N . ASP B 1 42 ? -20.938 0.595 19.641 1 75.75 42 ASP B N 1
ATOM 5206 C CA . ASP B 1 42 ? -20.281 -0.624 19.172 1 75.75 42 ASP B CA 1
ATOM 5207 C C . ASP B 1 42 ? -19.172 -0.303 18.188 1 75.75 42 ASP B C 1
ATOM 5209 O O . ASP B 1 42 ? -19.438 0.03 17.031 1 75.75 42 ASP B O 1
ATOM 5213 N N . ASP B 1 43 ? -17.953 -0.515 18.594 1 65.75 43 ASP B N 1
ATOM 5214 C CA . ASP B 1 43 ? -16.812 -0.047 17.828 1 65.75 43 ASP B CA 1
ATOM 5215 C C . ASP B 1 43 ? -16.344 -1.106 16.828 1 65.75 43 ASP B C 1
ATOM 5217 O O . ASP B 1 43 ? -15.398 -0.877 16.062 1 65.75 43 ASP B O 1
ATOM 5221 N N . THR B 1 44 ? -17.016 -2.162 16.75 1 65.81 44 THR B N 1
ATOM 5222 C CA . THR B 1 44 ? -16.516 -3.199 15.852 1 65.81 44 THR B CA 1
ATOM 5223 C C . THR B 1 44 ? -17.422 -3.359 14.641 1 65.81 44 THR B C 1
ATOM 5225 O O . THR B 1 44 ? -17.062 -4.031 13.664 1 65.81 44 THR B O 1
ATOM 5228 N N . ALA B 1 45 ? -18.516 -2.709 14.594 1 66.12 45 ALA B N 1
ATOM 5229 C CA . ALA B 1 45 ? -19.547 -3.008 13.602 1 66.12 45 ALA B CA 1
ATOM 5230 C C . ALA B 1 45 ? -19.141 -2.506 12.219 1 66.12 45 ALA B C 1
ATOM 5232 O O . ALA B 1 45 ? -19.328 -3.199 11.219 1 66.12 45 ALA B O 1
ATOM 5233 N N . GLN B 1 46 ? -18.344 -1.423 12 1 74.31 46 GLN B N 1
ATOM 5234 C CA . GLN B 1 46 ? -17.938 -0.81 10.742 1 74.31 46 GLN B CA 1
ATOM 5235 C C . GLN B 1 46 ? -19 -0.973 9.672 1 74.31 46 GLN B C 1
ATOM 5237 O O . GLN B 1 46 ? -18.75 -1.575 8.625 1 74.31 46 GLN B O 1
ATOM 5242 N N . GLU B 1 47 ? -20.172 -0.274 9.797 1 86.38 47 GLU B N 1
ATOM 5243 C CA . GLU B 1 47 ? -21.359 -0.569 9.016 1 86.38 47 GLU B CA 1
ATOM 5244 C C . GLU B 1 47 ? -21.672 0.564 8.039 1 86.38 47 GLU B C 1
ATOM 5246 O O . GLU B 1 47 ? -22.688 0.527 7.344 1 86.38 47 GLU B O 1
ATOM 5251 N N . TYR B 1 48 ? -20.875 1.543 8.086 1 93.12 48 TYR B N 1
ATOM 5252 C CA . TYR B 1 48 ? -21.141 2.672 7.199 1 93.12 48 TYR B CA 1
ATOM 5253 C C . TYR B 1 48 ? -19.844 3.201 6.59 1 93.12 48 TYR B C 1
ATOM 5255 O O . TYR B 1 48 ? -18.75 2.898 7.078 1 93.12 48 TYR B O 1
ATOM 5263 N N . ASP B 1 49 ? -20.062 3.896 5.488 1 94.88 49 ASP B N 1
ATOM 5264 C CA . ASP B 1 49 ? -18.969 4.684 4.918 1 94.88 49 ASP B CA 1
ATOM 5265 C C . ASP B 1 49 ? -19.109 6.16 5.281 1 94.88 49 ASP B C 1
ATOM 5267 O O . ASP B 1 49 ? -20.234 6.676 5.387 1 94.88 49 ASP B O 1
ATOM 5271 N N . ALA B 1 50 ? -18.031 6.77 5.594 1 97.44 50 ALA B N 1
ATOM 5272 C CA . ALA B 1 50 ? -18.047 8.203 5.875 1 97.44 50 ALA B CA 1
ATOM 5273 C C . ALA B 1 50 ? -17.531 9 4.676 1 97.44 50 ALA B C 1
ATOM 5275 O O . ALA B 1 50 ? -16.578 8.602 4.02 1 97.44 50 ALA B O 1
ATOM 5276 N N . LEU B 1 51 ? -18.203 10.07 4.414 1 98.19 51 LEU B N 1
ATOM 5277 C CA . LEU B 1 51 ? -17.859 10.883 3.248 1 98.19 51 LEU B CA 1
ATOM 5278 C C . LEU B 1 51 ? -16.953 12.047 3.643 1 98.19 51 LEU B C 1
ATOM 5280 O O . LEU B 1 51 ? -17.219 12.734 4.633 1 98.19 51 LEU B O 1
ATOM 5284 N N . SER B 1 52 ? -15.844 12.227 2.994 1 97.81 52 SER B N 1
ATOM 5285 C CA . SER B 1 52 ? -14.961 13.383 3.088 1 97.81 52 SER B CA 1
ATOM 5286 C C . SER B 1 52 ? -14.984 14.203 1.804 1 97.81 52 SER B C 1
ATOM 5288 O O . SER B 1 52 ? -14.609 13.711 0.739 1 97.81 52 SER B O 1
ATOM 5290 N N . TYR B 1 53 ? -15.484 15.422 1.88 1 96.75 53 TYR B N 1
ATOM 5291 C CA . TYR B 1 53 ? -15.68 16.281 0.715 1 96.75 53 TYR B CA 1
ATOM 5292 C C . TYR B 1 53 ? -15.68 17.75 1.112 1 96.75 53 TYR B C 1
ATOM 5294 O O . TYR B 1 53 ? -15.656 18.078 2.301 1 96.75 53 TYR B O 1
ATOM 5302 N N . VAL B 1 54 ? -15.625 18.609 0.112 1 94.25 54 VAL B N 1
ATOM 5303 C CA . VAL B 1 54 ? -15.734 20.047 0.363 1 94.25 54 VAL B CA 1
ATOM 5304 C C . VAL B 1 54 ? -17.172 20.5 0.149 1 94.25 54 VAL B C 1
ATOM 5306 O O . VAL B 1 54 ? -17.812 20.109 -0.83 1 94.25 54 VAL B O 1
ATOM 5309 N N . TRP B 1 55 ? -17.656 21.219 1.053 1 88.56 55 TRP B N 1
ATOM 5310 C CA . TRP B 1 55 ? -19.031 21.688 0.966 1 88.56 55 TRP B CA 1
ATOM 5311 C C . TRP B 1 55 ? -19.234 22.562 -0.261 1 88.56 55 TRP B C 1
ATOM 5313 O O . TRP B 1 55 ? -20.266 22.469 -0.941 1 88.56 55 TRP B O 1
ATOM 5323 N N . GLY B 1 56 ? -18.156 23.312 -0.65 1 81.06 56 GLY B N 1
ATOM 5324 C CA . GLY B 1 56 ? -18.297 24.297 -1.717 1 81.06 56 GLY B CA 1
ATOM 5325 C C . GLY B 1 56 ? -18.812 25.625 -1.233 1 81.06 56 GLY B C 1
ATOM 5326 O O . GLY B 1 56 ? -19.109 25.797 -0.046 1 81.06 56 GLY B O 1
ATOM 5327 N N . ASP B 1 57 ? -18.844 26.547 -2.209 1 78.31 57 ASP B N 1
ATOM 5328 C CA . ASP B 1 57 ? -19.328 27.891 -1.901 1 78.31 57 ASP B CA 1
ATOM 5329 C C . ASP B 1 57 ? -20.844 27.984 -2 1 78.31 57 ASP B C 1
ATOM 5331 O O . ASP B 1 57 ? -21.453 27.375 -2.891 1 78.31 57 ASP B O 1
ATOM 5335 N N . LYS B 1 58 ? -21.422 28.562 -1.1 1 75.75 58 LYS B N 1
ATOM 5336 C CA . LYS B 1 58 ? -22.875 28.75 -1.09 1 75.75 58 LYS B CA 1
ATOM 5337 C C . LYS B 1 58 ? -23.359 29.328 -2.414 1 75.75 58 LYS B C 1
ATOM 5339 O O . LYS B 1 58 ? -24.484 29.031 -2.852 1 75.75 58 LYS B O 1
ATOM 5344 N N . ALA B 1 59 ? -22.422 30.094 -2.984 1 73.62 59 ALA B N 1
ATOM 5345 C CA . ALA B 1 59 ? -22.766 30.781 -4.227 1 73.62 59 ALA B CA 1
ATOM 5346 C C . ALA B 1 59 ? -22.953 29.781 -5.367 1 73.62 59 ALA B C 1
ATOM 5348 O O . ALA B 1 59 ? -23.594 30.109 -6.375 1 73.62 59 ALA B O 1
ATOM 5349 N N . ASP B 1 60 ? -22.516 28.562 -5.172 1 79.06 60 ASP B N 1
ATOM 5350 C CA . ASP B 1 60 ? -22.547 27.562 -6.242 1 79.06 60 ASP B CA 1
ATOM 5351 C C . ASP B 1 60 ? -23.953 27 -6.406 1 79.06 60 ASP B C 1
ATOM 5353 O O . ASP B 1 60 ? -24.281 26.406 -7.441 1 79.06 60 ASP B O 1
ATOM 5357 N N . GLY B 1 61 ? -24.797 27.219 -5.551 1 82.81 61 GLY B N 1
ATOM 5358 C CA . GLY B 1 61 ? -26.172 26.75 -5.684 1 82.81 61 GLY B CA 1
ATOM 5359 C C . GLY B 1 61 ? -26.469 25.516 -4.848 1 82.81 61 GLY B C 1
ATOM 5360 O O . GLY B 1 61 ? -25.578 24.953 -4.223 1 82.81 61 GLY B O 1
ATOM 5361 N N . GLN B 1 62 ? -27.781 25.25 -4.75 1 90.69 62 GLN B N 1
ATOM 5362 C CA . GLN B 1 62 ? -28.281 24.109 -3.963 1 90.69 62 GLN B CA 1
ATOM 5363 C C . GLN B 1 62 ? -29.094 23.156 -4.824 1 90.69 62 GLN B C 1
ATOM 5365 O O . GLN B 1 62 ? -29.594 23.547 -5.883 1 90.69 62 GLN B O 1
ATOM 5370 N N . CYS B 1 63 ? -29.062 21.922 -4.469 1 93.62 63 CYS B N 1
ATOM 5371 C CA . CYS B 1 63 ? -29.844 20.875 -5.09 1 93.62 63 CYS B CA 1
ATOM 5372 C C . CYS B 1 63 ? -30.75 20.188 -4.066 1 93.62 63 CYS B C 1
ATOM 5374 O O . CYS B 1 63 ? -30.438 20.188 -2.871 1 93.62 63 CYS B O 1
ATOM 5376 N N . ASN B 1 64 ? -31.828 19.656 -4.59 1 94.19 64 ASN B N 1
ATOM 5377 C CA . ASN B 1 64 ? -32.781 19.016 -3.68 1 94.19 64 ASN B CA 1
ATOM 5378 C C . ASN B 1 64 ? -32.625 17.5 -3.672 1 94.19 64 ASN B C 1
ATOM 5380 O O . ASN B 1 64 ? -32.406 16.891 -4.723 1 94.19 64 ASN B O 1
ATOM 5384 N N . ILE B 1 65 ? -32.688 16.953 -2.469 1 96.94 65 ILE B N 1
ATOM 5385 C CA . ILE B 1 65 ? -32.812 15.516 -2.275 1 96.94 65 ILE B CA 1
ATOM 5386 C C . ILE B 1 65 ? -34 15.219 -1.35 1 96.94 65 ILE B C 1
ATOM 5388 O O . ILE B 1 65 ? -34.594 16.141 -0.793 1 96.94 65 ILE B O 1
ATOM 5392 N N . SER B 1 66 ? -34.344 13.984 -1.323 1 97.5 66 SER B N 1
ATOM 5393 C CA . SER B 1 66 ? -35.406 13.609 -0.417 1 97.5 66 SER B CA 1
ATOM 5394 C C . SER B 1 66 ? -34.906 12.789 0.758 1 97.5 66 SER B C 1
ATOM 5396 O O . SER B 1 66 ? -34.094 11.859 0.573 1 97.5 66 SER B O 1
ATOM 5398 N N . ILE B 1 67 ? -35.281 13.18 1.93 1 97.75 67 ILE B N 1
ATOM 5399 C CA . ILE B 1 67 ? -35 12.422 3.141 1 97.75 67 ILE B CA 1
ATOM 5400 C C . ILE B 1 67 ? -36.281 12.016 3.824 1 97.75 67 ILE B C 1
ATOM 5402 O O . ILE B 1 67 ? -37.062 12.875 4.266 1 97.75 67 ILE B O 1
ATOM 5406 N N . ASN B 1 68 ? -36.5 10.773 3.982 1 96.62 68 ASN B N 1
ATOM 5407 C CA . ASN B 1 68 ? -37.75 10.297 4.57 1 96.62 68 ASN B CA 1
ATOM 5408 C C . ASN B 1 68 ? -38.969 10.898 3.877 1 96.62 68 ASN B C 1
ATOM 5410 O O . ASN B 1 68 ? -39.875 11.383 4.539 1 96.62 68 ASN B O 1
ATOM 5414 N N . ASN B 1 69 ? -38.844 10.992 2.611 1 94.94 69 ASN B N 1
ATOM 5415 C CA . ASN B 1 69 ? -39.906 11.492 1.745 1 94.94 69 ASN B CA 1
ATOM 5416 C C . ASN B 1 69 ? -40.188 12.977 1.974 1 94.94 69 ASN B C 1
ATOM 5418 O O . ASN B 1 69 ? -41.281 13.461 1.722 1 94.94 69 ASN B O 1
ATOM 5422 N N . GLN B 1 70 ? -39.25 13.609 2.48 1 96.88 70 GLN B N 1
ATOM 5423 C CA . GLN B 1 70 ? -39.312 15.062 2.656 1 96.88 70 GLN B CA 1
ATOM 5424 C C . GLN B 1 70 ? -38.156 15.742 1.914 1 96.88 70 GLN B C 1
ATOM 5426 O O . GLN B 1 70 ? -37.094 15.164 1.754 1 96.88 70 GLN B O 1
ATOM 5431 N N . ALA B 1 71 ? -38.344 16.953 1.595 1 96.56 71 ALA B N 1
ATOM 5432 C CA . ALA B 1 71 ? -37.375 17.688 0.798 1 96.56 71 ALA B CA 1
ATOM 5433 C C . ALA B 1 71 ? -36.219 18.203 1.673 1 96.56 71 ALA B C 1
ATOM 5435 O O . ALA B 1 71 ? -36.469 18.672 2.789 1 96.56 71 ALA B O 1
ATOM 5436 N N . PHE B 1 72 ? -35.062 18.125 1.204 1 96.62 72 PHE B N 1
ATOM 5437 C CA . PHE B 1 72 ? -33.875 18.609 1.881 1 96.62 72 PHE B CA 1
ATOM 5438 C C . PHE B 1 72 ? -32.875 19.203 0.882 1 96.62 72 PHE B C 1
ATOM 5440 O O . PHE B 1 72 ? -32.625 18.625 -0.171 1 96.62 72 PHE B O 1
ATOM 5447 N N . SER B 1 73 ? -32.344 20.359 1.22 1 94.75 73 SER B N 1
ATOM 5448 C CA . SER B 1 73 ? -31.438 21.047 0.315 1 94.75 73 SER B CA 1
ATOM 5449 C C . SER B 1 73 ? -29.984 20.766 0.665 1 94.75 73 SER B C 1
ATOM 5451 O O . SER B 1 73 ? -29.578 20.859 1.826 1 94.75 73 SER B O 1
ATOM 5453 N N . VAL B 1 74 ? -29.219 20.391 -0.336 1 95.38 74 VAL B N 1
ATOM 5454 C CA . VAL B 1 74 ? -27.797 20.141 -0.147 1 95.38 74 VAL B CA 1
ATOM 5455 C C . VAL B 1 74 ? -27 20.922 -1.182 1 95.38 74 VAL B C 1
ATOM 5457 O O . VAL B 1 74 ? -27.547 21.391 -2.18 1 95.38 74 VAL B O 1
ATOM 5460 N N . GLY B 1 75 ? -25.719 21.172 -0.91 1 94.75 75 GLY B N 1
ATOM 5461 C CA . GLY B 1 75 ? -24.844 21.812 -1.89 1 94.75 75 GLY B CA 1
ATOM 5462 C C . GLY B 1 75 ? -24.672 20.984 -3.156 1 94.75 75 GLY B C 1
ATOM 5463 O O . GLY B 1 75 ? -24.859 19.766 -3.141 1 94.75 75 GLY B O 1
ATOM 5464 N N . LYS B 1 76 ? -24.234 21.609 -4.211 1 94.81 76 LYS B N 1
ATOM 5465 C CA . LYS B 1 76 ? -24.078 20.969 -5.508 1 94.81 76 LYS B CA 1
ATOM 5466 C C . LYS B 1 76 ? -23.016 19.859 -5.449 1 94.81 76 LYS B C 1
ATOM 5468 O O . LYS B 1 76 ? -23.172 18.812 -6.062 1 94.81 76 LYS B O 1
ATOM 5473 N N . ASN B 1 77 ? -21.969 20.156 -4.742 1 95.38 77 ASN B N 1
ATOM 5474 C CA . ASN B 1 77 ? -20.875 19.188 -4.656 1 95.38 77 ASN B CA 1
ATOM 5475 C C . ASN B 1 77 ? -21.312 17.906 -3.949 1 95.38 77 ASN B C 1
ATOM 5477 O O . ASN B 1 77 ? -20.969 16.812 -4.371 1 95.38 77 ASN B O 1
ATOM 5481 N N . LEU B 1 78 ? -22.094 18.031 -2.859 1 96.94 78 LEU B N 1
ATOM 5482 C CA . LEU B 1 78 ? -22.609 16.859 -2.164 1 96.94 78 LEU B CA 1
ATOM 5483 C C . LEU B 1 78 ? -23.609 16.109 -3.039 1 96.94 78 LEU B C 1
ATOM 5485 O O . LEU B 1 78 ? -23.609 14.875 -3.062 1 96.94 78 LEU B O 1
ATOM 5489 N N . HIS B 1 79 ? -24.438 16.875 -3.727 1 96.88 79 HIS B N 1
ATOM 5490 C CA . HIS B 1 79 ? -25.406 16.25 -4.629 1 96.88 79 HIS B CA 1
ATOM 5491 C C . HIS B 1 79 ? -24.703 15.383 -5.668 1 96.88 79 HIS B C 1
ATOM 5493 O O . HIS B 1 79 ? -25.094 14.242 -5.906 1 96.88 79 HIS B O 1
ATOM 5499 N N . SER B 1 80 ? -23.672 15.953 -6.234 1 95.31 80 SER B N 1
ATOM 5500 C CA . SER B 1 80 ? -22.891 15.219 -7.227 1 95.31 80 SER B CA 1
ATOM 5501 C C . SER B 1 80 ? -22.25 13.969 -6.621 1 95.31 80 SER B C 1
ATOM 5503 O O . SER B 1 80 ? -22.203 12.922 -7.262 1 95.31 80 SER B O 1
ATOM 5505 N N . ALA B 1 81 ? -21.75 14.055 -5.426 1 96.38 81 ALA B N 1
ATOM 5506 C CA . ALA B 1 81 ? -21.141 12.922 -4.738 1 96.38 81 ALA B CA 1
ATOM 5507 C C . ALA B 1 81 ? -22.156 11.805 -4.523 1 96.38 81 ALA B C 1
ATOM 5509 O O . ALA B 1 81 ? -21.875 10.641 -4.816 1 96.38 81 ALA B O 1
ATOM 5510 N N . LEU B 1 82 ? -23.375 12.188 -4.074 1 97.19 82 LEU B N 1
ATOM 5511 C CA . LEU B 1 82 ? -24.406 11.203 -3.803 1 97.19 82 LEU B CA 1
ATOM 5512 C C . LEU B 1 82 ? -24.875 10.531 -5.09 1 97.19 82 LEU B C 1
ATOM 5514 O O . LEU B 1 82 ? -25.156 9.328 -5.102 1 97.19 82 LEU B O 1
ATOM 5518 N N . LEU B 1 83 ? -24.891 11.32 -6.148 1 95.44 83 LEU B N 1
ATOM 5519 C CA . LEU B 1 83 ? -25.281 10.773 -7.441 1 95.44 83 LEU B CA 1
ATOM 5520 C C . LEU B 1 83 ? -24.281 9.695 -7.887 1 95.44 83 LEU B C 1
ATOM 5522 O O . LEU B 1 83 ? -24.688 8.656 -8.414 1 95.44 83 LEU B O 1
ATOM 5526 N N . ARG B 1 84 ? -23.047 9.969 -7.688 1 91.94 84 ARG B N 1
ATOM 5527 C CA . ARG B 1 84 ? -21.984 9.047 -8.094 1 91.94 84 ARG B CA 1
ATOM 5528 C C . ARG B 1 84 ? -21.953 7.824 -7.18 1 91.94 84 ARG B C 1
ATOM 5530 O O . ARG B 1 84 ? -21.625 6.719 -7.621 1 91.94 84 ARG B O 1
ATOM 5537 N N . LEU B 1 85 ? -22.297 7.945 -5.91 1 92.94 85 LEU B N 1
ATOM 5538 C CA . LEU B 1 85 ? -22.156 6.887 -4.914 1 92.94 85 LEU B CA 1
ATOM 5539 C C . LEU B 1 85 ? -23.375 5.973 -4.926 1 92.94 85 LEU B C 1
ATOM 5541 O O . LEU B 1 85 ? -23.328 4.855 -4.414 1 92.94 85 LEU B O 1
ATOM 5545 N N . ARG B 1 86 ? -24.469 6.465 -5.484 1 93.81 86 ARG B N 1
ATOM 5546 C CA . ARG B 1 86 ? -25.703 5.691 -5.508 1 93.81 86 ARG B CA 1
ATOM 5547 C C . ARG B 1 86 ? -25.547 4.426 -6.348 1 93.81 86 ARG B C 1
ATOM 5549 O O . ARG B 1 86 ? -25.031 4.477 -7.465 1 93.81 86 ARG B O 1
ATOM 5556 N N . GLY B 1 87 ? -25.922 3.285 -5.793 1 88.81 87 GLY B N 1
ATOM 5557 C CA . GLY B 1 87 ? -25.922 2.031 -6.527 1 88.81 87 GLY B CA 1
ATOM 5558 C C . GLY B 1 87 ? -27.203 1.782 -7.289 1 88.81 87 GLY B C 1
ATOM 5559 O O . GLY B 1 87 ? -28.25 2.363 -6.965 1 88.81 87 GLY B O 1
ATOM 5560 N N . PRO B 1 88 ? -27.109 0.882 -8.242 1 89.56 88 PRO B N 1
ATOM 5561 C CA . PRO B 1 88 ? -28.312 0.588 -9.039 1 89.56 88 PRO B CA 1
ATOM 5562 C C . PRO B 1 88 ? -29.281 -0.343 -8.32 1 89.56 88 PRO B C 1
ATOM 5564 O O . PRO B 1 88 ? -30.5 -0.215 -8.492 1 89.56 88 PRO B O 1
ATOM 5567 N N . ASN B 1 89 ? -28.766 -1.225 -7.461 1 88.94 89 ASN B N 1
ATOM 5568 C CA . ASN B 1 89 ? -29.625 -2.291 -6.953 1 88.94 89 ASN B CA 1
ATOM 5569 C C . ASN B 1 89 ? -29.719 -2.252 -5.434 1 88.94 89 ASN B C 1
ATOM 5571 O O . ASN B 1 89 ? -30.734 -2.676 -4.863 1 88.94 89 ASN B O 1
ATOM 5575 N N . PHE B 1 90 ? -28.734 -1.779 -4.828 1 90.06 90 PHE B N 1
ATOM 5576 C CA . PHE B 1 90 ? -28.703 -1.876 -3.373 1 90.06 90 PHE B CA 1
ATOM 5577 C C . PHE B 1 90 ? -28.453 -0.51 -2.746 1 90.06 90 PHE B C 1
ATOM 5579 O O . PHE B 1 90 ? -27.797 0.345 -3.344 1 90.06 90 PHE B O 1
ATOM 5586 N N . GLU B 1 91 ? -28.984 -0.296 -1.566 1 92.81 91 GLU B N 1
ATOM 5587 C CA . GLU B 1 91 ? -28.766 0.943 -0.824 1 92.81 91 GLU B CA 1
ATOM 5588 C C . GLU B 1 91 ? -27.359 1.01 -0.253 1 92.81 91 GLU B C 1
ATOM 5590 O O . GLU B 1 91 ? -26.688 -0.017 -0.117 1 92.81 91 GLU B O 1
ATOM 5595 N N . ARG B 1 92 ? -26.938 2.16 0.034 1 93.31 92 ARG B N 1
ATOM 5596 C CA . ARG B 1 92 ? -25.656 2.412 0.682 1 93.31 92 ARG B CA 1
ATOM 5597 C C . ARG B 1 92 ? -25.844 3.184 1.984 1 93.31 92 ARG B C 1
ATOM 5599 O O . ARG B 1 92 ? -26.672 4.094 2.061 1 93.31 92 ARG B O 1
ATOM 5606 N N . THR B 1 93 ? -25.125 2.766 3.01 1 95.06 93 THR B N 1
ATOM 5607 C CA . THR B 1 93 ? -25.156 3.457 4.293 1 95.06 93 THR B CA 1
ATOM 5608 C C . THR B 1 93 ? -23.984 4.41 4.422 1 95.06 93 THR B C 1
ATOM 5610 O O . THR B 1 93 ? -22.828 3.99 4.336 1 95.06 93 THR B O 1
ATOM 5613 N N . LEU B 1 94 ? -24.312 5.715 4.695 1 97.19 94 LEU B N 1
ATOM 5614 C CA . LEU B 1 94 ? -23.281 6.742 4.684 1 97.19 94 LEU B CA 1
ATOM 5615 C C . LEU B 1 94 ? -23.406 7.648 5.906 1 97.19 94 LEU B C 1
ATOM 5617 O O . LEU B 1 94 ? -24.484 7.785 6.48 1 97.19 94 LEU B O 1
ATOM 5621 N N . TRP B 1 95 ? -22.312 8.125 6.324 1 97.75 95 TRP B N 1
ATOM 5622 C CA . TRP B 1 95 ? -22.297 9.289 7.207 1 97.75 95 TRP B CA 1
ATOM 5623 C C . TRP B 1 95 ? -21.812 10.531 6.461 1 97.75 95 TRP B C 1
ATOM 5625 O O . TRP B 1 95 ? -20.734 10.523 5.867 1 97.75 95 TRP B O 1
ATOM 5635 N N . VAL B 1 96 ? -22.656 11.539 6.43 1 98.06 96 VAL B N 1
ATOM 5636 C CA . VAL B 1 96 ? -22.375 12.812 5.762 1 98.06 96 VAL B CA 1
ATOM 5637 C C . VAL B 1 96 ? -22.625 13.969 6.73 1 98.06 96 VAL B C 1
ATOM 5639 O O . VAL B 1 96 ? -23.75 14.195 7.176 1 98.06 96 VAL B O 1
ATOM 5642 N N . ASP B 1 97 ? -21.625 14.727 7.035 1 96.31 97 ASP B N 1
ATOM 5643 C CA . ASP B 1 97 ? -21.703 15.742 8.078 1 96.31 97 ASP B CA 1
ATOM 5644 C C . ASP B 1 97 ? -22.828 16.734 7.785 1 96.31 97 ASP B C 1
ATOM 5646 O O . ASP B 1 97 ? -23.578 17.109 8.688 1 96.31 97 ASP B O 1
ATOM 5650 N N . ALA B 1 98 ? -22.969 17.172 6.492 1 95.38 98 ALA B N 1
ATOM 5651 C CA . ALA B 1 98 ? -23.953 18.203 6.117 1 95.38 98 ALA B CA 1
ATOM 5652 C C . ALA B 1 98 ? -25.375 17.703 6.324 1 95.38 98 ALA B C 1
ATOM 5654 O O . ALA B 1 98 ? -26.312 18.5 6.418 1 95.38 98 ALA B O 1
ATOM 5655 N N . VAL B 1 99 ? -25.531 16.391 6.406 1 97.44 99 VAL B N 1
ATOM 5656 C CA . VAL B 1 99 ? -26.875 15.82 6.492 1 97.44 99 VAL B CA 1
ATOM 5657 C C . VAL B 1 99 ? -27.078 15.18 7.863 1 97.44 99 VAL B C 1
ATOM 5659 O O . VAL B 1 99 ? -28.125 15.359 8.492 1 97.44 99 VAL B O 1
ATOM 5662 N N . CYS B 1 100 ? -26.109 14.5 8.352 1 97.88 100 CYS B N 1
ATOM 5663 C CA . CYS B 1 100 ? -26.234 13.719 9.578 1 97.88 100 CYS B CA 1
ATOM 5664 C C . CYS B 1 100 ? -26.172 14.617 10.805 1 97.88 100 CYS B C 1
ATOM 5666 O O . CYS B 1 100 ? -26.547 14.195 11.906 1 97.88 100 CYS B O 1
ATOM 5668 N N . ILE B 1 101 ? -25.703 15.805 10.617 1 96.75 101 ILE B N 1
ATOM 5669 C CA . ILE B 1 101 ? -25.672 16.797 11.68 1 96.75 101 ILE B CA 1
ATOM 5670 C C . ILE B 1 101 ? -26.672 17.922 11.375 1 96.75 101 ILE B C 1
ATOM 5672 O O . ILE B 1 101 ? -26.719 18.422 10.25 1 96.75 101 ILE B O 1
ATOM 5676 N N . ASP B 1 102 ? -27.469 18.312 12.312 1 96.56 102 ASP B N 1
ATOM 5677 C CA . ASP B 1 102 ? -28.281 19.516 12.164 1 96.56 102 ASP B CA 1
ATOM 5678 C C . ASP B 1 102 ? -27.406 20.781 12.25 1 96.56 102 ASP B C 1
ATOM 5680 O O . ASP B 1 102 ? -27.156 21.297 13.336 1 96.56 102 ASP B O 1
ATOM 5684 N N . GLN B 1 103 ? -27.078 21.281 11.109 1 92.12 103 GLN B N 1
ATOM 5685 C CA . GLN B 1 103 ? -26.125 22.375 11.008 1 92.12 103 GLN B CA 1
ATOM 5686 C C . GLN B 1 103 ? -26.688 23.672 11.594 1 92.12 103 GLN B C 1
ATOM 5688 O O . GLN B 1 103 ? -25.953 24.609 11.875 1 92.12 103 GLN B O 1
ATOM 5693 N N . ASN B 1 104 ? -28 23.703 11.781 1 92.44 104 ASN B N 1
ATOM 5694 C CA . ASN B 1 104 ? -28.641 24.891 12.32 1 92.44 104 ASN B CA 1
ATOM 5695 C C . ASN B 1 104 ? -28.797 24.812 13.836 1 92.44 104 ASN B C 1
ATOM 5697 O O . ASN B 1 104 ? -29.281 25.75 14.469 1 92.44 104 ASN B O 1
ATOM 5701 N N . ASN B 1 105 ? -28.422 23.734 14.391 1 94.31 105 ASN B N 1
ATOM 5702 C CA . ASN B 1 105 ? -28.406 23.516 15.836 1 94.31 105 ASN B CA 1
ATOM 5703 C C . ASN B 1 105 ? -26.984 23.516 16.391 1 94.31 105 ASN B C 1
ATOM 5705 O O . ASN B 1 105 ? -26.328 22.484 16.391 1 94.31 105 ASN B O 1
ATOM 5709 N N . MET B 1 106 ? -26.625 24.672 16.984 1 92.38 106 MET B N 1
ATOM 5710 C CA . MET B 1 106 ? -25.234 24.875 17.375 1 92.38 106 MET B CA 1
ATOM 5711 C C . MET B 1 106 ? -24.828 23.906 18.484 1 92.38 106 MET B C 1
ATOM 5713 O O . MET B 1 106 ? -23.688 23.422 18.5 1 92.38 106 MET B O 1
ATOM 5717 N N . ARG B 1 107 ? -25.656 23.656 19.391 1 91.56 107 ARG B N 1
ATOM 5718 C CA . ARG B 1 107 ? -25.359 22.719 20.453 1 91.56 107 ARG B CA 1
ATOM 5719 C C . ARG B 1 107 ? -25.109 21.312 19.891 1 91.56 107 ARG B C 1
ATOM 5721 O O . ARG B 1 107 ? -24.141 20.656 20.281 1 91.56 107 ARG B O 1
ATOM 5728 N N . GLU B 1 108 ? -25.953 20.906 19.016 1 94 108 GLU B N 1
ATOM 5729 C CA . GLU B 1 108 ? -25.766 19.609 18.375 1 94 108 GLU B CA 1
ATOM 5730 C C . GLU B 1 108 ? -24.469 19.578 17.562 1 94 108 GLU B C 1
ATOM 5732 O O . GLU B 1 108 ? -23.734 18.594 17.578 1 94 108 GLU B O 1
ATOM 5737 N N . LYS B 1 109 ? -24.25 20.641 16.906 1 93.88 109 LYS B N 1
ATOM 5738 C CA . LYS B 1 109 ? -23.031 20.734 16.094 1 93.88 109 LYS B CA 1
ATOM 5739 C C . LYS B 1 109 ? -21.781 20.547 16.953 1 93.88 109 LYS B C 1
ATOM 5741 O O . LYS B 1 109 ? -20.906 19.766 16.594 1 93.88 109 LYS B O 1
ATOM 5746 N N . GLU B 1 110 ? -21.75 21.25 18.047 1 93.56 110 GLU B N 1
ATOM 5747 C CA . GLU B 1 110 ? -20.609 21.172 18.953 1 93.56 110 GLU B CA 1
ATOM 5748 C C . GLU B 1 110 ? -20.438 19.75 19.5 1 93.56 110 GLU B C 1
ATOM 5750 O O . GLU B 1 110 ? -19.312 19.234 19.594 1 93.56 110 GLU B O 1
ATOM 5755 N N . GLU B 1 111 ? -21.469 19.141 19.766 1 93.31 111 GLU B N 1
ATOM 5756 C CA . GLU B 1 111 ? -21.438 17.766 20.266 1 93.31 111 GLU B CA 1
ATOM 5757 C C . GLU B 1 111 ? -20.969 16.797 19.203 1 93.31 111 GLU B C 1
ATOM 5759 O O . GLU B 1 111 ? -20.172 15.891 19.484 1 93.31 111 GLU B O 1
ATOM 5764 N N . GLN B 1 112 ? -21.469 16.938 18 1 94.94 112 GLN B N 1
ATOM 5765 C CA . GLN B 1 112 ? -21.109 16.031 16.906 1 94.94 112 GLN B CA 1
ATOM 5766 C C . GLN B 1 112 ? -19.656 16.203 16.5 1 94.94 112 GLN B C 1
ATOM 5768 O O . GLN B 1 112 ? -19 15.242 16.094 1 94.94 112 GLN B O 1
ATOM 5773 N N . ILE B 1 113 ? -19.156 17.422 16.625 1 93.75 113 ILE B N 1
ATOM 5774 C CA . ILE B 1 113 ? -17.75 17.656 16.328 1 93.75 113 ILE B CA 1
ATOM 5775 C C . ILE B 1 113 ? -16.875 16.828 17.281 1 93.75 113 ILE B C 1
ATOM 5777 O O . ILE B 1 113 ? -15.867 16.266 16.859 1 93.75 113 ILE B O 1
ATOM 5781 N N . GLN B 1 114 ? -17.312 16.703 18.469 1 91.5 114 GLN B N 1
ATOM 5782 C CA . GLN B 1 114 ? -16.578 15.898 19.438 1 91.5 114 GLN B CA 1
ATOM 5783 C C . GLN B 1 114 ? -16.641 14.414 19.094 1 91.5 114 GLN B C 1
ATOM 5785 O O . GLN B 1 114 ? -15.75 13.648 19.453 1 91.5 114 GLN B O 1
ATOM 5790 N N . ASN B 1 115 ? -17.656 14.023 18.344 1 93.12 115 ASN B N 1
ATOM 5791 C CA . ASN B 1 115 ? -17.844 12.625 17.969 1 93.12 115 ASN B CA 1
ATOM 5792 C C . ASN B 1 115 ? -17.172 12.305 16.641 1 93.12 115 ASN B C 1
ATOM 5794 O O . ASN B 1 115 ? -17 11.141 16.281 1 93.12 115 ASN B O 1
ATOM 5798 N N . MET B 1 116 ? -16.75 13.289 15.938 1 93.25 116 MET B N 1
ATOM 5799 C CA . MET B 1 116 ? -16.297 13.117 14.562 1 93.25 116 MET B CA 1
ATOM 5800 C C . MET B 1 116 ? -15.086 12.188 14.5 1 93.25 116 MET B C 1
ATOM 5802 O O . MET B 1 116 ? -14.953 11.391 13.562 1 93.25 116 MET B O 1
ATOM 5806 N N . ALA B 1 117 ? -14.172 12.312 15.492 1 90.31 117 ALA B N 1
ATOM 5807 C CA . ALA B 1 117 ? -13.016 11.414 15.523 1 90.31 117 ALA B CA 1
ATOM 5808 C C . ALA B 1 117 ? -13.461 9.953 15.531 1 90.31 117 ALA B C 1
ATOM 5810 O O . ALA B 1 117 ? -12.961 9.141 14.75 1 90.31 117 ALA B O 1
ATOM 5811 N N . ARG B 1 118 ? -14.391 9.68 16.328 1 90.31 118 ARG B N 1
ATOM 5812 C CA . ARG B 1 118 ? -14.898 8.32 16.453 1 90.31 118 ARG B CA 1
ATOM 5813 C C . ARG B 1 118 ? -15.656 7.895 15.195 1 90.31 118 ARG B C 1
ATOM 5815 O O . ARG B 1 118 ? -15.578 6.738 14.781 1 90.31 118 ARG B O 1
ATOM 5822 N N . ILE B 1 119 ? -16.406 8.758 14.617 1 93.5 119 ILE B N 1
ATOM 5823 C CA . ILE B 1 119 ? -17.188 8.5 13.414 1 93.5 119 ILE B CA 1
ATOM 5824 C C . ILE B 1 119 ? -16.25 8.07 12.281 1 93.5 119 ILE B C 1
ATOM 5826 O O . ILE B 1 119 ? -16.484 7.039 11.641 1 93.5 119 ILE B O 1
ATOM 5830 N N . TYR B 1 120 ? -15.211 8.742 12.07 1 92.81 120 TYR B N 1
ATOM 5831 C CA . TYR B 1 120 ? -14.297 8.43 10.977 1 92.81 120 TYR B CA 1
ATOM 5832 C C . TYR B 1 120 ? -13.43 7.227 11.32 1 92.81 120 TYR B C 1
ATOM 5834 O O . TYR B 1 120 ? -13.078 6.438 10.438 1 92.81 120 TYR B O 1
ATOM 5842 N N . GLU B 1 121 ? -13.164 7.066 12.547 1 89.75 121 GLU B N 1
ATOM 5843 C CA . GLU B 1 121 ? -12.391 5.91 12.992 1 89.75 121 GLU B CA 1
ATOM 5844 C C . GLU B 1 121 ? -13.172 4.613 12.797 1 89.75 121 GLU B C 1
ATOM 5846 O O . GLU B 1 121 ? -12.594 3.578 12.469 1 89.75 121 GLU B O 1
ATOM 5851 N N . GLN B 1 122 ? -14.445 4.68 12.977 1 89.81 122 GLN B N 1
ATOM 5852 C CA . GLN B 1 122 ? -15.273 3.477 12.977 1 89.81 122 GLN B CA 1
ATOM 5853 C C . GLN B 1 122 ? -15.875 3.227 11.594 1 89.81 122 GLN B C 1
ATOM 5855 O O . GLN B 1 122 ? -16.516 2.197 11.367 1 89.81 122 GLN B O 1
ATOM 5860 N N . ALA B 1 123 ? -15.664 4.148 10.695 1 92.62 123 ALA B N 1
ATOM 5861 C CA . ALA B 1 123 ? -16.188 3.967 9.344 1 92.62 123 ALA B CA 1
ATOM 5862 C C . ALA B 1 123 ? -15.539 2.775 8.656 1 92.62 123 ALA B C 1
ATOM 5864 O O . ALA B 1 123 ? -14.344 2.521 8.836 1 92.62 123 ALA B O 1
ATOM 5865 N N . SER B 1 124 ? -16.344 2.018 7.918 1 90.38 124 SER B N 1
ATOM 5866 C CA . SER B 1 124 ? -15.781 0.938 7.113 1 90.38 124 SER B CA 1
ATOM 5867 C C . SER B 1 124 ? -14.773 1.47 6.105 1 90.38 124 SER B C 1
ATOM 5869 O O . SER B 1 124 ? -13.703 0.886 5.926 1 90.38 124 SER B O 1
ATOM 5871 N N . GLN B 1 125 ? -15.18 2.508 5.496 1 92.44 125 GLN B N 1
ATOM 5872 C CA . GLN B 1 125 ? -14.297 3.232 4.586 1 92.44 125 GLN B CA 1
ATOM 5873 C C . GLN B 1 125 ? -14.617 4.723 4.582 1 92.44 125 GLN B C 1
ATOM 5875 O O . GLN B 1 125 ? -15.75 5.121 4.855 1 92.44 125 GLN B O 1
ATOM 5880 N N . VAL B 1 126 ? -13.57 5.484 4.453 1 96.31 126 VAL B N 1
ATOM 5881 C CA . VAL B 1 126 ? -13.75 6.91 4.207 1 96.31 126 VAL B CA 1
ATOM 5882 C C . VAL B 1 126 ? -13.672 7.191 2.707 1 96.31 126 VAL B C 1
ATOM 5884 O O . VAL B 1 126 ? -12.664 6.895 2.066 1 96.31 126 VAL B O 1
ATOM 5887 N N . MET B 1 127 ? -14.773 7.688 2.176 1 96.94 127 MET B N 1
ATOM 5888 C CA . MET B 1 127 ? -14.867 8.031 0.761 1 96.94 127 MET B CA 1
ATOM 5889 C C . MET B 1 127 ? -14.469 9.492 0.532 1 96.94 127 MET B C 1
ATOM 5891 O O . MET B 1 127 ? -15.219 10.406 0.877 1 96.94 127 MET B O 1
ATOM 5895 N N . VAL B 1 128 ? -13.305 9.695 -0.064 1 97.88 128 VAL B N 1
ATOM 5896 C CA . VAL B 1 128 ? -12.852 11.039 -0.397 1 97.88 128 VAL B CA 1
ATOM 5897 C C . VAL B 1 128 ? -13.406 11.453 -1.76 1 97.88 128 VAL B C 1
ATOM 5899 O O . VAL B 1 128 ? -13.125 10.805 -2.771 1 97.88 128 VAL B O 1
ATOM 5902 N N . TRP B 1 129 ? -14.227 12.469 -1.758 1 97.94 129 TRP B N 1
ATOM 5903 C CA . TRP B 1 129 ? -14.805 13.023 -2.982 1 97.94 129 TRP B CA 1
ATOM 5904 C C . TRP B 1 129 ? -14.062 14.281 -3.408 1 97.94 129 TRP B C 1
ATOM 5906 O O . TRP B 1 129 ? -14.156 15.32 -2.74 1 97.94 129 TRP B O 1
ATOM 5916 N N . LEU B 1 130 ? -13.367 14.211 -4.594 1 97 130 LEU B N 1
ATOM 5917 C CA . LEU B 1 130 ? -12.539 15.32 -5.043 1 97 130 LEU B CA 1
ATOM 5918 C C . LEU B 1 130 ? -13.289 16.188 -6.051 1 97 130 LEU B C 1
ATOM 5920 O O . LEU B 1 130 ? -12.711 17.109 -6.641 1 97 130 LEU B O 1
ATOM 5924 N N . GLY B 1 131 ? -14.586 15.852 -6.293 1 96 131 GLY B N 1
ATOM 5925 C CA . GLY B 1 131 ? -15.398 16.625 -7.223 1 96 131 GLY B CA 1
ATOM 5926 C C . GLY B 1 131 ? -15.633 15.922 -8.539 1 96 131 GLY B C 1
ATOM 5927 O O . GLY B 1 131 ? -15.133 14.82 -8.758 1 96 131 GLY B O 1
ATOM 5928 N N . GLU B 1 132 ? -16.406 16.562 -9.359 1 94.81 132 GLU B N 1
ATOM 5929 C CA . GLU B 1 132 ? -16.703 16.016 -10.68 1 94.81 132 GLU B CA 1
ATOM 5930 C C . GLU B 1 132 ? -15.492 16.109 -11.602 1 94.81 132 GLU B C 1
ATOM 5932 O O . GLU B 1 132 ? -14.547 16.859 -11.32 1 94.81 132 GLU B O 1
ATOM 5937 N N . GLU B 1 133 ? -15.539 15.359 -12.672 1 95.62 133 GLU B N 1
ATOM 5938 C CA . GLU B 1 133 ? -14.469 15.414 -13.664 1 95.62 133 GLU B CA 1
ATOM 5939 C C . GLU B 1 133 ? -14.281 16.828 -14.203 1 95.62 133 GLU B C 1
ATOM 5941 O O . GLU B 1 133 ? -15.258 17.484 -14.57 1 95.62 133 GLU B O 1
ATOM 5946 N N . ALA B 1 134 ? -13.086 17.297 -14.086 1 95.31 134 ALA B N 1
ATOM 5947 C CA . ALA B 1 134 ? -12.727 18.625 -14.602 1 95.31 134 ALA B CA 1
ATOM 5948 C C . ALA B 1 134 ? -11.219 18.734 -14.797 1 95.31 134 ALA B C 1
ATOM 5950 O O . ALA B 1 134 ? -10.445 18.016 -14.172 1 95.31 134 ALA B O 1
ATOM 5951 N N . ASP B 1 135 ? -10.781 19.547 -15.758 1 95.19 135 ASP B N 1
ATOM 5952 C CA . ASP B 1 135 ? -9.375 19.906 -15.953 1 95.19 135 ASP B CA 1
ATOM 5953 C C . ASP B 1 135 ? -8.523 18.672 -16.188 1 95.19 135 ASP B C 1
ATOM 5955 O O . ASP B 1 135 ? -7.449 18.516 -15.602 1 95.19 135 ASP B O 1
ATOM 5959 N N . ASN B 1 136 ? -9.023 17.688 -16.891 1 94.06 136 ASN B N 1
ATOM 5960 C CA . ASN B 1 136 ? -8.328 16.469 -17.266 1 94.06 136 ASN B CA 1
ATOM 5961 C C . ASN B 1 136 ? -8.039 15.594 -16.031 1 94.06 136 ASN B C 1
ATOM 5963 O O . ASN B 1 136 ? -6.984 14.969 -15.953 1 94.06 136 ASN B O 1
ATOM 5967 N N . SER B 1 137 ? -9.016 15.633 -15.102 1 95.12 137 SER B N 1
ATOM 5968 C CA . SER B 1 137 ? -8.812 14.914 -13.852 1 95.12 137 SER B CA 1
ATOM 5969 C C . SER B 1 137 ? -8.75 13.406 -14.086 1 95.12 137 SER B C 1
ATOM 5971 O O . SER B 1 137 ? -8 12.695 -13.414 1 95.12 137 SER B O 1
ATOM 5973 N N . THR B 1 138 ? -9.508 12.891 -15.094 1 93.12 138 THR B N 1
ATOM 5974 C CA . THR B 1 138 ? -9.5 11.461 -15.383 1 93.12 138 THR B CA 1
ATOM 5975 C C . THR B 1 138 ? -8.117 11.016 -15.836 1 93.12 138 THR B C 1
ATOM 5977 O O . THR B 1 138 ? -7.598 10 -15.352 1 93.12 138 THR B O 1
ATOM 5980 N N . ARG B 1 139 ? -7.531 11.781 -16.703 1 92.19 139 ARG B N 1
ATOM 5981 C CA . ARG B 1 139 ? -6.195 11.477 -17.219 1 92.19 139 ARG B CA 1
ATOM 5982 C C . ARG B 1 139 ? -5.145 11.648 -16.125 1 92.19 139 ARG B C 1
ATOM 5984 O O . ARG B 1 139 ? -4.176 10.891 -16.062 1 92.19 139 ARG B O 1
ATOM 5991 N N . ALA B 1 140 ? -5.371 12.633 -15.312 1 94.19 140 ALA B N 1
ATOM 5992 C CA . ALA B 1 140 ? -4.461 12.875 -14.195 1 94.19 140 ALA B CA 1
ATOM 5993 C C . ALA B 1 140 ? -4.457 11.703 -13.227 1 94.19 140 ALA B C 1
ATOM 5995 O O . ALA B 1 140 ? -3.395 11.234 -12.805 1 94.19 140 ALA B O 1
ATOM 5996 N N . LEU B 1 141 ? -5.641 11.219 -12.898 1 94.94 141 LEU B N 1
ATOM 5997 C CA . LEU B 1 141 ? -5.77 10.117 -11.953 1 94.94 141 LEU B CA 1
ATOM 5998 C C . LEU B 1 141 ? -5.184 8.828 -12.523 1 94.94 141 LEU B C 1
ATOM 6000 O O . LEU B 1 141 ? -4.574 8.047 -11.797 1 94.94 141 LEU B O 1
ATOM 6004 N N . GLU B 1 142 ? -5.359 8.625 -13.805 1 91.75 142 GLU B N 1
ATOM 6005 C CA . GLU B 1 142 ? -4.75 7.461 -14.445 1 91.75 142 GLU B CA 1
ATOM 6006 C C . GLU B 1 142 ? -3.229 7.551 -14.414 1 91.75 142 GLU B C 1
ATOM 6008 O O . GLU B 1 142 ? -2.549 6.547 -14.188 1 91.75 142 GLU B O 1
ATOM 6013 N N . ALA B 1 143 ? -2.705 8.703 -14.672 1 91.75 143 ALA B N 1
ATOM 6014 C CA . ALA B 1 143 ? -1.259 8.898 -14.609 1 91.75 143 ALA B CA 1
ATOM 6015 C C . ALA B 1 143 ? -0.731 8.617 -13.203 1 91.75 143 ALA B C 1
ATOM 6017 O O . ALA B 1 143 ? 0.35 8.047 -13.039 1 91.75 143 ALA B O 1
ATOM 6018 N N . ILE B 1 144 ? -1.49 9.016 -12.211 1 93.44 144 ILE B N 1
ATOM 6019 C CA . ILE B 1 144 ? -1.122 8.789 -10.82 1 93.44 144 ILE B CA 1
ATOM 6020 C C . ILE B 1 144 ? -1.152 7.293 -10.516 1 93.44 144 ILE B C 1
ATOM 6022 O O . ILE B 1 144 ? -0.241 6.762 -9.875 1 93.44 144 ILE B O 1
ATOM 6026 N N . ARG B 1 145 ? -2.168 6.621 -10.977 1 92.25 145 ARG B N 1
ATOM 6027 C CA . ARG B 1 145 ? -2.279 5.18 -10.766 1 92.25 145 ARG B CA 1
ATOM 6028 C C . ARG B 1 145 ? -1.104 4.441 -11.398 1 92.25 145 ARG B C 1
ATOM 6030 O O . ARG B 1 145 ? -0.506 3.566 -10.773 1 92.25 145 ARG B O 1
ATOM 6037 N N . VAL B 1 146 ? -0.767 4.793 -12.633 1 88.81 146 VAL B N 1
ATOM 6038 C CA . VAL B 1 146 ? 0.316 4.152 -13.375 1 88.81 146 VAL B CA 1
ATOM 6039 C C . VAL B 1 146 ? 1.641 4.379 -12.648 1 88.81 146 VAL B C 1
ATOM 6041 O O . VAL B 1 146 ? 2.48 3.477 -12.578 1 88.81 146 VAL B O 1
ATOM 6044 N N . ALA B 1 147 ? 1.791 5.555 -12.148 1 90.75 147 ALA B N 1
ATOM 6045 C CA . ALA B 1 147 ? 2.996 5.844 -11.375 1 90.75 147 ALA B CA 1
ATOM 6046 C C . ALA B 1 147 ? 3.086 4.953 -10.141 1 90.75 147 ALA B C 1
ATOM 6048 O O . ALA B 1 147 ? 4.164 4.453 -9.805 1 90.75 147 ALA B O 1
ATOM 6049 N N . ALA B 1 148 ? 1.97 4.801 -9.461 1 92 148 ALA B N 1
ATOM 6050 C CA . ALA B 1 148 ? 1.929 3.945 -8.281 1 92 148 ALA B CA 1
ATOM 6051 C C . ALA B 1 148 ? 2.275 2.502 -8.641 1 92 148 ALA B C 1
ATOM 6053 O O . ALA B 1 148 ? 3.02 1.838 -7.914 1 92 148 ALA B O 1
ATOM 6054 N N . GLU B 1 149 ? 1.685 2.033 -9.711 1 86.69 149 GLU B N 1
ATOM 6055 C CA . GLU B 1 149 ? 1.969 0.682 -10.18 1 86.69 149 GLU B CA 1
ATOM 6056 C C . GLU B 1 149 ? 3.453 0.508 -10.492 1 86.69 149 GLU B C 1
ATOM 6058 O O . GLU B 1 149 ? 4.031 -0.547 -10.227 1 86.69 149 GLU B O 1
ATOM 6063 N N . GLY B 1 150 ? 4.066 1.505 -11.094 1 83.62 150 GLY B N 1
ATOM 6064 C CA . GLY B 1 150 ? 5.492 1.482 -11.383 1 83.62 150 GLY B CA 1
ATOM 6065 C C . GLY B 1 150 ? 6.352 1.392 -10.141 1 83.62 150 GLY B C 1
ATOM 6066 O O . GLY B 1 150 ? 7.328 0.643 -10.102 1 83.62 150 GLY B O 1
ATOM 6067 N N . VAL B 1 151 ? 5.957 2.166 -9.164 1 83.56 151 VAL B N 1
ATOM 6068 C CA . VAL B 1 151 ? 6.684 2.133 -7.902 1 83.56 151 VAL B CA 1
ATOM 6069 C C . VAL B 1 151 ? 6.621 0.727 -7.309 1 83.56 151 VAL B C 1
ATOM 6071 O O . VAL B 1 151 ? 7.629 0.203 -6.828 1 83.56 151 VAL B O 1
ATOM 6074 N N . PHE B 1 152 ? 5.52 0.114 -7.391 1 81.88 152 PHE B N 1
ATOM 6075 C CA . PHE B 1 152 ? 5.32 -1.233 -6.871 1 81.88 152 PHE B CA 1
ATOM 6076 C C . PHE B 1 152 ? 6.164 -2.242 -7.641 1 81.88 152 PHE B C 1
ATOM 6078 O O . PHE B 1 152 ? 6.742 -3.156 -7.051 1 81.88 152 PHE B O 1
ATOM 6085 N N . ALA B 1 153 ? 6.234 -2.045 -8.914 1 74.75 153 ALA B N 1
ATOM 6086 C CA . ALA B 1 153 ? 6.973 -2.967 -9.773 1 74.75 153 ALA B CA 1
ATOM 6087 C C . ALA B 1 153 ? 8.477 -2.744 -9.648 1 74.75 153 ALA B C 1
ATOM 6089 O O . ALA B 1 153 ? 9.273 -3.537 -10.156 1 74.75 153 ALA B O 1
ATOM 6090 N N . GLY B 1 154 ? 8.914 -1.766 -8.883 1 72.38 154 GLY B N 1
ATOM 6091 C CA . GLY B 1 154 ? 10.328 -1.456 -8.758 1 72.38 154 GLY B CA 1
ATOM 6092 C C . GLY B 1 154 ? 10.922 -0.846 -10.016 1 72.38 154 GLY B C 1
ATOM 6093 O O . GLY B 1 154 ? 12.125 -0.955 -10.258 1 72.38 154 GLY B O 1
ATOM 6094 N N . GLU B 1 155 ? 10.148 -0.451 -10.891 1 66.56 155 GLU B N 1
ATOM 6095 C CA . GLU B 1 155 ? 10.602 0.161 -12.133 1 66.56 155 GLU B CA 1
ATOM 6096 C C . GLU B 1 155 ? 10.781 1.668 -11.977 1 66.56 155 GLU B C 1
ATOM 6098 O O . GLU B 1 155 ? 10.047 2.311 -11.227 1 66.56 155 GLU B O 1
ATOM 6103 N N . PRO B 1 156 ? 11.922 2.096 -12.422 1 64.44 156 PRO B N 1
ATOM 6104 C CA . PRO B 1 156 ? 12.023 3.555 -12.414 1 64.44 156 PRO B CA 1
ATOM 6105 C C . PRO B 1 156 ? 10.891 4.234 -13.18 1 64.44 156 PRO B C 1
ATOM 6107 O O . PRO B 1 156 ? 10.641 3.912 -14.344 1 64.44 156 PRO B O 1
ATOM 6110 N N . TYR B 1 157 ? 9.953 4.672 -12.484 1 63.84 157 TYR B N 1
ATOM 6111 C CA . TYR B 1 157 ? 8.875 5.367 -13.172 1 63.84 157 TYR B CA 1
ATOM 6112 C C . TYR B 1 157 ? 9.336 6.727 -13.68 1 63.84 157 TYR B C 1
ATOM 6114 O O . TYR B 1 157 ? 9.859 7.543 -12.914 1 63.84 157 TYR B O 1
ATOM 6122 N N . VAL B 1 158 ? 9.312 6.73 -15.016 1 69.56 158 VAL B N 1
ATOM 6123 C CA . VAL B 1 158 ? 9.602 8.008 -15.664 1 69.56 158 VAL B CA 1
ATOM 6124 C C . VAL B 1 158 ? 8.305 8.781 -15.883 1 69.56 158 VAL B C 1
ATOM 6126 O O . VAL B 1 158 ? 7.371 8.281 -16.516 1 69.56 158 VAL B O 1
ATOM 6129 N N . LEU B 1 159 ? 8.203 9.945 -15.219 1 75.75 159 LEU B N 1
ATOM 6130 C CA . LEU B 1 159 ? 7.039 10.805 -15.398 1 75.75 159 LEU B CA 1
ATOM 6131 C C . LEU B 1 159 ? 6.785 11.078 -16.875 1 75.75 159 LEU B C 1
ATOM 6133 O O . LEU B 1 159 ? 7.727 11.266 -17.641 1 75.75 159 LEU B O 1
ATOM 6137 N N . PRO B 1 160 ? 5.488 10.875 -17.234 1 75.12 160 PRO B N 1
ATOM 6138 C CA . PRO B 1 160 ? 5.176 11.172 -18.625 1 75.12 160 PRO B CA 1
ATOM 6139 C C . PRO B 1 160 ? 5.617 12.57 -19.047 1 75.12 160 PRO B C 1
ATOM 6141 O O . PRO B 1 160 ? 5.582 13.5 -18.234 1 75.12 160 PRO B O 1
ATOM 6144 N N . SER B 1 161 ? 6.184 12.633 -20.188 1 72.38 161 SER B N 1
ATOM 6145 C CA . SER B 1 161 ? 6.637 13.914 -20.719 1 72.38 161 SER B CA 1
ATOM 6146 C C . SER B 1 161 ? 5.488 14.688 -21.344 1 72.38 161 SER B C 1
ATOM 6148 O O . SER B 1 161 ? 5.617 15.883 -21.641 1 72.38 161 SER B O 1
ATOM 6150 N N . GLU B 1 162 ? 4.395 14 -21.406 1 77.12 162 GLU B N 1
ATOM 6151 C CA . GLU B 1 162 ? 3.266 14.664 -22.062 1 77.12 162 GLU B CA 1
ATOM 6152 C C . GLU B 1 162 ? 2.686 15.758 -21.172 1 77.12 162 GLU B C 1
ATOM 6154 O O . GLU B 1 162 ? 2.58 15.586 -19.953 1 77.12 162 GLU B O 1
ATOM 6159 N N . SER B 1 163 ? 2.301 16.797 -21.766 1 76.56 163 SER B N 1
ATOM 6160 C CA . SER B 1 163 ? 1.814 17.984 -21.078 1 76.56 163 SER B CA 1
ATOM 6161 C C . SER B 1 163 ? 0.458 17.734 -20.422 1 76.56 163 SER B C 1
ATOM 6163 O O . SER B 1 163 ? 0.187 18.234 -19.328 1 76.56 163 SER B O 1
ATOM 6165 N N . ILE B 1 164 ? -0.276 16.875 -21.016 1 75.94 164 ILE B N 1
ATOM 6166 C CA . ILE B 1 164 ? -1.661 16.75 -20.578 1 75.94 164 ILE B CA 1
ATOM 6167 C C . ILE B 1 164 ? -1.706 16.094 -19.203 1 75.94 164 ILE B C 1
ATOM 6169 O O . ILE B 1 164 ? -2.312 16.641 -18.266 1 75.94 164 ILE B O 1
ATOM 6173 N N . PRO B 1 165 ? -1.034 15.117 -19.016 1 84.38 165 PRO B N 1
ATOM 6174 C CA . PRO B 1 165 ? -1.043 14.539 -17.672 1 84.38 165 PRO B CA 1
ATOM 6175 C C . PRO B 1 165 ? -0.414 15.469 -16.625 1 84.38 165 PRO B C 1
ATOM 6177 O O . PRO B 1 165 ? -0.885 15.531 -15.492 1 84.38 165 PRO B O 1
ATOM 6180 N N . ILE B 1 166 ? 0.505 16.219 -17.078 1 88.5 166 ILE B N 1
ATOM 6181 C CA . ILE B 1 166 ? 1.188 17.109 -16.141 1 88.5 166 ILE B CA 1
ATOM 6182 C C . ILE B 1 166 ? 0.243 18.219 -15.703 1 88.5 166 ILE B C 1
ATOM 6184 O O . ILE B 1 166 ? 0.091 18.484 -14.508 1 88.5 166 ILE B O 1
ATOM 6188 N N . GLU B 1 167 ? -0.419 18.797 -16.656 1 92 167 GLU B N 1
ATOM 6189 C CA . GLU B 1 167 ? -1.357 19.875 -16.344 1 92 167 GLU B CA 1
ATOM 6190 C C . GLU B 1 167 ? -2.547 19.344 -15.547 1 92 167 GLU B C 1
ATOM 6192 O O . GLU B 1 167 ? -3.061 20.031 -14.664 1 92 167 GLU B O 1
ATOM 6197 N N . GLY B 1 168 ? -2.959 18.203 -15.891 1 94.5 168 GLY B N 1
ATOM 6198 C CA . GLY B 1 168 ? -4.043 17.578 -15.141 1 94.5 168 GLY B CA 1
ATOM 6199 C C . GLY B 1 168 ? -3.699 17.344 -13.688 1 94.5 168 GLY B C 1
ATOM 6200 O O . GLY B 1 168 ? -4.5 17.625 -12.797 1 94.5 168 GLY B O 1
ATOM 6201 N N . VAL B 1 169 ? -2.52 16.875 -13.484 1 94.56 169 VAL B N 1
ATOM 6202 C CA . VAL B 1 169 ? -2.068 16.578 -12.133 1 94.56 169 VAL B CA 1
ATOM 6203 C C . VAL B 1 169 ? -1.907 17.875 -11.344 1 94.56 169 VAL B C 1
ATOM 6205 O O . VAL B 1 169 ? -2.318 17.953 -10.188 1 94.56 169 VAL B O 1
ATOM 6208 N N . LYS B 1 170 ? -1.36 18.875 -11.969 1 93.75 170 LYS B N 1
ATOM 6209 C CA . LYS B 1 170 ? -1.21 20.172 -11.312 1 93.75 170 LYS B CA 1
ATOM 6210 C C . LYS B 1 170 ? -2.564 20.75 -10.906 1 93.75 170 LYS B C 1
ATOM 6212 O O . LYS B 1 170 ? -2.723 21.25 -9.789 1 93.75 170 LYS B O 1
ATOM 6217 N N . SER B 1 171 ? -3.447 20.625 -11.781 1 95.88 171 SER B N 1
ATOM 6218 C CA . SER B 1 171 ? -4.789 21.125 -11.5 1 95.88 171 SER B CA 1
ATOM 6219 C C . SER B 1 171 ? -5.461 20.344 -10.391 1 95.88 171 SER B C 1
ATOM 6221 O O . SER B 1 171 ? -6.191 20.906 -9.57 1 95.88 171 SER B O 1
ATOM 6223 N N . LEU B 1 172 ? -5.254 19.047 -10.383 1 96.06 172 LEU B N 1
ATOM 6224 C CA . LEU B 1 172 ? -5.812 18.203 -9.336 1 96.06 172 LEU B CA 1
ATOM 6225 C C . LEU B 1 172 ? -5.297 18.625 -7.961 1 96.06 172 LEU B C 1
ATOM 6227 O O . LEU B 1 172 ? -6.062 18.672 -6.996 1 96.06 172 LEU B O 1
ATOM 6231 N N . PHE B 1 173 ? -4.039 19.031 -7.926 1 94.94 173 PHE B N 1
ATOM 6232 C CA . PHE B 1 173 ? -3.404 19.406 -6.664 1 94.94 173 PHE B CA 1
ATOM 6233 C C . PHE B 1 173 ? -3.918 20.75 -6.168 1 94.94 173 PHE B C 1
ATOM 6235 O O . PHE B 1 173 ? -3.691 21.109 -5.012 1 94.94 173 PHE B O 1
ATOM 6242 N N . GLN B 1 174 ? -4.633 21.422 -7.004 1 94.25 174 GLN B N 1
ATOM 6243 C CA . GLN B 1 174 ? -5.152 22.734 -6.633 1 94.25 174 GLN B CA 1
ATOM 6244 C C . GLN B 1 174 ? -6.57 22.625 -6.082 1 94.25 174 GLN B C 1
ATOM 6246 O O . GLN B 1 174 ? -7.137 23.609 -5.617 1 94.25 174 GLN B O 1
ATOM 6251 N N . ARG B 1 175 ? -7.078 21.469 -6.066 1 94.88 175 ARG B N 1
ATOM 6252 C CA . ARG B 1 175 ? -8.43 21.312 -5.531 1 94.88 175 ARG B CA 1
ATOM 6253 C C . ARG B 1 175 ? -8.461 21.609 -4.035 1 94.88 175 ARG B C 1
ATOM 6255 O O . ARG B 1 175 ? -7.535 21.25 -3.307 1 94.88 175 ARG B O 1
ATOM 6262 N N . ARG B 1 176 ? -9.516 22.203 -3.604 1 93.38 176 ARG B N 1
ATOM 6263 C CA . ARG B 1 176 ? -9.617 22.781 -2.27 1 93.38 176 ARG B CA 1
ATOM 6264 C C . ARG B 1 176 ? -9.586 21.703 -1.195 1 93.38 176 ARG B C 1
ATOM 6266 O O . ARG B 1 176 ? -9.25 21.984 -0.042 1 93.38 176 ARG B O 1
ATOM 6273 N N . TRP B 1 177 ? -9.969 20.516 -1.533 1 95.44 177 TRP B N 1
ATOM 6274 C CA . TRP B 1 177 ? -10.008 19.422 -0.565 1 95.44 177 TRP B CA 1
ATOM 6275 C C . TRP B 1 177 ? -8.664 19.25 0.127 1 95.44 177 TRP B C 1
ATOM 6277 O O . TRP B 1 177 ? -8.602 19.078 1.347 1 95.44 177 TRP B O 1
ATOM 6287 N N . PHE B 1 178 ? -7.562 19.484 -0.576 1 94.44 178 PHE B N 1
ATOM 6288 C CA . PHE B 1 178 ? -6.223 19.219 -0.065 1 94.44 178 PHE B CA 1
ATOM 6289 C C . PHE B 1 178 ? -5.84 20.234 1.002 1 94.44 178 PHE B C 1
ATOM 6291 O O . PHE B 1 178 ? -4.887 20.031 1.758 1 94.44 178 PHE B O 1
ATOM 6298 N N . TYR B 1 179 ? -6.594 21.25 1.089 1 92.56 179 TYR B N 1
ATOM 6299 C CA . TYR B 1 179 ? -6.102 22.375 1.881 1 92.56 179 TYR B CA 1
ATOM 6300 C C . TYR B 1 179 ? -6.984 22.609 3.102 1 92.56 179 TYR B C 1
ATOM 6302 O O . TYR B 1 179 ? -6.684 23.469 3.934 1 92.56 179 TYR B O 1
ATOM 6310 N N . ARG B 1 180 ? -7.961 21.797 3.271 1 92.56 180 ARG B N 1
ATOM 6311 C CA . ARG B 1 180 ? -8.891 22.016 4.371 1 92.56 180 ARG B CA 1
ATOM 6312 C C . ARG B 1 180 ? -8.406 21.328 5.645 1 92.56 180 ARG B C 1
ATOM 6314 O O . ARG B 1 180 ? -7.891 20.203 5.594 1 92.56 180 ARG B O 1
ATOM 6321 N N . MET B 1 181 ? -8.641 21.984 6.734 1 93.62 181 MET B N 1
ATOM 6322 C CA . MET B 1 181 ? -8.156 21.531 8.031 1 93.62 181 MET B CA 1
ATOM 6323 C C . MET B 1 181 ? -8.867 20.234 8.453 1 93.62 181 MET B C 1
ATOM 6325 O O . MET B 1 181 ? -8.234 19.328 8.984 1 93.62 181 MET B O 1
ATOM 6329 N N . TRP B 1 182 ? -10.156 20.109 8.219 1 94.06 182 TRP B N 1
ATOM 6330 C CA . TRP B 1 182 ? -10.953 18.984 8.695 1 94.06 182 TRP B CA 1
ATOM 6331 C C . TRP B 1 182 ? -10.5 17.672 8.039 1 94.06 182 TRP B C 1
ATOM 6333 O O . TRP B 1 182 ? -10.688 16.594 8.594 1 94.06 182 TRP B O 1
ATOM 6343 N N . ILE B 1 183 ? -9.93 17.781 6.895 1 93.75 183 ILE B N 1
ATOM 6344 C CA . ILE B 1 183 ? -9.547 16.594 6.141 1 93.75 183 ILE B CA 1
ATOM 6345 C C . ILE B 1 183 ? -8.477 15.812 6.906 1 93.75 183 ILE B C 1
ATOM 6347 O O . ILE B 1 183 ? -8.406 14.586 6.812 1 93.75 183 ILE B O 1
ATOM 6351 N N . LEU B 1 184 ? -7.707 16.531 7.715 1 92 184 LEU B N 1
ATOM 6352 C CA . LEU B 1 184 ? -6.637 15.891 8.477 1 92 184 LEU B CA 1
ATOM 6353 C C . LEU B 1 184 ? -7.199 14.852 9.438 1 92 184 LEU B C 1
ATOM 6355 O O . LEU B 1 184 ? -6.672 13.734 9.531 1 92 184 LEU B O 1
ATOM 6359 N N . GLN B 1 185 ? -8.258 15.195 10.039 1 91.94 185 GLN B N 1
ATOM 6360 C CA . GLN B 1 185 ? -8.906 14.258 10.953 1 91.94 185 GLN B CA 1
ATOM 6361 C C . GLN B 1 185 ? -9.641 13.164 10.195 1 91.94 185 GLN B C 1
ATOM 6363 O O . GLN B 1 185 ? -9.625 12 10.594 1 91.94 185 GLN B O 1
ATOM 6368 N N . GLU B 1 186 ? -10.242 13.523 9.109 1 94.88 186 GLU B N 1
ATOM 6369 C CA . GLU B 1 186 ? -11.07 12.609 8.328 1 94.88 186 GLU B CA 1
ATOM 6370 C C . GLU B 1 186 ? -10.227 11.484 7.73 1 94.88 186 GLU B C 1
ATOM 6372 O O . GLU B 1 186 ? -10.594 10.312 7.824 1 94.88 186 GLU B O 1
ATOM 6377 N N . VAL B 1 187 ? -9.094 11.852 7.207 1 93.56 187 VAL B N 1
ATOM 6378 C CA . VAL B 1 187 ? -8.242 10.844 6.59 1 93.56 187 VAL B CA 1
ATOM 6379 C C . VAL B 1 187 ? -7.23 10.32 7.609 1 93.56 187 VAL B C 1
ATOM 6381 O O . VAL B 1 187 ? -6.781 9.18 7.52 1 93.56 187 VAL B O 1
ATOM 6384 N N . GLY B 1 188 ? -6.906 11.125 8.617 1 90.81 188 GLY B N 1
ATOM 6385 C CA . GLY B 1 188 ? -5.922 10.742 9.625 1 90.81 188 GLY B CA 1
ATOM 6386 C C . GLY B 1 188 ? -6.406 9.625 10.531 1 90.81 188 GLY B C 1
ATOM 6387 O O . GLY B 1 188 ? -5.598 8.859 11.07 1 90.81 188 GLY B O 1
ATOM 6388 N N . LEU B 1 189 ? -7.715 9.484 10.641 1 90.5 189 LEU B N 1
ATOM 6389 C CA . LEU B 1 189 ? -8.266 8.477 11.539 1 90.5 189 LEU B CA 1
ATOM 6390 C C . LEU B 1 189 ? -8.875 7.32 10.75 1 90.5 189 LEU B C 1
ATOM 6392 O O . LEU B 1 189 ? -9.281 6.312 11.336 1 90.5 189 LEU B O 1
ATOM 6396 N N . ALA B 1 190 ? -8.953 7.496 9.438 1 92.19 190 ALA B N 1
ATOM 6397 C CA . ALA B 1 190 ? -9.539 6.469 8.578 1 92.19 190 ALA B CA 1
ATOM 6398 C C . ALA B 1 190 ? -8.656 5.223 8.531 1 92.19 190 ALA B C 1
ATOM 6400 O O . ALA B 1 190 ? -7.434 5.312 8.641 1 92.19 190 ALA B O 1
ATOM 6401 N N . ARG B 1 191 ? -9.273 4.109 8.375 1 88.88 191 ARG B N 1
ATOM 6402 C CA . ARG B 1 191 ? -8.531 2.857 8.258 1 88.88 191 ARG B CA 1
ATOM 6403 C C . ARG B 1 191 ? -8.508 2.377 6.809 1 88.88 191 ARG B C 1
ATOM 6405 O O . ARG B 1 191 ? -7.594 1.648 6.406 1 88.88 191 ARG B O 1
ATOM 6412 N N . ASN B 1 192 ? -9.492 2.668 6.109 1 90.81 192 ASN B N 1
ATOM 6413 C CA . ASN B 1 192 ? -9.625 2.414 4.68 1 90.81 192 ASN B CA 1
ATOM 6414 C C . ASN B 1 192 ? -10.125 3.652 3.936 1 90.81 192 ASN B C 1
ATOM 6416 O O . ASN B 1 192 ? -11.086 4.297 4.363 1 90.81 192 ASN B O 1
ATOM 6420 N N . ILE B 1 193 ? -9.375 4.008 2.939 1 95.44 193 ILE B N 1
ATOM 6421 C CA . ILE B 1 193 ? -9.727 5.227 2.219 1 95.44 193 ILE B CA 1
ATOM 6422 C C . ILE B 1 193 ? -9.914 4.914 0.735 1 95.44 193 ILE B C 1
ATOM 6424 O O . ILE B 1 193 ? -9.133 4.16 0.15 1 95.44 193 ILE B O 1
ATOM 6428 N N . GLN B 1 194 ? -10.938 5.41 0.177 1 94.75 194 GLN B N 1
ATOM 6429 C CA . GLN B 1 194 ? -11.188 5.383 -1.26 1 94.75 194 GLN B CA 1
ATOM 6430 C C . GLN B 1 194 ? -11.25 6.793 -1.834 1 94.75 194 GLN B C 1
ATOM 6432 O O . GLN B 1 194 ? -11.836 7.691 -1.223 1 94.75 194 GLN B O 1
ATOM 6437 N N . ILE B 1 195 ? -10.562 7 -2.943 1 96.44 195 ILE B N 1
ATOM 6438 C CA . ILE B 1 195 ? -10.555 8.289 -3.631 1 96.44 195 ILE B CA 1
ATOM 6439 C C . ILE B 1 195 ? -11.508 8.234 -4.82 1 96.44 195 ILE B C 1
ATOM 6441 O O . ILE B 1 195 ? -11.461 7.301 -5.625 1 96.44 195 ILE B O 1
ATOM 6445 N N . GLN B 1 196 ? -12.336 9.219 -4.883 1 95.69 196 GLN B N 1
ATOM 6446 C CA . GLN B 1 196 ? -13.25 9.305 -6.012 1 95.69 196 GLN B CA 1
ATOM 6447 C C . GLN B 1 196 ? -13.25 10.703 -6.625 1 95.69 196 GLN B C 1
ATOM 6449 O O . GLN B 1 196 ? -13.281 11.703 -5.902 1 95.69 196 GLN B O 1
ATOM 6454 N N . CYS B 1 197 ? -13.109 10.805 -7.895 1 96.31 197 CYS B N 1
ATOM 6455 C CA . CYS B 1 197 ? -13.234 12.008 -8.703 1 96.31 197 CYS B CA 1
ATOM 6456 C C . CYS B 1 197 ? -13.977 11.719 -10 1 96.31 197 CYS B C 1
ATOM 6458 O O . CYS B 1 197 ? -13.469 11.023 -10.875 1 96.31 197 CYS B O 1
ATOM 6460 N N . GLY B 1 198 ? -15.172 12.258 -10.109 1 93.81 198 GLY B N 1
ATOM 6461 C CA . GLY B 1 198 ? -16 11.828 -11.227 1 93.81 198 GLY B CA 1
ATOM 6462 C C . GLY B 1 198 ? -16.203 10.328 -11.273 1 93.81 198 GLY B C 1
ATOM 6463 O O . GLY B 1 198 ? -16.609 9.727 -10.273 1 93.81 198 GLY B O 1
ATOM 6464 N N . PRO B 1 199 ? -15.953 9.727 -12.406 1 89.94 199 PRO B N 1
ATOM 6465 C CA . PRO B 1 199 ? -16.172 8.281 -12.508 1 89.94 199 PRO B CA 1
ATOM 6466 C C . PRO B 1 199 ? -14.984 7.465 -12.016 1 89.94 199 PRO B C 1
ATOM 6468 O O . PRO B 1 199 ? -15.094 6.246 -11.867 1 89.94 199 PRO B O 1
ATOM 6471 N N . VAL B 1 200 ? -13.883 8.094 -11.805 1 92 200 VAL B N 1
ATOM 6472 C CA . VAL B 1 200 ? -12.656 7.375 -11.477 1 92 200 VAL B CA 1
ATOM 6473 C C . VAL B 1 200 ? -12.594 7.125 -9.969 1 92 200 VAL B C 1
ATOM 6475 O O . VAL B 1 200 ? -12.844 8.031 -9.172 1 92 200 VAL B O 1
ATOM 6478 N N . ARG B 1 201 ? -12.344 5.938 -9.633 1 92.62 201 ARG B N 1
ATOM 6479 C CA . ARG B 1 201 ? -12.156 5.523 -8.25 1 92.62 201 ARG B CA 1
ATOM 6480 C C . ARG B 1 201 ? -10.836 4.789 -8.07 1 92.62 201 ARG B C 1
ATOM 6482 O O . ARG B 1 201 ? -10.391 4.066 -8.969 1 92.62 201 ARG B O 1
ATOM 6489 N N . MET B 1 202 ? -10.18 4.922 -6.922 1 92.31 202 MET B N 1
ATOM 6490 C CA . MET B 1 202 ? -8.984 4.148 -6.609 1 92.31 202 MET B CA 1
ATOM 6491 C C . MET B 1 202 ? -8.734 4.121 -5.109 1 92.31 202 MET B C 1
ATOM 6493 O O . MET B 1 202 ? -9.289 4.93 -4.363 1 92.31 202 MET B O 1
ATOM 6497 N N . SER B 1 203 ? -7.93 3.209 -4.68 1 93.5 203 SER B N 1
ATOM 6498 C CA . SER B 1 203 ? -7.598 3.115 -3.262 1 93.5 203 SER B CA 1
ATOM 6499 C C . SER B 1 203 ? -6.77 4.312 -2.809 1 93.5 203 SER B C 1
ATOM 6501 O O . SER B 1 203 ? -5.984 4.863 -3.586 1 93.5 203 SER B O 1
ATOM 6503 N N . GLY B 1 204 ? -6.945 4.641 -1.596 1 96 204 GLY B N 1
ATOM 6504 C CA . GLY B 1 204 ? -6.16 5.723 -1.033 1 96 204 GLY B CA 1
ATOM 6505 C C . GLY B 1 204 ? -4.664 5.465 -1.082 1 96 204 GLY B C 1
ATOM 6506 O O . GLY B 1 204 ? -3.879 6.379 -1.346 1 96 204 GLY B O 1
ATOM 6507 N N . TYR B 1 205 ? -4.266 4.246 -0.858 1 94.62 205 TYR B N 1
ATOM 6508 C CA . TYR B 1 205 ? -2.844 3.91 -0.875 1 94.62 205 TYR B CA 1
ATOM 6509 C C . TYR B 1 205 ? -2.254 4.105 -2.268 1 94.62 205 TYR B C 1
ATOM 6511 O O . TYR B 1 205 ? -1.161 4.656 -2.412 1 94.62 205 TYR B O 1
ATOM 6519 N N . THR B 1 206 ? -2.969 3.623 -3.277 1 94.81 206 THR B N 1
ATOM 6520 C CA . THR B 1 206 ? -2.523 3.783 -4.66 1 94.81 206 THR B CA 1
ATOM 6521 C C . THR B 1 206 ? -2.398 5.262 -5.02 1 94.81 206 THR B C 1
ATOM 6523 O O . THR B 1 206 ? -1.392 5.68 -5.594 1 94.81 206 THR B O 1
ATOM 6526 N N . PHE B 1 207 ? -3.371 5.949 -4.656 1 96.12 207 PHE B N 1
ATOM 6527 C CA . PHE B 1 207 ? -3.408 7.387 -4.902 1 96.12 207 PHE B CA 1
ATOM 6528 C C . PHE B 1 207 ? -2.221 8.078 -4.246 1 96.12 207 PHE B C 1
ATOM 6530 O O . PHE B 1 207 ? -1.496 8.836 -4.898 1 96.12 207 PHE B O 1
ATOM 6537 N N . ALA B 1 208 ? -2.008 7.82 -3.002 1 94.88 208 ALA B N 1
ATOM 6538 C CA . ALA B 1 208 ? -0.943 8.461 -2.232 1 94.88 208 ALA B CA 1
ATOM 6539 C C . ALA B 1 208 ? 0.431 8.078 -2.771 1 94.88 208 ALA B C 1
ATOM 6541 O O . ALA B 1 208 ? 1.323 8.922 -2.875 1 94.88 208 ALA B O 1
ATOM 6542 N N . THR B 1 209 ? 0.615 6.816 -3.127 1 92.5 209 THR B N 1
ATOM 6543 C CA . THR B 1 209 ? 1.874 6.344 -3.688 1 92.5 209 THR B CA 1
ATOM 6544 C C . THR B 1 209 ? 2.164 7.027 -5.02 1 92.5 209 THR B C 1
ATOM 6546 O O . THR B 1 209 ? 3.303 7.41 -5.293 1 92.5 209 THR B O 1
ATOM 6549 N N . GLY B 1 210 ? 1.149 7.156 -5.773 1 92.88 210 GLY B N 1
ATOM 6550 C CA . GLY B 1 210 ? 1.311 7.844 -7.047 1 92.88 210 GLY B CA 1
ATOM 6551 C C . GLY B 1 210 ? 1.668 9.312 -6.895 1 92.88 210 GLY B C 1
ATOM 6552 O O . GLY B 1 210 ? 2.504 9.828 -7.633 1 92.88 210 GLY B O 1
ATOM 6553 N N . ILE B 1 211 ? 1.038 9.945 -5.953 1 92.38 211 ILE B N 1
ATOM 6554 C CA . ILE B 1 211 ? 1.293 11.359 -5.715 1 92.38 211 ILE B CA 1
ATOM 6555 C C . ILE B 1 211 ? 2.746 11.562 -5.289 1 92.38 211 ILE B C 1
ATOM 6557 O O . ILE B 1 211 ? 3.377 12.555 -5.656 1 92.38 211 ILE B O 1
ATOM 6561 N N . GLN B 1 212 ? 3.248 10.664 -4.547 1 84.75 212 GLN B N 1
ATOM 6562 C CA . GLN B 1 212 ? 4.645 10.766 -4.133 1 84.75 212 GLN B CA 1
ATOM 6563 C C . GLN B 1 212 ? 5.578 10.758 -5.34 1 84.75 212 GLN B C 1
ATOM 6565 O O . GLN B 1 212 ? 6.594 11.461 -5.348 1 84.75 212 GLN B O 1
ATOM 6570 N N . ALA B 1 213 ? 5.203 9.992 -6.301 1 83.81 213 ALA B N 1
ATOM 6571 C CA . ALA B 1 213 ? 5.988 9.969 -7.531 1 83.81 213 ALA B CA 1
ATOM 6572 C C . ALA B 1 213 ? 5.906 11.305 -8.266 1 83.81 213 ALA B C 1
ATOM 6574 O O . ALA B 1 213 ? 6.863 11.719 -8.922 1 83.81 213 ALA B O 1
ATOM 6575 N N . TRP B 1 214 ? 4.801 11.992 -8.109 1 87.5 214 TRP B N 1
ATOM 6576 C CA . TRP B 1 214 ? 4.57 13.297 -8.703 1 87.5 214 TRP B CA 1
ATOM 6577 C C . TRP B 1 214 ? 4.922 14.414 -7.73 1 87.5 214 TRP B C 1
ATOM 6579 O O . TRP B 1 214 ? 4.477 15.555 -7.891 1 87.5 214 TRP B O 1
ATOM 6589 N N . GLY B 1 215 ? 5.645 14.141 -6.715 1 84.25 215 GLY B N 1
ATOM 6590 C CA . GLY B 1 215 ? 5.902 14.977 -5.559 1 84.25 215 GLY B CA 1
ATOM 6591 C C . GLY B 1 215 ? 6.484 16.328 -5.922 1 84.25 215 GLY B C 1
ATOM 6592 O O . GLY B 1 215 ? 6.281 17.312 -5.203 1 84.25 215 GLY B O 1
ATOM 6593 N N . SER B 1 216 ? 7.156 16.469 -7.047 1 83.62 216 SER B N 1
ATOM 6594 C CA . SER B 1 216 ? 7.785 17.719 -7.441 1 83.62 216 SER B CA 1
ATOM 6595 C C . SER B 1 216 ? 6.738 18.781 -7.762 1 83.62 216 SER B C 1
ATOM 6597 O O . SER B 1 216 ? 7.023 19.984 -7.699 1 83.62 216 SER B O 1
ATOM 6599 N N . TYR B 1 217 ? 5.535 18.344 -8.008 1 87 217 TYR B N 1
ATOM 6600 C CA . TYR B 1 217 ? 4.469 19.266 -8.359 1 87 217 TYR B CA 1
ATOM 6601 C C . TYR B 1 217 ? 3.518 19.484 -7.191 1 87 217 TYR B C 1
ATOM 6603 O O . TYR B 1 217 ? 2.584 20.281 -7.277 1 87 217 TYR B O 1
ATOM 6611 N N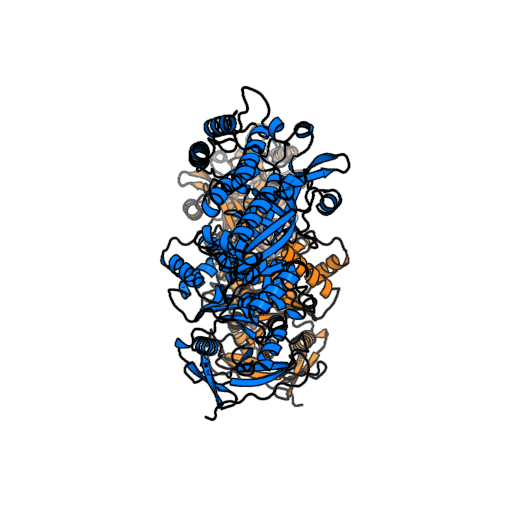 . ALA B 1 218 ? 3.738 18.781 -6.113 1 88.12 218 ALA B N 1
ATOM 6612 C CA . ALA B 1 218 ? 2.816 18.828 -4.98 1 88.12 218 ALA B CA 1
ATOM 6613 C C . ALA B 1 218 ? 3.324 19.766 -3.898 1 88.12 218 ALA B C 1
ATOM 6615 O O . ALA B 1 218 ? 4.508 19.75 -3.557 1 88.12 218 ALA B O 1
ATOM 6616 N N . GLY B 1 219 ? 2.439 20.641 -3.438 1 82.19 219 GLY B N 1
ATOM 6617 C CA . GLY B 1 219 ? 2.77 21.5 -2.314 1 82.19 219 GLY B CA 1
ATOM 6618 C C . GLY B 1 219 ? 2.783 20.766 -0.985 1 82.19 219 GLY B C 1
ATOM 6619 O O . GLY B 1 219 ? 2.432 19.594 -0.917 1 82.19 219 GLY B O 1
ATOM 6620 N N . PRO B 1 220 ? 3.125 21.406 0.06 1 78.56 220 PRO B N 1
ATOM 6621 C CA . PRO B 1 220 ? 3.258 20.781 1.38 1 78.56 220 PRO B CA 1
ATOM 6622 C C . PRO B 1 220 ? 1.939 20.219 1.897 1 78.56 220 PRO B C 1
ATOM 6624 O O . PRO B 1 220 ? 1.925 19.141 2.51 1 78.56 220 PRO B O 1
ATOM 6627 N N . CYS B 1 221 ? 0.892 20.938 1.679 1 84.19 221 CYS B N 1
ATOM 6628 C CA . CYS B 1 221 ? -0.398 20.469 2.162 1 84.19 221 CYS B CA 1
ATOM 6629 C C . CYS B 1 221 ? -0.784 19.156 1.486 1 84.19 221 CYS B C 1
ATOM 6631 O O . CYS B 1 221 ? -1.264 18.234 2.145 1 84.19 221 CYS B O 1
ATOM 6633 N N . VAL B 1 222 ? -0.5 19.141 0.19 1 89.94 222 VAL B N 1
ATOM 6634 C CA . VAL B 1 222 ? -0.822 17.938 -0.579 1 89.94 222 VAL B CA 1
ATOM 6635 C C . VAL B 1 222 ? 0.013 16.766 -0.077 1 89.94 222 VAL B C 1
ATOM 6637 O O . VAL B 1 222 ? -0.514 15.672 0.146 1 89.94 222 VAL B O 1
ATOM 6640 N N . LEU B 1 223 ? 1.246 17 0.164 1 84.81 223 LEU B N 1
ATOM 6641 C CA . LEU B 1 223 ? 2.148 15.938 0.598 1 84.81 223 LEU B CA 1
ATOM 6642 C C . LEU B 1 223 ? 1.797 15.461 2.004 1 84.81 223 LEU B C 1
ATOM 6644 O O . LEU B 1 223 ? 1.87 14.266 2.301 1 84.81 223 LEU B O 1
ATOM 6648 N N . SER B 1 224 ? 1.422 16.375 2.834 1 82.62 224 SER B N 1
ATOM 6649 C CA . SER B 1 224 ? 1.049 16.016 4.199 1 82.62 224 SER B CA 1
ATOM 6650 C C . SER B 1 224 ? -0.201 15.133 4.219 1 82.62 224 SER B C 1
ATOM 6652 O O . SER B 1 224 ? -0.239 14.109 4.906 1 82.62 224 SER B O 1
ATOM 6654 N N . THR B 1 225 ? -1.182 15.555 3.506 1 88.5 225 THR B N 1
ATOM 6655 C CA . THR B 1 225 ? -2.426 14.797 3.432 1 88.5 225 THR B CA 1
ATOM 6656 C C . THR B 1 225 ? -2.186 13.422 2.811 1 88.5 225 THR B C 1
ATOM 6658 O O . THR B 1 225 ? -2.74 12.422 3.271 1 88.5 225 THR B O 1
ATOM 6661 N N . THR B 1 226 ? -1.383 13.43 1.827 1 89.12 226 THR B N 1
ATOM 6662 C CA . THR B 1 226 ? -1.078 12.188 1.126 1 89.12 226 THR B CA 1
ATOM 6663 C C . THR B 1 226 ? -0.365 11.203 2.051 1 89.12 226 THR B C 1
ATOM 6665 O O . THR B 1 226 ? -0.601 10 1.98 1 89.12 226 THR B O 1
ATOM 6668 N N . ARG B 1 227 ? 0.403 11.672 2.871 1 85.56 227 ARG B N 1
ATOM 6669 C CA . ARG B 1 227 ? 1.093 10.82 3.828 1 85.56 227 ARG B CA 1
ATOM 6670 C C . ARG B 1 227 ? 0.106 10.172 4.797 1 85.56 227 ARG B C 1
ATOM 6672 O O . ARG B 1 227 ? 0.24 9 5.141 1 85.56 227 ARG B O 1
ATOM 6679 N N . LEU B 1 228 ? -0.779 10.961 5.254 1 87.31 228 LEU B N 1
ATOM 6680 C CA . LEU B 1 228 ? -1.813 10.438 6.141 1 87.31 228 LEU B CA 1
ATOM 6681 C C . LEU B 1 228 ? -2.617 9.344 5.445 1 87.31 228 LEU B C 1
ATOM 6683 O O . LEU B 1 228 ? -2.879 8.289 6.035 1 87.31 228 LEU B O 1
ATOM 6687 N N . ILE B 1 229 ? -2.914 9.594 4.215 1 93.44 229 ILE B N 1
ATOM 6688 C CA . ILE B 1 229 ? -3.697 8.648 3.434 1 93.44 229 ILE B CA 1
ATOM 6689 C C . ILE B 1 229 ? -2.912 7.348 3.26 1 93.44 229 ILE B C 1
ATOM 6691 O O . ILE B 1 229 ? -3.463 6.254 3.42 1 93.44 229 ILE B O 1
ATOM 6695 N N . ARG B 1 230 ? -1.651 7.449 2.953 1 90.75 230 ARG B N 1
ATOM 6696 C CA . ARG B 1 230 ? -0.819 6.293 2.645 1 90.75 230 ARG B CA 1
ATOM 6697 C C . ARG B 1 230 ? -0.667 5.387 3.863 1 90.75 230 ARG B C 1
ATOM 6699 O O . ARG B 1 230 ? -0.58 4.164 3.73 1 90.75 230 ARG B O 1
ATOM 6706 N N . GLY B 1 231 ? -0.669 5.984 5.012 1 88.5 231 GLY B N 1
ATOM 6707 C CA . GLY B 1 231 ? -0.462 5.215 6.227 1 88.5 231 GLY B CA 1
ATOM 6708 C C . GLY B 1 231 ? -1.739 4.602 6.77 1 88.5 231 GLY B C 1
ATOM 6709 O O . GLY B 1 231 ? -1.693 3.707 7.617 1 88.5 231 GLY B O 1
ATOM 6710 N N . ALA B 1 232 ? -2.861 4.941 6.262 1 90.44 232 ALA B N 1
ATOM 6711 C CA . ALA B 1 232 ? -4.164 4.574 6.812 1 90.44 232 ALA B CA 1
ATOM 6712 C C . ALA B 1 232 ? -4.355 3.059 6.805 1 90.44 232 ALA B C 1
ATOM 6714 O O . ALA B 1 232 ? -4.844 2.484 7.781 1 90.44 232 ALA B O 1
ATOM 6715 N N . ILE B 1 233 ? -3.893 2.416 5.824 1 90.75 233 ILE B N 1
ATOM 6716 C CA . ILE B 1 233 ? -4.199 1.009 5.594 1 90.75 233 ILE B CA 1
ATOM 6717 C C . ILE B 1 233 ? -3.447 0.143 6.602 1 90.75 233 ILE B C 1
ATOM 6719 O O . ILE B 1 233 ? -3.766 -1.035 6.773 1 90.75 233 ILE B O 1
ATOM 6723 N N . PHE B 1 234 ? -2.434 0.629 7.293 1 89.31 234 PHE B N 1
ATOM 6724 C CA . PHE B 1 234 ? -1.613 -0.142 8.219 1 89.31 234 PHE B CA 1
ATOM 6725 C C . PHE B 1 234 ? -2.16 -0.04 9.641 1 89.31 234 PHE B C 1
ATOM 6727 O O . PHE B 1 234 ? -1.691 -0.737 10.539 1 89.31 234 PHE B O 1
ATOM 6734 N N . ARG B 1 235 ? -3.17 0.774 9.797 1 86.69 235 ARG B N 1
ATOM 6735 C CA . ARG B 1 235 ? -3.768 0.921 11.117 1 86.69 235 ARG B CA 1
ATOM 6736 C C . ARG B 1 235 ? -4.559 -0.324 11.508 1 86.69 235 ARG B C 1
ATOM 6738 O O . ARG B 1 235 ? -5.152 -0.98 10.648 1 86.69 235 ARG B O 1
ATOM 6745 N N . PRO B 1 236 ? -4.5 -0.617 12.781 1 80.75 236 PRO B N 1
ATOM 6746 C CA . PRO B 1 236 ? -5.277 -1.78 13.211 1 80.75 236 PRO B CA 1
ATOM 6747 C C . PRO B 1 236 ? -6.777 -1.61 12.969 1 80.75 236 PRO B C 1
ATOM 6749 O O . PRO B 1 236 ? -7.324 -0.53 13.195 1 80.75 236 PRO B O 1
ATOM 6752 N N . GLN B 1 237 ? -7.355 -2.572 12.406 1 74 237 GLN B N 1
ATOM 6753 C CA . GLN B 1 237 ? -8.781 -2.516 12.094 1 74 237 GLN B CA 1
ATOM 6754 C C . GLN B 1 237 ? -9.602 -3.227 13.164 1 74 237 GLN B C 1
ATOM 6756 O O . GLN B 1 237 ? -10.828 -3.33 13.039 1 74 237 GLN B O 1
ATOM 6761 N N . TYR B 1 238 ? -8.844 -3.844 14.062 1 64.94 238 TYR B N 1
ATOM 6762 C CA . TYR B 1 238 ? -9.531 -4.535 15.141 1 64.94 238 TYR B CA 1
ATOM 6763 C C . TYR B 1 238 ? -9.109 -3.982 16.5 1 64.94 238 TYR B C 1
ATOM 6765 O O . TYR B 1 238 ? -7.945 -3.641 16.703 1 64.94 2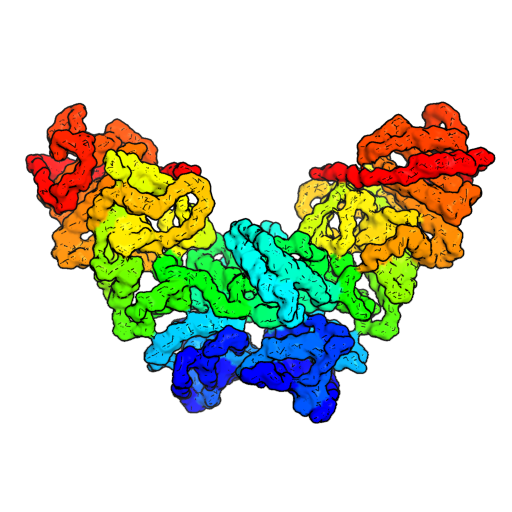38 TYR B O 1
ATOM 6773 N N . GLY B 1 239 ? -9.945 -3.768 17.25 1 57.78 239 GLY B N 1
ATOM 6774 C CA . GLY B 1 239 ? -9.672 -3.314 18.609 1 57.78 239 GLY B CA 1
ATOM 6775 C C . GLY B 1 239 ? -9.414 -1.824 18.703 1 57.78 239 GLY B C 1
ATOM 6776 O O . GLY B 1 239 ? -9.445 -1.12 17.688 1 57.78 239 GLY B O 1
ATOM 6777 N N . THR B 1 240 ? -9.508 -1.277 19.766 1 51.59 240 THR B N 1
ATOM 6778 C CA . THR B 1 240 ? -9.367 0.145 20.047 1 51.59 240 THR B CA 1
ATOM 6779 C C . THR B 1 240 ? -7.895 0.549 20.047 1 51.59 240 THR B C 1
ATOM 6781 O O . THR B 1 240 ? -7.301 0.764 21.109 1 51.59 240 THR B O 1
ATOM 6784 N N . LEU B 1 241 ? -7.082 -0.197 19.25 1 51.28 241 LEU B N 1
ATOM 6785 C CA . LEU B 1 241 ? -5.703 0.266 19.375 1 51.28 241 LEU B CA 1
ATOM 6786 C C . LEU B 1 241 ? -5.574 1.717 18.922 1 51.28 241 LEU B C 1
ATOM 6788 O O . LEU B 1 241 ? -6.098 2.094 17.875 1 51.28 241 LEU B O 1
ATOM 6792 N N . SER B 1 242 ? -5.367 2.451 19.938 1 52.81 242 SER B N 1
ATOM 6793 C CA . SER B 1 242 ? -5.211 3.898 19.812 1 52.81 242 SER B CA 1
ATOM 6794 C C . SER B 1 242 ? -4.191 4.254 18.75 1 52.81 242 SER B C 1
ATOM 6796 O O . SER B 1 242 ? -3.123 3.646 18.672 1 52.81 242 SER B O 1
ATOM 6798 N N . MET B 1 243 ? -4.648 4.742 17.688 1 58.59 243 MET B N 1
ATOM 6799 C CA . MET B 1 243 ? -3.748 5.375 16.719 1 58.59 243 MET B CA 1
ATOM 6800 C C . MET B 1 243 ? -2.668 6.176 17.438 1 58.59 243 MET B C 1
ATOM 6802 O O . MET B 1 243 ? -2.895 6.695 18.531 1 58.59 243 MET B O 1
ATOM 6806 N N . ASN B 1 244 ? -1.396 6.004 17.094 1 61.03 244 ASN B N 1
ATOM 6807 C CA . ASN B 1 244 ? -0.328 6.84 17.625 1 61.03 244 ASN B CA 1
ATOM 6808 C C . ASN B 1 244 ? -0.634 8.328 17.453 1 61.03 244 ASN B C 1
ATOM 6810 O O . ASN B 1 244 ? -0.234 8.93 16.453 1 61.03 244 ASN B O 1
ATOM 6814 N N . LYS B 1 245 ? -1.513 8.766 18.359 1 78.19 245 LYS B N 1
ATOM 6815 C CA . LYS B 1 245 ? -1.887 10.18 18.344 1 78.19 245 LYS B CA 1
ATOM 6816 C C . LYS B 1 245 ? -0.701 11.062 18.719 1 78.19 245 LYS B C 1
ATOM 6818 O O . LYS B 1 245 ? 0.225 10.617 19.391 1 78.19 245 LYS B O 1
ATOM 6823 N N . LEU B 1 246 ? -0.707 12.227 18.141 1 86.56 246 LEU B N 1
ATOM 6824 C CA . LEU B 1 246 ? 0.326 13.227 18.375 1 86.56 246 LEU B CA 1
ATOM 6825 C C . LEU B 1 246 ? -0.154 14.289 19.359 1 86.56 246 LEU B C 1
ATOM 6827 O O . LEU B 1 246 ? -1.355 14.414 19.609 1 86.56 246 LEU B O 1
ATOM 6831 N N . SER B 1 247 ? 0.814 14.875 19.969 1 92.19 247 SER B N 1
ATOM 6832 C CA . SER B 1 247 ? 0.442 15.984 20.828 1 92.19 247 SER B CA 1
ATOM 6833 C C . SER B 1 247 ? -0.164 17.141 20.031 1 92.19 247 SER B C 1
ATOM 6835 O O . SER B 1 247 ? 0.085 17.266 18.828 1 92.19 247 SER B O 1
ATOM 6837 N N . LEU B 1 248 ? -0.981 17.922 20.672 1 93.88 248 LEU B N 1
ATOM 6838 C CA . LEU B 1 248 ? -1.589 19.062 20 1 93.88 248 LEU B CA 1
ATOM 6839 C C . LEU B 1 248 ? -0.52 20.031 19.484 1 93.88 248 LEU B C 1
ATOM 6841 O O . LEU B 1 248 ? -0.689 20.641 18.438 1 93.88 248 LEU B O 1
ATOM 6845 N N . ALA B 1 249 ? 0.599 20.125 20.203 1 94 249 ALA B N 1
ATOM 6846 C CA . ALA B 1 249 ? 1.704 20.984 19.797 1 94 249 ALA B CA 1
ATOM 6847 C C . ALA B 1 249 ? 2.285 20.531 18.453 1 94 249 ALA B C 1
ATOM 6849 O O . ALA B 1 249 ? 2.541 21.344 17.578 1 94 249 ALA B O 1
ATOM 6850 N N . GLU B 1 250 ? 2.463 19.297 18.359 1 92.38 250 GLU B N 1
ATOM 6851 C CA . GLU B 1 250 ? 2.984 18.734 17.125 1 92.38 250 GLU B CA 1
ATOM 6852 C C . GLU B 1 250 ? 2.006 18.953 15.969 1 92.38 250 GLU B C 1
ATOM 6854 O O . GLU B 1 250 ? 2.406 19.344 14.875 1 92.38 250 GLU B O 1
ATOM 6859 N N . LEU B 1 251 ? 0.788 18.703 16.219 1 92.38 251 LEU B N 1
ATOM 6860 C CA . LEU B 1 251 ? -0.237 18.812 15.188 1 92.38 251 LEU B CA 1
ATOM 6861 C C . LEU B 1 251 ? -0.346 20.25 14.68 1 92.38 251 LEU B C 1
ATOM 6863 O O . LEU B 1 251 ? -0.444 20.484 13.469 1 92.38 251 LEU B O 1
ATOM 6867 N N . VAL B 1 252 ? -0.353 21.141 15.578 1 93.56 252 VAL B N 1
ATOM 6868 C CA . VAL B 1 252 ? -0.435 22.547 15.203 1 93.56 252 VAL B CA 1
ATOM 6869 C C . VAL B 1 252 ? 0.786 22.938 14.375 1 93.56 252 VAL B C 1
ATOM 6871 O O . VAL B 1 252 ? 0.659 23.609 13.344 1 93.56 252 VAL B O 1
ATOM 6874 N N . ASN B 1 253 ? 1.933 22.5 14.797 1 91.38 253 ASN B N 1
ATOM 6875 C CA . ASN B 1 253 ? 3.162 22.797 14.07 1 91.38 253 ASN B CA 1
ATOM 6876 C C . ASN B 1 253 ? 3.135 22.234 12.656 1 91.38 253 ASN B C 1
ATOM 6878 O O . ASN B 1 253 ? 3.693 22.828 11.734 1 91.38 253 ASN B O 1
ATOM 6882 N N . MET B 1 254 ? 2.461 21.25 12.539 1 89.25 254 MET B N 1
ATOM 6883 C CA . MET B 1 254 ? 2.473 20.531 11.266 1 89.25 254 MET B CA 1
ATOM 6884 C C . MET B 1 254 ? 1.43 21.094 10.312 1 89.25 254 MET B C 1
ATOM 6886 O O . MET B 1 254 ? 1.581 21 9.094 1 89.25 254 MET B O 1
ATOM 6890 N N . HIS B 1 255 ? 0.346 21.75 10.883 1 90.62 255 HIS B N 1
ATOM 6891 C CA . HIS B 1 255 ? -0.8 21.891 9.992 1 90.62 255 HIS B CA 1
ATOM 6892 C C . HIS B 1 255 ? -1.445 23.266 10.117 1 90.62 255 HIS B C 1
ATOM 6894 O O . HIS B 1 255 ? -2.467 23.531 9.484 1 90.62 255 HIS B O 1
ATOM 6900 N N . HIS B 1 256 ? -0.963 24.156 10.82 1 89.81 256 HIS B N 1
ATOM 6901 C CA . HIS B 1 256 ? -1.681 25.391 11.148 1 89.81 256 HIS B CA 1
ATOM 6902 C C . HIS B 1 256 ? -1.896 26.25 9.906 1 89.81 256 HIS B C 1
ATOM 6904 O O . HIS B 1 256 ? -2.672 27.203 9.938 1 89.81 256 HIS B O 1
ATOM 6910 N N . THR B 1 257 ? -1.344 25.922 8.773 1 87.5 257 THR B N 1
ATOM 6911 C CA . THR B 1 257 ? -1.551 26.688 7.551 1 87.5 257 THR B CA 1
ATOM 6912 C C . THR B 1 257 ? -2.732 26.141 6.758 1 87.5 257 THR B C 1
ATOM 6914 O O . THR B 1 257 ? -3.139 26.734 5.754 1 87.5 257 THR B O 1
ATOM 6917 N N . SER B 1 258 ? -3.279 25.047 7.098 1 90.62 258 SER B N 1
ATOM 6918 C CA . SER B 1 258 ? -4.48 24.531 6.453 1 90.62 258 SER B CA 1
ATOM 6919 C C . SER B 1 258 ? -5.652 25.484 6.613 1 90.62 258 SER B C 1
ATOM 6921 O O . SER B 1 258 ? -5.707 26.25 7.582 1 90.62 258 SER B O 1
ATOM 6923 N N . GLU B 1 259 ? -6.547 25.375 5.719 1 90.19 259 GLU B N 1
ATOM 6924 C CA . GLU B 1 259 ? -7.609 26.375 5.648 1 90.19 259 GLU B CA 1
ATOM 6925 C C . GLU B 1 259 ? -8.875 25.875 6.352 1 90.19 259 GLU B C 1
ATOM 6927 O O . GLU B 1 259 ? -9.086 24.672 6.484 1 90.19 259 GLU B O 1
ATOM 6932 N N . ALA B 1 260 ? -9.586 26.844 6.887 1 91.75 260 ALA B N 1
ATOM 6933 C CA . ALA B 1 260 ? -10.914 26.625 7.461 1 91.75 260 ALA B CA 1
ATOM 6934 C C . ALA B 1 260 ? -11.812 27.844 7.242 1 91.75 260 ALA B C 1
ATOM 6936 O O . ALA B 1 260 ? -11.352 28.984 7.27 1 91.75 260 ALA B O 1
ATOM 6937 N N . SER B 1 261 ? -13.102 27.625 6.953 1 88.5 261 SER B N 1
ATOM 6938 C CA . SER B 1 261 ? -14.055 28.703 6.785 1 88.5 261 SER B CA 1
ATOM 6939 C C . SER B 1 261 ? -14.242 29.484 8.086 1 88.5 261 SER B C 1
ATOM 6941 O O . SER B 1 261 ? -14.391 30.703 8.078 1 88.5 261 SER B O 1
ATOM 6943 N N . ILE B 1 262 ? -14.297 28.766 9.148 1 91.81 262 ILE B N 1
ATOM 6944 C CA . ILE B 1 262 ? -14.367 29.328 10.492 1 91.81 262 ILE B CA 1
ATOM 6945 C C . ILE B 1 262 ? -13.047 29.094 11.219 1 91.81 262 ILE B C 1
ATOM 6947 O O . ILE B 1 262 ? -12.586 27.953 11.328 1 91.81 262 ILE B O 1
ATOM 6951 N N . LEU B 1 263 ? -12.445 30.156 11.766 1 94.62 263 LEU B N 1
ATOM 6952 C CA . LEU B 1 263 ? -11.102 30.078 12.344 1 94.62 263 LEU B CA 1
ATOM 6953 C C . LEU B 1 263 ? -11.055 29.062 13.484 1 94.62 263 LEU B C 1
ATOM 6955 O O . LEU B 1 263 ? -10.047 28.375 13.664 1 94.62 263 LEU B O 1
ATOM 6959 N N . HIS B 1 264 ? -12.18 28.969 14.234 1 96 264 HIS B N 1
ATOM 6960 C CA . HIS B 1 264 ? -12.25 28.031 15.352 1 96 264 HIS B CA 1
ATOM 6961 C C . HIS B 1 264 ? -11.906 26.609 14.914 1 96 264 HIS B C 1
ATOM 6963 O O . HIS B 1 264 ? -11.305 25.859 15.68 1 96 264 HIS B O 1
ATOM 6969 N N . ASP B 1 265 ? -12.211 26.312 13.695 1 94.88 265 ASP B N 1
ATOM 6970 C CA . ASP B 1 265 ? -12.07 24.953 13.172 1 94.88 265 ASP B CA 1
ATOM 6971 C C . ASP B 1 265 ? -10.594 24.594 12.977 1 94.88 265 ASP B C 1
ATOM 6973 O O . ASP B 1 265 ? -10.25 23.422 12.867 1 94.88 265 ASP B O 1
ATOM 6977 N N . LYS B 1 266 ? -9.742 25.562 12.922 1 95.06 266 LYS B N 1
ATOM 6978 C CA . LYS B 1 266 ? -8.312 25.297 12.812 1 95.06 266 LYS B CA 1
ATOM 6979 C C . LYS B 1 266 ? -7.785 24.625 14.078 1 95.06 266 LYS B C 1
ATOM 6981 O O . LYS B 1 266 ? -6.754 23.953 14.047 1 95.06 266 LYS B O 1
ATOM 6986 N N . ILE B 1 267 ? -8.523 24.812 15.109 1 95.94 267 ILE B N 1
ATOM 6987 C CA . ILE B 1 267 ? -8.141 24.203 16.375 1 95.94 267 ILE B CA 1
ATOM 6988 C C . ILE B 1 267 ? -9.008 22.969 16.625 1 95.94 267 ILE B C 1
ATOM 6990 O O . ILE B 1 267 ? -8.492 21.875 16.891 1 95.94 267 ILE B O 1
ATOM 6994 N N . TYR B 1 268 ? -10.32 23.094 16.484 1 95.94 268 TYR B N 1
ATOM 6995 C CA . TYR B 1 268 ? -11.258 22.016 16.812 1 95.94 268 TYR B CA 1
ATOM 6996 C C . TYR B 1 268 ? -10.977 20.781 15.961 1 95.94 268 TYR B C 1
ATOM 6998 O O . TYR B 1 268 ? -11.102 19.656 16.438 1 95.94 268 TYR B O 1
ATOM 7006 N N . ALA B 1 269 ? -10.57 20.953 14.773 1 94.69 269 ALA B N 1
ATOM 7007 C CA . ALA B 1 269 ? -10.336 19.844 13.859 1 94.69 269 ALA B CA 1
ATOM 7008 C C . ALA B 1 269 ? -9.148 19 14.305 1 94.69 269 ALA B C 1
ATOM 7010 O O . ALA B 1 269 ? -9.016 17.844 13.906 1 94.69 269 ALA B O 1
ATOM 7011 N N . LEU B 1 270 ? -8.273 19.578 15.078 1 94.06 270 LEU B N 1
ATOM 7012 C CA . LEU B 1 270 ? -7.055 18.891 15.484 1 94.06 270 LEU B CA 1
ATOM 7013 C C . LEU B 1 270 ? -7.27 18.109 16.781 1 94.06 270 LEU B C 1
ATOM 7015 O O . LEU B 1 270 ? -6.469 17.25 17.141 1 94.06 270 LEU B O 1
ATOM 7019 N N . LEU B 1 271 ? -8.312 18.438 17.469 1 93.62 271 LEU B N 1
ATOM 7020 C CA . LEU B 1 271 ? -8.5 17.891 18.812 1 93.62 271 LEU B CA 1
ATOM 7021 C C . LEU B 1 271 ? -8.703 16.375 18.75 1 93.62 271 LEU B C 1
ATOM 7023 O O . LEU B 1 271 ? -8.18 15.641 19.578 1 93.62 271 LEU B O 1
ATOM 7027 N N . GLY B 1 272 ? -9.391 15.93 17.781 1 89.38 272 GLY B N 1
ATOM 7028 C CA . GLY B 1 272 ? -9.633 14.508 17.641 1 89.38 272 GLY B CA 1
ATOM 7029 C C . GLY B 1 272 ? -8.375 13.711 17.344 1 89.38 272 GLY B C 1
ATOM 7030 O O . GLY B 1 272 ? -8.328 12.5 17.578 1 89.38 272 GLY B O 1
ATOM 7031 N N . LEU B 1 273 ? -7.391 14.352 16.859 1 90 273 LEU B N 1
ATOM 7032 C CA . LEU B 1 273 ? -6.125 13.727 16.484 1 90 273 LEU B CA 1
ATOM 7033 C C . LEU B 1 273 ? -5.125 13.812 17.641 1 90 273 LEU B C 1
ATOM 7035 O O . LEU B 1 273 ? -4.074 13.164 17.609 1 90 273 LEU B O 1
ATOM 7039 N N . SER B 1 274 ? -5.453 14.57 18.547 1 92.06 274 SER B N 1
ATOM 7040 C CA . SER B 1 274 ? -4.496 14.906 19.594 1 92.06 274 SER B CA 1
ATOM 7041 C C . SER B 1 274 ? -4.516 13.867 20.703 1 92.06 274 SER B C 1
ATOM 7043 O O . SER B 1 274 ? -5.578 13.359 21.078 1 92.06 274 SER B O 1
ATOM 7045 N N . SER B 1 275 ? -3.369 13.586 21.297 1 89.62 275 SER B N 1
ATOM 7046 C CA . SER B 1 275 ? -3.232 12.648 22.406 1 89.62 275 SER B CA 1
ATOM 7047 C C . SER B 1 275 ? -3.512 13.328 23.734 1 89.62 275 SER B C 1
ATOM 7049 O O . SER B 1 275 ? -3.781 12.656 24.734 1 89.62 275 SER B O 1
ATOM 7051 N N . ASP B 1 276 ? -3.467 14.609 23.75 1 89.69 276 ASP B N 1
ATOM 7052 C CA . ASP B 1 276 ? -3.52 15.297 25.031 1 89.69 276 ASP B CA 1
ATOM 7053 C C . ASP B 1 276 ? -4.684 16.281 25.094 1 89.69 276 ASP B C 1
ATOM 7055 O O . ASP B 1 276 ? -4.742 17.141 25.969 1 89.69 276 ASP B O 1
ATOM 7059 N N . SER B 1 277 ? -5.559 16.172 24.125 1 84.69 277 SER B N 1
ATOM 7060 C CA . SER B 1 277 ? -6.684 17.109 24.094 1 84.69 277 SER B CA 1
ATOM 7061 C C . SER B 1 277 ? -7.555 16.953 25.344 1 84.69 277 SER B C 1
ATOM 7063 O O . SER B 1 277 ? -8.227 17.906 25.75 1 84.69 277 SER B O 1
ATOM 7065 N N . HIS B 1 278 ? -7.582 15.859 25.938 1 85.38 278 HIS B N 1
ATOM 7066 C CA . HIS B 1 278 ? -8.375 15.609 27.141 1 85.38 278 HIS B CA 1
ATOM 7067 C C . HIS B 1 278 ? -7.895 16.453 28.312 1 85.38 278 HIS B C 1
ATOM 7069 O O . HIS B 1 278 ? -8.648 16.703 29.25 1 85.38 278 HIS B O 1
ATOM 7075 N N . LYS B 1 279 ? -6.711 16.922 28.188 1 88.56 279 LYS B N 1
ATOM 7076 C CA . LYS B 1 279 ? -6.129 17.75 29.25 1 88.56 279 LYS B CA 1
ATOM 7077 C C . LYS B 1 279 ? -6.508 19.219 29.062 1 88.56 279 LYS B C 1
ATOM 7079 O O . LYS B 1 279 ? -6.188 20.047 29.922 1 88.56 279 LYS B O 1
ATOM 7084 N N . ALA B 1 280 ? -7.184 19.516 28 1 88.5 280 ALA B N 1
ATOM 7085 C CA . ALA B 1 280 ? -7.496 20.906 27.688 1 88.5 280 ALA B CA 1
ATOM 7086 C C . ALA B 1 280 ? -9 21.109 27.531 1 88.5 280 ALA B C 1
ATOM 7088 O O . ALA B 1 280 ? -9.477 21.453 26.453 1 88.5 280 ALA B O 1
ATOM 7089 N N . PRO B 1 281 ? -9.727 21.125 28.625 1 87.69 281 PRO B N 1
ATOM 7090 C CA . PRO B 1 281 ? -11.172 21.297 28.516 1 87.69 281 PRO B CA 1
ATOM 7091 C C . PRO B 1 281 ? -11.578 22.641 27.938 1 87.69 281 PRO B C 1
ATOM 7093 O O . PRO B 1 281 ? -12.641 22.766 27.312 1 87.69 281 PRO B O 1
ATOM 7096 N N . GLY B 1 282 ? -10.797 23.625 28.078 1 92.25 282 GLY B N 1
ATOM 7097 C CA . GLY B 1 282 ? -11.086 24.953 27.562 1 92.25 282 GLY B CA 1
ATOM 7098 C C . GLY B 1 282 ? -10.984 25.031 26.047 1 92.25 282 GLY B C 1
ATOM 7099 O O . GLY B 1 282 ? -11.438 26.016 25.438 1 92.25 282 GLY B O 1
ATOM 7100 N N . LEU B 1 283 ? -10.477 23.969 25.453 1 95.38 283 LEU B N 1
ATOM 7101 C CA . LEU B 1 283 ? -10.289 23.984 24 1 95.38 283 LEU B CA 1
ATOM 7102 C C . LEU B 1 283 ? -11.391 23.188 23.312 1 95.38 283 LEU B C 1
ATOM 7104 O O . LEU B 1 283 ? -11.422 23.125 22.078 1 95.38 283 LEU B O 1
ATOM 7108 N N . LEU B 1 284 ? -12.352 22.688 24.062 1 94.56 284 LEU B N 1
ATOM 7109 C CA . LEU B 1 284 ? -13.438 21.922 23.469 1 94.56 284 LEU B CA 1
ATOM 7110 C C . LEU B 1 284 ? -14.305 22.812 22.578 1 94.56 284 LEU B C 1
ATOM 7112 O O . LEU B 1 284 ? -14.391 24.031 22.797 1 94.56 284 LEU B O 1
ATOM 7116 N N . PRO B 1 285 ? -14.977 22.234 21.656 1 94.25 285 PRO B N 1
ATOM 7117 C CA . PRO B 1 285 ? -15.75 23.031 20.688 1 94.25 285 PRO B CA 1
ATOM 7118 C C . PRO B 1 285 ? -16.812 23.891 21.344 1 94.25 285 PRO B C 1
ATOM 7120 O O . PRO B 1 285 ? -17.656 23.375 22.094 1 94.25 285 PRO B O 1
ATOM 7123 N N . ASN B 1 286 ? -16.75 25.141 21.234 1 95.19 286 ASN B N 1
ATOM 7124 C CA . ASN B 1 286 ? -17.641 26.203 21.688 1 95.19 286 ASN B CA 1
ATOM 7125 C C . ASN B 1 286 ? -17.547 27.438 20.781 1 95.19 286 ASN B C 1
ATOM 7127 O O . ASN B 1 286 ? -16.625 28.25 20.938 1 95.19 286 ASN B O 1
ATOM 7131 N N . TYR B 1 287 ? -18.516 27.625 19.938 1 93.81 287 TYR B N 1
ATOM 7132 C CA . TYR B 1 287 ? -18.422 28.688 18.953 1 93.81 287 TYR B CA 1
ATOM 7133 C C . TYR B 1 287 ? -18.859 30.016 19.531 1 93.81 287 TYR B C 1
ATOM 7135 O O . TYR B 1 287 ? -18.797 31.047 18.859 1 93.81 287 TYR B O 1
ATOM 7143 N N . GLN B 1 288 ? -19.25 29.922 20.734 1 93.75 288 GLN B N 1
ATOM 7144 C CA . GLN B 1 288 ? -19.594 31.172 21.422 1 93.75 288 GLN B CA 1
ATOM 7145 C C . GLN B 1 288 ? -18.344 31.891 21.906 1 93.75 288 GLN B C 1
ATOM 7147 O O . GLN B 1 288 ? -18.375 33.094 22.141 1 93.75 288 GLN B O 1
ATOM 7152 N N . VAL B 1 289 ? -17.297 31.172 22.062 1 95.12 289 VAL B N 1
ATOM 7153 C CA . VAL B 1 289 ? -16.016 31.781 22.453 1 95.12 289 VAL B CA 1
ATOM 7154 C C . VAL B 1 289 ? -15.398 32.5 21.25 1 95.12 289 VAL B C 1
ATOM 7156 O O . VAL B 1 289 ? -15.445 31.984 20.125 1 95.12 289 VAL B O 1
ATOM 7159 N N . SER B 1 290 ? -14.914 33.688 21.438 1 96.5 290 SER B N 1
ATOM 7160 C CA . SER B 1 290 ? -14.289 34.406 20.328 1 96.5 290 SER B CA 1
ATOM 7161 C C . SER B 1 290 ? -13 33.719 19.891 1 96.5 290 SER B C 1
ATOM 7163 O O . SER B 1 290 ? -12.367 33 20.672 1 96.5 290 SER B O 1
ATOM 7165 N N . TRP B 1 291 ? -12.602 33.969 18.688 1 95.94 291 TRP B N 1
ATOM 7166 C CA . TRP B 1 291 ? -11.352 33.406 18.172 1 95.94 291 TRP B CA 1
ATOM 7167 C C . TRP B 1 291 ? -10.164 33.875 19.016 1 95.94 291 TRP B C 1
ATOM 7169 O O . TRP B 1 291 ? -9.266 33.094 19.312 1 95.94 291 TRP B O 1
ATOM 7179 N N . GLU B 1 292 ? -10.148 35.156 19.406 1 96 292 GLU B N 1
ATOM 7180 C CA . GLU B 1 292 ? -9.062 35.688 20.203 1 96 292 GLU B CA 1
ATOM 7181 C C . GLU B 1 292 ? -8.859 34.906 21.484 1 96 292 GLU B C 1
ATOM 7183 O O . GLU B 1 292 ? -7.738 34.531 21.812 1 96 292 GLU B O 1
ATOM 7188 N N . GLN B 1 293 ? -9.922 34.719 22.109 1 96.25 293 GLN B N 1
ATOM 7189 C CA . GLN B 1 293 ? -9.867 34.031 23.375 1 96.25 293 GLN B CA 1
ATOM 7190 C C . GLN B 1 293 ? -9.43 32.562 23.188 1 96.25 293 GLN B C 1
ATOM 7192 O O . GLN B 1 293 ? -8.625 32.062 23.969 1 96.25 293 GLN B O 1
ATOM 7197 N N . LEU B 1 294 ? -10.008 31.891 22.172 1 97.12 294 LEU B N 1
ATOM 7198 C CA . LEU B 1 294 ? -9.664 30.5 21.906 1 97.12 294 LEU B CA 1
ATOM 7199 C C . LEU B 1 294 ? -8.18 30.375 21.562 1 97.12 294 LEU B C 1
ATOM 7201 O O . LEU B 1 294 ? -7.512 29.453 22.047 1 97.12 294 LEU B O 1
ATOM 7205 N N . PHE B 1 295 ? -7.719 31.297 20.766 1 97.12 295 PHE B N 1
ATOM 7206 C CA . PHE B 1 295 ? -6.32 31.281 20.344 1 97.12 295 PHE B CA 1
ATOM 7207 C C . PHE B 1 295 ? -5.398 31.5 21.547 1 97.12 295 PHE B C 1
ATOM 7209 O O . PHE B 1 295 ? -4.355 30.844 21.656 1 97.12 295 PHE B O 1
ATOM 7216 N N . GLN B 1 296 ? -5.715 32.312 22.453 1 96.88 296 GLN B N 1
ATOM 7217 C CA . GLN B 1 296 ? -4.957 32.531 23.672 1 96.88 296 GLN B CA 1
ATOM 7218 C C . GLN B 1 296 ? -4.938 31.266 24.531 1 96.88 296 GLN B C 1
ATOM 7220 O O . GLN B 1 296 ? -3.895 30.891 25.078 1 96.88 296 GLN B O 1
ATOM 7225 N N . ARG B 1 297 ? -6.098 30.641 24.641 1 96.31 297 ARG B N 1
ATOM 7226 C CA . ARG B 1 297 ? -6.191 29.406 25.422 1 96.31 297 ARG B CA 1
ATOM 7227 C C . ARG B 1 297 ? -5.273 28.328 24.859 1 96.31 297 ARG B C 1
ATOM 7229 O O . ARG B 1 297 ? -4.645 27.594 25.609 1 96.31 297 ARG B O 1
ATOM 7236 N N . LEU B 1 298 ? -5.281 28.25 23.516 1 97.06 298 LEU B N 1
ATOM 7237 C CA . LEU B 1 298 ? -4.414 27.266 22.875 1 97.06 298 LEU B CA 1
ATOM 7238 C C . LEU B 1 298 ? -2.953 27.516 23.234 1 97.06 298 LEU B C 1
ATOM 7240 O O . LEU B 1 298 ? -2.236 26.578 23.625 1 97.06 298 LEU B O 1
ATOM 7244 N N . ILE B 1 299 ? -2.518 28.75 23.094 1 96.62 299 ILE B N 1
ATOM 7245 C CA . ILE B 1 299 ? -1.121 29.094 23.344 1 96.62 299 ILE B CA 1
ATOM 7246 C C . ILE B 1 299 ? -0.764 28.812 24.797 1 96.62 299 ILE B C 1
ATOM 7248 O O . ILE B 1 299 ? 0.298 28.25 25.094 1 96.62 299 ILE B O 1
ATOM 7252 N N . ARG B 1 300 ? -1.624 29.156 25.719 1 95.62 300 ARG B N 1
ATOM 7253 C CA . ARG B 1 300 ? -1.372 28.891 27.125 1 95.62 300 ARG B CA 1
ATOM 7254 C C . ARG B 1 300 ? -1.333 27.406 27.406 1 95.62 300 ARG B C 1
ATOM 7256 O O . ARG B 1 300 ? -0.574 26.938 28.266 1 95.62 300 ARG B O 1
ATOM 7263 N N . PHE B 1 301 ? -2.129 26.703 26.672 1 95.56 301 PHE B N 1
ATOM 7264 C CA . PHE B 1 301 ? -2.09 25.25 26.812 1 95.56 301 PHE B CA 1
ATOM 7265 C C . PHE B 1 301 ? -0.762 24.703 26.312 1 95.56 301 PHE B C 1
ATOM 7267 O O . PHE B 1 301 ? -0.201 23.781 26.906 1 95.56 301 PHE B O 1
ATOM 7274 N N . LEU B 1 302 ? -0.298 25.172 25.172 1 95.31 302 LEU B N 1
ATOM 7275 C CA . LEU B 1 302 ? 0.932 24.672 24.562 1 95.31 302 LEU B CA 1
ATOM 7276 C C . LEU B 1 302 ? 2.148 25.078 25.391 1 95.31 302 LEU B C 1
ATOM 7278 O O . LEU B 1 302 ? 3.15 24.359 25.422 1 95.31 302 LEU B O 1
ATOM 7282 N N . LEU B 1 303 ? 2.107 26.172 26.016 1 95.06 303 LEU B N 1
ATOM 7283 C CA . LEU B 1 303 ? 3.225 26.688 26.812 1 95.06 303 LEU B CA 1
ATOM 7284 C C . LEU B 1 303 ? 2.926 26.578 28.297 1 95.06 303 LEU B C 1
ATOM 7286 O O . LEU B 1 303 ? 2.955 25.469 28.859 1 95.06 303 LEU B O 1
ATOM 7290 N N . ASN B 1 304 ? 2.523 27.594 28.875 1 91.88 304 ASN B N 1
ATOM 7291 C CA . ASN B 1 304 ? 2.115 27.609 30.281 1 91.88 304 ASN B CA 1
ATOM 7292 C C . ASN B 1 304 ? 1.129 28.734 30.562 1 91.88 304 ASN B C 1
ATOM 7294 O O . ASN B 1 304 ? 1.042 29.703 29.797 1 91.88 304 ASN B O 1
ATOM 7298 N N . GLU B 1 305 ? 0.479 28.656 31.688 1 90.38 305 GLU B N 1
ATOM 7299 C CA . GLU B 1 305 ? -0.594 29.594 32 1 90.38 305 GLU B CA 1
ATOM 7300 C C . GLU B 1 305 ? -0.039 30.969 32.375 1 90.38 305 GLU B C 1
ATOM 7302 O O . GLU B 1 305 ? -0.757 31.969 32.312 1 90.38 305 GLU B O 1
ATOM 7307 N N . GLN B 1 306 ? 1.157 31.078 32.562 1 89.12 306 GLN B N 1
ATOM 7308 C CA . GLN B 1 306 ? 1.732 32.312 33.094 1 89.12 306 GLN B CA 1
ATOM 7309 C C . GLN B 1 306 ? 2.207 33.219 31.953 1 89.12 306 GLN B C 1
ATOM 7311 O O . GLN B 1 306 ? 2.502 34.406 32.156 1 89.12 306 GLN B O 1
ATOM 7316 N N . VAL B 1 307 ? 2.166 32.75 30.719 1 92.75 307 VAL B N 1
ATOM 7317 C CA . VAL B 1 307 ? 2.662 33.531 29.609 1 92.75 307 VAL B CA 1
ATOM 7318 C C . VAL B 1 307 ? 1.652 34.625 29.25 1 92.75 307 VAL B C 1
ATOM 7320 O O . VAL B 1 307 ? 0.445 34.438 29.422 1 92.75 307 VAL B O 1
ATOM 7323 N N . SER B 1 308 ? 2.195 35.781 28.922 1 95.06 308 SER B N 1
ATOM 7324 C CA . SER B 1 308 ? 1.35 36.875 28.406 1 95.06 308 SER B CA 1
ATOM 7325 C C . SER B 1 308 ? 1.155 36.75 26.906 1 95.06 308 SER B C 1
ATOM 7327 O O . SER B 1 308 ? 2.127 36.75 26.141 1 95.06 308 SER B O 1
ATOM 7329 N N . VAL B 1 309 ? -0.114 36.656 26.562 1 96.56 309 VAL B N 1
ATOM 7330 C CA . VAL B 1 309 ? -0.415 36.438 25.141 1 96.56 309 VAL B CA 1
ATOM 7331 C C . VAL B 1 309 ? -1.392 37.531 24.656 1 96.56 309 VAL B C 1
ATOM 7333 O O . VAL B 1 309 ? -2.406 37.781 25.297 1 96.56 309 VAL B O 1
ATOM 7336 N N . LYS B 1 310 ? -1.054 38.156 23.562 1 96.19 310 LYS B N 1
ATOM 7337 C CA . LYS B 1 310 ? -1.95 39.062 22.859 1 96.19 310 LYS B CA 1
ATOM 7338 C C . LYS B 1 310 ? -2.316 38.531 21.484 1 96.19 310 LYS B C 1
ATOM 7340 O O . LYS B 1 310 ? -1.453 38.031 20.75 1 96.19 310 LYS B O 1
ATOM 7345 N N . THR B 1 311 ? -3.572 38.562 21.203 1 95.25 311 THR B N 1
ATOM 7346 C CA . THR B 1 311 ? -4.074 38.219 19.891 1 95.25 311 THR B CA 1
ATOM 7347 C C . THR B 1 311 ? -4.961 39.312 19.328 1 95.25 311 THR B C 1
ATOM 7349 O O . THR B 1 311 ? -5.293 40.281 20.031 1 95.25 311 THR B O 1
ATOM 7352 N N . TRP B 1 312 ? -5.215 39.344 18.062 1 92.19 312 TRP B N 1
ATOM 7353 C CA . TRP B 1 312 ? -6.008 40.375 17.391 1 92.19 312 TRP B CA 1
ATOM 7354 C C . TRP B 1 312 ? -7.23 39.75 16.719 1 92.19 312 TRP B C 1
ATOM 7356 O O . TRP B 1 312 ? -7.156 38.625 16.188 1 92.19 312 TRP B O 1
ATOM 7366 N N . PRO B 1 313 ? -8.305 40.469 16.75 1 92.06 313 PRO B N 1
ATOM 7367 C CA . PRO B 1 313 ? -9.539 39.938 16.172 1 92.06 313 PRO B CA 1
ATOM 7368 C C . PRO B 1 313 ? -9.383 39.531 14.711 1 92.06 313 PRO B C 1
ATOM 7370 O O . PRO B 1 313 ? -8.922 40.344 13.898 1 92.06 313 PRO B O 1
ATOM 7373 N N . GLY B 1 314 ? -9.727 38.281 14.453 1 90.19 314 GLY B N 1
ATOM 7374 C CA . GLY B 1 314 ? -9.766 37.781 13.078 1 90.19 314 GLY B CA 1
ATOM 7375 C C . GLY B 1 314 ? -8.398 37.469 12.516 1 90.19 314 GLY B C 1
ATOM 7376 O O . GLY B 1 314 ? -8.273 37.062 11.359 1 90.19 314 GLY B O 1
ATOM 7377 N N . ARG B 1 315 ? -7.379 37.656 13.312 1 90.62 315 ARG B N 1
ATOM 7378 C CA . ARG B 1 315 ? -6.023 37.406 12.82 1 90.62 315 ARG B CA 1
ATOM 7379 C C . ARG B 1 315 ? -5.445 36.125 13.422 1 90.62 315 ARG B C 1
ATOM 7381 O O . ARG B 1 315 ? -5.766 35.781 14.555 1 90.62 315 ARG B O 1
ATOM 7388 N N . GLU B 1 316 ? -4.684 35.5 12.648 1 93.81 316 GLU B N 1
ATOM 7389 C CA . GLU B 1 316 ? -4.008 34.312 13.117 1 93.81 316 GLU B CA 1
ATOM 7390 C C . GLU B 1 316 ? -2.576 34.594 13.539 1 93.81 316 GLU B C 1
ATOM 7392 O O . GLU B 1 316 ? -1.636 33.938 13.086 1 93.81 316 GLU B O 1
ATOM 7397 N N . ILE B 1 317 ? -2.443 35.656 14.289 1 93.5 317 ILE B N 1
ATOM 7398 C CA . ILE B 1 317 ? -1.155 36.094 14.812 1 93.5 317 ILE B CA 1
ATOM 7399 C C . ILE B 1 317 ? -1.24 36.25 16.328 1 93.5 317 ILE B C 1
ATOM 7401 O O . ILE B 1 317 ? -2.264 36.688 16.859 1 93.5 317 ILE B O 1
ATOM 7405 N N . ALA B 1 318 ? -0.183 35.906 17 1 95.69 318 ALA B N 1
ATOM 7406 C CA . ALA B 1 318 ? -0.12 36.062 18.453 1 95.69 318 ALA B CA 1
ATOM 7407 C C . ALA B 1 318 ? 1.221 36.656 18.875 1 95.69 318 ALA B C 1
ATOM 7409 O O . ALA B 1 318 ? 2.264 36.312 18.312 1 95.69 318 ALA B O 1
ATOM 7410 N N . GLY B 1 319 ? 1.154 37.656 19.719 1 95.62 319 GLY B N 1
ATOM 7411 C CA . GLY B 1 319 ? 2.322 38.125 20.438 1 95.62 319 GLY B CA 1
ATOM 7412 C C . GLY B 1 319 ? 2.482 37.469 21.812 1 95.62 319 GLY B C 1
ATOM 7413 O O . GLY B 1 319 ? 1.555 37.5 22.625 1 95.62 319 GLY B O 1
ATOM 7414 N N . ILE B 1 320 ? 3.631 36.875 22.031 1 96.81 320 ILE B N 1
ATOM 7415 C CA . ILE B 1 320 ? 3.865 36.125 23.266 1 96.81 320 ILE B CA 1
ATOM 7416 C C . ILE B 1 320 ? 5.031 36.75 24.031 1 96.81 320 ILE B C 1
ATOM 7418 O O . ILE B 1 320 ? 6.129 36.906 23.484 1 96.81 320 ILE B O 1
ATOM 7422 N N . GLN B 1 321 ? 4.844 37.094 25.234 1 95.56 321 GLN B N 1
ATOM 7423 C CA . GLN B 1 321 ? 5.883 37.562 26.141 1 95.56 321 GLN B CA 1
ATOM 7424 C C . GLN B 1 321 ? 6.188 36.5 27.219 1 95.56 321 GLN B C 1
ATOM 7426 O O . GLN B 1 321 ? 5.301 36.125 27.969 1 95.56 321 GLN B O 1
ATOM 7431 N N . CYS B 1 322 ? 7.375 36.094 27.156 1 94.69 322 CYS B N 1
ATOM 7432 C CA . CYS B 1 322 ? 7.75 35.062 28.125 1 94.69 322 CYS B CA 1
ATOM 7433 C C . CYS B 1 322 ? 9.234 35.156 28.453 1 94.69 322 CYS B C 1
ATOM 7435 O O . CYS B 1 322 ? 9.953 35.969 27.906 1 94.69 322 CYS B O 1
ATOM 7437 N N . SER B 1 323 ? 9.609 34.406 29.469 1 94.12 323 SER B N 1
ATOM 7438 C CA . SER B 1 323 ? 11.016 34.219 29.812 1 94.12 323 SER B CA 1
ATOM 7439 C C . SER B 1 323 ? 11.555 32.906 29.281 1 94.12 323 SER B C 1
ATOM 7441 O O . SER B 1 323 ? 10.805 31.938 29.156 1 94.12 323 SER B O 1
ATOM 7443 N N . GLY B 1 324 ? 12.789 32.938 28.891 1 93.56 324 GLY B N 1
ATOM 7444 C CA . GLY B 1 324 ? 13.391 31.719 28.391 1 93.56 324 GLY B CA 1
ATOM 7445 C C . GLY B 1 324 ? 14.906 31.766 28.344 1 93.56 324 GLY B C 1
ATOM 7446 O O . GLY B 1 324 ? 15.508 32.812 28.594 1 93.56 324 GLY B O 1
ATOM 7447 N N . ARG B 1 325 ? 15.477 30.578 28.109 1 92.19 325 ARG B N 1
ATOM 7448 C CA . ARG B 1 325 ? 16.922 30.438 27.984 1 92.19 325 ARG B CA 1
ATOM 7449 C C . ARG B 1 325 ? 17.312 30.094 26.547 1 92.19 325 ARG B C 1
ATOM 7451 O O . ARG B 1 325 ? 16.75 29.188 25.938 1 92.19 325 ARG B O 1
ATOM 7458 N N . ILE B 1 326 ? 18.266 30.922 26.031 1 91.38 326 ILE B N 1
ATOM 7459 C CA . ILE B 1 326 ? 18.844 30.594 24.734 1 91.38 326 ILE B CA 1
ATOM 7460 C C . ILE B 1 326 ? 19.828 29.438 24.875 1 91.38 326 ILE B C 1
ATOM 7462 O O . ILE B 1 326 ? 20.812 29.531 25.609 1 91.38 326 ILE B O 1
ATOM 7466 N N . LEU B 1 327 ? 19.578 28.375 24.156 1 89.88 327 LEU B N 1
ATOM 7467 C CA . LEU B 1 327 ? 20.359 27.156 24.375 1 89.88 327 LEU B CA 1
ATOM 7468 C C . LEU B 1 327 ? 21.375 26.969 23.234 1 89.88 327 LEU B C 1
ATOM 7470 O O . LEU B 1 327 ? 22.406 26.328 23.438 1 89.88 327 LEU B O 1
ATOM 7474 N N . GLY B 1 328 ? 20.984 27.375 22.031 1 89 328 GLY B N 1
ATOM 7475 C CA . GLY B 1 328 ? 21.906 27.156 20.922 1 89 328 GLY B CA 1
ATOM 7476 C C . GLY B 1 328 ? 21.281 27.438 19.578 1 89 328 GLY B C 1
ATOM 7477 O O . GLY B 1 328 ? 20.422 28.312 19.453 1 89 328 GLY B O 1
ATOM 7478 N N . PHE B 1 329 ? 21.953 26.641 18.5 1 89.75 329 PHE B N 1
ATOM 7479 C CA . PHE B 1 329 ? 21.547 26.922 17.125 1 89.75 329 PHE B CA 1
ATOM 7480 C C . PHE B 1 329 ? 21.359 25.641 16.328 1 89.75 329 PHE B C 1
ATOM 7482 O O . PHE B 1 329 ? 22 24.625 16.641 1 89.75 329 PHE B O 1
ATOM 7489 N N . ILE B 1 330 ? 20.5 25.828 15.336 1 92.38 330 ILE B N 1
ATOM 7490 C CA . ILE B 1 330 ? 20.391 24.766 14.344 1 92.38 330 ILE B CA 1
ATOM 7491 C C . ILE B 1 330 ? 21.562 24.828 13.383 1 92.38 330 ILE B C 1
ATOM 7493 O O . ILE B 1 330 ? 21.875 25.891 12.836 1 92.38 330 ILE B O 1
ATOM 7497 N N . VAL B 1 331 ? 22.188 23.734 13.211 1 89.62 331 VAL B N 1
ATOM 7498 C CA . VAL B 1 331 ? 23.312 23.688 12.297 1 89.62 331 VAL B CA 1
ATOM 7499 C C . VAL B 1 331 ? 22.859 23.219 10.922 1 89.62 331 VAL B C 1
ATOM 7501 O O . VAL B 1 331 ? 23.172 23.828 9.906 1 89.62 331 VAL B O 1
ATOM 7504 N N . THR B 1 332 ? 22.188 22.125 11 1 91.25 332 THR B N 1
ATOM 7505 C CA . THR B 1 332 ? 21.609 21.609 9.758 1 91.25 332 THR B CA 1
ATOM 7506 C C . THR B 1 332 ? 20.203 21.094 9.992 1 91.25 332 THR B C 1
ATOM 7508 O O . THR B 1 332 ? 19.859 20.672 11.102 1 91.25 332 THR B O 1
ATOM 7511 N N . ALA B 1 333 ? 19.406 21.25 8.961 1 91.75 333 ALA B N 1
ATOM 7512 C CA . ALA B 1 333 ? 18.047 20.719 8.93 1 91.75 333 ALA B CA 1
ATOM 7513 C C . ALA B 1 333 ? 17.797 19.953 7.637 1 91.75 333 ALA B C 1
ATOM 7515 O O . ALA B 1 333 ? 17.766 20.547 6.555 1 91.75 333 ALA B O 1
ATOM 7516 N N . ASP B 1 334 ? 17.625 18.672 7.766 1 89.38 334 ASP B N 1
ATOM 7517 C CA . ASP B 1 334 ? 17.359 17.812 6.617 1 89.38 334 ASP B CA 1
ATOM 7518 C C . ASP B 1 334 ? 15.93 17.281 6.656 1 89.38 334 ASP B C 1
ATOM 7520 O O . ASP B 1 334 ? 15.578 16.5 7.547 1 89.38 334 ASP B O 1
ATOM 7524 N N . ASP B 1 335 ? 15.227 17.672 5.66 1 81.94 335 ASP B N 1
ATOM 7525 C CA . ASP B 1 335 ? 13.82 17.266 5.609 1 81.94 335 ASP B CA 1
ATOM 7526 C C . ASP B 1 335 ? 13.656 15.938 4.875 1 81.94 335 ASP B C 1
ATOM 7528 O O . ASP B 1 335 ? 14.234 15.734 3.809 1 81.94 335 ASP B O 1
ATOM 7532 N N . THR B 1 336 ? 13.086 15.062 5.566 1 74.44 336 THR B N 1
ATOM 7533 C CA . THR B 1 336 ? 12.562 13.883 4.895 1 74.44 336 THR B CA 1
ATOM 7534 C C . THR B 1 336 ? 11.07 14.047 4.609 1 74.44 336 THR B C 1
ATOM 7536 O O . THR B 1 336 ? 10.531 15.148 4.688 1 74.44 336 THR B O 1
ATOM 7539 N N . HIS B 1 337 ? 10.391 12.984 4.195 1 66 337 HIS B N 1
ATOM 7540 C CA . HIS B 1 337 ? 8.969 13.07 3.85 1 66 337 HIS B CA 1
ATOM 7541 C C . HIS B 1 337 ? 8.117 13.32 5.09 1 66 337 HIS B C 1
ATOM 7543 O O . HIS B 1 337 ? 7.102 14.008 5.02 1 66 337 HIS B O 1
ATOM 7549 N N . THR B 1 338 ? 8.641 12.812 6.246 1 70.12 338 THR B N 1
ATOM 7550 C CA . THR B 1 338 ? 7.773 12.875 7.418 1 70.12 338 THR B CA 1
ATOM 7551 C C . THR B 1 338 ? 8.492 13.547 8.586 1 70.12 338 THR B C 1
ATOM 7553 O O . THR B 1 338 ? 7.855 13.969 9.555 1 70.12 338 THR B O 1
ATOM 7556 N N . LYS B 1 339 ? 9.719 13.602 8.469 1 81.12 339 LYS B N 1
ATOM 7557 C CA . LYS B 1 339 ? 10.5 14.062 9.609 1 81.12 339 LYS B CA 1
ATOM 7558 C C . LYS B 1 339 ? 11.586 15.039 9.172 1 81.12 339 LYS B C 1
ATOM 7560 O O . LYS B 1 339 ? 11.891 15.141 7.98 1 81.12 339 LYS B O 1
ATOM 7565 N N . THR B 1 340 ? 11.961 15.781 10.086 1 87 340 THR B N 1
ATOM 7566 C CA . THR B 1 340 ? 13.117 16.656 9.922 1 87 340 THR B CA 1
ATOM 7567 C C . THR B 1 340 ? 14.25 16.234 10.867 1 87 340 THR B C 1
ATOM 7569 O O . THR B 1 340 ? 14.055 16.203 12.086 1 87 340 THR B O 1
ATOM 7572 N N . ASN B 1 341 ? 15.328 15.93 10.273 1 88.56 341 ASN B N 1
ATOM 7573 C CA . ASN B 1 341 ? 16.531 15.625 11.055 1 88.56 341 ASN B CA 1
ATOM 7574 C C . ASN B 1 341 ? 17.359 16.875 11.305 1 88.56 341 ASN B C 1
ATOM 7576 O O . ASN B 1 341 ? 17.766 17.562 10.359 1 88.56 341 ASN B O 1
ATOM 7580 N N . LEU B 1 342 ? 17.578 17.078 12.562 1 90.31 342 LEU B N 1
ATOM 7581 C CA . LEU B 1 342 ? 18.266 18.297 12.961 1 90.31 342 LEU B CA 1
ATOM 7582 C C . LEU B 1 342 ? 19.609 17.984 13.602 1 90.31 342 LEU B C 1
ATOM 7584 O O . LEU B 1 342 ? 19.734 17.016 14.352 1 90.31 342 LEU B O 1
ATOM 7588 N N . GLN B 1 343 ? 20.609 18.734 13.203 1 88.94 343 GLN B N 1
ATOM 7589 C CA . GLN B 1 343 ? 21.844 18.844 13.977 1 88.94 343 GLN B CA 1
ATOM 7590 C C . GLN B 1 343 ? 21.875 20.172 14.742 1 88.94 343 GLN B C 1
ATOM 7592 O O . GLN B 1 343 ? 21.766 21.234 14.148 1 88.94 343 GLN B O 1
ATOM 7597 N N . VAL B 1 344 ? 22.016 20 16 1 89 344 VAL B N 1
ATOM 7598 C CA . VAL B 1 344 ? 21.891 21.172 16.875 1 89 344 VAL B CA 1
ATOM 7599 C C . VAL B 1 344 ? 23.141 21.328 17.719 1 89 344 VAL B C 1
ATOM 7601 O O . VAL B 1 344 ? 23.703 20.344 18.219 1 89 344 VAL B O 1
ATOM 7604 N N . LEU B 1 345 ? 23.594 22.484 17.766 1 84.75 345 LEU B N 1
ATOM 7605 C CA . LEU B 1 345 ? 24.672 22.844 18.672 1 84.75 345 LEU B CA 1
ATOM 7606 C C . LEU B 1 345 ? 24.141 23.578 19.906 1 84.75 345 LEU B C 1
ATOM 7608 O O . LEU B 1 345 ? 23.562 24.656 19.797 1 84.75 345 LEU B O 1
ATOM 7612 N N . LEU B 1 346 ? 24.359 22.938 21.031 1 86.19 346 LEU B N 1
ATOM 7613 C CA . LEU B 1 346 ? 23.922 23.531 22.281 1 86.19 346 LEU B CA 1
ATOM 7614 C C . LEU B 1 346 ? 25.109 24.031 23.094 1 86.19 346 LEU B C 1
ATOM 7616 O O . LEU B 1 346 ? 26.188 23.438 23.047 1 86.19 346 LEU B O 1
ATOM 7620 N N . THR B 1 347 ? 24.812 25.156 23.688 1 79.19 347 THR B N 1
ATOM 7621 C CA . THR B 1 347 ? 25.875 25.734 24.5 1 79.19 347 THR B CA 1
ATOM 7622 C C . THR B 1 347 ? 25.391 25.953 25.938 1 79.19 347 THR B C 1
ATOM 7624 O O . THR B 1 347 ? 24.188 26.047 26.188 1 79.19 347 THR B O 1
ATOM 7627 N N . GLY B 1 348 ? 26.297 25.766 26.828 1 75.06 348 GLY B N 1
ATOM 7628 C CA . GLY B 1 348 ? 25.969 26 28.219 1 75.06 348 GLY B CA 1
ATOM 7629 C C . GLY B 1 348 ? 27.188 26.266 29.078 1 75.06 348 GLY B C 1
ATOM 7630 O O . GLY B 1 348 ? 28.297 26.391 28.578 1 75.06 348 GLY B O 1
ATOM 7631 N N . VAL B 1 349 ? 26.875 26.812 30.219 1 66.25 349 VAL B N 1
ATOM 7632 C CA . VAL B 1 349 ? 27.922 27.016 31.234 1 66.25 349 VAL B CA 1
ATOM 7633 C C . VAL B 1 349 ? 27.844 25.906 32.281 1 66.25 349 VAL B C 1
ATOM 7635 O O . VAL B 1 349 ? 26.797 25.672 32.875 1 66.25 349 VAL B O 1
ATOM 7638 N N . ALA B 1 350 ? 28.828 24.938 32.188 1 57.97 350 ALA B N 1
ATOM 7639 C CA . ALA B 1 350 ? 28.859 23.875 33.188 1 57.97 350 ALA B CA 1
ATOM 7640 C C . ALA B 1 350 ? 29.047 24.453 34.594 1 57.97 350 ALA B C 1
ATOM 7642 O O . ALA B 1 350 ? 29.422 25.609 34.781 1 57.97 350 ALA B O 1
ATOM 7643 N N . ASN B 1 351 ? 28.594 23.797 35.719 1 55.16 351 ASN B N 1
ATOM 7644 C CA . ASN B 1 351 ? 28.719 24.172 37.125 1 55.16 351 ASN B CA 1
ATOM 7645 C C . ASN B 1 351 ? 30.094 24.75 37.438 1 55.16 351 ASN B C 1
ATOM 7647 O O . ASN B 1 351 ? 30.234 25.562 38.344 1 55.16 351 ASN B O 1
ATOM 7651 N N . THR B 1 352 ? 31.094 24.406 36.719 1 52.09 352 THR B N 1
ATOM 7652 C CA . THR B 1 352 ? 32.438 24.859 37.062 1 52.09 352 THR B CA 1
ATOM 7653 C C . THR B 1 352 ? 32.781 26.141 36.312 1 52.09 352 THR B C 1
ATOM 7655 O O . THR B 1 352 ? 33.906 26.609 36.344 1 52.09 352 THR B O 1
ATOM 7658 N N . GLY B 1 353 ? 31.844 26.797 35.75 1 55.44 353 GLY B N 1
ATOM 7659 C CA . GLY B 1 353 ? 32.094 28.062 35.125 1 55.44 353 GLY B CA 1
ATOM 7660 C C . GLY B 1 353 ? 32.625 27.922 33.688 1 55.44 353 GLY B C 1
ATOM 7661 O O . GLY B 1 353 ? 32.875 28.922 33.031 1 55.44 353 GLY B O 1
ATOM 7662 N N . HIS B 1 354 ? 32.781 26.625 33.219 1 58.38 354 HIS B N 1
ATOM 7663 C CA . HIS B 1 354 ? 33.344 26.438 31.875 1 58.38 354 HIS B CA 1
ATOM 7664 C C . HIS B 1 354 ? 32.25 26.281 30.844 1 58.38 354 HIS B C 1
ATOM 7666 O O . HIS B 1 354 ? 31.219 25.641 31.109 1 58.38 354 HIS B O 1
ATOM 7672 N N . LYS B 1 355 ? 32.438 27 29.781 1 63.34 355 LYS B N 1
ATOM 7673 C CA . LYS B 1 355 ? 31.5 26.875 28.672 1 63.34 355 LYS B CA 1
ATOM 7674 C C . LYS B 1 355 ? 31.594 25.516 28 1 63.34 355 LYS B C 1
ATOM 7676 O O . LYS B 1 355 ? 32.688 25 27.781 1 63.34 355 LYS B O 1
ATOM 7681 N N . LYS B 1 356 ? 30.531 24.781 27.969 1 74.56 356 LYS B N 1
ATOM 7682 C CA . LYS B 1 356 ? 30.469 23.453 27.375 1 74.56 356 LYS B CA 1
ATOM 7683 C C . LYS B 1 356 ? 29.594 23.453 26.125 1 74.56 356 LYS B C 1
ATOM 7685 O O . LYS B 1 356 ? 28.656 24.234 26.016 1 74.56 356 LYS B O 1
ATOM 7690 N N . LEU B 1 357 ? 30.125 22.797 25.109 1 79.38 357 LEU B N 1
ATOM 7691 C CA . LEU B 1 357 ? 29.406 22.609 23.859 1 79.38 357 LEU B CA 1
ATOM 7692 C C . LEU B 1 357 ? 28.922 21.172 23.719 1 79.38 357 LEU B C 1
ATOM 7694 O O . LEU B 1 357 ? 29.641 20.234 24.062 1 79.38 357 LEU B O 1
ATOM 7698 N N . TRP B 1 358 ? 27.641 21.125 23.328 1 83.31 358 TRP B N 1
ATOM 7699 C CA . TRP B 1 358 ? 27.078 19.812 23.078 1 83.31 358 TRP B CA 1
ATOM 7700 C C . TRP B 1 358 ? 26.547 19.703 21.656 1 83.31 358 TRP B C 1
ATOM 7702 O O . TRP B 1 358 ? 25.844 20.594 21.188 1 83.31 358 TRP B O 1
ATOM 7712 N N . LYS B 1 359 ? 26.969 18.703 20.953 1 85.25 359 LYS B N 1
ATOM 7713 C CA . LYS B 1 359 ? 26.391 18.375 19.656 1 85.25 359 LYS B CA 1
ATOM 7714 C C . LYS B 1 359 ? 25.266 17.375 19.812 1 85.25 359 LYS B C 1
ATOM 7716 O O . LYS B 1 359 ? 25.406 16.359 20.484 1 85.25 359 LYS B O 1
ATOM 7721 N N . VAL B 1 360 ? 24.172 17.781 19.266 1 88.12 360 VAL B N 1
ATOM 7722 C CA . VAL B 1 360 ? 23 16.906 19.438 1 88.12 360 VAL B CA 1
ATOM 7723 C C . VAL B 1 360 ? 22.344 16.656 18.094 1 88.12 360 VAL B C 1
ATOM 7725 O O . VAL B 1 360 ? 22.297 17.531 17.234 1 88.12 360 VAL B O 1
ATOM 7728 N N . LYS B 1 361 ? 21.859 15.445 17.922 1 89.62 361 LYS B N 1
ATOM 7729 C CA . LYS B 1 361 ? 21.016 15.062 16.797 1 89.62 361 LYS B CA 1
ATOM 7730 C C . LYS B 1 361 ? 19.562 14.891 17.234 1 89.62 361 LYS B C 1
ATOM 7732 O O . LYS B 1 361 ? 19.266 14.109 18.141 1 89.62 361 LYS B O 1
ATOM 7737 N N . TRP B 1 362 ? 18.719 15.695 16.594 1 89.44 362 TRP B N 1
ATOM 7738 C CA . TRP B 1 362 ? 17.297 15.617 16.906 1 89.44 362 TRP B CA 1
ATOM 7739 C C . TRP B 1 362 ? 16.484 15.273 15.664 1 89.44 362 TRP B C 1
ATOM 7741 O O . TRP B 1 362 ? 16.906 15.547 14.539 1 89.44 362 TRP B O 1
ATOM 7751 N N . THR B 1 363 ? 15.398 14.602 15.898 1 89.81 363 THR B N 1
ATOM 7752 C CA . THR B 1 363 ? 14.391 14.375 14.867 1 89.81 363 THR B CA 1
ATOM 7753 C C . THR B 1 363 ? 13.023 14.852 15.336 1 89.81 363 THR B C 1
ATOM 7755 O O . THR B 1 363 ? 12.602 14.539 16.453 1 89.81 363 THR B O 1
ATOM 7758 N N . ILE B 1 364 ? 12.438 15.664 14.531 1 90.06 364 ILE B N 1
ATOM 7759 C CA . ILE B 1 364 ? 11.086 16.141 14.836 1 90.06 364 ILE B CA 1
ATOM 7760 C C . ILE B 1 364 ? 10.172 15.883 13.633 1 90.06 364 ILE B C 1
ATOM 7762 O O . ILE B 1 364 ? 10.648 15.617 12.531 1 90.06 364 ILE B O 1
ATOM 7766 N N . ARG B 1 365 ? 8.898 15.945 13.922 1 87.31 365 ARG B N 1
ATOM 7767 C CA . ARG B 1 365 ? 7.965 15.867 12.805 1 87.31 365 ARG B CA 1
ATOM 7768 C C . ARG B 1 365 ? 8.086 17.094 11.906 1 87.31 365 ARG B C 1
ATOM 7770 O O . ARG B 1 365 ? 8.414 18.188 12.375 1 87.31 365 ARG B O 1
ATOM 7777 N N . LYS B 1 366 ? 7.848 16.859 10.695 1 84.88 366 LYS B N 1
ATOM 7778 C CA . LYS B 1 366 ? 8.016 17.953 9.734 1 84.88 366 LYS B CA 1
ATOM 7779 C C . LYS B 1 366 ? 7.055 19.094 10.039 1 84.88 366 LYS B C 1
ATOM 7781 O O . LYS B 1 366 ? 5.852 18.891 10.18 1 84.88 366 LYS B O 1
ATOM 7786 N N . SER B 1 367 ? 7.562 20.281 10.172 1 87.31 367 SER B N 1
ATOM 7787 C CA . SER B 1 367 ? 6.789 21.484 10.453 1 87.31 367 SER B CA 1
ATOM 7788 C C . SER B 1 367 ? 6.441 22.219 9.172 1 87.31 367 SER B C 1
ATOM 7790 O O . SER B 1 367 ? 7.062 22 8.125 1 87.31 367 SER B O 1
ATOM 7792 N N . VAL B 1 368 ? 5.395 23.016 9.219 1 84 368 VAL B N 1
ATOM 7793 C CA . VAL B 1 368 ? 4.977 23.828 8.078 1 84 368 VAL B CA 1
ATOM 7794 C C . VAL B 1 368 ? 6.074 24.828 7.723 1 84 368 VAL B C 1
ATOM 7796 O O . VAL B 1 368 ? 6.402 25 6.547 1 84 368 VAL B O 1
ATOM 7799 N N . GLU B 1 369 ? 6.633 25.453 8.773 1 85 369 GLU B N 1
ATOM 7800 C CA . GLU B 1 369 ? 7.727 26.391 8.547 1 85 369 GLU B CA 1
ATOM 7801 C C . GLU B 1 369 ? 9.062 25.656 8.414 1 85 369 GLU B C 1
ATOM 7803 O O . GLU B 1 369 ? 9.352 24.75 9.188 1 85 369 GLU B O 1
ATOM 7808 N N . SER B 1 370 ? 9.82 26.078 7.449 1 88.69 370 SER B N 1
ATOM 7809 C CA . SER B 1 370 ? 11.117 25.438 7.246 1 88.69 370 SER B CA 1
ATOM 7810 C C . SER B 1 370 ? 12.117 25.891 8.305 1 88.69 370 SER B C 1
ATOM 7812 O O . SER B 1 370 ? 12.273 27.094 8.547 1 88.69 370 SER B O 1
ATOM 7814 N N . ILE B 1 371 ? 12.695 24.969 8.922 1 93.31 371 ILE B N 1
ATOM 7815 C CA . ILE B 1 371 ? 13.789 25.234 9.844 1 93.31 371 ILE B CA 1
ATOM 7816 C C . ILE B 1 371 ? 15.078 25.484 9.062 1 93.31 371 ILE B C 1
ATOM 7818 O O . ILE B 1 371 ? 15.375 24.781 8.094 1 93.31 371 ILE B O 1
ATOM 7822 N N . LYS B 1 372 ? 15.766 26.5 9.398 1 91.31 372 LYS B N 1
ATOM 7823 C CA . LYS B 1 372 ? 16.969 26.906 8.672 1 91.31 372 LYS B CA 1
ATOM 7824 C C . LYS B 1 372 ? 18.188 26.922 9.594 1 91.31 372 LYS B C 1
ATOM 7826 O O . LYS B 1 372 ? 18.047 27.016 10.812 1 91.31 372 LYS B O 1
ATOM 7831 N N . PRO B 1 373 ? 19.328 26.844 8.922 1 88.81 373 PRO B N 1
ATOM 7832 C CA . PRO B 1 373 ? 20.547 27.031 9.727 1 88.81 373 PRO B CA 1
ATOM 7833 C C . PRO B 1 373 ? 20.562 28.391 10.445 1 88.81 373 PRO B C 1
ATOM 7835 O O . PRO B 1 373 ? 20.156 29.406 9.867 1 88.81 373 PRO B O 1
ATOM 7838 N N . MET B 1 374 ? 20.922 28.359 11.766 1 87.88 374 MET B N 1
ATOM 7839 C CA . MET B 1 374 ? 21.094 29.531 12.609 1 87.88 374 MET B CA 1
ATOM 7840 C C . MET B 1 374 ? 19.781 29.922 13.297 1 87.88 374 MET B C 1
ATOM 7842 O O . MET B 1 374 ? 19.719 30.891 14.047 1 87.88 374 MET B O 1
ATOM 7846 N N . ASP B 1 375 ? 18.766 29.141 12.977 1 93.5 375 ASP B N 1
ATOM 7847 C CA . ASP B 1 375 ? 17.625 29.297 13.867 1 93.5 375 ASP B CA 1
ATOM 7848 C C . ASP B 1 375 ? 18.031 29.031 15.32 1 93.5 375 ASP B C 1
ATOM 7850 O O . ASP B 1 375 ? 18.906 28.219 15.586 1 93.5 375 ASP B O 1
ATOM 7854 N N . ILE B 1 376 ? 17.391 29.688 16.188 1 94.56 376 ILE B N 1
ATOM 7855 C CA . ILE B 1 376 ? 17.797 29.672 17.578 1 94.56 376 ILE B CA 1
ATOM 7856 C C . ILE B 1 376 ? 16.953 28.641 18.344 1 94.56 376 ILE B C 1
ATOM 7858 O O . ILE B 1 376 ? 15.742 28.562 18.156 1 94.56 376 ILE B O 1
ATOM 7862 N N . VAL B 1 377 ? 17.656 27.859 19.172 1 94.94 377 VAL B N 1
ATOM 7863 C CA . VAL B 1 377 ? 16.984 26.922 20.062 1 94.94 377 VAL B CA 1
ATOM 7864 C C . VAL B 1 377 ? 16.891 27.516 21.469 1 94.94 377 VAL B C 1
ATOM 7866 O O . VAL B 1 377 ? 17.906 27.922 22.047 1 94.94 377 VAL B O 1
ATOM 7869 N N . CYS B 1 378 ? 15.727 27.547 21.984 1 95.12 378 CYS B N 1
ATOM 7870 C CA . CYS B 1 378 ? 15.562 28.109 23.328 1 95.12 378 CYS B CA 1
ATOM 7871 C C . CYS B 1 378 ? 14.609 27.25 24.156 1 95.12 378 CYS B C 1
ATOM 7873 O O . CYS B 1 378 ? 13.906 26.391 23.625 1 95.12 378 CYS B O 1
ATOM 7875 N N . LEU B 1 379 ? 14.703 27.406 25.438 1 95 379 LEU B N 1
ATOM 7876 C CA . LEU B 1 379 ? 13.797 26.766 26.391 1 95 379 LEU B CA 1
ATOM 7877 C C . LEU B 1 379 ? 12.953 27.812 27.125 1 95 379 LEU B C 1
ATOM 7879 O O . LEU B 1 379 ? 13.484 28.609 27.906 1 95 379 LEU B O 1
ATOM 7883 N N . LEU B 1 380 ? 11.672 27.797 26.781 1 94.88 380 LEU B N 1
ATOM 7884 C CA . LEU B 1 380 ? 10.766 28.734 27.422 1 94.88 380 LEU B CA 1
ATOM 7885 C C . LEU B 1 380 ? 10.43 28.281 28.844 1 94.88 380 LEU B C 1
ATOM 7887 O O . LEU B 1 380 ? 10.367 27.078 29.109 1 94.88 380 LEU B O 1
ATOM 7891 N N . GLN B 1 381 ? 10.203 29.203 29.641 1 91.88 381 GLN B N 1
ATOM 7892 C CA . GLN B 1 381 ? 9.961 28.906 31.047 1 91.88 381 GLN B CA 1
ATOM 7893 C C . GLN B 1 381 ? 8.719 28.047 31.219 1 91.88 381 GLN B C 1
ATOM 7895 O O . GLN B 1 381 ? 7.652 28.375 30.688 1 91.88 381 GLN B O 1
ATOM 7900 N N . GLY B 1 382 ? 8.906 27 31.953 1 89.25 382 GLY B N 1
ATOM 7901 C CA . GLY B 1 382 ? 7.777 26.141 32.281 1 89.25 382 GLY B CA 1
ATOM 7902 C C . GLY B 1 382 ? 7.473 25.109 31.219 1 89.25 382 GLY B C 1
ATOM 7903 O O . GLY B 1 382 ? 6.52 24.328 31.359 1 89.25 382 GLY B O 1
ATOM 7904 N N . VAL B 1 383 ? 8.188 25.094 30.156 1 92.94 383 VAL B N 1
ATOM 7905 C CA . VAL B 1 383 ? 7.961 24.156 29.062 1 92.94 383 VAL B CA 1
ATOM 7906 C C . VAL B 1 383 ? 9.148 23.203 28.938 1 92.94 383 VAL B C 1
ATOM 7908 O O . VAL B 1 383 ? 10.289 23.641 28.797 1 92.94 383 VAL B O 1
ATOM 7911 N N . PRO B 1 384 ? 8.922 21.969 29 1 90.19 384 PRO B N 1
ATOM 7912 C CA . PRO B 1 384 ? 10.039 21.016 28.969 1 90.19 384 PRO B CA 1
ATOM 7913 C C . PRO B 1 384 ? 10.648 20.859 27.578 1 90.19 384 PRO B C 1
ATOM 7915 O O . PRO B 1 384 ? 11.836 20.562 27.453 1 90.19 384 PRO B O 1
ATOM 7918 N N . ASP B 1 385 ? 9.891 21.016 26.516 1 93.69 385 ASP B N 1
ATOM 7919 C CA . ASP B 1 385 ? 10.367 20.875 25.141 1 93.69 385 ASP B CA 1
ATOM 7920 C C . ASP B 1 385 ? 10.984 22.172 24.641 1 93.69 385 ASP B C 1
ATOM 7922 O O . ASP B 1 385 ? 10.5 23.266 24.953 1 93.69 385 ASP B O 1
ATOM 7926 N N . PRO B 1 386 ? 11.992 22.078 23.828 1 95.19 386 PRO B N 1
ATOM 7927 C CA . PRO B 1 386 ? 12.586 23.312 23.281 1 95.19 386 PRO B CA 1
ATOM 7928 C C . PRO B 1 386 ? 11.727 23.953 22.203 1 95.19 386 PRO B C 1
ATOM 7930 O O . PRO B 1 386 ? 10.867 23.281 21.625 1 95.19 386 PRO B O 1
ATOM 7933 N N . SER B 1 387 ? 11.945 25.219 22 1 96.75 387 SER B N 1
ATOM 7934 C CA . SER B 1 387 ? 11.359 25.984 20.906 1 96.75 387 SER B CA 1
ATOM 7935 C C . SER B 1 387 ? 12.422 26.406 19.891 1 96.75 387 SER B C 1
ATOM 7937 O O . SER B 1 387 ? 13.602 26.484 20.219 1 96.75 387 SER B O 1
ATOM 7939 N N . ILE B 1 388 ? 12.023 26.562 18.703 1 96.94 388 ILE B N 1
ATOM 7940 C CA . ILE B 1 388 ? 12.891 27.078 17.656 1 96.94 388 ILE B CA 1
ATOM 7941 C C . ILE B 1 388 ? 12.359 28.438 17.188 1 96.94 388 ILE B C 1
ATOM 7943 O O . ILE B 1 388 ? 11.227 28.547 16.719 1 96.94 388 ILE B O 1
ATOM 7947 N N . ILE B 1 389 ? 13.195 29.453 17.312 1 96.31 389 ILE B N 1
ATOM 7948 C CA . ILE B 1 389 ? 12.789 30.812 16.953 1 96.31 389 ILE B CA 1
ATOM 7949 C C . ILE B 1 389 ? 13.805 31.422 15.992 1 96.31 389 ILE B C 1
ATOM 7951 O O . ILE B 1 389 ? 14.891 30.859 15.797 1 96.31 389 ILE B O 1
ATOM 7955 N N . ARG B 1 390 ? 13.336 32.531 15.336 1 95.38 390 ARG B N 1
ATOM 7956 C CA . ARG B 1 390 ? 14.156 33.219 14.344 1 95.38 390 ARG B CA 1
ATOM 7957 C C . ARG B 1 390 ? 14.141 34.719 14.57 1 95.38 390 ARG B C 1
ATOM 7959 O O . ARG B 1 390 ? 13.078 35.344 14.742 1 95.38 390 ARG B O 1
ATOM 7966 N N . TYR B 1 391 ? 15.414 35.25 14.711 1 93.94 391 TYR B N 1
ATOM 7967 C CA . TYR B 1 391 ? 15.5 36.719 14.789 1 93.94 391 TYR B CA 1
ATOM 7968 C C . TYR B 1 391 ? 14.969 37.375 13.516 1 93.94 391 TYR B C 1
ATOM 7970 O O . TYR B 1 391 ? 15.375 37 12.414 1 93.94 391 TYR B O 1
ATOM 7978 N N . THR B 1 392 ? 13.961 38.281 13.75 1 90.62 392 THR B N 1
ATOM 7979 C CA . THR B 1 392 ? 13.375 38.969 12.625 1 90.62 392 THR B CA 1
ATOM 7980 C C . THR B 1 392 ? 13.07 40.438 13 1 90.62 392 THR B C 1
ATOM 7982 O O . THR B 1 392 ? 12.148 40.688 13.773 1 90.62 392 THR B O 1
ATOM 7985 N N . ASP B 1 393 ? 13.711 41.312 12.484 1 87.81 393 ASP B N 1
ATOM 7986 C CA . ASP B 1 393 ? 13.461 42.75 12.555 1 87.81 393 ASP B CA 1
ATOM 7987 C C . ASP B 1 393 ? 13.25 43.219 14 1 87.81 393 ASP B C 1
ATOM 7989 O O . ASP B 1 393 ? 12.234 43.844 14.32 1 87.81 393 ASP B O 1
ATOM 7993 N N . GLY B 1 394 ? 14.094 42.875 14.867 1 90.62 394 GLY B N 1
ATOM 7994 C CA . GLY B 1 394 ? 14.141 43.438 16.203 1 90.62 394 GLY B CA 1
ATOM 7995 C C . GLY B 1 394 ? 13.422 42.594 17.234 1 90.62 394 GLY B C 1
ATOM 7996 O O . GLY B 1 394 ? 13.359 42.938 18.422 1 90.62 394 GLY B O 1
ATOM 7997 N N . CYS B 1 395 ? 12.789 41.531 16.812 1 93.38 395 CYS B N 1
ATOM 7998 C CA . CYS B 1 395 ? 12.188 40.562 17.734 1 93.38 395 CYS B CA 1
ATOM 7999 C C . CYS B 1 395 ? 12.32 39.156 17.203 1 93.38 395 CYS B C 1
ATOM 8001 O O . CYS B 1 395 ? 13.156 38.875 16.344 1 93.38 395 CYS B O 1
ATOM 8003 N N . PHE B 1 396 ? 11.594 38.25 17.875 1 95.38 396 PHE B N 1
ATOM 8004 C CA . PHE B 1 396 ? 11.727 36.844 17.469 1 95.38 396 PHE B CA 1
ATOM 8005 C C . PHE B 1 396 ? 10.43 36.344 16.859 1 95.38 396 PHE B C 1
ATOM 8007 O O . PHE B 1 396 ? 9.344 36.656 17.328 1 95.38 396 PHE B O 1
ATOM 8014 N N . ARG B 1 397 ? 10.57 35.625 15.781 1 94.19 397 ARG B N 1
ATOM 8015 C CA . ARG B 1 397 ? 9.469 34.875 15.195 1 94.19 397 ARG B CA 1
ATOM 8016 C C . ARG B 1 397 ? 9.531 33.406 15.602 1 94.19 397 ARG B C 1
ATOM 8018 O O . ARG B 1 397 ? 10.617 32.812 15.672 1 94.19 397 ARG B O 1
ATOM 8025 N N . VAL B 1 398 ? 8.383 32.875 15.828 1 95.25 398 VAL B N 1
ATOM 8026 C CA . VAL B 1 398 ? 8.328 31.469 16.203 1 95.25 398 VAL B CA 1
ATOM 8027 C C . VAL B 1 398 ? 8.367 30.594 14.938 1 95.25 398 VAL B C 1
ATOM 8029 O O . VAL B 1 398 ? 7.566 30.797 14.023 1 95.25 398 VAL B O 1
ATOM 8032 N N . VAL B 1 399 ? 9.312 29.688 14.875 1 95.06 399 VAL B N 1
ATOM 8033 C CA . VAL B 1 399 ? 9.367 28.688 13.82 1 95.06 399 VAL B CA 1
ATOM 8034 C C . VAL B 1 399 ? 8.656 27.422 14.273 1 95.06 399 VAL B C 1
ATOM 8036 O O . VAL B 1 399 ? 7.77 26.906 13.578 1 95.06 399 VAL B O 1
ATOM 8039 N N . VAL B 1 400 ? 9.039 26.922 15.398 1 96 400 VAL B N 1
ATOM 8040 C CA . VAL B 1 400 ? 8.398 25.812 16.094 1 96 400 VAL B CA 1
ATOM 8041 C C . VAL B 1 400 ? 8.164 26.203 17.562 1 96 400 VAL B C 1
ATOM 8043 O O . VAL B 1 400 ? 9.109 26.453 18.312 1 96 400 VAL B O 1
ATOM 8046 N N . LEU B 1 401 ? 6.977 26.266 17.906 1 95.25 401 LEU B N 1
ATOM 8047 C CA . LEU B 1 401 ? 6.664 26.719 19.25 1 95.25 401 LEU B CA 1
ATOM 8048 C C . LEU B 1 401 ? 7.105 25.688 20.297 1 95.25 401 LEU B C 1
ATOM 8050 O O . LEU B 1 401 ? 7.703 26.047 21.312 1 95.25 401 LEU B O 1
ATOM 8054 N N . ARG B 1 402 ? 6.785 24.5 20.078 1 94.75 402 ARG B N 1
ATOM 8055 C CA . ARG B 1 402 ? 7.203 23.391 20.922 1 94.75 402 ARG B CA 1
ATOM 8056 C C . ARG B 1 402 ? 7.707 22.219 20.078 1 94.75 402 ARG B C 1
ATOM 8058 O O . ARG B 1 402 ? 6.934 21.578 19.375 1 94.75 402 ARG B O 1
ATOM 8065 N N . ALA B 1 403 ? 8.961 21.953 20.156 1 93.19 403 ALA B N 1
ATOM 8066 C CA . ALA B 1 403 ? 9.562 20.859 19.391 1 93.19 403 ALA B CA 1
ATOM 8067 C C . ALA B 1 403 ? 9.539 19.562 20.188 1 93.19 403 ALA B C 1
ATOM 8069 O O . ALA B 1 403 ? 10.383 19.359 21.078 1 93.19 403 ALA B O 1
ATOM 8070 N N . VAL B 1 404 ? 8.641 18.734 19.844 1 89.88 404 VAL B N 1
ATOM 8071 C CA . VAL B 1 404 ? 8.609 17.422 20.484 1 89.88 404 VAL B CA 1
ATOM 8072 C C . VAL B 1 404 ? 9.656 16.516 19.844 1 89.88 404 VAL B C 1
ATOM 8074 O O . VAL B 1 404 ? 9.531 16.125 18.672 1 89.88 404 VAL B O 1
ATOM 8077 N N . LEU B 1 405 ? 10.688 16.156 20.625 1 87.94 405 LEU B N 1
ATOM 8078 C CA . LEU B 1 405 ? 11.836 15.414 20.125 1 87.94 405 LEU B CA 1
ATOM 8079 C C . LEU B 1 405 ? 11.539 13.922 20.094 1 87.94 405 LEU B C 1
ATOM 8081 O O . LEU B 1 405 ? 10.984 13.383 21.062 1 87.94 405 LEU B O 1
ATOM 8085 N N . GLN B 1 406 ? 11.805 13.375 18.938 1 82.88 406 GLN B N 1
ATOM 8086 C CA . GLN B 1 406 ? 11.664 11.93 18.812 1 82.88 406 GLN B CA 1
ATOM 8087 C C . GLN B 1 406 ? 12.922 11.211 19.266 1 82.88 406 GLN B C 1
ATOM 8089 O O . GLN B 1 406 ? 14.023 11.773 19.203 1 82.88 406 GLN B O 1
ATOM 8094 N N . LYS B 1 407 ? 12.828 10.023 19.734 1 66.19 407 LYS B N 1
ATOM 8095 C CA . LYS B 1 407 ? 13.969 9.25 20.219 1 66.19 407 LYS B CA 1
ATOM 8096 C C . LYS B 1 407 ? 14.922 8.898 19.094 1 66.19 407 LYS B C 1
ATOM 8098 O O . LYS B 1 407 ? 14.5 8.391 18.047 1 66.19 407 LYS B O 1
ATOM 8103 N N . THR B 1 408 ? 16.016 9.508 18.953 1 64.44 408 THR B N 1
ATOM 8104 C CA . THR B 1 408 ? 17.031 9.172 17.953 1 64.44 408 THR B CA 1
ATOM 8105 C C . THR B 1 408 ? 18.078 8.25 18.562 1 64.44 408 THR B C 1
ATOM 8107 O O . THR B 1 408 ? 18.547 8.469 19.672 1 64.44 408 THR B O 1
ATOM 8110 N N . TYR B 1 409 ? 18.156 7.008 17.906 1 55.16 409 TYR B N 1
ATOM 8111 C CA . TYR B 1 409 ? 19.156 6.031 18.328 1 55.16 409 TYR B CA 1
ATOM 8112 C C . TYR B 1 409 ? 20.453 6.23 17.562 1 55.16 409 TYR B C 1
ATOM 8114 O O . TYR B 1 409 ? 20.469 6.355 16.344 1 55.16 409 TYR B O 1
ATOM 8122 N N . GLY B 1 410 ? 21.312 7.141 18.016 1 56 410 GLY B N 1
ATOM 8123 C CA . GLY B 1 410 ? 22.578 7.176 17.312 1 56 410 GLY B CA 1
ATOM 8124 C C . GLY B 1 410 ? 23.766 7.426 18.219 1 56 410 GLY B C 1
ATOM 8125 O O . GLY B 1 410 ? 23.609 8.031 19.281 1 56 410 GLY B O 1
ATOM 8126 N N . ALA B 1 411 ? 24.75 6.891 17.938 1 64.75 411 ALA B N 1
ATOM 8127 C CA . ALA B 1 411 ? 26.031 7.078 18.625 1 64.75 411 ALA B CA 1
ATOM 8128 C C . ALA B 1 411 ? 26.484 8.531 18.531 1 64.75 411 ALA B C 1
ATOM 8130 O O . ALA B 1 411 ? 26.297 9.188 17.5 1 64.75 411 ALA B O 1
ATOM 8131 N N . GLY B 1 412 ? 26.891 9.266 19.594 1 69.06 412 GLY B N 1
ATOM 8132 C CA . GLY B 1 412 ? 27.578 10.547 19.641 1 69.06 412 GLY B CA 1
ATOM 8133 C C . GLY B 1 412 ? 26.672 11.703 20 1 69.06 412 GLY B C 1
ATOM 8134 O O . GLY B 1 412 ? 27.141 12.82 20.234 1 69.06 412 GLY B O 1
ATOM 8135 N N . SER B 1 413 ? 25.344 11.484 20.094 1 78.06 413 SER B N 1
ATOM 8136 C CA . SER B 1 413 ? 24.422 12.555 20.438 1 78.06 413 SER B CA 1
ATOM 8137 C C . SER B 1 413 ? 24.234 12.656 21.953 1 78.06 413 SER B C 1
ATOM 8139 O O . SER B 1 413 ? 24.047 11.641 22.625 1 78.06 413 SER B O 1
ATOM 8141 N N . ALA B 1 414 ? 24.422 13.953 22.406 1 79.56 414 ALA B N 1
ATOM 8142 C CA . ALA B 1 414 ? 24.234 14.172 23.844 1 79.56 414 ALA B CA 1
ATOM 8143 C C . ALA B 1 414 ? 22.766 14.07 24.219 1 79.56 414 ALA B C 1
ATOM 8145 O O . ALA B 1 414 ? 21.891 14.25 23.375 1 79.56 414 ALA B O 1
ATOM 8146 N N . ASP B 1 415 ? 22.594 13.812 25.469 1 83 415 ASP B N 1
ATOM 8147 C CA . ASP B 1 415 ? 21.25 13.695 26 1 83 415 ASP B CA 1
ATOM 8148 C C . ASP B 1 415 ? 20.688 15.062 26.391 1 83 415 ASP B C 1
ATOM 8150 O O . ASP B 1 415 ? 21.25 15.75 27.234 1 83 415 ASP B O 1
ATOM 8154 N N . PHE B 1 416 ? 19.594 15.406 25.891 1 85.5 416 PHE B N 1
ATOM 8155 C CA . PHE B 1 416 ? 19.016 16.734 26.094 1 85.5 416 PHE B CA 1
ATOM 8156 C C . PHE B 1 416 ? 18.578 16.906 27.547 1 85.5 416 PHE B C 1
ATOM 8158 O O . PHE B 1 416 ? 18.672 18 28.094 1 85.5 416 PHE B O 1
ATOM 8165 N N . GLN B 1 417 ? 18.078 15.836 28.125 1 83.25 417 GLN B N 1
ATOM 8166 C CA . GLN B 1 417 ? 17.656 15.938 29.516 1 83.25 417 GLN B CA 1
ATOM 8167 C C . GLN B 1 417 ? 18.844 16.281 30.422 1 83.25 417 GLN B C 1
ATOM 8169 O O . GLN B 1 417 ? 18.688 17.062 31.375 1 83.25 417 GLN B O 1
ATOM 8174 N N . GLN B 1 418 ? 19.922 15.719 30.062 1 82.12 418 GLN B N 1
ATOM 8175 C CA . GLN B 1 418 ? 21.125 16.016 30.828 1 82.12 418 GLN B CA 1
ATOM 8176 C C . GLN B 1 418 ? 21.578 17.469 30.594 1 82.12 418 GLN B C 1
ATOM 8178 O O . GLN B 1 418 ? 22 18.141 31.531 1 82.12 418 GLN B O 1
ATOM 8183 N N . ILE B 1 419 ? 21.406 17.906 29.422 1 82.25 419 ILE B N 1
ATOM 8184 C CA . ILE B 1 419 ? 21.812 19.266 29.094 1 82.25 419 ILE B CA 1
ATOM 8185 C C . ILE B 1 419 ? 20.891 20.266 29.781 1 82.25 419 ILE B C 1
ATOM 8187 O O . ILE B 1 419 ? 21.359 21.281 30.297 1 82.25 419 ILE B O 1
ATOM 8191 N N . ARG B 1 420 ? 19.672 19.984 29.844 1 83.19 420 ARG B N 1
ATOM 8192 C CA . ARG B 1 420 ? 18.703 20.844 30.484 1 83.19 420 ARG B CA 1
ATOM 8193 C C . ARG B 1 420 ? 19 21.016 31.969 1 83.19 420 ARG B C 1
ATOM 8195 O O . ARG B 1 420 ? 18.875 22.109 32.531 1 83.19 420 ARG B O 1
ATOM 8202 N N . SER B 1 421 ? 19.484 19.953 32.531 1 81 421 SER B N 1
ATOM 8203 C CA . SER B 1 421 ? 19.781 19.984 33.969 1 81 421 SER B CA 1
ATOM 8204 C C . SER B 1 421 ? 21.109 20.688 34.25 1 81 421 SER B C 1
ATOM 8206 O O . SER B 1 421 ? 21.266 21.312 35.281 1 81 421 SER B O 1
ATOM 8208 N N . GLN B 1 422 ? 21.984 20.625 33.281 1 74.81 422 GLN B N 1
ATOM 8209 C CA . GLN B 1 422 ? 23.328 21.141 33.5 1 74.81 422 GLN B CA 1
ATOM 8210 C C . GLN B 1 422 ? 23.438 22.594 33.062 1 74.81 422 GLN B C 1
ATOM 8212 O O . GLN B 1 422 ? 24.328 23.328 33.5 1 74.81 422 GLN B O 1
ATOM 8217 N N . ASN B 1 423 ? 22.531 22.906 32.156 1 74.62 423 ASN B N 1
ATOM 8218 C CA . ASN B 1 423 ? 22.641 24.234 31.578 1 74.62 423 ASN B CA 1
ATOM 8219 C C . ASN B 1 423 ? 22.141 25.328 32.531 1 74.62 423 ASN B C 1
ATOM 8221 O O . ASN B 1 423 ? 20.953 25.359 32.844 1 74.62 423 ASN B O 1
ATOM 8225 N N . ASN B 1 424 ? 23.047 26.141 32.969 1 74.06 424 ASN B N 1
ATOM 8226 C CA . ASN B 1 424 ? 22.75 27.172 33.938 1 74.06 424 ASN B CA 1
ATOM 8227 C C . ASN B 1 424 ? 22.703 28.562 33.312 1 74.06 424 ASN B C 1
ATOM 8229 O O . ASN B 1 424 ? 23.031 29.562 33.969 1 74.06 424 ASN B O 1
ATOM 8233 N N . ARG B 1 425 ? 22.25 28.609 32.125 1 80 425 ARG B N 1
ATOM 8234 C CA . ARG B 1 425 ? 22.125 29.906 31.484 1 80 425 ARG B CA 1
ATOM 8235 C C . ARG B 1 425 ? 20.984 30.719 32.094 1 80 425 ARG B C 1
ATOM 8237 O O . ARG B 1 425 ? 19.969 30.156 32.5 1 80 425 ARG B O 1
ATOM 8244 N N . PRO B 1 426 ? 21.25 32.031 32.156 1 82.62 426 PRO B N 1
ATOM 8245 C CA . PRO B 1 426 ? 20.188 32.875 32.719 1 82.62 426 PRO B CA 1
ATOM 8246 C C . PRO B 1 426 ? 18.969 32.969 31.797 1 82.62 426 PRO B C 1
ATOM 8248 O O . PRO B 1 426 ? 19.109 32.875 30.562 1 82.62 426 PRO B O 1
ATOM 8251 N N . SER B 1 427 ? 17.875 33.156 32.406 1 89.88 427 SER B N 1
ATOM 8252 C CA . SER B 1 427 ? 16.641 33.375 31.672 1 89.88 427 SER B CA 1
ATOM 8253 C C . SER B 1 427 ? 16.547 34.844 31.203 1 89.88 427 SER B C 1
ATOM 8255 O O . SER B 1 427 ? 16.953 35.75 31.906 1 89.88 427 SER B O 1
ATOM 8257 N N . ARG B 1 428 ? 16.094 35 30.016 1 92.25 428 ARG B N 1
ATOM 8258 C CA . ARG B 1 428 ? 15.914 36.312 29.438 1 92.25 428 ARG B CA 1
ATOM 8259 C C . ARG B 1 428 ? 14.461 36.531 29.016 1 92.25 428 ARG B C 1
ATOM 8261 O O . ARG B 1 428 ? 13.711 35.562 28.859 1 92.25 428 ARG B O 1
ATOM 8268 N N . SER B 1 429 ? 14.102 37.844 28.953 1 93.5 429 SER B N 1
ATOM 8269 C CA . SER B 1 429 ? 12.781 38.156 28.438 1 93.5 429 SER B CA 1
ATOM 8270 C C . SER B 1 429 ? 12.727 38.031 26.922 1 93.5 429 SER B C 1
ATOM 8272 O O . SER B 1 429 ? 13.523 38.625 26.203 1 93.5 429 SER B O 1
ATOM 8274 N N . LEU B 1 430 ? 11.797 37.312 26.469 1 95.94 430 LEU B N 1
ATOM 8275 C CA . LEU B 1 430 ? 11.648 37.062 25.031 1 95.94 430 LEU B CA 1
ATOM 8276 C C . LEU B 1 430 ? 10.305 37.562 24.531 1 95.94 430 LEU B C 1
ATOM 8278 O O . LEU B 1 430 ? 9.273 37.375 25.172 1 95.94 430 LEU B O 1
ATOM 8282 N N . HIS B 1 431 ? 10.359 38.281 23.438 1 96.19 431 HIS B N 1
ATOM 8283 C CA . HIS B 1 431 ? 9.18 38.75 22.719 1 96.19 431 HIS B CA 1
ATOM 8284 C C . HIS B 1 431 ? 9 38 21.406 1 96.19 431 HIS B C 1
ATOM 8286 O O . HIS B 1 431 ? 9.695 38.281 20.422 1 96.19 431 HIS B O 1
ATOM 8292 N N . LEU B 1 432 ? 7.992 37.156 21.406 1 96.31 432 LEU B N 1
ATOM 8293 C CA . LEU B 1 432 ? 7.805 36.25 20.281 1 96.31 432 LEU B CA 1
ATOM 8294 C C . LEU B 1 432 ? 6.559 36.625 19.484 1 96.31 432 LEU B C 1
ATOM 8296 O O . LEU B 1 432 ? 5.539 37 20.062 1 96.31 432 LEU B O 1
ATOM 8300 N N . ILE B 1 433 ? 6.645 36.562 18.172 1 94.69 433 ILE B N 1
ATOM 8301 C CA . ILE B 1 433 ? 5.496 36.688 17.281 1 94.69 433 ILE B CA 1
ATOM 8302 C C . ILE B 1 433 ? 5.266 35.344 16.562 1 94.69 433 ILE B C 1
ATOM 8304 O O . ILE B 1 433 ? 6.168 34.844 15.898 1 94.69 433 ILE B O 1
ATOM 8308 N N . TRP B 1 434 ? 4.109 34.781 16.766 1 94.69 434 TRP B N 1
ATOM 8309 C CA . TRP B 1 434 ? 3.725 33.562 16.109 1 94.69 434 TRP B CA 1
ATOM 8310 C C . TRP B 1 434 ? 2.615 33.781 15.094 1 94.69 434 TRP B C 1
ATOM 8312 O O . TRP B 1 434 ? 1.503 34.188 15.461 1 94.69 434 TRP B O 1
ATOM 8322 N N . SER B 1 435 ? 2.924 33.562 13.844 1 92.06 435 SER B N 1
ATOM 8323 C CA . SER B 1 435 ? 1.964 33.812 12.773 1 92.06 435 SER B CA 1
ATOM 8324 C C . SER B 1 435 ? 1.646 32.531 12.008 1 92.06 435 SER B C 1
ATOM 8326 O O . SER B 1 435 ? 2.553 31.812 11.602 1 92.06 435 SER B O 1
ATOM 8328 N N . TRP B 1 436 ? 0.336 32.281 11.859 1 90.06 436 TRP B N 1
ATOM 8329 C CA . TRP B 1 436 ? -0.126 31.156 11.055 1 90.06 436 TRP B CA 1
ATOM 8330 C C . TRP B 1 436 ? -0.346 31.562 9.609 1 90.06 436 TRP B C 1
ATOM 8332 O O . TRP B 1 436 ? -0.539 30.719 8.734 1 90.06 436 TRP B O 1
ATOM 8342 N N . GLU B 1 437 ? -0.164 32.844 9.406 1 78.56 437 GLU B N 1
ATOM 8343 C CA . GLU B 1 437 ? -0.336 33.375 8.062 1 78.56 437 GLU B CA 1
ATOM 8344 C C . GLU B 1 437 ? 0.976 33.344 7.285 1 78.56 437 GLU B C 1
ATOM 8346 O O . GLU B 1 437 ? 2.057 33.406 7.875 1 78.56 437 GLU B O 1
ATOM 8351 N N . GLU B 1 438 ? 0.941 32.969 6.062 1 61.88 438 GLU B N 1
ATOM 8352 C CA . GLU B 1 438 ? 2.148 32.875 5.246 1 61.88 438 GLU B CA 1
ATOM 8353 C C . GLU B 1 438 ? 2.955 34.188 5.305 1 61.88 438 GLU B C 1
ATOM 8355 O O . GLU B 1 438 ? 4.176 34.156 5.465 1 61.88 438 GLU B O 1
ATOM 8360 N N . GLN B 1 439 ? 2.459 35.281 4.777 1 60.94 439 GLN B N 1
ATOM 8361 C CA . GLN B 1 439 ? 3.316 36.438 4.613 1 60.94 439 GLN B CA 1
ATOM 8362 C C . GLN B 1 439 ? 2.873 37.594 5.527 1 60.94 439 GLN B C 1
ATOM 8364 O O . GLN B 1 439 ? 1.702 37.969 5.52 1 60.94 439 GLN B O 1
ATOM 8369 N N . ILE B 1 440 ? 3.652 37.656 6.621 1 55.88 440 ILE B N 1
ATOM 8370 C CA . ILE B 1 440 ? 3.449 38.906 7.344 1 55.88 440 ILE B CA 1
ATOM 8371 C C . ILE B 1 440 ? 4.129 40.062 6.59 1 55.88 440 ILE B C 1
ATOM 8373 O O . ILE B 1 440 ? 5.359 40.094 6.496 1 55.88 440 ILE B O 1
ATOM 8377 N N . SER B 1 441 ? 3.75 40.375 5.453 1 53.12 441 SER B N 1
ATOM 8378 C CA . SER B 1 441 ? 4.316 41.531 4.77 1 53.12 441 SER B CA 1
ATOM 8379 C C . SER B 1 441 ? 3.629 42.812 5.203 1 53.12 441 SER B C 1
ATOM 8381 O O . SER B 1 441 ? 2.416 42.844 5.422 1 53.12 441 SER B O 1
ATOM 8383 N N . PRO B 1 442 ? 4.594 44 5.332 1 53.16 442 PRO B N 1
ATOM 8384 C CA . PRO B 1 442 ? 6.051 44.156 5.301 1 53.16 442 PRO B CA 1
ATOM 8385 C C . PRO B 1 442 ? 6.715 43.75 6.617 1 53.16 442 PRO B C 1
ATOM 8387 O O . PRO B 1 442 ? 6.039 43.625 7.637 1 53.16 442 PRO B O 1
ATOM 8390 N N . SER B 1 443 ? 8.039 43.469 6.715 1 52.41 443 SER B N 1
ATOM 8391 C CA . SER B 1 443 ? 8.891 43.125 7.848 1 52.41 443 SER B CA 1
ATOM 8392 C C . SER B 1 443 ? 8.664 44.062 9.023 1 52.41 443 SER B C 1
ATOM 8394 O O . SER B 1 443 ? 8.766 43.656 10.18 1 52.41 443 SER B O 1
ATOM 8396 N N . SER B 1 444 ? 8.375 45.344 8.688 1 52.66 444 SER B N 1
ATOM 8397 C CA . SER B 1 444 ? 8.242 46.344 9.719 1 52.66 444 SER B CA 1
ATOM 8398 C C . SER B 1 444 ? 7.039 46.094 10.609 1 52.66 444 SER B C 1
ATOM 8400 O O . SER B 1 444 ? 7.004 46.531 11.766 1 52.66 444 SER B O 1
ATOM 8402 N N . ALA B 1 445 ? 6.27 45.188 10.242 1 80 445 ALA B N 1
ATOM 8403 C CA . ALA B 1 445 ? 4.988 44.969 10.914 1 80 445 ALA B CA 1
ATOM 8404 C C . ALA B 1 445 ? 5.145 44 12.094 1 80 445 ALA B C 1
ATOM 8406 O O . ALA B 1 445 ? 4.387 44.094 13.062 1 80 445 ALA B O 1
ATOM 8407 N N . ILE B 1 446 ? 6.301 43.469 12.141 1 88.31 446 ILE B N 1
ATOM 8408 C CA . ILE B 1 446 ? 6.449 42.469 13.195 1 88.31 446 ILE B CA 1
ATOM 8409 C C . ILE B 1 446 ? 6.848 43.156 14.5 1 88.31 446 ILE B C 1
ATOM 8411 O O . ILE B 1 446 ? 6.34 42.812 15.57 1 88.31 446 ILE B O 1
ATOM 8415 N N . LEU B 1 447 ? 7.762 44.156 14.414 1 91.19 447 LEU B N 1
ATOM 8416 C CA . LEU B 1 447 ? 8.18 44.906 15.594 1 91.19 447 LEU B CA 1
ATOM 8417 C C . LEU B 1 447 ? 7 45.656 16.203 1 91.19 447 LEU B C 1
ATOM 8419 O O . LEU B 1 447 ? 6.871 45.719 17.438 1 91.19 447 LEU B O 1
ATOM 8423 N N . ASP B 1 448 ? 6.156 46.156 15.328 1 91.25 448 ASP B N 1
ATOM 8424 C CA . ASP B 1 448 ? 4.984 46.875 15.82 1 91.25 448 ASP B CA 1
ATOM 8425 C C . ASP B 1 448 ? 4.027 45.938 16.547 1 91.25 448 ASP B C 1
ATOM 8427 O O . ASP B 1 448 ? 3.445 46.312 17.578 1 91.25 448 ASP B O 1
ATOM 8431 N N . LEU B 1 449 ? 3.896 44.781 16.031 1 91.75 449 LEU B N 1
ATOM 8432 C CA . LEU B 1 449 ? 3.047 43.781 16.672 1 91.75 449 LEU B CA 1
ATOM 8433 C C . LEU B 1 449 ? 3.607 43.375 18.031 1 91.75 449 LEU B C 1
ATOM 8435 O O . LEU B 1 449 ? 2.859 43.25 19.016 1 91.75 449 LEU B O 1
ATOM 8439 N N . ALA B 1 450 ? 4.938 43.188 18.047 1 94.25 450 ALA B N 1
ATOM 8440 C CA . ALA B 1 450 ? 5.586 42.812 19.312 1 94.25 450 ALA B CA 1
ATOM 8441 C C . ALA B 1 450 ? 5.43 43.938 20.344 1 94.25 450 ALA B C 1
ATOM 8443 O O . ALA B 1 450 ? 5.207 43.656 21.531 1 94.25 450 ALA B O 1
ATOM 8444 N N . ALA B 1 451 ? 5.559 45.156 19.891 1 94.06 451 ALA B N 1
ATOM 8445 C CA . ALA B 1 451 ? 5.414 46.281 20.781 1 94.06 451 ALA B CA 1
ATOM 8446 C C . ALA B 1 451 ? 3.99 46.406 21.328 1 94.06 451 ALA B C 1
ATOM 8448 O O . ALA B 1 451 ? 3.787 46.688 22.516 1 94.06 451 ALA B O 1
ATOM 8449 N N . GLU B 1 452 ? 3.051 46.156 20.516 1 93.38 452 GLU B N 1
ATOM 8450 C CA . GLU B 1 452 ? 1.652 46.188 20.938 1 93.38 452 GLU B CA 1
ATOM 8451 C C . GLU B 1 452 ? 1.353 45.125 21.984 1 93.38 452 GLU B C 1
ATOM 8453 O O . GLU B 1 452 ? 0.513 45.344 22.859 1 93.38 452 GLU B O 1
ATOM 8458 N N . ALA B 1 453 ? 2.029 44.062 21.906 1 94.31 453 ALA B N 1
ATOM 8459 C CA . ALA B 1 453 ? 1.78 42.969 22.797 1 94.31 453 ALA B CA 1
ATOM 8460 C C . ALA B 1 453 ? 2.297 43.25 24.203 1 94.31 453 ALA B C 1
ATOM 8462 O O . ALA B 1 453 ? 1.84 42.656 25.188 1 94.31 453 ALA B O 1
ATOM 8463 N N . VAL B 1 454 ? 3.26 44.062 24.422 1 92.88 454 VAL B N 1
ATOM 8464 C CA . VAL B 1 454 ? 3.84 44.375 25.719 1 92.88 454 VAL B CA 1
ATOM 8465 C C . VAL B 1 454 ? 2.84 45.219 26.531 1 92.88 454 VAL B C 1
ATOM 8467 O O . VAL B 1 454 ? 2.846 45.156 27.766 1 92.88 454 VAL B O 1
ATOM 8470 N N . GLY B 1 455 ? 1.88 45.969 26.016 1 85.12 455 GLY B N 1
ATOM 8471 C CA . GLY B 1 455 ? 0.861 46.688 26.75 1 85.12 455 GLY B CA 1
ATOM 8472 C C . GLY B 1 455 ? 1.365 48 27.297 1 85.12 455 GLY B C 1
ATOM 8473 O O . GLY B 1 455 ? 0.872 48.5 28.328 1 85.12 455 GLY B O 1
ATOM 8474 N N . LEU B 1 456 ? 2.48 48.562 26.781 1 88.25 456 LEU B N 1
ATOM 8475 C CA . LEU B 1 456 ? 3.012 49.875 27.156 1 88.25 456 LEU B CA 1
ATOM 8476 C C . LEU B 1 456 ? 2.791 50.875 26.031 1 88.25 456 LEU B C 1
ATOM 8478 O O . LEU B 1 456 ? 2.201 50.531 25 1 88.25 456 LEU B O 1
ATOM 8482 N N . GLY B 1 457 ? 3.172 52.062 26.328 1 86.69 457 GLY B N 1
ATOM 8483 C CA . GLY B 1 457 ? 3.172 53.031 25.266 1 86.69 457 GLY B CA 1
ATOM 8484 C C . GLY B 1 457 ? 4.043 52.625 24.078 1 86.69 457 GLY B C 1
ATOM 8485 O O . GLY B 1 457 ? 4.992 51.875 24.25 1 86.69 457 GLY B O 1
ATOM 8486 N N . THR B 1 458 ? 3.752 53.062 23.031 1 88.62 458 THR B N 1
ATOM 8487 C CA . THR B 1 458 ? 4.379 52.625 21.797 1 88.62 458 THR B CA 1
ATOM 8488 C C . THR B 1 458 ? 5.898 52.781 21.875 1 88.62 458 THR B C 1
ATOM 8490 O O . THR B 1 458 ? 6.633 51.844 21.594 1 88.62 458 THR B O 1
ATOM 8493 N N . TYR B 1 459 ? 6.371 53.875 22.297 1 90.25 459 TYR B N 1
ATOM 8494 C CA . TYR B 1 459 ? 7.809 54.125 22.328 1 90.25 459 TYR B CA 1
ATOM 8495 C C . TYR B 1 459 ? 8.477 53.281 23.406 1 90.25 459 TYR B C 1
ATOM 8497 O O . TYR B 1 459 ? 9.539 52.688 23.188 1 90.25 459 TYR B O 1
ATOM 8505 N N . SER B 1 460 ? 7.816 53.25 24.562 1 92.94 460 SER B N 1
ATOM 8506 C CA . SER B 1 460 ? 8.359 52.438 25.656 1 92.94 460 SER B CA 1
ATOM 8507 C C . SER B 1 460 ? 8.367 50.969 25.312 1 92.94 460 SER B C 1
ATOM 8509 O O . SER B 1 460 ? 9.289 50.219 25.672 1 92.94 460 SER B O 1
ATOM 8511 N N . ALA B 1 461 ? 7.332 50.594 24.594 1 94.88 461 ALA B N 1
ATOM 8512 C CA . ALA B 1 461 ? 7.227 49.188 24.188 1 94.88 461 ALA B CA 1
ATOM 8513 C C . ALA B 1 461 ? 8.305 48.844 23.188 1 94.88 461 ALA B C 1
ATOM 8515 O O . ALA B 1 461 ? 8.93 47.781 23.281 1 94.88 461 ALA B O 1
ATOM 8516 N N . ILE B 1 462 ? 8.492 49.688 22.219 1 94.12 462 ILE B N 1
ATOM 8517 C CA . ILE B 1 462 ? 9.508 49.438 21.203 1 94.12 462 ILE B CA 1
ATOM 8518 C C . ILE B 1 462 ? 10.891 49.375 21.844 1 94.12 462 ILE B C 1
ATOM 8520 O O . ILE B 1 462 ? 11.688 48.5 21.531 1 94.12 462 ILE B O 1
ATOM 8524 N N . ARG B 1 463 ? 11.109 50.281 22.797 1 93.69 463 ARG B N 1
ATOM 8525 C CA . ARG B 1 463 ? 12.367 50.281 23.547 1 93.69 463 ARG B CA 1
ATOM 8526 C C . ARG B 1 463 ? 12.594 48.969 24.281 1 93.69 463 ARG B C 1
ATOM 8528 O O . ARG B 1 463 ? 13.664 48.375 24.203 1 93.69 463 ARG B O 1
ATOM 8535 N N . LYS B 1 464 ? 11.617 48.594 24.891 1 94.44 464 LYS B N 1
ATOM 8536 C CA . LYS B 1 464 ? 11.727 47.375 25.703 1 94.44 464 LYS B CA 1
ATOM 8537 C C . LYS B 1 464 ? 11.961 46.156 24.828 1 94.44 464 LYS B C 1
ATOM 8539 O O . LYS B 1 464 ? 12.852 45.344 25.109 1 94.44 464 LYS B O 1
ATOM 8544 N N . VAL B 1 465 ? 11.172 46 23.75 1 96.06 465 VAL B N 1
ATOM 8545 C CA . VAL B 1 465 ? 11.273 44.844 22.875 1 96.06 465 VAL B CA 1
ATOM 8546 C C . VAL B 1 465 ? 12.672 44.781 22.266 1 96.06 465 VAL B C 1
ATOM 8548 O O . VAL B 1 465 ? 13.32 43.719 22.281 1 96.06 465 VAL B O 1
ATOM 8551 N N . LEU B 1 466 ? 13.117 45.875 21.719 1 95.38 466 LEU B N 1
ATOM 8552 C CA . LEU B 1 466 ? 14.414 45.906 21.047 1 95.38 466 LEU B CA 1
ATOM 8553 C C . LEU B 1 466 ? 15.547 45.625 22.031 1 95.38 466 LEU B C 1
ATOM 8555 O O . LEU B 1 466 ? 16.484 44.875 21.719 1 95.38 466 LEU B O 1
ATOM 8559 N N . TRP B 1 467 ? 15.438 46.188 23.188 1 94.44 467 TRP B N 1
ATOM 8560 C CA . TRP B 1 467 ? 16.531 46 24.141 1 94.44 467 TRP B CA 1
ATOM 8561 C C . TRP B 1 467 ? 16.547 44.562 24.656 1 94.44 467 TRP B C 1
ATOM 8563 O O . TRP B 1 467 ? 17.609 43.969 24.75 1 94.44 467 TRP B O 1
ATOM 8573 N N . ASP B 1 468 ? 15.383 44.094 25.078 1 94.62 468 ASP B N 1
ATOM 8574 C CA . ASP B 1 468 ? 15.312 42.719 25.531 1 94.62 468 ASP B CA 1
ATOM 8575 C C . ASP B 1 468 ? 15.859 41.75 24.484 1 94.62 468 ASP B C 1
ATOM 8577 O O . ASP B 1 468 ? 16.547 40.781 24.797 1 94.62 468 ASP B O 1
ATOM 8581 N N . THR B 1 469 ? 15.5 42 23.219 1 95.75 469 THR B N 1
ATOM 8582 C CA . THR B 1 469 ? 15.984 41.156 22.125 1 95.75 469 THR B CA 1
ATOM 8583 C C . THR B 1 469 ? 17.5 41.25 22 1 95.75 469 THR B C 1
ATOM 8585 O O . THR B 1 469 ? 18.188 40.281 21.734 1 95.75 469 THR B O 1
ATOM 8588 N N . ASN B 1 470 ? 18.016 42.438 22.141 1 92.69 470 ASN B N 1
ATOM 8589 C CA . ASN B 1 470 ? 19.469 42.656 22.125 1 92.69 470 ASN B CA 1
ATOM 8590 C C . ASN B 1 470 ? 20.172 41.812 23.188 1 92.69 470 ASN B C 1
ATOM 8592 O O . ASN B 1 470 ? 21.156 41.125 22.891 1 92.69 470 ASN B O 1
ATOM 8596 N N . VAL B 1 471 ? 19.625 41.875 24.344 1 90.5 471 VAL B N 1
ATOM 8597 C CA . VAL B 1 471 ? 20.203 41.125 25.453 1 90.5 471 VAL B CA 1
ATOM 8598 C C . VAL B 1 471 ? 20.125 39.625 25.156 1 90.5 471 VAL B C 1
ATOM 8600 O O . VAL B 1 471 ? 21.109 38.906 25.359 1 90.5 471 VAL B O 1
ATOM 8603 N N . ALA B 1 472 ? 19.016 39.188 24.703 1 92.25 472 ALA B N 1
ATOM 8604 C CA . ALA B 1 472 ? 18.844 37.781 24.391 1 92.25 472 ALA B CA 1
ATOM 8605 C C . ALA B 1 472 ? 19.812 37.312 23.312 1 92.25 472 ALA B C 1
ATOM 8607 O O . ALA B 1 472 ? 20.375 36.219 23.391 1 92.25 472 ALA B O 1
ATOM 8608 N N . MET B 1 473 ? 20.031 38.125 22.281 1 90.81 473 MET B N 1
ATOM 8609 C CA . MET B 1 473 ? 20.922 37.75 21.188 1 90.81 473 MET B CA 1
ATOM 8610 C C . MET B 1 473 ? 22.375 37.688 21.641 1 90.81 473 MET B C 1
ATOM 8612 O O . MET B 1 473 ? 23.156 36.906 21.125 1 90.81 473 MET B O 1
ATOM 8616 N N . HIS B 1 474 ? 22.688 38.438 22.562 1 86.06 474 HIS B N 1
ATOM 8617 C CA . HIS B 1 474 ? 24.031 38.406 23.109 1 86.06 474 HIS B CA 1
ATOM 8618 C C . HIS B 1 474 ? 24.328 37.062 23.734 1 86.06 474 HIS B C 1
ATOM 8620 O O . HIS B 1 474 ? 25.484 36.625 23.797 1 86.06 474 HIS B O 1
ATOM 8626 N N . GLU B 1 475 ? 23.234 36.438 24.172 1 83.19 475 GLU B N 1
ATOM 8627 C CA . GLU B 1 475 ? 23.406 35.094 24.75 1 83.19 475 GLU B CA 1
ATOM 8628 C C . GLU B 1 475 ? 23.859 34.094 23.703 1 83.19 475 GLU B C 1
ATOM 8630 O O . GLU B 1 475 ? 24.375 33.031 24.031 1 83.19 475 GLU B O 1
ATOM 8635 N N . THR B 1 476 ? 23.703 34.438 22.469 1 82.12 476 THR B N 1
ATOM 8636 C CA . THR B 1 476 ? 24.125 33.531 21.391 1 82.12 476 THR B CA 1
ATOM 8637 C C . THR B 1 476 ? 25.625 33.625 21.141 1 82.12 476 THR B C 1
ATOM 8639 O O . THR B 1 476 ? 26.203 32.781 20.453 1 82.12 476 THR B O 1
ATOM 8642 N N . ALA B 1 477 ? 26.203 34.656 21.609 1 76.19 477 ALA B N 1
ATOM 8643 C CA . ALA B 1 477 ? 27.625 34.875 21.406 1 76.19 477 ALA B CA 1
ATOM 8644 C C . ALA B 1 477 ? 28.453 33.938 22.297 1 76.19 477 ALA B C 1
ATOM 8646 O O . ALA B 1 477 ? 28.203 33.844 23.5 1 76.19 477 ALA B O 1
ATOM 8647 N N . TYR B 1 478 ? 29.312 33.188 21.672 1 69 478 TYR B N 1
ATOM 8648 C CA . TYR B 1 478 ? 30.172 32.281 22.438 1 69 478 TYR B CA 1
ATOM 8649 C C . TYR B 1 478 ? 31.562 32.219 21.812 1 69 478 TYR B C 1
ATOM 8651 O O . TYR B 1 478 ? 31.703 32.281 20.594 1 69 478 TYR B O 1
ATOM 8659 N N . ASN B 1 479 ? 32.469 32.219 22.766 1 55 479 ASN B N 1
ATOM 8660 C CA . ASN B 1 479 ? 33.875 32.312 22.391 1 55 479 ASN B CA 1
ATOM 8661 C C . ASN B 1 479 ? 34.344 31.078 21.625 1 55 479 ASN B C 1
ATOM 8663 O O . ASN B 1 479 ? 35.25 31.172 20.766 1 55 479 ASN B O 1
ATOM 8667 N N . TYR B 1 480 ? 33.594 30.047 21.984 1 53.75 480 TYR B N 1
ATOM 8668 C CA . TYR B 1 480 ? 34.094 28.875 21.266 1 53.75 480 TYR B CA 1
ATOM 8669 C C . TYR B 1 480 ? 33.844 29 19.766 1 53.75 480 TYR B C 1
ATOM 8671 O O . TYR B 1 480 ? 32.719 29.219 19.328 1 53.75 480 TYR B O 1
ATOM 8679 N N . ASN B 1 481 ? 34.938 28.938 19 1 56.81 481 ASN B N 1
ATOM 8680 C CA . ASN B 1 481 ? 35.031 29.031 17.547 1 56.81 481 ASN B CA 1
ATOM 8681 C C . ASN B 1 481 ? 34.562 30.391 17.031 1 56.81 481 ASN B C 1
ATOM 8683 O O . ASN B 1 481 ? 34.031 30.5 15.922 1 56.81 481 ASN B O 1
ATOM 8687 N N . ASN B 1 482 ? 34.531 31.359 18.062 1 57.75 482 ASN B N 1
ATOM 8688 C CA . ASN B 1 482 ? 34.25 32.75 17.734 1 57.75 482 ASN B CA 1
ATOM 8689 C C . ASN B 1 482 ? 32.875 32.906 17.109 1 57.75 482 ASN B C 1
ATOM 8691 O O . ASN B 1 482 ? 32.719 33.562 16.062 1 57.75 482 ASN B O 1
ATOM 8695 N N . THR B 1 483 ? 31.938 32.219 17.75 1 71.31 483 THR B N 1
ATOM 8696 C CA . THR B 1 483 ? 30.578 32.375 17.234 1 71.31 483 THR B CA 1
ATOM 8697 C C . THR B 1 483 ? 29.906 33.625 17.797 1 71.31 483 THR B C 1
ATOM 8699 O O . THR B 1 483 ? 29.188 33.562 18.797 1 71.31 483 THR B O 1
ATOM 8702 N N . TYR B 1 484 ? 30.266 34.781 17.172 1 77.06 484 TYR B N 1
ATOM 8703 C CA . TYR B 1 484 ? 29.719 36.062 17.625 1 77.06 484 TYR B CA 1
ATOM 8704 C C . TYR B 1 484 ? 28.875 36.719 16.531 1 77.06 484 TYR B C 1
ATOM 8706 O O . TYR B 1 484 ? 28.125 37.656 16.797 1 77.06 484 TYR B O 1
ATOM 8714 N N . TRP B 1 485 ? 28.953 36.188 15.477 1 77.75 485 TRP B N 1
ATOM 8715 C CA . TRP B 1 485 ? 28.438 36.906 14.32 1 77.75 485 TRP B CA 1
ATOM 8716 C C . TRP B 1 485 ? 26.906 36.969 14.367 1 77.75 485 TRP B C 1
ATOM 8718 O O . TRP B 1 485 ? 26.312 37.969 13.992 1 77.75 485 TRP B O 1
ATOM 8728 N N . PRO B 1 486 ? 26.266 35.906 14.883 1 81.69 486 PRO B N 1
ATOM 8729 C CA . PRO B 1 486 ? 24.812 36.094 14.969 1 81.69 486 PRO B CA 1
ATOM 8730 C C . PRO B 1 486 ? 24.422 37.25 15.906 1 81.69 486 PRO B C 1
ATOM 8732 O O . PRO B 1 486 ? 23.516 38.031 15.578 1 81.69 486 PRO B O 1
ATOM 8735 N N . ALA B 1 487 ? 25.047 37.281 16.984 1 85.94 487 ALA B N 1
ATOM 8736 C CA . ALA B 1 487 ? 24.781 38.344 17.938 1 85.94 487 ALA B CA 1
ATOM 8737 C C . ALA B 1 487 ? 25.156 39.688 17.328 1 85.94 487 ALA B C 1
ATOM 8739 O O . ALA B 1 487 ? 24.453 40.688 17.562 1 85.94 487 ALA B O 1
ATOM 8740 N N . MET B 1 488 ? 26.234 39.719 16.625 1 85.56 488 MET B N 1
ATOM 8741 C CA . MET B 1 488 ? 26.703 40.969 16.016 1 85.56 488 MET B CA 1
ATOM 8742 C C . MET B 1 488 ? 25.672 41.469 15 1 85.56 488 MET B C 1
ATOM 8744 O O . MET B 1 488 ? 25.297 42.656 15.039 1 85.56 488 MET B O 1
ATOM 8748 N N . LEU B 1 489 ? 25.25 40.594 14.141 1 87.62 489 LEU B N 1
ATOM 8749 C CA . LEU B 1 489 ? 24.312 41 13.102 1 87.62 489 LEU B CA 1
ATOM 8750 C C . LEU B 1 489 ? 23 41.5 13.711 1 87.62 489 LEU B C 1
ATOM 8752 O O . LEU B 1 489 ? 22.422 42.469 13.234 1 87.62 489 LEU B O 1
ATOM 8756 N N . ALA B 1 490 ? 22.609 40.875 14.75 1 91.19 490 ALA B N 1
ATOM 8757 C CA . ALA B 1 490 ? 21.375 41.281 15.414 1 91.19 490 ALA B CA 1
ATOM 8758 C C . ALA B 1 490 ? 21.547 42.625 16.109 1 91.19 490 ALA B C 1
ATOM 8760 O O . ALA B 1 490 ? 20.688 43.5 16.016 1 91.19 490 ALA B O 1
ATOM 8761 N N . ALA B 1 491 ? 22.625 42.75 16.797 1 90.69 491 ALA B N 1
ATOM 8762 C CA . ALA B 1 491 ? 22.875 44 17.5 1 90.69 491 ALA B CA 1
ATOM 8763 C C . ALA B 1 491 ? 22.969 45.188 16.531 1 90.69 491 ALA B C 1
ATOM 8765 O O . ALA B 1 491 ? 22.5 46.281 16.828 1 90.69 491 ALA B O 1
ATOM 8766 N N . GLU B 1 492 ? 23.625 44.938 15.422 1 90.88 492 GLU B N 1
ATOM 8767 C CA . GLU B 1 492 ? 23.703 45.969 14.383 1 90.88 492 GLU B CA 1
ATOM 8768 C C . GLU B 1 492 ? 22.312 46.375 13.914 1 90.88 492 GLU B C 1
ATOM 8770 O O . GLU B 1 492 ? 22.016 47.562 13.773 1 90.88 492 GLU B O 1
ATOM 8775 N N . ASP B 1 493 ? 21.562 45.438 13.641 1 92.19 493 ASP B N 1
ATOM 8776 C CA . ASP B 1 493 ? 20.203 45.688 13.172 1 92.19 493 ASP B CA 1
ATOM 8777 C C . ASP B 1 493 ? 19.375 46.406 14.227 1 92.19 493 ASP B C 1
ATOM 8779 O O . ASP B 1 493 ? 18.594 47.312 13.906 1 92.19 493 ASP B O 1
ATOM 8783 N N . ILE B 1 494 ? 19.531 46.031 15.461 1 94.19 494 ILE B N 1
ATOM 8784 C CA . ILE B 1 494 ? 18.781 46.625 16.562 1 94.19 494 ILE B CA 1
ATOM 8785 C C . ILE B 1 494 ? 19.203 48.094 16.734 1 94.19 494 ILE B C 1
ATOM 8787 O O . ILE B 1 494 ? 18.359 48.969 17 1 94.19 494 ILE B O 1
ATOM 8791 N N . LEU B 1 495 ? 20.453 48.312 16.578 1 91.88 495 LEU B N 1
ATOM 8792 C CA . LEU B 1 495 ? 20.938 49.688 16.609 1 91.88 495 LEU B CA 1
ATOM 8793 C C . LEU B 1 495 ? 20.25 50.531 15.516 1 91.88 495 LEU B C 1
ATOM 8795 O O . LEU B 1 495 ? 19.797 51.625 15.773 1 91.88 495 LEU B O 1
ATOM 8799 N N . ARG B 1 496 ? 20.219 49.969 14.375 1 91.81 496 ARG B N 1
ATOM 8800 C CA . ARG B 1 496 ? 19.547 50.625 13.266 1 91.81 496 ARG B CA 1
ATOM 8801 C C . ARG B 1 496 ? 18.094 50.906 13.586 1 91.81 496 ARG B C 1
ATOM 8803 O O . ARG B 1 496 ? 17.594 52.031 13.367 1 91.81 496 ARG B O 1
ATOM 8810 N N . LEU B 1 497 ? 17.422 49.969 14.094 1 91.81 497 LEU B N 1
ATOM 8811 C CA . LEU B 1 497 ? 15.992 50.094 14.391 1 91.81 497 LEU B CA 1
ATOM 8812 C C . LEU B 1 497 ? 15.75 51.094 15.508 1 91.81 497 LEU B C 1
ATOM 8814 O O . LEU B 1 497 ? 14.773 51.844 15.461 1 91.81 497 LEU B O 1
ATOM 8818 N N . LEU B 1 498 ? 16.609 51.094 16.516 1 93.31 498 LEU B N 1
ATOM 8819 C CA . LEU B 1 498 ? 16.484 52.094 17.594 1 93.31 498 LEU B CA 1
ATOM 8820 C C . LEU B 1 498 ? 16.688 53.5 17.062 1 93.31 498 LEU B C 1
ATOM 8822 O O . LEU B 1 498 ? 15.953 54.406 17.438 1 93.31 498 LEU B O 1
ATOM 8826 N N . ALA B 1 499 ? 17.656 53.656 16.203 1 90.31 499 ALA B N 1
ATOM 8827 C CA . ALA B 1 499 ? 17.906 54.969 15.617 1 90.31 499 ALA B CA 1
ATOM 8828 C C . ALA B 1 499 ? 16.719 55.438 14.773 1 90.31 499 ALA B C 1
ATOM 8830 O O . ALA B 1 499 ? 16.359 56.594 14.805 1 90.31 499 ALA B O 1
ATOM 8831 N N . GLU B 1 500 ? 16.141 54.5 14.109 1 89.69 500 GLU B N 1
ATOM 8832 C CA . GLU B 1 500 ? 15.039 54.812 13.211 1 89.69 500 GLU B CA 1
ATOM 8833 C C . GLU B 1 500 ? 13.758 55.094 13.992 1 89.69 500 GLU B C 1
ATOM 8835 O O . GLU B 1 500 ? 13 56 13.633 1 89.69 500 GLU B O 1
ATOM 8840 N N . ARG B 1 501 ? 13.531 54.375 15.086 1 91.31 501 ARG B N 1
ATOM 8841 C CA . ARG B 1 501 ? 12.234 54.406 15.75 1 91.31 501 ARG B CA 1
ATOM 8842 C C . ARG B 1 501 ? 12.266 55.375 16.938 1 91.31 501 ARG B C 1
ATOM 8844 O O . ARG B 1 501 ? 11.227 55.906 17.344 1 91.31 501 ARG B O 1
ATOM 8851 N N . LEU B 1 502 ? 13.422 55.469 17.609 1 91.62 502 LEU B N 1
ATOM 8852 C CA . LEU B 1 502 ? 13.492 56.312 18.812 1 91.62 502 LEU B CA 1
ATOM 8853 C C . LEU B 1 502 ? 14.359 57.531 18.594 1 91.62 502 LEU B C 1
ATOM 8855 O O . LEU B 1 502 ? 14.305 58.5 19.359 1 91.62 502 LEU B O 1
ATOM 8859 N N . GLY B 1 503 ? 15.133 57.5 17.562 1 87.25 503 GLY B N 1
ATOM 8860 C CA . GLY B 1 503 ? 15.977 58.625 17.266 1 87.25 503 GLY B CA 1
ATOM 8861 C C . GLY B 1 503 ? 17.438 58.438 17.656 1 87.25 503 GLY B C 1
ATOM 8862 O O . GLY B 1 503 ? 17.734 57.594 18.5 1 87.25 503 GLY B O 1
ATOM 8863 N N . TYR B 1 504 ? 18.297 59.281 17.188 1 83.06 504 TYR B N 1
ATOM 8864 C CA . TYR B 1 504 ? 19.75 59.188 17.359 1 83.06 504 TYR B CA 1
ATOM 8865 C C . TYR B 1 504 ? 20.156 59.625 18.75 1 83.06 504 TYR B C 1
ATOM 8867 O O . TYR B 1 504 ? 21.203 59.188 19.266 1 83.06 504 TYR B O 1
ATOM 8875 N N . ARG B 1 505 ? 19.328 60.438 19.344 1 81.31 505 ARG B N 1
ATOM 8876 C CA . ARG B 1 505 ? 19.719 61.031 20.609 1 81.31 505 ARG B CA 1
ATOM 8877 C C . ARG B 1 505 ? 19.156 60.25 21.781 1 81.31 505 ARG B C 1
ATOM 8879 O O . ARG B 1 505 ? 19.5 60.5 22.938 1 81.31 505 ARG B O 1
ATOM 8886 N N . ASP B 1 506 ? 18.359 59.25 21.438 1 87.69 506 ASP B N 1
ATOM 8887 C CA . ASP B 1 506 ? 17.781 58.438 22.5 1 87.69 506 ASP B CA 1
ATOM 8888 C C . ASP B 1 506 ? 18.859 57.656 23.25 1 87.69 506 ASP B C 1
ATOM 8890 O O . ASP B 1 506 ? 19.797 57.156 22.641 1 87.69 506 ASP B O 1
ATOM 8894 N N . LEU B 1 507 ? 18.734 57.594 24.547 1 84 507 LEU B N 1
ATOM 8895 C CA . LEU B 1 507 ? 19.719 56.938 25.391 1 84 507 LEU B CA 1
ATOM 8896 C C . LEU B 1 507 ? 19.859 55.469 25.047 1 84 507 LEU B C 1
ATOM 8898 O O . LEU B 1 507 ? 20.953 54.906 25.156 1 84 507 LEU B O 1
ATOM 8902 N N . THR B 1 508 ? 18.797 54.875 24.688 1 90.12 508 THR B N 1
ATOM 8903 C CA . THR B 1 508 ? 18.844 53.438 24.359 1 90.12 508 THR B CA 1
ATOM 8904 C C . THR B 1 508 ? 19.609 53.219 23.062 1 90.12 508 THR B C 1
ATOM 8906 O O . THR B 1 508 ? 20.297 52.188 22.906 1 90.12 508 THR B O 1
ATOM 8909 N N . THR B 1 509 ? 19.5 54.094 22.109 1 88.88 509 THR B N 1
ATOM 8910 C CA . THR B 1 509 ? 20.281 54.031 20.891 1 88.88 509 THR B CA 1
ATOM 8911 C C . THR B 1 509 ? 21.781 54.094 21.188 1 88.88 509 THR B C 1
ATOM 8913 O O . THR B 1 509 ? 22.578 53.344 20.609 1 88.88 509 THR B O 1
ATOM 8916 N N . ARG B 1 510 ? 22.094 54.875 22.125 1 81.94 510 ARG B N 1
ATOM 8917 C CA . ARG B 1 510 ? 23.484 54.969 22.531 1 81.94 510 ARG B CA 1
ATOM 8918 C C . ARG B 1 510 ? 23.969 53.688 23.219 1 81.94 510 ARG B C 1
ATOM 8920 O O . ARG B 1 510 ? 25.094 53.25 23 1 81.94 510 ARG B O 1
ATOM 8927 N N . ARG B 1 511 ? 23.141 53.219 24.031 1 84.31 511 ARG B N 1
ATOM 8928 C CA . ARG B 1 511 ? 23.484 51.969 24.688 1 84.31 511 ARG B CA 1
ATOM 8929 C C . ARG B 1 511 ? 23.672 50.844 23.656 1 84.31 511 ARG B C 1
ATOM 8931 O O . ARG B 1 511 ? 24.531 49.969 23.828 1 84.31 511 ARG B O 1
ATOM 8938 N N . ALA B 1 512 ? 22.828 50.875 22.672 1 88.69 512 ALA B N 1
ATOM 8939 C CA . ALA B 1 512 ? 22.953 49.875 21.625 1 88.69 512 ALA B CA 1
ATOM 8940 C C . ALA B 1 512 ? 24.281 49.969 20.891 1 88.69 512 ALA B C 1
ATOM 8942 O O . ALA B 1 512 ? 24.844 48.969 20.453 1 88.69 512 ALA B O 1
ATOM 8943 N N . LEU B 1 513 ? 24.672 51.219 20.719 1 83.31 513 LEU B N 1
ATOM 8944 C CA . LEU B 1 513 ? 25.984 51.406 20.125 1 83.31 513 LEU B CA 1
ATOM 8945 C C . LEU B 1 513 ? 27.062 50.75 20.953 1 83.31 513 LEU B C 1
ATOM 8947 O O . LEU B 1 513 ? 27.969 50.125 20.406 1 83.31 513 LEU B O 1
ATOM 8951 N N . TYR B 1 514 ? 26.906 50.875 22.141 1 78.5 514 TYR B N 1
ATOM 8952 C CA . TYR B 1 514 ? 27.859 50.25 23.031 1 78.5 514 TYR B CA 1
ATOM 8953 C C . TYR B 1 514 ? 27.75 48.719 22.922 1 78.5 514 TYR B C 1
ATOM 8955 O O . TYR B 1 514 ? 28.766 48.031 23.031 1 78.5 514 TYR B O 1
ATOM 8963 N N . SER B 1 515 ? 26.594 48.219 22.875 1 83.69 515 SER B N 1
ATOM 8964 C CA . SER B 1 515 ? 26.375 46.812 22.688 1 83.69 515 SER B CA 1
ATOM 8965 C C . SER B 1 515 ? 27.094 46.281 21.453 1 83.69 515 SER B C 1
ATOM 8967 O O . SER B 1 515 ? 27.75 45.219 21.484 1 83.69 515 SER B O 1
ATOM 8969 N N . VAL B 1 516 ? 27.016 47 20.344 1 84.94 516 VAL B N 1
ATOM 8970 C CA . VAL B 1 516 ? 27.688 46.625 19.109 1 84.94 516 VAL B CA 1
ATOM 8971 C C . VAL B 1 516 ? 29.203 46.656 19.312 1 84.94 516 VAL B C 1
ATOM 8973 O O . VAL B 1 516 ? 29.922 45.75 18.891 1 84.94 516 VAL B O 1
ATOM 8976 N N . ALA B 1 517 ? 29.609 47.625 19.922 1 79.12 517 ALA B N 1
ATOM 8977 C CA . ALA B 1 517 ? 31.031 47.812 20.156 1 79.12 517 ALA B CA 1
ATOM 8978 C C . ALA B 1 517 ? 31.609 46.656 20.969 1 79.12 517 ALA B C 1
ATOM 8980 O O . ALA B 1 517 ? 32.75 46.219 20.734 1 79.12 517 ALA B O 1
ATOM 8981 N N . LEU B 1 518 ? 30.859 46.281 21.875 1 77.5 518 LEU B N 1
ATOM 8982 C CA . LEU B 1 518 ? 31.297 45.156 22.719 1 77.5 518 LEU B CA 1
ATOM 8983 C C . LEU B 1 518 ? 31.484 43.906 21.875 1 77.5 518 LEU B C 1
ATOM 8985 O O . LEU B 1 518 ? 32.469 43.156 22.047 1 77.5 518 LEU B O 1
ATOM 8989 N N . LEU B 1 519 ? 30.625 43.594 21.016 1 80.5 519 LEU B N 1
ATOM 8990 C CA . LEU B 1 519 ? 30.703 42.406 20.172 1 80.5 519 LEU B CA 1
ATOM 8991 C C . LEU B 1 519 ? 31.844 42.531 19.172 1 80.5 519 LEU B C 1
ATOM 8993 O O . LEU B 1 519 ? 32.531 41.531 18.891 1 80.5 519 LEU B O 1
ATOM 8997 N N . TYR B 1 520 ? 32 43.719 18.672 1 78.25 520 TYR B N 1
ATOM 8998 C CA . TYR B 1 520 ? 33.094 43.938 17.75 1 78.25 520 TYR B CA 1
ATOM 8999 C C . TYR B 1 520 ? 34.438 43.688 18.422 1 78.25 520 TYR B C 1
ATOM 9001 O O . TYR B 1 520 ? 35.375 43.156 17.812 1 78.25 520 TYR B O 1
ATOM 9009 N N . SER B 1 521 ? 34.531 44.031 19.531 1 74.31 521 SER B N 1
ATOM 9010 C CA . SER B 1 521 ? 35.75 43.875 20.281 1 74.31 521 SER B CA 1
ATOM 9011 C C . SER B 1 521 ? 36.031 42.406 20.625 1 74.31 521 SER B C 1
ATOM 9013 O O . SER B 1 521 ? 37.125 41.906 20.391 1 74.31 521 SER B O 1
ATOM 9015 N N . LYS B 1 522 ? 35.031 41.719 21.078 1 70.81 522 LYS B N 1
ATOM 9016 C CA . LYS B 1 522 ? 35.156 40.344 21.531 1 70.81 522 LYS B CA 1
ATOM 9017 C C . LYS B 1 522 ? 35.406 39.406 20.359 1 70.81 522 LYS B C 1
ATOM 9019 O O . LYS B 1 522 ? 36.156 38.438 20.453 1 70.81 522 LYS B O 1
ATOM 9024 N N . GLY B 1 523 ? 34.75 39.719 19.344 1 68.69 523 GLY B N 1
ATOM 9025 C CA . GLY B 1 523 ? 34.844 38.844 18.203 1 68.69 523 GLY B CA 1
ATOM 9026 C C . GLY B 1 523 ? 35.938 39.25 17.234 1 68.69 523 GLY B C 1
ATOM 9027 O O . GLY B 1 523 ? 36.125 38.594 16.203 1 68.69 523 GLY B O 1
ATOM 9028 N N . ASN B 1 524 ? 36.625 40.281 17.672 1 71.69 524 ASN B N 1
ATOM 9029 C CA . ASN B 1 524 ? 37.656 40.844 16.781 1 71.69 524 ASN B CA 1
ATOM 9030 C C . ASN B 1 524 ? 37.062 41.125 15.391 1 71.69 524 ASN B C 1
ATOM 9032 O O . ASN B 1 524 ? 37.656 40.75 14.383 1 71.69 524 ASN B O 1
ATOM 9036 N N . ILE B 1 525 ? 35.906 41.562 15.523 1 71.94 525 ILE B N 1
ATOM 9037 C CA . ILE B 1 525 ? 35.188 41.844 14.273 1 71.94 525 ILE B CA 1
ATOM 9038 C C . ILE B 1 525 ? 35.75 43.094 13.602 1 71.94 525 ILE B C 1
ATOM 9040 O O . ILE B 1 525 ? 35.969 44.125 14.258 1 71.94 525 ILE B O 1
ATOM 9044 N N . GLY B 1 526 ? 35.969 43.062 12.289 1 65.19 526 GLY B N 1
ATOM 9045 C CA . GLY B 1 526 ? 36.531 44.156 11.539 1 65.19 526 GLY B CA 1
ATOM 9046 C C . GLY B 1 526 ? 38.031 44.156 11.539 1 65.19 526 GLY B C 1
ATOM 9047 O O . GLY B 1 526 ? 38.656 44.938 10.82 1 65.19 526 GLY B O 1
ATOM 9048 N N . ASP B 1 527 ? 38.625 43.406 12.461 1 64.19 527 ASP B N 1
ATOM 9049 C CA . ASP B 1 527 ? 40.062 43.25 12.398 1 64.19 527 ASP B CA 1
ATOM 9050 C C . ASP B 1 527 ? 40.469 42.25 11.305 1 64.19 527 ASP B C 1
ATOM 9052 O O . ASP B 1 527 ? 41.406 42.5 10.562 1 64.19 527 ASP B O 1
ATOM 9056 N N . LYS B 1 528 ? 39.688 41.094 11.281 1 63.06 528 LYS B N 1
ATOM 9057 C CA . LYS B 1 528 ? 39.875 40.094 10.242 1 63.06 528 LYS B CA 1
ATOM 9058 C C . LYS B 1 528 ? 38.531 39.75 9.578 1 63.06 528 LYS B C 1
ATOM 9060 O O . LYS B 1 528 ? 37.469 40 10.156 1 63.06 528 LYS B O 1
ATOM 9065 N N . ARG B 1 529 ? 38.656 39.531 8.289 1 60.88 529 ARG B N 1
ATOM 9066 C CA . ARG B 1 529 ? 37.469 39.062 7.547 1 60.88 529 ARG B CA 1
ATOM 9067 C C . ARG B 1 529 ? 36.844 37.875 8.219 1 60.88 529 ARG B C 1
ATOM 9069 O O . ARG B 1 529 ? 37.531 36.969 8.695 1 60.88 529 ARG B O 1
ATOM 9076 N N . ILE B 1 530 ? 35.594 38.062 8.594 1 60.53 530 ILE B N 1
A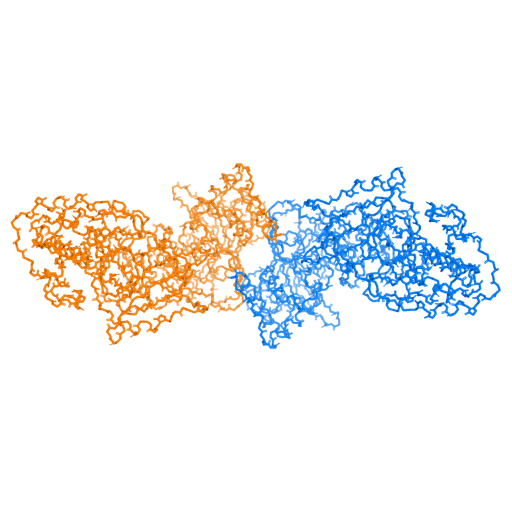TOM 9077 C CA . ILE B 1 530 ? 34.875 36.906 9.125 1 60.53 530 ILE B CA 1
ATOM 9078 C C . ILE B 1 530 ? 34.688 35.844 8.023 1 60.53 530 ILE B C 1
ATOM 9080 O O . ILE B 1 530 ? 33.906 36.031 7.113 1 60.53 530 ILE B O 1
ATOM 9084 N N . PRO B 1 531 ? 35.531 34.906 7.969 1 56.94 531 PRO B N 1
ATOM 9085 C CA . PRO B 1 531 ? 35.625 33.969 6.84 1 56.94 531 PRO B CA 1
ATOM 9086 C C . PRO B 1 531 ? 34.281 33.344 6.512 1 56.94 531 PRO B C 1
ATOM 9088 O O . PRO B 1 531 ? 33.938 33.125 5.34 1 56.94 531 PRO B O 1
ATOM 9091 N N . LEU B 1 532 ? 33.531 33.125 7.531 1 58.5 532 LEU B N 1
ATOM 9092 C CA . LEU B 1 532 ? 32.281 32.406 7.273 1 58.5 532 LEU B CA 1
ATOM 9093 C C . LEU B 1 532 ? 31.281 33.25 6.512 1 58.5 532 LEU B C 1
ATOM 9095 O O . LEU B 1 532 ? 30.422 32.75 5.797 1 58.5 532 LEU B O 1
ATOM 9099 N N . LEU B 1 533 ? 31.484 34.562 6.617 1 62.62 533 LEU B N 1
ATOM 9100 C CA . LEU B 1 533 ? 30.469 35.438 6.055 1 62.62 533 LEU B CA 1
ATOM 9101 C C . LEU B 1 533 ? 31.047 36.281 4.926 1 62.62 533 LEU B C 1
ATOM 9103 O O . LEU B 1 533 ? 30.297 36.938 4.188 1 62.62 533 LEU B O 1
ATOM 9107 N N . ASN B 1 534 ? 32.094 36.094 4.578 1 64.38 534 ASN B N 1
ATOM 9108 C CA . ASN B 1 534 ? 32.719 37 3.619 1 64.38 534 ASN B CA 1
ATOM 9109 C C . ASN B 1 534 ? 32.25 38.438 3.84 1 64.38 534 ASN B C 1
ATOM 9111 O O . ASN B 1 534 ? 31.812 39.094 2.908 1 64.38 534 ASN B O 1
ATOM 9115 N N . LEU B 1 535 ? 32.25 38.812 5.047 1 75.25 535 LEU B N 1
ATOM 9116 C CA . LEU B 1 535 ? 31.766 40.125 5.438 1 75.25 535 LEU B CA 1
ATOM 9117 C C . LEU B 1 535 ? 32.906 40.938 6.066 1 75.25 535 LEU B C 1
ATOM 9119 O O . LEU B 1 535 ? 33.625 40.438 6.926 1 75.25 535 LEU B O 1
ATOM 9123 N N . ASP B 1 536 ? 33.094 42.125 5.418 1 76.88 536 ASP B N 1
ATOM 9124 C CA . ASP B 1 536 ? 34.125 43.031 5.906 1 76.88 536 ASP B CA 1
ATOM 9125 C C . ASP B 1 536 ? 33.531 44.125 6.766 1 76.88 536 ASP B C 1
ATOM 9127 O O . ASP B 1 536 ? 32.625 44.844 6.328 1 76.88 536 ASP B O 1
ATOM 9131 N N . ARG B 1 537 ? 33.969 44.219 8.078 1 83.19 537 ARG B N 1
ATOM 9132 C CA . ARG B 1 537 ? 33.5 45.219 8.992 1 83.19 537 ARG B CA 1
ATOM 9133 C C . ARG B 1 537 ? 34.625 46.125 9.477 1 83.19 537 ARG B C 1
ATOM 9135 O O . ARG B 1 537 ? 34.531 46.719 10.555 1 83.19 537 ARG B O 1
ATOM 9142 N N . THR B 1 538 ? 35.594 46.281 8.664 1 82.44 538 THR B N 1
ATOM 9143 C CA . THR B 1 538 ? 36.75 47.094 9.055 1 82.44 538 THR B CA 1
ATOM 9144 C C . THR B 1 538 ? 36.375 48.562 9.219 1 82.44 538 THR B C 1
ATOM 9146 O O . THR B 1 538 ? 36.75 49.188 10.211 1 82.44 538 THR B O 1
ATOM 9149 N N . LYS B 1 539 ? 35.719 49.062 8.227 1 83 539 LYS B N 1
ATOM 9150 C CA . LYS B 1 539 ? 35.312 50.469 8.281 1 83 539 LYS B CA 1
ATOM 9151 C C . LYS B 1 539 ? 34.344 50.719 9.453 1 83 539 LYS B C 1
ATOM 9153 O O . LYS B 1 539 ? 34.438 51.75 10.109 1 83 539 LYS B O 1
ATOM 9158 N N . ALA B 1 540 ? 33.531 49.812 9.695 1 85.75 540 ALA B N 1
ATOM 9159 C CA . ALA B 1 540 ? 32.594 49.938 10.82 1 85.75 540 ALA B CA 1
ATOM 9160 C C . ALA B 1 540 ? 33.344 49.969 12.148 1 85.75 540 ALA B C 1
ATOM 9162 O O . ALA B 1 540 ? 33 50.719 13.055 1 85.75 540 ALA B O 1
ATOM 9163 N N . ARG B 1 541 ? 34.281 49.156 12.258 1 84.81 541 ARG B N 1
ATOM 9164 C CA . ARG B 1 541 ? 35.094 49.094 13.469 1 84.81 541 ARG B CA 1
ATOM 9165 C C . ARG B 1 541 ? 35.844 50.406 13.695 1 84.81 541 ARG B C 1
ATOM 9167 O O . ARG B 1 541 ? 35.906 50.906 14.82 1 84.81 541 ARG B O 1
ATOM 9174 N N . ASP B 1 542 ? 36.344 50.938 12.641 1 81.12 542 ASP B N 1
ATOM 9175 C CA . ASP B 1 542 ? 37.062 52.219 12.734 1 81.12 542 ASP B CA 1
ATOM 9176 C C . ASP B 1 542 ? 36.125 53.312 13.234 1 81.12 542 ASP B C 1
ATOM 9178 O O . ASP B 1 542 ? 36.531 54.125 14.07 1 81.12 542 ASP B O 1
ATOM 9182 N N . ILE B 1 543 ? 35 53.344 12.703 1 83.06 543 ILE B N 1
ATOM 9183 C CA . ILE B 1 543 ? 34.031 54.375 13.094 1 83.06 543 ILE B CA 1
ATOM 9184 C C . ILE B 1 543 ? 33.656 54.188 14.562 1 83.06 543 ILE B C 1
ATOM 9186 O O . ILE B 1 543 ? 33.594 55.156 15.312 1 83.06 543 ILE B O 1
ATOM 9190 N N . LEU B 1 544 ? 33.5 52.969 14.93 1 82.19 544 LEU B N 1
ATOM 9191 C CA . LEU B 1 544 ? 33.125 52.656 16.297 1 82.19 544 LEU B CA 1
ATOM 9192 C C . LEU B 1 544 ? 34.219 53.031 17.266 1 82.19 544 LEU B C 1
ATOM 9194 O O . LEU B 1 544 ? 33.969 53.531 18.359 1 82.19 544 LEU B O 1
ATOM 9198 N N . GLN B 1 545 ? 35.406 52.844 16.891 1 77.31 545 GLN B N 1
ATOM 9199 C CA . GLN B 1 545 ? 36.531 53.219 17.719 1 77.31 545 GLN B CA 1
ATOM 9200 C C . GLN B 1 545 ? 36.625 54.719 17.922 1 77.31 545 GLN B C 1
ATOM 9202 O O . GLN B 1 545 ? 36.938 55.188 19.031 1 77.31 545 GLN B O 1
ATOM 9207 N N . ARG B 1 546 ? 36.344 55.406 16.938 1 75.44 546 ARG B N 1
ATOM 9208 C CA . ARG B 1 546 ? 36.344 56.875 17.016 1 75.44 546 ARG B CA 1
ATOM 9209 C C . ARG B 1 546 ? 35.219 57.375 17.891 1 75.44 546 ARG B C 1
ATOM 9211 O O . ARG B 1 546 ? 35.375 58.281 18.688 1 75.44 546 ARG B O 1
ATOM 9218 N N . MET B 1 547 ? 34.156 56.75 17.75 1 76.25 547 MET B N 1
ATOM 9219 C CA . MET B 1 547 ? 32.969 57.156 18.484 1 76.25 547 MET B CA 1
ATOM 9220 C C . MET B 1 547 ? 33.094 56.875 19.969 1 76.25 547 MET B C 1
ATOM 9222 O O . MET B 1 547 ? 32.625 57.656 20.812 1 76.25 547 MET B O 1
ATOM 9226 N N . CYS B 1 548 ? 33.688 55.844 20.234 1 69.31 548 CYS B N 1
ATOM 9227 C CA . CYS B 1 548 ? 33.812 55.438 21.641 1 69.31 548 CYS B CA 1
ATOM 9228 C C . CYS B 1 548 ? 35.125 55.969 22.234 1 69.31 548 CYS B C 1
ATOM 9230 O O . CYS B 1 548 ? 35.438 55.656 23.375 1 69.31 548 CYS B O 1
ATOM 9232 N N . GLU B 1 549 ? 35.875 56.906 21.484 1 63.19 549 GLU B N 1
ATOM 9233 C CA . GLU B 1 549 ? 37.125 57.531 21.891 1 63.19 549 GLU B CA 1
ATOM 9234 C C . GLU B 1 549 ? 38.156 56.469 22.359 1 63.19 549 GLU B C 1
ATOM 9236 O O . GLU B 1 549 ? 38.781 56.656 23.391 1 63.19 549 GLU B O 1
ATOM 9241 N N . ILE B 1 550 ? 37.969 55.375 21.922 1 56.28 550 ILE B N 1
ATOM 9242 C CA . ILE B 1 550 ? 38.938 54.312 22.219 1 56.28 550 ILE B CA 1
ATOM 9243 C C . ILE B 1 550 ? 40.156 54.469 21.328 1 56.28 550 ILE B C 1
ATOM 9245 O O . ILE B 1 550 ? 40.031 54.469 20.094 1 56.28 550 ILE B O 1
ATOM 9249 N N . ARG B 1 551 ? 41.344 55.125 21.766 1 47.97 551 ARG B N 1
ATOM 9250 C CA . ARG B 1 551 ? 42.562 55.25 21.016 1 47.97 551 ARG B CA 1
ATOM 9251 C C . ARG B 1 551 ? 43 53.906 20.438 1 47.97 551 ARG B C 1
ATOM 9253 O O . ARG B 1 551 ? 42.469 52.875 20.797 1 47.97 551 ARG B O 1
ATOM 9260 N N . LEU B 1 552 ? 44.312 53.75 19.781 1 46.06 552 LEU B N 1
ATOM 9261 C CA . LEU B 1 552 ? 44.844 52.625 19.031 1 46.06 552 LEU B CA 1
ATOM 9262 C C . LEU B 1 552 ? 44.469 51.281 19.656 1 46.06 552 LEU B C 1
ATOM 9264 O O . LEU B 1 552 ? 43.312 50.875 19.562 1 46.06 552 LEU B O 1
ATOM 9268 N N . LYS B 1 553 ? 45.5 50.375 20.141 1 46 553 LYS B N 1
ATOM 9269 C CA . LYS B 1 553 ? 45.594 48.938 20.391 1 46 553 LYS B CA 1
ATOM 9270 C C . LYS B 1 553 ? 44.594 48.5 21.438 1 46 553 LYS B C 1
ATOM 9272 O O . LYS B 1 553 ? 44.562 47.312 21.859 1 46 553 LYS B O 1
ATOM 9277 N N . LYS B 1 554 ? 43.938 49.375 22.203 1 49.19 554 LYS B N 1
ATOM 9278 C CA . LYS B 1 554 ? 43.312 48.969 23.453 1 49.19 554 LYS B CA 1
ATOM 9279 C C . LYS B 1 554 ? 41.844 48.562 23.234 1 49.19 554 LYS B C 1
ATOM 9281 O O . LYS B 1 554 ? 41.156 49.156 22.406 1 49.19 554 LYS B O 1
ATOM 9286 N N . ASP B 1 555 ? 41.375 47.25 23.703 1 52.5 555 ASP B N 1
ATOM 9287 C CA . ASP B 1 555 ? 40.188 46.375 23.609 1 52.5 555 ASP B CA 1
ATOM 9288 C C . ASP B 1 555 ? 38.938 47.125 24.047 1 52.5 555 ASP B C 1
ATOM 9290 O O . ASP B 1 555 ? 38.969 47.906 24.984 1 52.5 555 ASP B O 1
ATOM 9294 N N . PHE B 1 556 ? 37.969 47.406 23.125 1 52.34 556 PHE B N 1
ATOM 9295 C CA . PHE B 1 556 ? 36.625 47.875 23.406 1 52.34 556 PHE B CA 1
ATOM 9296 C C . PHE B 1 556 ? 36.188 47.438 24.812 1 52.34 556 PHE B C 1
ATOM 9298 O O . PHE B 1 556 ? 35.219 48 25.359 1 52.34 556 PHE B O 1
ATOM 9305 N N . ALA B 1 557 ? 36.906 46.594 25.328 1 52.47 557 ALA B N 1
ATOM 9306 C CA . ALA B 1 557 ? 36.594 46.062 26.641 1 52.47 557 ALA B CA 1
ATOM 9307 C C . ALA B 1 557 ? 36.688 47.156 27.703 1 52.47 557 ALA B C 1
ATOM 9309 O O . ALA B 1 557 ? 36 47.094 28.734 1 52.47 557 ALA B O 1
ATOM 9310 N N . LEU B 1 558 ? 37.5 48.125 27.484 1 51.34 558 LEU B N 1
ATOM 9311 C CA . LEU B 1 558 ? 37.719 49.156 28.484 1 51.34 558 LEU B CA 1
ATOM 9312 C C . LEU B 1 558 ? 36.5 50.062 28.625 1 51.34 558 LEU B C 1
ATOM 9314 O O . LEU B 1 558 ? 36.375 50.781 29.609 1 51.34 558 LEU B O 1
ATOM 9318 N N . LEU B 1 559 ? 35.75 50.094 27.594 1 50.09 559 LEU B N 1
ATOM 9319 C CA . LEU B 1 559 ? 34.594 50.969 27.641 1 50.09 559 LEU B CA 1
ATOM 9320 C C . LEU B 1 559 ? 33.562 50.438 28.656 1 50.09 559 LEU B C 1
ATOM 9322 O O . LEU B 1 559 ? 32.781 51.219 29.203 1 50.09 559 LEU B O 1
ATOM 9326 N N . VAL B 1 560 ? 33.594 49.188 28.812 1 48.38 560 VAL B N 1
ATOM 9327 C CA . VAL B 1 560 ? 32.531 48.594 29.641 1 48.38 560 VAL B CA 1
ATOM 9328 C C . VAL B 1 560 ? 33.062 48.344 31.047 1 48.38 560 VAL B C 1
ATOM 9330 O O . VAL B 1 560 ? 32.281 47.969 31.953 1 48.38 560 VAL B O 1
ATOM 9333 N N . GLY B 1 561 ? 34.312 48.719 31.422 1 44.69 561 GLY B N 1
ATOM 9334 C CA . GLY B 1 561 ? 34.969 48.531 32.719 1 44.69 561 GLY B CA 1
ATOM 9335 C C . GLY B 1 561 ? 35.969 47.406 32.719 1 44.69 561 GLY B C 1
ATOM 9336 O O . GLY B 1 561 ? 36 46.594 31.781 1 44.69 561 GLY B O 1
ATOM 9337 N N . ARG B 1 562 ? 37.031 47.375 33.625 1 42.28 562 ARG B N 1
ATOM 9338 C CA . ARG B 1 562 ? 38.188 46.5 33.781 1 42.28 562 ARG B CA 1
ATOM 9339 C C . ARG B 1 562 ? 37.75 45.062 33.781 1 42.28 562 ARG B C 1
ATOM 9341 O O . ARG B 1 562 ? 38.531 44.188 33.312 1 42.28 562 ARG B O 1
ATOM 9348 N N . ASP B 1 563 ? 36.844 44.656 34.594 1 38.53 563 ASP B N 1
ATOM 9349 C CA . ASP B 1 563 ? 36.5 43.25 34.75 1 38.53 563 ASP B CA 1
ATOM 9350 C C . ASP B 1 563 ? 35.844 42.688 33.5 1 38.53 563 ASP B C 1
ATOM 9352 O O . ASP B 1 563 ? 35.25 41.625 33.531 1 38.53 563 ASP B O 1
ATOM 9356 N N . TYR B 1 564 ? 35.844 43.344 32.625 1 42.59 564 TYR B N 1
ATOM 9357 C CA . TYR B 1 564 ? 35.25 42.969 31.359 1 42.59 564 TYR B CA 1
ATOM 9358 C C . TYR B 1 564 ? 36 41.781 30.734 1 42.59 564 TYR B C 1
ATOM 9360 O O . TYR B 1 564 ? 35.375 40.969 30.047 1 42.59 564 TYR B O 1
ATOM 9368 N N . PHE B 1 565 ? 37.219 41.812 30.797 1 42 565 PHE B N 1
ATOM 9369 C CA . PHE B 1 565 ? 37.969 40.719 30.188 1 42 565 PHE B CA 1
ATOM 9370 C C . PHE B 1 565 ? 37.438 39.375 30.672 1 42 565 PHE B C 1
ATOM 9372 O O . PHE B 1 565 ? 37.5 38.375 29.953 1 42 565 PHE B O 1
ATOM 9379 N N . ARG B 1 566 ? 37.344 39.281 31.922 1 41.47 566 ARG B N 1
ATOM 9380 C CA . ARG B 1 566 ? 36.938 38 32.469 1 41.47 566 ARG B CA 1
ATOM 9381 C C . ARG B 1 566 ? 35.438 37.781 32.281 1 41.47 566 ARG B C 1
ATOM 9383 O O . ARG B 1 566 ? 34.938 36.656 32.406 1 41.47 566 ARG B O 1
ATOM 9390 N N . ARG B 1 567 ? 34.594 38.781 32.719 1 42.34 567 ARG B N 1
ATOM 9391 C CA . ARG B 1 567 ? 33.156 38.625 32.875 1 42.34 567 ARG B CA 1
ATOM 9392 C C . ARG B 1 567 ? 32.406 38.812 31.562 1 42.34 567 ARG B C 1
ATOM 9394 O O . ARG B 1 567 ? 32.719 39.719 30.797 1 42.34 567 ARG B O 1
ATOM 9401 N N . MET B 1 568 ? 31.906 37.844 30.984 1 47.47 568 MET B N 1
ATOM 9402 C CA . MET B 1 568 ? 30.891 37.875 29.938 1 47.47 568 MET B CA 1
ATOM 9403 C C . MET B 1 568 ? 29.875 39 30.203 1 47.47 568 MET B C 1
ATOM 9405 O O . MET B 1 568 ? 29.297 39.062 31.281 1 47.47 568 MET B O 1
ATOM 9409 N N . TYR B 1 569 ? 29.969 40.219 29.781 1 47.75 569 TYR B N 1
ATOM 9410 C CA . TYR B 1 569 ? 29.125 41.406 29.906 1 47.75 569 TYR B CA 1
ATOM 9411 C C . TYR B 1 569 ? 27.688 41.031 30.172 1 47.75 569 TYR B C 1
ATOM 9413 O O . TYR B 1 569 ? 26.969 41.75 30.875 1 47.75 569 TYR B O 1
ATOM 9421 N N . ILE B 1 570 ? 27.25 39.969 29.594 1 56.34 570 ILE B N 1
ATOM 9422 C CA . ILE B 1 570 ? 25.828 39.625 29.578 1 56.34 570 ILE B CA 1
ATOM 9423 C C . ILE B 1 570 ? 25.344 39.438 31.016 1 56.34 570 ILE B C 1
ATOM 9425 O O . ILE B 1 570 ? 24.125 39.469 31.266 1 56.34 570 ILE B O 1
ATOM 9429 N N . ASN B 1 571 ? 26.438 39.562 31.984 1 57.47 571 ASN B N 1
ATOM 9430 C CA . ASN B 1 571 ? 25.953 39.281 33.344 1 57.47 571 ASN B CA 1
ATOM 9431 C C . ASN B 1 571 ? 25.891 40.562 34.188 1 57.47 571 ASN B C 1
ATOM 9433 O O . ASN B 1 571 ? 25.562 40.5 35.375 1 57.47 571 ASN B O 1
ATOM 9437 N N . GLU B 1 572 ? 26.234 41.719 33.531 1 63.62 572 GLU B N 1
ATOM 9438 C CA . GLU B 1 572 ? 26.047 42.938 34.312 1 63.62 572 GLU B CA 1
ATOM 9439 C C . GLU B 1 572 ? 24.562 43.312 34.375 1 63.62 572 GLU B C 1
ATOM 9441 O O . GLU B 1 572 ? 23.891 43.438 33.375 1 63.62 572 GLU B O 1
ATOM 9446 N N . PRO B 1 573 ? 24.078 43.5 35.531 1 72.56 573 PRO B N 1
ATOM 9447 C CA . PRO B 1 573 ? 22.656 43.781 35.719 1 72.56 573 PRO B CA 1
ATOM 9448 C C . PRO B 1 573 ? 22.203 45.031 34.969 1 72.56 573 PRO B C 1
ATOM 9450 O O . PRO B 1 573 ? 21.078 45.062 34.438 1 72.56 573 PRO B O 1
ATOM 9453 N N . GLY B 1 574 ? 23.094 45.969 34.906 1 74.75 574 GLY B N 1
ATOM 9454 C CA . GLY B 1 574 ? 22.719 47.188 34.188 1 74.75 574 GLY B CA 1
ATOM 9455 C C . GLY B 1 574 ? 22.531 47 32.719 1 74.75 574 GLY B C 1
ATOM 9456 O O . GLY B 1 574 ? 21.688 47.656 32.094 1 74.75 574 GLY B O 1
ATOM 9457 N N . PHE B 1 575 ? 23.359 46.125 32.125 1 77.69 575 PHE B N 1
ATOM 9458 C CA . PHE B 1 575 ? 23.219 45.812 30.719 1 77.69 575 PHE B CA 1
ATOM 9459 C C . PHE B 1 575 ? 21.922 45.062 30.453 1 77.69 575 PHE B C 1
ATOM 9461 O O . PHE B 1 575 ? 21.203 45.375 29.5 1 77.69 575 PHE B O 1
ATOM 9468 N N . VAL B 1 576 ? 21.609 44.219 31.328 1 80.31 576 VAL B N 1
ATOM 9469 C CA . VAL B 1 576 ? 20.422 43.375 31.141 1 80.31 576 VAL B CA 1
ATOM 9470 C C . VAL B 1 576 ? 19.156 44.25 31.312 1 80.31 576 VAL B C 1
ATOM 9472 O O . VAL B 1 576 ? 18.203 44.094 30.547 1 80.31 576 VAL B O 1
ATOM 9475 N N . SER B 1 577 ? 19.25 45.125 32.25 1 81.06 577 SER B N 1
ATOM 9476 C CA . SER B 1 577 ? 18.062 45.938 32.531 1 81.06 577 SER B CA 1
ATOM 9477 C C . SER B 1 577 ? 17.984 47.125 31.562 1 81.06 577 SER B C 1
ATOM 9479 O O . SER B 1 577 ? 16.922 47.75 31.438 1 81.06 577 SER B O 1
ATOM 9481 N N . GLY B 1 578 ? 19.062 47.438 30.859 1 74.06 578 GLY B N 1
ATOM 9482 C CA . GLY B 1 578 ? 19.094 48.562 29.969 1 74.06 578 GLY B CA 1
ATOM 9483 C C . GLY B 1 578 ? 19.312 49.875 30.672 1 74.06 578 GLY B C 1
ATOM 9484 O O . GLY B 1 578 ? 18.828 50.938 30.234 1 74.06 578 GLY B O 1
ATOM 9485 N N . ASP B 1 579 ? 19.859 49.812 31.828 1 76.88 579 ASP B N 1
ATOM 9486 C CA . ASP B 1 579 ? 20.062 51.031 32.594 1 76.88 579 ASP B CA 1
ATOM 9487 C C . ASP B 1 579 ? 21.547 51.344 32.75 1 76.88 579 ASP B C 1
ATOM 9489 O O . ASP B 1 579 ? 21.938 52.125 33.625 1 76.88 579 ASP B O 1
ATOM 9493 N N . MET B 1 580 ? 22.297 50.844 31.953 1 74.38 580 MET B N 1
ATOM 9494 C CA . MET B 1 580 ? 23.734 51.094 32.062 1 74.38 580 MET B CA 1
ATOM 9495 C C . MET B 1 580 ? 24.078 52.531 31.641 1 74.38 580 MET B C 1
ATOM 9497 O O . MET B 1 580 ? 23.469 53.062 30.719 1 74.38 580 MET B O 1
ATOM 9501 N N . GLU B 1 581 ? 24.891 53.125 32.406 1 68.94 581 GLU B N 1
ATOM 9502 C CA . GLU B 1 581 ? 25.344 54.469 32.062 1 68.94 581 GLU B CA 1
ATOM 9503 C C . GLU B 1 581 ? 26.344 54.469 30.906 1 68.94 581 GLU B C 1
ATOM 9505 O O . GLU B 1 581 ? 27.188 53.562 30.828 1 68.94 581 GLU B O 1
ATOM 9510 N N . VAL B 1 582 ? 26 55.125 29.906 1 68.88 582 VAL B N 1
ATOM 9511 C CA . VAL B 1 582 ? 26.906 55.219 28.75 1 68.88 582 VAL B CA 1
ATOM 9512 C C . VAL B 1 582 ? 27.547 56.594 28.703 1 68.88 582 VAL B C 1
ATOM 9514 O O . VAL B 1 582 ? 26.906 57.594 29 1 68.88 582 VAL B O 1
ATOM 9517 N N . PRO B 1 583 ? 28.828 56.625 28.5 1 60.94 583 PRO B N 1
ATOM 9518 C CA . PRO B 1 583 ? 29.5 57.906 28.438 1 60.94 583 PRO B CA 1
ATOM 9519 C C . PRO B 1 583 ? 28.953 58.812 27.328 1 60.94 583 PRO B C 1
ATOM 9521 O O . PRO B 1 583 ? 28.516 58.312 26.281 1 60.94 583 PRO B O 1
ATOM 9524 N N . TYR B 1 584 ? 28.688 60.219 27.594 1 53.44 584 TYR B N 1
ATOM 9525 C CA . TYR B 1 584 ? 28.156 61.219 26.656 1 53.44 584 TYR B CA 1
ATOM 9526 C C . TYR B 1 584 ? 29.25 61.781 25.781 1 53.44 584 TYR B C 1
ATOM 9528 O O . TYR B 1 584 ? 30.328 62.156 26.266 1 53.44 584 TYR B O 1
ATOM 9536 N N . ASN B 1 585 ? 29.344 61.344 24.516 1 55.72 585 ASN B N 1
ATOM 9537 C CA . ASN B 1 585 ? 30.219 62.062 23.594 1 55.72 585 ASN B CA 1
ATOM 9538 C C . ASN B 1 585 ? 29.422 62.906 22.594 1 55.72 585 ASN B C 1
ATOM 9540 O O . ASN B 1 585 ? 28.406 62.469 22.078 1 55.72 585 ASN B O 1
ATOM 9544 N N . VAL B 1 586 ? 29.641 64.25 22.359 1 51.25 586 VAL B N 1
ATOM 9545 C CA . VAL B 1 586 ? 28.984 65.312 21.578 1 51.25 586 VAL B CA 1
ATOM 9546 C C . VAL B 1 586 ? 28.875 64.875 20.125 1 51.25 586 VAL B C 1
ATOM 9548 O O . VAL B 1 586 ? 27.906 65.25 19.438 1 51.25 586 VAL B O 1
ATOM 9551 N N . ARG B 1 587 ? 29.922 64.438 19.359 1 59 587 ARG B N 1
ATOM 9552 C CA . ARG B 1 587 ? 29.938 64.188 17.922 1 59 587 ARG B CA 1
ATOM 9553 C C . ARG B 1 587 ? 29.234 62.875 17.578 1 59 587 ARG B C 1
ATOM 9555 O O . ARG B 1 587 ? 29.562 62.25 16.578 1 59 587 ARG B O 1
ATOM 9562 N N . PHE B 1 588 ? 28.188 62.594 18.188 1 66.44 588 PHE B N 1
ATOM 9563 C CA . PHE B 1 588 ? 27.547 61.281 18.219 1 66.44 588 PHE B CA 1
ATOM 9564 C C . PHE B 1 588 ? 26.656 61.094 17 1 66.44 588 PHE B C 1
ATOM 9566 O O . PHE B 1 588 ? 26.703 60.031 16.359 1 66.44 588 PHE B O 1
ATOM 9573 N N . THR B 1 589 ? 26.016 62.125 16.469 1 68.5 589 THR B N 1
ATOM 9574 C CA . THR B 1 589 ? 24.969 61.938 15.477 1 68.5 589 THR B CA 1
ATOM 9575 C C . THR B 1 589 ? 25.578 61.656 14.102 1 68.5 589 THR B C 1
ATOM 9577 O O . THR B 1 589 ? 25.156 60.719 13.422 1 68.5 589 THR B O 1
ATOM 9580 N N . THR B 1 590 ? 26.516 62.5 13.68 1 73 590 THR B N 1
ATOM 9581 C CA . THR B 1 590 ? 27.078 62.312 12.344 1 73 590 THR B CA 1
ATOM 9582 C C . THR B 1 590 ? 27.812 60.969 12.242 1 73 590 THR B C 1
ATOM 9584 O O . THR B 1 590 ? 27.719 60.281 11.227 1 73 590 THR B O 1
ATOM 9587 N N . SER B 1 591 ? 28.422 60.625 13.234 1 81.5 591 SER B N 1
ATOM 9588 C CA . SER B 1 591 ? 29.203 59.375 13.227 1 81.5 591 SER B CA 1
ATOM 9589 C C . SER B 1 591 ? 28.281 58.156 13.211 1 81.5 591 SER B C 1
ATOM 9591 O O . SER B 1 591 ? 28.609 57.156 12.617 1 81.5 591 SER B O 1
ATOM 9593 N N . LEU B 1 592 ? 27.219 58.375 13.844 1 85.25 592 LEU B N 1
ATOM 9594 C CA . LEU B 1 592 ? 26.281 57.281 13.891 1 85.25 592 LEU B CA 1
ATOM 9595 C C . LEU B 1 592 ? 25.672 57 12.508 1 85.25 592 LEU B C 1
ATOM 9597 O O . LEU B 1 592 ? 25.469 55.844 12.125 1 85.25 592 LEU B O 1
ATOM 9601 N N . GLU B 1 593 ? 25.359 58.062 11.789 1 85.88 593 GLU B N 1
ATOM 9602 C CA . GLU B 1 593 ? 24.828 57.938 10.438 1 85.88 593 GLU B CA 1
ATOM 9603 C C . GLU B 1 593 ? 25.812 57.188 9.531 1 85.88 593 GLU B C 1
ATOM 9605 O O . GLU B 1 593 ? 25.422 56.344 8.719 1 85.88 593 GLU B O 1
ATOM 9610 N N . ASP B 1 594 ? 27.062 57.562 9.734 1 85.94 594 ASP B N 1
ATOM 9611 C CA . ASP B 1 594 ? 28.109 56.875 8.953 1 85.94 594 ASP B CA 1
ATOM 9612 C C . ASP B 1 594 ? 28.188 55.406 9.305 1 85.94 594 ASP B C 1
ATOM 9614 O O . ASP B 1 594 ? 28.375 54.562 8.422 1 85.94 594 ASP B O 1
ATOM 9618 N N . LEU B 1 595 ? 28.109 55.125 10.523 1 87.44 595 LEU B N 1
ATOM 9619 C CA . LEU B 1 595 ? 28.156 53.719 10.969 1 87.44 595 LEU B CA 1
ATOM 9620 C C . LEU B 1 595 ? 27 52.938 10.398 1 87.44 595 LEU B C 1
ATOM 9622 O O . LEU B 1 595 ? 27.172 51.812 9.914 1 87.44 595 LEU B O 1
ATOM 9626 N N . LEU B 1 596 ? 25.828 53.469 10.453 1 89.5 596 LEU B N 1
ATOM 9627 C CA . LEU B 1 596 ? 24.625 52.812 9.984 1 89.5 596 LEU B CA 1
ATOM 9628 C C . LEU B 1 596 ? 24.703 52.531 8.492 1 89.5 596 LEU B C 1
ATOM 9630 O O . LEU B 1 596 ? 24.188 51.5 8.016 1 89.5 596 LEU B O 1
ATOM 9634 N N . ARG B 1 597 ? 25.281 53.312 7.742 1 86.44 597 ARG B N 1
ATOM 9635 C CA . ARG B 1 597 ? 25.484 53.094 6.312 1 86.44 597 ARG B CA 1
ATOM 9636 C C . ARG B 1 597 ? 26.422 51.906 6.074 1 86.44 597 ARG B C 1
ATOM 9638 O O . ARG B 1 597 ? 26.219 51.156 5.133 1 86.44 597 ARG B O 1
ATOM 9645 N N . GLU B 1 598 ? 27.391 51.781 6.965 1 83.62 598 GLU B N 1
ATOM 9646 C CA . GLU B 1 598 ? 28.375 50.719 6.805 1 83.62 598 GLU B CA 1
ATOM 9647 C C . GLU B 1 598 ? 27.797 49.375 7.172 1 83.62 598 GLU B C 1
ATOM 9649 O O . GLU B 1 598 ? 28.219 48.344 6.641 1 83.62 598 GLU B O 1
ATOM 9654 N N . ILE B 1 599 ? 26.859 49.312 8.062 1 82.81 599 ILE B N 1
ATOM 9655 C CA . ILE B 1 599 ? 26.406 48 8.562 1 82.81 599 ILE B CA 1
ATOM 9656 C C . ILE B 1 599 ? 25.125 47.625 7.832 1 82.81 599 ILE B C 1
ATOM 9658 O O . ILE B 1 59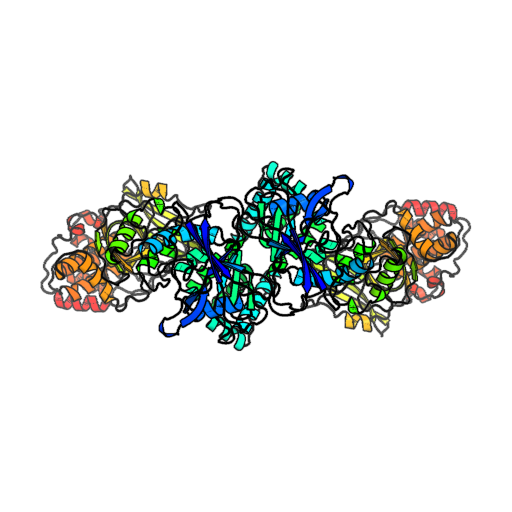9 ? 24.516 46.562 8.141 1 82.81 599 ILE B O 1
ATOM 9662 N N . GLU B 1 600 ? 24.609 48.281 6.949 1 77.62 600 GLU B N 1
ATOM 9663 C CA . GLU B 1 600 ? 23.375 48 6.238 1 77.62 600 GLU B CA 1
ATOM 9664 C C . GLU B 1 600 ? 23.453 46.688 5.445 1 77.62 600 GLU B C 1
ATOM 9666 O O . GLU B 1 600 ? 22.453 46 5.285 1 77.62 600 GLU B O 1
ATOM 9671 N N . HIS B 1 601 ? 24.594 46.281 5.062 1 62.59 601 HIS B N 1
ATOM 9672 C CA . HIS B 1 601 ? 24.719 45.094 4.258 1 62.59 601 HIS B CA 1
ATOM 9673 C C . HIS B 1 601 ? 24.734 43.844 5.141 1 62.59 601 HIS B C 1
ATOM 9675 O O . HIS B 1 601 ? 25.5 43.75 6.098 1 62.59 601 HIS B O 1
ATOM 9681 N N . ARG B 1 602 ? 23.688 42.938 4.871 1 62.16 602 ARG B N 1
ATOM 9682 C CA . ARG B 1 602 ? 23.609 41.688 5.629 1 62.16 602 ARG B CA 1
ATOM 9683 C C . ARG B 1 602 ? 23.875 40.5 4.738 1 62.16 602 ARG B C 1
ATOM 9685 O O . ARG B 1 602 ? 23.297 40.375 3.662 1 62.16 602 ARG B O 1
ATOM 9692 N N . PRO B 1 603 ? 24.984 39.625 5.168 1 55.81 603 PRO B N 1
ATOM 9693 C CA . PRO B 1 603 ? 25.266 38.438 4.363 1 55.81 603 PRO B CA 1
ATOM 9694 C C . PRO B 1 603 ? 24.344 37.25 4.695 1 55.81 603 PRO B C 1
ATOM 9696 O O . PRO B 1 603 ? 23.656 37.281 5.719 1 55.81 603 PRO B O 1
ATOM 9699 N N . THR B 1 604 ? 24.203 36.281 3.686 1 54.47 604 THR B N 1
ATOM 9700 C CA . THR B 1 604 ? 23.531 35 3.949 1 54.47 604 THR B CA 1
ATOM 9701 C C . THR B 1 604 ? 24.438 34.094 4.742 1 54.47 604 THR B C 1
ATOM 9703 O O . THR B 1 604 ? 25.625 33.938 4.426 1 54.47 604 THR B O 1
ATOM 9706 N N . LEU B 1 605 ? 24.047 33.594 5.953 1 47.56 605 LEU B N 1
ATOM 9707 C CA . LEU B 1 605 ? 24.812 32.781 6.883 1 47.56 605 LEU B CA 1
ATOM 9708 C C . LEU B 1 605 ? 24.609 31.297 6.586 1 47.56 605 LEU B C 1
ATOM 9710 O O . LEU B 1 605 ? 23.484 30.828 6.461 1 47.56 605 LEU B O 1
ATOM 9714 N N . LYS B 1 606 ? 25.641 30.531 6.121 1 53.06 606 LYS B N 1
ATOM 9715 C CA . LYS B 1 606 ? 25.625 29.078 6.027 1 53.06 606 LYS B CA 1
ATOM 9716 C C . LYS B 1 606 ? 26.625 28.453 6.996 1 53.06 606 LYS B C 1
ATOM 9718 O O . LYS B 1 606 ? 27.75 28.938 7.137 1 53.06 606 LYS B O 1
ATOM 9723 N N . LEU B 1 607 ? 26.203 27.453 7.945 1 46.5 607 LEU B N 1
ATOM 9724 C CA . LEU B 1 607 ? 27.078 26.734 8.867 1 46.5 607 LEU B CA 1
ATOM 9725 C C . LEU B 1 607 ? 27.469 25.375 8.297 1 46.5 607 LEU B C 1
ATOM 9727 O O . LEU B 1 607 ? 26.703 24.766 7.562 1 46.5 607 LEU B O 1
ATOM 9731 N N . SER B 1 608 ? 28.766 24.953 8.562 1 50.38 608 SER B N 1
ATOM 9732 C CA . SER B 1 608 ? 29.203 23.609 8.188 1 50.38 608 SER B CA 1
ATOM 9733 C C . SER B 1 608 ? 28.5 22.547 9.031 1 50.38 608 SER B C 1
ATOM 9735 O O . SER B 1 608 ? 28.203 22.781 10.203 1 50.38 608 SER B O 1
ATOM 9737 N N . PRO B 1 609 ? 28.219 21.375 8.398 1 51.69 609 PRO B N 1
ATOM 9738 C CA . PRO B 1 609 ? 27.578 20.297 9.156 1 51.69 609 PRO B CA 1
ATOM 9739 C C . PRO B 1 609 ? 28.406 19.828 10.352 1 51.69 609 PRO B C 1
ATOM 9741 O O . PRO B 1 609 ? 29.641 19.812 10.281 1 51.69 609 PRO B O 1
ATOM 9744 N N . LEU B 1 610 ? 27.75 19.516 11.375 1 51.59 610 LEU B N 1
ATOM 9745 C CA . LEU B 1 610 ? 28.438 19.156 12.609 1 51.59 610 LEU B CA 1
ATOM 9746 C C . LEU B 1 610 ? 29 17.734 12.523 1 51.59 610 LEU B C 1
ATOM 9748 O O . LEU B 1 610 ? 29.922 17.391 13.258 1 51.59 610 LEU B O 1
ATOM 9752 N N . PHE B 1 611 ? 28.266 16.891 11.734 1 57.28 611 PHE B N 1
ATOM 9753 C CA . PHE B 1 611 ? 28.656 15.492 11.633 1 57.28 611 PHE B CA 1
ATOM 9754 C C . PHE B 1 611 ? 28.922 15.109 10.18 1 57.28 611 PHE B C 1
ATOM 9756 O O . PHE B 1 611 ? 28.281 15.625 9.266 1 57.28 611 PHE B O 1
#

Radius of gyration: 40.62 Å; Cα contacts (8 Å, |Δi|>4): 2391; chains: 2; bounding box: 92×126×80 Å

Sequence (1222 aa):
MPVFQYSPLDQGPFSTRILRLLPSKDRAAPIACQLSNYSLLDDTAQEYDALSYVWGDKADGQCNISINNQAFSVGKNLHSALLRLRGPNFERTLWVDAVCIDQNNMREKEEQIQNMARIYEQASQVMVWLGEEADNSTRALEAIRVAAEGVFAGEPYVLPSESIPIEGVKSLFQRRWFYRMWILQEVGLARNIQIQCGPVRMSGYTFATGIQAWGSYAGPCVLSTTRLIRGAIFRPQYGTLSMNKLSLAELVNMHHTSEASILHDKIYALLGLSSDSHKAPGLLPNYQVSWEQLFQRLIRFLLNEQVSVKTWPGREIAGIQCSGRILGFIVTADDTHTKTNLQVLLTGVANTGHKKLWKVKWTIRKSVESIKPMDIVCLLQGVPDPSIIRYTDGCFRVVVLRAVLQKTYGAGSADFQQIRSQNNRPSRSLHLIWSWEEQISPSSAILDLAAEAVGLGTYSAIRKVLWDTNVAMHETAYNYNNTYWPAMLAAEDILRLLAERLGYRDLTTRRALYSVALLYSKGNIGDKRIPLLNLDRTKARDILQRMCEIRLKKDFALLVGRDYFRRMYINEPGFVSGDMEVPYNVRFTTSLEDLLREIEHRPTLKLSPLFMPVFQYSPLDQGPFSTRILRLLPSKDRAAPIACQLSNYSLLDDTAQEYDALSYVWGDKADGQCNISINNQAFSVGKNLHSALLRLRGPNFERTLWVDAVCIDQNNMREKEEQIQNMARIYEQASQVMVWLGEEADNSTRALEAIRVAAEGVFAGEPYVLPSESIPIEGVKSLFQRRWFYRMWILQEVGLARNIQIQCGPVRMSGYTFATGIQAWGSYAGPCVLSTTRLIRGAIFRPQYGTLSMNKLSLAELVNMHHTSEASILHDKIYALLGLSSDSHKAPGLLPNYQVSWEQLFQRLIRFLLNEQVSVKTWPGREIAGIQCSGRILGFIVTADDTHTKTNLQVLLTGVANTGHKKLWKVKWTIRKSVESIKPMDIVCLLQGVPDPSIIRYTDGCFRVVVLRAVLQKTYGAGSADFQQIRSQNNRPSRSLHLIWSWEEQISPSSAILDLAAEAVGLGTYSAIRKVLWDTNVAMHETAYNYNNTYWPAMLAAEDILRLLAERLGYRDLTTRRALYSVALLYSKGNIGDKRIPLLNLDRTKARDILQRMCEIRLKKDFALLVGRDYFRRMYINEPGFVSGDMEVPYNVRFTTSLEDLLREIEHRPTLKLSPLF

pLDDT: mean 84.72, std 13.57, range [38.53, 98.19]

InterPro domains:
  IPR010730 Heterokaryon incompatibility [PF06985] (48-186)
  IPR052895 Heterokaryon Regulation/Transcriptional Modulator [PTHR24148] (3-316)

Nearest PDB structures (foldseek):
  6fv0-assembly1_A  TM=5.356E-01  e=9.638E-01  Mus musculus
  3f14-assembly1_A-2  TM=6.303E-01  e=1.061E+00  Cytophaga hutchinsonii ATCC 33406
  3ebt-assembly1_A-2  TM=6.117E-01  e=9.772E+00  Burkholderia pseudomallei K96243
  3udg-assembly2_C  TM=3.142E-01  e=1.720E+00  Deinococcus radiodurans R1 = ATCC 13939 = DSM 20539
  6fv0-assembly1_A  TM=5.363E-01  e=1.022E+00  Mus musculus

Organism: Aspergillus tubingensis (strain CBS 134.48) (NCBI:txid767770)

Secondary structure (DSSP, 8-state):
-PBP-PPPPPSSTTEEEEEEE---S-TTSPPEEEEEEEE---TT----EEEE-----GGG-EEEEEETTEEEEEEHHHHHHHHHH--SSS-EEEE-HHHHS-TT-HHHHHHHHHHHHHHHHH-SEEEEE--SS-TTHHHHHHHHHHHHHHHHHT--------HHHHHHHHHHHTSGGGGBTHHHHHHHS-SSEEEEETTEEEEHHHHHHHHHHTGGG--HHHHHHHHHHHHHTTS--SS-----PBPHHHHHHHHTTSB-SSTTHHHHHHHTTBSSGGG-GGGS--TTS-HHHHHHHHHHHHS-TT-EEEE-TT--EEEEEEEEEEEEEEEEEEE-SSEEEEEEEEEEE-TTS-EEEEEEEEEEEPPSSPP-TTPEEEEETT-SS-EEEEEETTEEEEEESS--------TTPPPHHHHHHH--PPPEEEEEEEE-SS---STHHHHHHHHHHHTS-HHHHHHHHHHHHHHHHHTT-BTGGGB-HHHHHHHHHHHHHHHHHT-TT-HHHHHHHHHHHHHHHHTTBTTB-BTTTTB--HHHHHHHHHHTT--SS--THHHH-GGGTTS-GGG-HHHHHT-------TTHHHHHHHHHHHS-------PPP--/-PBP-PPPPPSSTTEEEEEEE---S-TTSPPEEEEEEEE---TT----EEEE-----GGG-EEEEEETTEEEEEEHHHHHHHHHH--SSS-EEEE-HHHHS-TT-HHHHHHHHHHHHHHHHH-SEEEEE--SS-TTHHHHHHHHHHHHHHHHHT---PPP--HHHHHHHHHHHTSGGGGBTHHHHHHHS-SSEEEEETTEEEEHHHHHHHHHHTGGG--HHHHHHHHHHHHHTTS-SSS-----PBPHHHHHHHHTTSB-SSTTHHHHHHHTTBSSGGG-GGGS--TTS-HHHHHHHHHHHHS-TT-EEEE-TT--EEEEEEEEEEEEEEEEEEE-SSEEEEEEEEEEE-TTS-EEEEEEEEEEEPPSSPP-TTPEEEEETT-SS-EEEEEETTEEEEEESS--------TTPPPHHHHHHH--PPPEEEEEEEE-SS---STHHHHHHHHHHHTS-HHHHHHHHHHHHHHHHHTT-BTGGGB-HHHHHHHHHHHHHHHHHT-TT-HHHHHHHHHHHHHHHHTTBTTB-BTTTTB--HHHHHHHHHHTT--TT--THHHH-GGGTTS-GGG-HHHHHT-------TTHHHHHHHHHHHH-------PPP--